Protein AF-A0A415LEK4-F1 (afdb_monomer)

InterPro domains:
  IPR003343 Bacterial Ig-like domain, group 2 [PF02368] (472-515)
  IPR003343 Bacterial Ig-like domain, group 2 [PF02368] (528-603)
  IPR003343 Bacterial Ig-like domain, group 2 [SM00635] (446-518)
  IPR003343 Bacterial Ig-like domain, group 2 [SM00635] (526-603)
  IPR003646 SH3-like domain, bacterial-type [PF08239] (383-450)
  IPR003646 SH3-like domain, bacterial-type [PS51781] (375-454)
  IPR003961 Fibronectin type III [PS50853] (606-700)
  IPR003961 Fibronectin type III [SM00060] (607-683)
  IPR003961 Fibronectin type III [SM00060] (696-778)
  IPR003961 Fibronectin type III [cd00063] (612-668)
  IPR003961 Fibronectin type III [cd00063] (697-790)
  IPR008964 Invasin/intimin cell-adhesion fragments [SSF49373] (457-520)
  IPR008964 Invasin/intimin cell-adhesion fragments [SSF49373] (525-605)
  IPR013783 Immunoglobulin-like fold [G3DSA:2.60.40.10] (607-695)
  IPR013783 Immunoglobulin-like fold [G3DSA:2.60.40.10] (696-786)
  IPR036116 Fibronectin type III superfamily [SSF49265] (612-774)

Organism: NCBI:txid39496

pLDDT: mean 91.14, std 13.24, range [27.58, 98.56]

Radius of gyration: 43.66 Å; Cα contacts (8 Å, |Δi|>4): 1856; chains: 1; bounding box: 95×94×117 Å

Sequence (791 aa):
MKKGLIRKILAVILIIALVTGLENYAGIVDTTVKAADAFETSINGFPASYKTYLRKLHNKYPNWKFVPDNTGVDFFTAVENEASQNRSLIENAYSKYLKSNLAGDYNASTGKYIAKDGASWVSASKNCVAYFMDPRNFLDENHIYMFEQLAYDSSSQTQAGVEAILQGSFMYKNNIGYIDTAGKYQTTNTLYSAQIMTAAKTAKVSAYHIASKILQEIGSKANSKYAGMGASGSITGTYSKPYTGIYNFYNIGATSSANPIANGLKWAKSGSTYQRPWNTPQKSILGGAQYLGEKYINAGQNTMYLQRFNVKSNGTYSIYTHQYMTNISGAASEAASMADAYQSLGIAAHAKTFVIPVFNNMPNESNTITLGIRGNKKGVANSDVNVRKGPATSYDAVGVLPKNQAVTVTEVSNTDIEYGVRWLSNPYWYKVSFVKDGKKYTGYVSAAYVNLKSEYTIAKTGRLKLPTTLKTSEEVYYLSDNPAIATVDDAGNVKGIGAGTVTIHGFTAAGKSSVSTINVLAKSIHATGIKLNKTTLNLKNGTKEKLKATVTPNNTTDGNVTWKSSNKKIAKVTSRGNVYAKSVGECTVTATTANGKKVTCKVKVVPGTATIKATNNGYNSIKLTWNKLGDVTGYWIYRKTSGSKYKTIAKVSGTTVSYKDKNLVTGKKYYYKIKGYKKVGKTTYKGSKSKASKAYPKPAKVKITSIKSTAKGAKLYWKKVAGASGYVIHRSESKTGKYTKIKEIKKQTKISYNNTGLLKGKTYYYKVMAYRNMSGIYVYGKYSTVKQIRK

Structure (mmCIF, N/CA/C/O backbone):
data_AF-A0A415LEK4-F1
#
_entry.id   AF-A0A415LEK4-F1
#
loop_
_atom_site.group_PDB
_atom_site.id
_atom_site.type_symbol
_atom_site.label_atom_id
_atom_site.label_alt_id
_atom_site.label_comp_id
_atom_site.label_asym_id
_atom_site.label_entity_id
_atom_site.label_seq_id
_atom_site.pdbx_PDB_ins_code
_atom_site.Cartn_x
_atom_site.Cartn_y
_atom_site.Cartn_z
_atom_site.occupancy
_atom_site.B_iso_or_equiv
_atom_site.auth_seq_id
_atom_site.auth_comp_id
_atom_site.auth_asym_id
_atom_site.auth_atom_id
_atom_site.pdbx_PDB_model_num
ATOM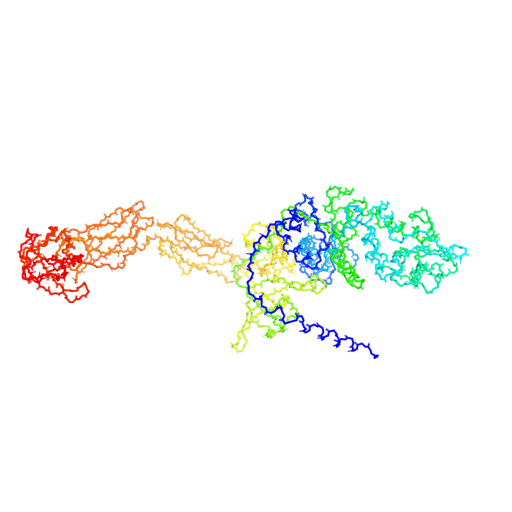 1 N N . MET A 1 1 ? -9.810 2.596 -50.261 1.00 39.44 1 MET A N 1
ATOM 2 C CA . MET A 1 1 ? -10.953 1.696 -49.975 1.00 39.44 1 MET A CA 1
ATOM 3 C C . MET A 1 1 ? -10.470 0.250 -50.029 1.00 39.44 1 MET A C 1
ATOM 5 O O . MET A 1 1 ? -9.885 -0.096 -51.038 1.00 39.44 1 MET A O 1
ATOM 9 N N . LYS A 1 2 ? -10.656 -0.523 -48.939 1.00 32.62 2 LYS A N 1
ATOM 10 C CA . LYS A 1 2 ? -10.295 -1.955 -48.678 1.00 32.62 2 LYS A CA 1
ATOM 11 C C . LYS A 1 2 ? -9.578 -2.195 -47.321 1.00 32.62 2 LYS A C 1
ATOM 13 O O . LYS A 1 2 ? -8.765 -3.095 -47.188 1.00 32.62 2 LYS A O 1
ATOM 18 N N . LYS A 1 3 ? -9.917 -1.428 -46.270 1.00 31.86 3 LYS A N 1
ATOM 19 C CA . LYS A 1 3 ? -9.595 -1.756 -44.853 1.00 31.86 3 LYS A CA 1
ATOM 20 C C . LYS A 1 3 ? -10.823 -2.175 -44.018 1.00 31.86 3 LYS A C 1
ATOM 22 O O . LYS A 1 3 ? -10.679 -2.546 -42.860 1.00 31.86 3 LYS A O 1
ATOM 27 N N . GLY A 1 4 ? -12.027 -2.145 -44.602 1.00 32.47 4 GLY A N 1
ATOM 28 C CA . GLY A 1 4 ? -13.292 -2.415 -43.898 1.00 32.47 4 GLY A CA 1
ATOM 29 C C . GLY A 1 4 ? -13.816 -3.856 -43.971 1.00 32.47 4 GLY A C 1
ATOM 30 O O . GLY A 1 4 ? -14.650 -4.224 -43.151 1.00 32.47 4 GLY A O 1
ATOM 31 N N . LEU A 1 5 ? -13.336 -4.685 -44.908 1.00 33.28 5 LEU A N 1
ATOM 32 C CA . LEU A 1 5 ? -13.923 -6.011 -45.170 1.00 33.28 5 LEU A CA 1
ATOM 33 C C . LEU A 1 5 ? -13.260 -7.153 -44.370 1.00 33.28 5 LEU A C 1
ATOM 35 O O . LEU A 1 5 ? -13.919 -8.130 -44.036 1.00 33.28 5 LEU A O 1
ATOM 39 N N . ILE A 1 6 ? -11.997 -6.991 -43.954 1.00 35.22 6 ILE A N 1
ATOM 40 C CA . ILE A 1 6 ? -11.256 -7.997 -43.163 1.00 35.22 6 ILE A CA 1
ATOM 41 C C . ILE A 1 6 ? -11.704 -8.016 -41.685 1.00 35.22 6 ILE A C 1
ATOM 43 O O . ILE A 1 6 ? -11.639 -9.051 -41.028 1.00 35.22 6 ILE A O 1
ATOM 47 N N . ARG A 1 7 ? -12.273 -6.914 -41.168 1.00 32.88 7 ARG A N 1
ATOM 48 C CA . ARG A 1 7 ? -12.842 -6.862 -39.805 1.00 32.88 7 ARG A CA 1
ATOM 49 C C . ARG A 1 7 ? -14.158 -7.633 -39.644 1.00 32.88 7 ARG A C 1
ATOM 51 O O . ARG A 1 7 ? -14.516 -7.948 -38.516 1.00 32.88 7 ARG A O 1
ATOM 58 N N . LYS A 1 8 ? -14.869 -7.953 -40.732 1.00 33.41 8 LYS A N 1
ATOM 59 C CA . LYS A 1 8 ? -16.149 -8.684 -40.662 1.00 33.41 8 LYS A CA 1
ATOM 60 C C . LYS A 1 8 ? -15.996 -10.208 -40.747 1.00 33.41 8 LYS A C 1
ATOM 62 O O . LYS A 1 8 ? -16.867 -10.910 -40.255 1.00 33.41 8 LYS A O 1
ATOM 67 N N . ILE A 1 9 ? -14.880 -10.720 -41.272 1.00 34.53 9 ILE A N 1
ATOM 68 C CA . ILE A 1 9 ? -14.636 -12.172 -41.381 1.00 34.53 9 ILE A CA 1
ATOM 69 C C . ILE A 1 9 ? -14.021 -12.748 -40.086 1.00 34.53 9 ILE A C 1
ATOM 71 O O . ILE A 1 9 ? -14.312 -13.880 -39.717 1.00 34.53 9 ILE A O 1
ATOM 75 N N . LEU A 1 10 ? -13.294 -11.940 -39.303 1.00 32.75 10 LEU A N 1
ATOM 76 C CA . LEU A 1 10 ? -12.821 -12.324 -37.959 1.00 32.75 10 LEU A CA 1
ATOM 77 C C . LEU A 1 10 ? -13.920 -12.299 -36.877 1.00 32.75 10 LEU A C 1
ATOM 79 O O . LEU A 1 10 ? -13.763 -12.927 -35.834 1.00 32.75 10 LEU A O 1
ATOM 83 N N . ALA A 1 11 ? -15.047 -11.623 -37.122 1.00 31.38 11 ALA A N 1
ATOM 84 C CA . ALA A 1 11 ? -16.157 -11.545 -36.168 1.00 31.38 11 ALA A CA 1
ATOM 85 C C . ALA A 1 11 ? -17.033 -12.813 -36.138 1.00 31.38 11 ALA A C 1
ATOM 87 O O . ALA A 1 11 ? -17.718 -13.046 -35.150 1.00 31.38 11 ALA A O 1
ATOM 88 N N . VAL A 1 12 ? -16.993 -13.653 -37.180 1.00 32.44 12 VAL A N 1
ATOM 89 C CA . VAL A 1 12 ? -17.842 -14.859 -37.277 1.00 32.44 12 VAL A CA 1
ATOM 90 C C . VAL A 1 12 ? -17.140 -16.107 -36.721 1.00 32.44 12 VAL A C 1
ATOM 92 O O . VAL A 1 12 ? -17.801 -16.986 -36.179 1.00 32.44 12 VAL A O 1
ATOM 95 N N . ILE A 1 13 ? -15.802 -16.150 -36.720 1.00 32.34 13 ILE A N 1
ATOM 96 C CA . ILE A 1 13 ? -15.031 -17.249 -36.100 1.00 32.34 13 ILE A CA 1
ATOM 97 C C . ILE A 1 13 ? -14.890 -17.060 -34.573 1.00 32.34 13 ILE A C 1
ATOM 99 O O . ILE A 1 13 ? -14.712 -18.029 -33.840 1.00 32.34 13 ILE A O 1
ATOM 103 N N . LEU A 1 14 ? -15.077 -15.839 -34.052 1.00 32.03 14 LEU A N 1
ATOM 104 C CA . LEU A 1 14 ? -15.034 -15.564 -32.608 1.00 32.03 14 LEU A CA 1
ATOM 105 C C . LEU A 1 14 ? -16.343 -15.908 -31.864 1.00 32.03 14 LEU A C 1
ATOM 107 O O . LEU A 1 14 ? -16.333 -16.038 -30.644 1.00 32.03 14 LEU A O 1
ATOM 111 N N . ILE A 1 15 ? -17.467 -16.077 -32.573 1.00 32.28 15 ILE A N 1
ATOM 112 C CA . ILE A 1 15 ? -18.786 -16.319 -31.954 1.00 32.28 15 ILE A CA 1
ATOM 113 C C . ILE A 1 15 ? -19.001 -17.802 -31.595 1.00 32.28 15 ILE A C 1
ATOM 115 O O . ILE A 1 15 ? -19.754 -18.098 -30.672 1.00 32.28 15 ILE A O 1
ATOM 119 N N . ILE A 1 16 ? -18.268 -18.738 -32.209 1.00 31.17 16 ILE A N 1
ATOM 120 C CA . ILE A 1 16 ? -18.350 -20.174 -31.867 1.00 31.17 16 ILE A CA 1
ATOM 121 C C . ILE A 1 16 ? -17.455 -20.534 -30.659 1.00 31.17 16 ILE A C 1
ATOM 123 O O . ILE A 1 16 ? -17.741 -21.490 -29.946 1.00 31.17 16 ILE A O 1
ATOM 127 N N . ALA A 1 17 ? -16.448 -19.715 -30.329 1.00 32.38 17 ALA A N 1
ATOM 128 C CA . ALA A 1 17 ? -15.627 -19.888 -29.121 1.00 32.38 17 ALA A CA 1
ATOM 129 C C . ALA A 1 17 ? -16.247 -19.272 -27.843 1.00 32.38 17 ALA A C 1
ATOM 131 O O . ALA A 1 17 ? -15.758 -19.506 -26.740 1.00 32.38 17 ALA A O 1
ATOM 132 N N . LEU A 1 18 ? -17.331 -18.497 -27.970 1.00 31.11 18 LEU A N 1
ATOM 133 C CA . LEU A 1 18 ? -17.994 -17.801 -26.856 1.00 31.11 18 LEU A CA 1
ATOM 134 C C . LEU A 1 18 ? -19.138 -18.598 -26.200 1.00 31.11 18 LEU A C 1
ATOM 136 O O . LEU A 1 18 ? -19.711 -18.125 -25.222 1.00 31.11 18 LEU A O 1
ATOM 140 N N . VAL A 1 19 ? -19.440 -19.814 -26.672 1.00 31.03 19 VAL A N 1
ATOM 141 C CA . VAL A 1 19 ? -20.540 -20.650 -26.139 1.00 31.03 19 VAL A CA 1
ATOM 142 C C . VAL A 1 19 ? -20.057 -21.766 -25.191 1.00 31.03 19 VAL A C 1
ATOM 144 O O . VAL A 1 19 ? -20.869 -22.381 -24.513 1.00 31.03 19 VAL A O 1
ATOM 147 N N . THR A 1 20 ? -18.745 -21.973 -25.017 1.00 34.03 20 THR A N 1
ATOM 148 C CA . THR A 1 20 ? -18.202 -22.936 -24.024 1.00 34.03 20 THR A CA 1
ATOM 149 C C . THR A 1 20 ? -17.365 -22.295 -22.909 1.00 34.03 20 THR A C 1
ATOM 151 O O . THR A 1 20 ? -16.777 -23.005 -22.099 1.00 34.03 20 THR A O 1
ATOM 154 N N . GLY A 1 21 ? -17.301 -20.960 -22.838 1.00 34.53 21 GLY A N 1
ATOM 155 C CA . GLY A 1 21 ? -16.491 -20.219 -21.854 1.00 34.53 21 GLY A CA 1
ATOM 156 C C . GLY A 1 21 ? -17.279 -19.486 -20.761 1.00 34.53 21 GLY A C 1
ATOM 157 O O . GLY A 1 21 ? -16.692 -18.729 -19.990 1.00 34.53 21 GLY A O 1
ATOM 158 N N . LEU A 1 22 ? -18.598 -19.666 -20.696 1.00 33.12 22 LEU A N 1
ATOM 159 C CA . LEU A 1 22 ? -19.490 -18.941 -19.789 1.00 33.12 22 LEU A CA 1
ATOM 160 C C . LEU A 1 22 ? -20.038 -19.866 -18.705 1.00 33.12 22 LEU A C 1
ATOM 162 O O . LEU A 1 22 ? -21.223 -20.138 -18.670 1.00 33.12 22 LEU A O 1
ATOM 166 N N . GLU A 1 23 ? -19.163 -20.331 -17.818 1.00 30.75 23 GLU A N 1
ATOM 167 C CA . GLU A 1 23 ? -19.516 -20.786 -16.467 1.00 30.75 23 GLU A CA 1
ATOM 168 C C . GLU A 1 23 ? -18.217 -20.988 -15.680 1.00 30.75 23 GLU A C 1
ATOM 170 O O . GLU A 1 23 ? -17.626 -22.060 -15.697 1.00 30.75 23 GLU A O 1
ATOM 175 N N . ASN A 1 24 ? -17.697 -19.899 -15.097 1.00 29.72 24 ASN A N 1
ATOM 176 C CA . ASN A 1 24 ? -16.921 -19.859 -13.843 1.00 29.72 24 ASN A CA 1
ATOM 177 C C . ASN A 1 24 ? -16.337 -18.452 -13.639 1.00 29.72 24 ASN A C 1
ATOM 179 O O . ASN A 1 24 ? -15.129 -18.228 -13.654 1.00 29.72 24 ASN A O 1
ATOM 183 N N . TYR A 1 25 ? -17.222 -17.475 -13.427 1.00 35.84 25 TYR A N 1
ATOM 184 C CA . TYR A 1 25 ? -16.857 -16.162 -12.893 1.00 35.84 25 TYR A CA 1
ATOM 185 C C . TYR A 1 25 ? -17.473 -15.996 -11.501 1.00 35.84 25 TYR A C 1
ATOM 187 O O . TYR A 1 25 ? -18.357 -15.175 -11.277 1.00 35.84 25 TYR A O 1
ATOM 195 N N . ALA A 1 26 ? -17.035 -16.832 -10.561 1.00 28.33 26 ALA A N 1
ATOM 196 C CA . ALA A 1 26 ? -17.261 -16.641 -9.133 1.00 28.33 26 ALA A CA 1
ATOM 197 C C . ALA A 1 26 ? -16.265 -17.496 -8.337 1.00 28.33 26 ALA A C 1
ATOM 199 O O . ALA A 1 26 ? -16.354 -18.717 -8.331 1.00 28.33 26 ALA A O 1
ATOM 200 N N . GLY A 1 27 ? -15.343 -16.841 -7.629 1.00 27.58 27 GLY A N 1
ATOM 201 C CA . GLY A 1 27 ? -14.498 -17.481 -6.619 1.00 27.58 27 GLY A CA 1
ATOM 202 C C . GLY A 1 27 ? -13.036 -17.616 -7.027 1.00 27.58 27 GLY A C 1
ATOM 203 O O . GLY A 1 27 ? -12.646 -18.544 -7.724 1.00 27.58 27 GLY A O 1
ATOM 204 N N . ILE A 1 28 ? -12.199 -16.723 -6.498 1.00 41.78 28 ILE A N 1
ATOM 205 C CA . ILE A 1 28 ? -10.785 -17.026 -6.271 1.00 41.78 28 ILE A CA 1
ATOM 206 C C . ILE A 1 28 ? -10.775 -18.138 -5.221 1.00 41.78 28 ILE A C 1
ATOM 208 O O . ILE A 1 28 ? -10.907 -17.870 -4.026 1.00 41.78 28 ILE A O 1
ATOM 212 N N . VAL A 1 29 ? -10.699 -19.384 -5.679 1.00 33.03 29 VAL A N 1
ATOM 213 C CA . VAL A 1 29 ? -10.418 -20.535 -4.830 1.00 33.03 29 VAL A CA 1
ATOM 214 C C . VAL A 1 29 ? -9.045 -21.042 -5.226 1.00 33.03 29 VAL A C 1
ATOM 216 O O . VAL A 1 29 ? -8.845 -21.602 -6.302 1.00 33.03 29 VAL A O 1
ATOM 219 N N . ASP A 1 30 ? -8.105 -20.787 -4.323 1.00 48.84 30 ASP A N 1
ATOM 220 C CA . ASP A 1 30 ? -6.898 -21.574 -4.119 1.00 48.84 30 ASP A CA 1
ATOM 221 C C . ASP A 1 30 ? -7.253 -23.066 -4.229 1.00 48.84 30 ASP A C 1
ATOM 223 O O . ASP A 1 30 ? -7.850 -23.646 -3.323 1.00 48.84 30 ASP A O 1
ATOM 227 N N . THR A 1 31 ? -7.005 -23.661 -5.394 1.00 33.34 31 THR A N 1
ATOM 228 C CA . THR A 1 31 ? -7.312 -25.067 -5.664 1.00 33.34 31 THR A CA 1
ATOM 229 C C . THR A 1 31 ? -6.046 -25.770 -6.112 1.00 33.34 31 THR A C 1
ATOM 231 O O . THR A 1 31 ? -5.743 -25.913 -7.289 1.00 33.34 31 THR A O 1
ATOM 234 N N . THR A 1 32 ? -5.330 -26.236 -5.089 1.00 33.66 32 THR A N 1
ATOM 235 C CA . THR A 1 32 ? -4.684 -27.552 -5.039 1.00 33.66 32 THR A CA 1
ATOM 236 C C . THR A 1 32 ? -3.706 -27.880 -6.165 1.00 33.66 32 THR A C 1
ATOM 238 O O . THR A 1 32 ? -4.076 -28.338 -7.243 1.00 33.66 32 THR A O 1
ATOM 241 N N . VAL A 1 33 ? -2.428 -27.747 -5.804 1.00 40.69 33 VAL A N 1
ATOM 242 C CA . VAL A 1 33 ? -1.258 -28.441 -6.355 1.00 40.69 33 VAL A CA 1
ATOM 243 C C . VAL A 1 33 ? -1.638 -29.839 -6.860 1.00 40.69 33 VAL A C 1
ATOM 245 O O . VAL A 1 33 ? -1.821 -30.767 -6.071 1.00 40.69 33 VAL A O 1
ATOM 248 N N . LYS A 1 34 ? -1.734 -30.003 -8.184 1.00 37.97 34 LYS A N 1
ATOM 249 C CA . LYS A 1 34 ? -1.460 -31.304 -8.802 1.00 37.97 34 LYS A CA 1
ATOM 250 C C . LYS A 1 34 ? 0.024 -31.600 -8.574 1.00 37.97 34 LYS A C 1
ATOM 252 O O . LYS A 1 34 ? 0.833 -30.673 -8.566 1.00 37.97 34 LYS A O 1
ATOM 257 N N . ALA A 1 35 ? 0.365 -32.867 -8.347 1.00 39.16 35 ALA A N 1
ATOM 258 C CA . ALA A 1 35 ? 1.749 -33.334 -8.278 1.00 39.16 35 ALA A CA 1
ATOM 259 C C . ALA A 1 35 ? 2.615 -32.644 -9.354 1.00 39.16 35 ALA A C 1
ATOM 261 O O . ALA A 1 35 ? 2.159 -32.481 -10.483 1.00 39.16 35 ALA A O 1
ATOM 262 N N . ALA A 1 36 ? 3.798 -32.182 -8.937 1.00 50.81 36 ALA A N 1
ATOM 263 C CA . ALA A 1 36 ? 4.606 -31.129 -9.555 1.00 50.81 36 ALA A CA 1
ATOM 264 C C . ALA A 1 36 ? 4.542 -31.062 -11.094 1.00 50.81 36 ALA A C 1
ATOM 266 O O . ALA A 1 36 ? 5.239 -31.795 -11.792 1.00 50.81 36 ALA A O 1
ATOM 267 N N . ASP A 1 37 ? 3.739 -30.124 -11.602 1.00 77.25 37 ASP A N 1
ATOM 268 C CA . ASP A 1 37 ? 3.842 -29.633 -12.974 1.00 77.25 37 ASP A CA 1
ATOM 269 C C . ASP A 1 37 ? 5.299 -29.201 -13.238 1.00 77.25 37 ASP A C 1
ATOM 271 O O . ASP A 1 37 ? 5.921 -28.537 -12.398 1.00 77.25 37 ASP A O 1
ATOM 275 N N . ALA A 1 38 ? 5.863 -29.595 -14.383 1.00 86.81 38 ALA A N 1
ATOM 276 C CA . ALA A 1 38 ? 7.230 -29.257 -14.779 1.00 86.81 38 ALA A CA 1
ATOM 277 C C . ALA A 1 38 ? 7.477 -27.741 -14.709 1.00 86.81 38 ALA A C 1
ATOM 279 O O . ALA A 1 38 ? 8.569 -27.302 -14.332 1.00 86.81 38 ALA A O 1
ATOM 280 N N . PHE A 1 39 ? 6.439 -26.942 -14.978 1.00 93.56 39 PHE A N 1
ATOM 281 C CA . PHE A 1 39 ? 6.495 -25.498 -14.819 1.00 93.56 39 PHE A CA 1
ATOM 282 C C . PHE A 1 39 ? 6.701 -25.058 -13.363 1.00 93.56 39 PHE A C 1
ATOM 284 O O . PHE A 1 39 ? 7.600 -24.262 -13.090 1.00 93.56 39 PHE A O 1
ATOM 291 N N . GLU A 1 40 ? 5.934 -25.591 -12.408 1.00 93.88 40 GLU A N 1
ATOM 292 C CA . GLU A 1 40 ? 6.070 -25.225 -10.989 1.00 93.88 40 GLU A CA 1
ATOM 293 C C . GLU A 1 40 ? 7.458 -25.580 -10.448 1.00 93.88 40 GLU A C 1
ATOM 295 O O . GLU A 1 40 ? 8.062 -24.781 -9.728 1.00 93.88 40 GLU A O 1
ATOM 300 N N . THR A 1 41 ? 8.008 -26.727 -10.862 1.00 93.44 41 THR A N 1
ATOM 301 C CA . THR A 1 41 ? 9.393 -27.104 -10.544 1.00 93.44 41 THR A CA 1
ATOM 302 C C . THR A 1 41 ? 10.392 -26.090 -11.097 1.00 93.44 41 THR A C 1
ATOM 304 O O . THR A 1 41 ? 11.327 -25.703 -10.392 1.00 93.44 41 THR A O 1
ATOM 307 N N . SER A 1 42 ? 10.177 -25.606 -12.325 1.00 93.50 42 SER A N 1
ATOM 308 C CA . SER A 1 42 ? 11.076 -24.647 -12.978 1.00 93.50 42 SER A CA 1
ATOM 309 C C . SER A 1 42 ? 11.148 -23.287 -12.274 1.00 93.50 42 SER A C 1
ATOM 311 O O . SER A 1 42 ? 12.192 -22.638 -12.306 1.00 93.50 42 SER A O 1
ATOM 313 N N . ILE A 1 43 ? 10.083 -22.874 -11.575 1.00 96.56 43 ILE A N 1
ATOM 314 C CA . ILE A 1 43 ? 10.023 -21.589 -10.861 1.00 96.56 43 ILE A CA 1
ATOM 315 C C . ILE A 1 43 ? 10.241 -21.719 -9.344 1.00 96.56 43 ILE A C 1
ATOM 317 O O . ILE A 1 43 ? 9.971 -20.777 -8.594 1.00 96.56 43 ILE A O 1
ATOM 321 N N . ASN A 1 44 ? 10.734 -22.863 -8.853 1.00 94.75 44 ASN A N 1
ATOM 322 C CA . ASN A 1 44 ? 10.960 -23.076 -7.418 1.00 94.75 44 ASN A CA 1
ATOM 323 C C . ASN A 1 44 ? 11.963 -22.098 -6.797 1.00 94.75 44 ASN A C 1
ATOM 325 O O . ASN A 1 44 ? 11.833 -21.778 -5.617 1.00 94.75 44 ASN A O 1
ATOM 329 N N . GLY A 1 45 ? 12.909 -21.582 -7.586 1.00 95.31 45 GLY A N 1
ATOM 330 C CA . GLY A 1 45 ? 13.868 -20.575 -7.132 1.00 95.31 45 GLY A CA 1
ATOM 331 C C . GLY A 1 45 ? 13.285 -19.166 -6.948 1.00 95.31 45 GLY A C 1
ATOM 332 O O . GLY A 1 45 ? 13.988 -18.294 -6.448 1.00 95.31 45 GLY A O 1
ATOM 333 N N . PHE A 1 46 ? 12.024 -18.919 -7.324 1.00 97.94 46 PHE A N 1
ATOM 334 C CA . PHE A 1 46 ? 11.379 -17.618 -7.139 1.00 97.94 46 PHE A CA 1
ATOM 335 C C . PHE A 1 46 ? 10.626 -17.507 -5.803 1.00 97.94 46 PHE A C 1
ATOM 337 O O . PHE A 1 46 ? 9.904 -18.437 -5.415 1.00 97.94 46 PHE A O 1
ATOM 344 N N . PRO A 1 47 ? 10.666 -16.334 -5.140 1.00 96.81 47 PRO A N 1
ATOM 345 C CA . PRO A 1 47 ? 9.787 -16.040 -4.015 1.00 96.81 47 PRO A CA 1
ATOM 346 C C . PRO A 1 47 ? 8.303 -16.113 -4.399 1.00 96.81 47 PRO A C 1
ATOM 348 O O . PRO A 1 47 ? 7.915 -15.836 -5.536 1.00 96.81 47 PRO A O 1
ATOM 351 N N . ALA A 1 48 ? 7.440 -16.408 -3.422 1.00 95.50 48 ALA A N 1
ATOM 352 C CA . ALA A 1 48 ? 5.996 -16.540 -3.641 1.00 95.50 48 ALA A CA 1
ATOM 353 C C . ALA A 1 48 ? 5.345 -15.294 -4.276 1.00 95.50 48 ALA A C 1
ATOM 355 O O . ALA A 1 48 ? 4.390 -15.433 -5.038 1.00 95.50 48 ALA A O 1
ATOM 356 N N . SER A 1 49 ? 5.878 -14.095 -4.013 1.00 95.50 49 SER A N 1
ATOM 357 C CA . SER A 1 49 ? 5.391 -12.832 -4.587 1.00 95.50 49 SER A CA 1
ATOM 358 C C . SER A 1 49 ? 5.544 -12.734 -6.110 1.00 95.50 49 SER A C 1
ATOM 360 O O . SER A 1 49 ? 4.819 -11.974 -6.736 1.00 95.50 49 SER A O 1
ATOM 362 N N . TYR A 1 50 ? 6.431 -13.519 -6.726 1.00 97.94 50 TYR A N 1
ATOM 363 C CA . TYR A 1 50 ? 6.632 -13.526 -8.180 1.00 97.94 50 TYR A CA 1
ATOM 364 C C . TYR A 1 50 ? 5.711 -14.531 -8.883 1.00 97.94 50 TYR A C 1
ATOM 366 O O . TYR A 1 50 ? 5.244 -14.288 -9.997 1.00 97.94 50 TYR A O 1
ATOM 374 N N . LYS A 1 51 ? 5.421 -15.665 -8.230 1.00 96.19 51 LYS A N 1
ATOM 375 C CA . LYS A 1 51 ? 4.832 -16.854 -8.873 1.00 96.19 51 LYS A CA 1
ATOM 376 C C . LYS A 1 51 ? 3.484 -16.590 -9.548 1.00 96.19 51 LYS A C 1
ATOM 378 O O . LYS A 1 51 ? 3.217 -17.151 -10.606 1.00 96.19 51 LYS A O 1
ATOM 383 N N . THR A 1 52 ? 2.645 -15.716 -8.988 1.00 96.00 52 THR A N 1
ATOM 384 C CA . THR A 1 52 ? 1.346 -15.363 -9.590 1.00 96.00 52 THR A CA 1
ATOM 385 C C . THR A 1 52 ? 1.498 -14.728 -10.972 1.00 96.00 52 THR A C 1
ATOM 387 O O . THR A 1 52 ? 0.720 -15.043 -11.871 1.00 96.00 52 THR A O 1
ATOM 390 N N . TYR A 1 53 ? 2.492 -13.858 -11.159 1.00 96.75 53 TYR A N 1
ATOM 391 C CA . TYR A 1 53 ? 2.753 -13.211 -12.443 1.00 96.75 53 TYR A CA 1
ATOM 392 C C . TYR A 1 53 ? 3.324 -14.211 -13.455 1.00 96.75 53 TYR A C 1
ATOM 394 O O . TYR A 1 53 ? 2.823 -14.323 -14.572 1.00 96.75 53 TYR A O 1
ATOM 402 N N . LEU A 1 54 ? 4.293 -15.026 -13.024 1.00 98.25 54 LEU A N 1
ATOM 403 C CA . LEU A 1 54 ? 4.929 -16.036 -13.875 1.00 98.25 54 LEU A CA 1
ATOM 404 C C . LEU A 1 54 ? 3.930 -17.080 -14.392 1.00 98.25 54 LEU A C 1
ATOM 406 O O . LEU A 1 54 ? 3.958 -17.417 -15.570 1.00 98.25 54 LEU A O 1
ATOM 410 N N . ARG A 1 55 ? 2.996 -17.540 -13.549 1.00 97.19 55 ARG A N 1
ATOM 411 C CA . ARG A 1 55 ? 1.917 -18.457 -13.964 1.00 97.19 55 ARG A CA 1
ATOM 412 C C . ARG A 1 55 ? 1.035 -17.866 -15.058 1.00 97.19 55 ARG A C 1
ATOM 414 O O . ARG A 1 55 ? 0.703 -18.565 -16.010 1.00 97.19 55 ARG A O 1
ATOM 421 N N . LYS A 1 56 ? 0.663 -16.584 -14.941 1.00 96.81 56 LYS A N 1
ATOM 422 C CA . LYS A 1 56 ? -0.150 -15.901 -15.963 1.00 96.81 56 LYS A CA 1
ATOM 423 C C . LYS A 1 56 ? 0.577 -15.854 -17.304 1.00 96.81 56 LYS A C 1
ATOM 425 O O . LYS A 1 56 ? -0.032 -16.144 -18.330 1.00 96.81 56 LYS A O 1
ATOM 430 N N . LEU A 1 57 ? 1.867 -15.527 -17.280 1.00 97.44 57 LEU A N 1
ATOM 431 C CA . LEU A 1 57 ? 2.691 -15.468 -18.483 1.00 97.44 57 LEU A CA 1
ATOM 432 C C . LEU A 1 57 ? 2.909 -16.848 -19.096 1.00 97.44 57 LEU A C 1
ATOM 434 O O . LEU A 1 57 ? 2.720 -16.995 -20.296 1.00 97.44 57 LEU A O 1
ATOM 438 N N . HIS A 1 58 ? 3.216 -17.865 -18.290 1.00 96.00 58 HIS A N 1
ATOM 439 C CA . HIS A 1 58 ? 3.392 -19.233 -18.776 1.00 96.00 58 HIS A CA 1
ATOM 440 C C . HIS A 1 58 ? 2.118 -19.804 -19.404 1.00 96.00 58 HIS A C 1
ATOM 442 O O . HIS A 1 58 ? 2.175 -20.406 -20.469 1.00 96.00 58 HIS A O 1
ATOM 448 N N . ASN A 1 59 ? 0.954 -19.554 -18.797 1.00 95.06 59 ASN A N 1
ATOM 449 C CA . ASN A 1 59 ? -0.323 -19.990 -19.360 1.00 95.06 59 ASN A CA 1
ATOM 450 C C . ASN A 1 59 ? -0.586 -19.382 -20.752 1.00 95.06 59 ASN A C 1
ATOM 452 O O . ASN A 1 59 ? -1.206 -20.025 -21.594 1.00 95.06 59 ASN A O 1
ATOM 456 N N . LYS A 1 60 ? -0.119 -18.151 -21.003 1.00 95.19 60 LYS A N 1
ATOM 457 C CA . LYS A 1 60 ? -0.216 -17.503 -22.321 1.00 95.19 60 LYS A CA 1
ATOM 458 C C . LYS A 1 60 ? 0.902 -17.944 -23.274 1.00 95.19 60 LYS A C 1
ATOM 460 O O . LYS A 1 60 ? 0.660 -18.083 -24.470 1.00 95.19 60 LYS A O 1
ATOM 465 N N . TYR A 1 61 ? 2.102 -18.178 -22.750 1.00 93.88 61 TYR A N 1
ATOM 466 C CA . TYR A 1 61 ? 3.307 -18.507 -23.507 1.00 93.88 61 TYR A CA 1
ATOM 467 C C . TYR A 1 61 ? 4.029 -19.726 -22.897 1.00 93.88 61 TYR A C 1
ATOM 469 O O . TYR A 1 61 ? 5.021 -19.574 -22.179 1.00 93.88 61 TYR A O 1
ATOM 477 N N . PRO A 1 62 ? 3.571 -20.958 -23.196 1.00 91.75 62 PRO A N 1
ATOM 478 C CA . PRO A 1 62 ? 4.081 -22.172 -22.547 1.00 91.75 62 PRO A CA 1
ATOM 479 C C . PRO A 1 62 ? 5.562 -22.466 -22.819 1.00 91.75 62 PRO A C 1
ATOM 481 O O . PRO A 1 62 ? 6.221 -23.133 -22.028 1.00 91.75 62 PRO A O 1
ATOM 484 N N . ASN A 1 63 ? 6.105 -21.942 -23.922 1.00 87.00 63 ASN A N 1
ATOM 485 C CA . ASN A 1 63 ? 7.503 -22.138 -24.317 1.00 87.00 63 ASN A CA 1
ATOM 486 C C . ASN A 1 63 ? 8.472 -21.148 -23.649 1.00 87.00 63 ASN A C 1
ATOM 488 O O . ASN A 1 63 ? 9.674 -21.180 -23.922 1.00 87.00 63 ASN A O 1
ATOM 492 N N . TRP A 1 64 ? 7.971 -20.228 -22.822 1.00 92.31 64 TRP A N 1
ATOM 493 C CA . TRP A 1 64 ? 8.808 -19.277 -22.102 1.00 92.31 64 TRP A CA 1
ATOM 494 C C . TRP A 1 64 ? 9.397 -19.903 -20.837 1.00 92.31 64 TRP A C 1
ATOM 496 O O . TRP A 1 64 ? 8.704 -20.557 -20.057 1.00 92.31 64 TRP A O 1
ATOM 506 N N . LYS A 1 65 ? 10.688 -19.652 -20.620 1.00 93.19 65 LYS A N 1
ATOM 507 C CA . LYS A 1 65 ? 11.462 -20.086 -19.457 1.00 93.19 65 LYS A CA 1
ATOM 508 C C . LYS A 1 65 ? 11.768 -18.883 -18.571 1.00 93.19 65 LYS A C 1
ATOM 510 O O . LYS A 1 65 ? 12.247 -17.863 -19.059 1.00 93.19 65 LYS A O 1
ATOM 515 N N . PHE A 1 66 ? 11.563 -19.021 -17.265 1.00 97.56 66 PHE A N 1
ATOM 516 C CA . PHE A 1 66 ? 11.859 -17.975 -16.282 1.00 97.56 66 PHE A CA 1
ATOM 517 C C . PHE A 1 66 ? 12.968 -18.453 -15.351 1.00 97.56 66 PHE A C 1
ATOM 519 O O . PHE A 1 66 ? 12.898 -19.558 -14.818 1.00 97.56 66 PHE A O 1
ATOM 526 N N . VAL A 1 67 ? 13.992 -17.628 -15.156 1.00 96.06 67 VAL A N 1
ATOM 527 C CA . VAL A 1 67 ? 15.175 -17.957 -14.358 1.00 96.06 67 VAL A CA 1
ATOM 528 C C . VAL A 1 67 ? 15.393 -16.852 -13.323 1.00 96.06 67 VAL A C 1
ATOM 530 O O . VAL A 1 67 ? 15.494 -15.687 -13.712 1.00 96.06 67 VAL A O 1
ATOM 533 N N . PRO A 1 68 ? 15.448 -17.171 -12.019 1.00 96.88 68 PRO A N 1
ATOM 534 C CA . PRO A 1 68 ? 15.724 -16.169 -10.999 1.00 96.88 68 PRO A CA 1
ATOM 535 C C . PRO A 1 68 ? 17.209 -15.787 -11.017 1.00 96.88 68 PRO A C 1
ATOM 537 O O . PRO A 1 68 ? 18.077 -16.660 -11.004 1.00 96.88 68 PRO A O 1
ATOM 540 N N . ASP A 1 69 ? 17.500 -14.487 -10.996 1.00 95.06 69 ASP A N 1
ATOM 541 C CA . ASP A 1 69 ? 18.841 -13.944 -10.765 1.00 95.06 69 ASP A CA 1
ATOM 542 C C . ASP A 1 69 ? 18.916 -13.355 -9.356 1.00 95.06 69 ASP A C 1
ATOM 544 O O . ASP A 1 69 ? 18.528 -12.211 -9.116 1.00 95.06 69 ASP A O 1
ATOM 548 N N . ASN A 1 70 ? 19.364 -14.166 -8.398 1.00 95.12 70 ASN A N 1
ATOM 549 C CA . ASN A 1 70 ? 19.493 -13.744 -7.006 1.00 95.12 70 ASN A CA 1
ATOM 550 C C . ASN A 1 70 ? 20.618 -12.711 -6.886 1.00 95.12 70 ASN A C 1
ATOM 552 O O . ASN A 1 70 ? 21.797 -13.063 -6.902 1.00 95.12 70 ASN A O 1
ATOM 556 N N . THR A 1 71 ? 20.257 -11.435 -6.748 1.00 94.88 71 THR A N 1
ATOM 557 C CA . THR A 1 71 ? 21.222 -10.326 -6.827 1.00 94.88 71 THR A CA 1
ATOM 558 C C . THR A 1 71 ? 22.163 -10.288 -5.621 1.00 94.88 71 THR A C 1
ATOM 560 O O . THR A 1 71 ? 23.284 -9.789 -5.715 1.00 94.88 71 THR A O 1
ATOM 563 N N . GLY A 1 72 ? 21.705 -10.803 -4.473 1.00 94.81 72 GLY A N 1
ATOM 564 C CA . GLY A 1 72 ? 22.374 -10.654 -3.178 1.00 94.81 72 GLY A CA 1
ATOM 565 C C . GLY A 1 72 ? 22.239 -9.248 -2.580 1.00 94.81 72 GLY A C 1
ATOM 566 O O . GLY A 1 72 ? 22.754 -8.988 -1.495 1.00 94.81 72 GLY A O 1
ATOM 567 N N . VAL A 1 73 ? 21.525 -8.348 -3.258 1.00 96.19 73 VAL A N 1
ATOM 568 C CA . VAL A 1 73 ? 21.373 -6.941 -2.885 1.00 96.19 73 VAL A CA 1
ATOM 569 C C . VAL A 1 73 ? 20.059 -6.744 -2.132 1.00 96.19 73 VAL A C 1
ATOM 571 O O . VAL A 1 73 ? 19.017 -7.260 -2.536 1.00 96.19 73 VAL A O 1
ATOM 574 N N . ASP A 1 74 ? 20.099 -5.987 -1.037 1.00 97.12 74 ASP A N 1
ATOM 575 C CA . ASP A 1 74 ? 18.903 -5.520 -0.333 1.00 97.12 74 ASP A CA 1
ATOM 576 C C . ASP A 1 74 ? 18.135 -4.491 -1.178 1.00 97.12 74 ASP A C 1
ATOM 578 O O . ASP A 1 74 ? 18.717 -3.516 -1.654 1.00 97.12 74 ASP A O 1
ATOM 582 N N . PHE A 1 75 ? 16.831 -4.706 -1.365 1.00 97.88 75 PHE A N 1
ATOM 583 C CA . PHE A 1 75 ? 16.005 -3.885 -2.253 1.00 97.88 75 PHE A CA 1
ATOM 584 C C . PHE A 1 75 ? 16.026 -2.397 -1.876 1.00 97.88 75 PHE A C 1
ATOM 586 O O . PHE A 1 75 ? 16.202 -1.538 -2.736 1.00 97.88 75 PHE A O 1
ATOM 593 N N . PHE A 1 76 ? 15.877 -2.086 -0.589 1.00 96.69 76 PHE A N 1
ATOM 594 C CA . PHE A 1 76 ? 15.813 -0.709 -0.099 1.00 96.69 76 PHE A CA 1
ATOM 595 C C . PHE A 1 76 ? 17.158 0.003 -0.268 1.00 96.69 76 PHE A C 1
ATOM 597 O O . PHE A 1 76 ? 17.221 1.123 -0.772 1.00 96.69 76 PHE A O 1
ATOM 604 N N . THR A 1 77 ? 18.248 -0.704 0.024 1.00 96.50 77 THR A N 1
ATOM 605 C CA . THR A 1 77 ? 19.613 -0.233 -0.242 1.00 96.50 77 THR A CA 1
ATOM 606 C C . THR A 1 77 ? 19.841 0.041 -1.731 1.00 96.50 77 THR A C 1
ATOM 608 O O . THR A 1 77 ? 20.491 1.026 -2.085 1.00 96.50 77 THR A O 1
ATOM 611 N N . ALA A 1 78 ? 19.303 -0.802 -2.616 1.00 97.25 78 ALA A N 1
ATOM 612 C CA . ALA A 1 78 ? 19.407 -0.608 -4.059 1.00 97.25 78 ALA A CA 1
ATOM 613 C C . ALA A 1 78 ? 18.691 0.673 -4.515 1.00 97.25 78 ALA A C 1
ATOM 615 O O . ALA A 1 78 ? 19.266 1.455 -5.270 1.00 97.25 78 ALA A O 1
ATOM 616 N N . VAL A 1 79 ? 17.489 0.931 -3.987 1.00 97.75 79 VAL A N 1
ATOM 617 C CA . VAL A 1 79 ? 16.731 2.163 -4.260 1.00 97.75 79 VAL A CA 1
ATOM 618 C C . VAL A 1 79 ? 17.500 3.406 -3.817 1.00 97.75 79 VAL A C 1
ATOM 620 O O . VAL A 1 79 ? 17.569 4.373 -4.572 1.00 97.75 79 VAL A O 1
ATOM 623 N N . GLU A 1 80 ? 18.109 3.391 -2.629 1.00 95.69 80 GLU A N 1
ATOM 624 C CA . GLU A 1 80 ? 18.910 4.521 -2.136 1.00 95.69 80 GLU A CA 1
ATOM 625 C C . GLU A 1 80 ? 20.116 4.816 -3.037 1.00 95.69 80 GLU A C 1
ATOM 627 O O . GLU A 1 80 ? 20.381 5.974 -3.368 1.00 95.69 80 GLU A O 1
ATOM 632 N N . ASN A 1 81 ? 20.821 3.775 -3.489 1.00 96.38 81 ASN A N 1
ATOM 633 C CA . ASN A 1 81 ? 21.958 3.941 -4.394 1.00 96.38 81 ASN A CA 1
ATOM 634 C C . ASN A 1 81 ? 21.517 4.474 -5.766 1.00 96.38 81 ASN A C 1
ATOM 636 O O . ASN A 1 81 ? 22.117 5.431 -6.261 1.00 96.38 81 ASN A O 1
ATOM 640 N N . GLU A 1 82 ? 20.445 3.927 -6.346 1.00 97.19 82 GLU A N 1
ATOM 641 C CA . GLU A 1 82 ? 19.915 4.363 -7.646 1.00 97.19 82 GLU A CA 1
ATOM 642 C C . GLU A 1 82 ? 19.292 5.763 -7.626 1.00 97.19 82 GLU A C 1
ATOM 644 O O . GLU A 1 82 ? 19.310 6.462 -8.641 1.00 97.19 82 GLU A O 1
ATOM 649 N N . ALA A 1 83 ? 18.753 6.198 -6.485 1.00 95.31 83 ALA A N 1
ATOM 650 C CA . ALA A 1 83 ? 18.233 7.551 -6.306 1.00 95.31 83 ALA A CA 1
ATOM 651 C C . ALA A 1 83 ? 19.342 8.602 -6.104 1.00 95.31 83 ALA A C 1
ATOM 653 O O . ALA A 1 83 ? 19.060 9.800 -6.079 1.00 95.31 83 ALA A O 1
ATOM 654 N N . SER A 1 84 ? 20.599 8.176 -5.958 1.00 91.88 84 SER A N 1
ATOM 655 C CA . SER A 1 84 ? 21.743 9.053 -5.714 1.00 91.88 84 SER A CA 1
ATOM 656 C C . SER A 1 84 ? 22.545 9.346 -6.988 1.00 91.88 84 SER A C 1
ATOM 658 O O . SER A 1 84 ? 22.400 8.685 -8.016 1.00 91.88 84 SER A O 1
ATOM 660 N N . GLN A 1 85 ? 23.426 10.351 -6.918 1.00 88.25 85 GLN A N 1
ATOM 661 C CA . GLN A 1 85 ? 24.444 10.629 -7.945 1.00 88.25 85 GLN A CA 1
ATOM 662 C C . GLN A 1 85 ? 23.885 10.812 -9.371 1.00 88.25 85 GLN A C 1
ATOM 664 O O . GLN A 1 85 ? 24.575 10.533 -10.346 1.00 88.25 85 GLN A O 1
ATOM 669 N N . ASN A 1 86 ? 22.639 11.284 -9.500 1.00 92.06 86 ASN A N 1
ATOM 670 C CA . ASN A 1 86 ? 21.942 11.470 -10.778 1.00 92.06 86 ASN A CA 1
ATOM 671 C C . ASN A 1 86 ? 21.862 10.195 -11.654 1.00 92.06 86 ASN A C 1
ATOM 673 O O . ASN A 1 86 ? 21.688 10.308 -12.866 1.00 92.06 86 ASN A O 1
ATOM 677 N N . ARG A 1 87 ? 21.958 8.989 -11.068 1.00 94.88 87 ARG A N 1
ATOM 678 C CA . ARG A 1 87 ? 21.856 7.712 -11.810 1.00 94.88 87 ARG A CA 1
ATOM 679 C C . ARG A 1 87 ? 20.473 7.512 -12.426 1.00 94.88 87 ARG A C 1
ATOM 681 O O . ARG A 1 87 ? 20.341 6.959 -13.513 1.00 94.88 87 ARG A O 1
ATOM 688 N N . SER A 1 88 ? 19.442 8.009 -11.744 1.00 97.75 88 SER A N 1
ATOM 689 C CA . SER A 1 88 ? 18.048 7.864 -12.155 1.00 97.75 88 SER A CA 1
ATOM 690 C C . SER A 1 88 ? 17.379 9.200 -12.441 1.00 97.75 88 SER A C 1
ATOM 692 O O . SER A 1 88 ? 17.053 9.966 -11.531 1.00 97.75 88 SER A O 1
ATOM 694 N N . LEU A 1 89 ? 17.139 9.452 -13.727 1.00 97.81 89 LEU A N 1
ATOM 695 C CA . LEU A 1 89 ? 16.511 10.666 -14.235 1.00 97.81 89 LEU A CA 1
ATOM 696 C C . LEU A 1 89 ? 15.139 10.378 -14.847 1.00 97.81 89 LEU A C 1
ATOM 698 O O . LEU A 1 89 ? 14.869 9.293 -15.363 1.00 97.81 89 LEU A O 1
ATOM 702 N N . ILE A 1 90 ? 14.279 11.388 -14.811 1.00 97.19 90 ILE A N 1
ATOM 703 C CA . ILE A 1 90 ? 12.942 11.393 -15.399 1.00 97.19 90 ILE A CA 1
ATOM 704 C C . ILE A 1 90 ? 12.704 12.730 -16.110 1.00 97.19 90 ILE A C 1
ATOM 706 O O . ILE A 1 90 ? 13.236 13.764 -15.697 1.00 97.19 90 ILE A O 1
ATOM 710 N N . GLU A 1 91 ? 11.902 12.740 -17.176 1.00 96.06 91 GLU A N 1
ATOM 711 C CA . GLU A 1 91 ? 11.568 13.995 -17.851 1.00 96.06 91 GLU A CA 1
ATOM 712 C C . GLU A 1 91 ? 10.737 14.916 -16.951 1.00 96.06 91 GLU A C 1
ATOM 714 O O . GLU A 1 91 ? 9.777 14.513 -16.286 1.00 96.06 91 GLU A O 1
ATOM 719 N N . ASN A 1 92 ? 11.058 16.206 -16.991 1.00 94.69 92 ASN A N 1
ATOM 720 C CA . ASN A 1 92 ? 10.408 17.227 -16.184 1.00 94.69 92 ASN A CA 1
ATOM 721 C C . ASN A 1 92 ? 8.930 17.437 -16.565 1.00 94.69 92 ASN A C 1
ATOM 723 O O . ASN A 1 92 ? 8.157 17.935 -15.745 1.00 94.69 92 ASN A O 1
ATOM 727 N N . ALA A 1 93 ? 8.518 17.024 -17.768 1.00 93.88 93 ALA A N 1
ATOM 728 C CA . ALA A 1 93 ? 7.126 17.063 -18.215 1.00 93.88 93 ALA A CA 1
ATOM 729 C C . ALA A 1 93 ? 6.216 16.071 -17.463 1.00 93.88 93 ALA A C 1
ATOM 731 O O . ALA A 1 93 ? 5.002 16.274 -17.404 1.00 93.88 93 ALA A O 1
ATOM 732 N N . TYR A 1 94 ? 6.780 15.017 -16.864 1.00 93.75 94 TYR A N 1
ATOM 733 C CA . TYR A 1 94 ? 6.008 14.024 -16.123 1.00 93.75 94 TYR A CA 1
ATOM 734 C C . TYR A 1 94 ? 5.613 14.501 -14.721 1.00 93.75 94 TYR A C 1
ATOM 736 O O . TYR A 1 94 ? 6.025 15.558 -14.223 1.00 93.75 94 TYR A O 1
ATOM 744 N N . SER A 1 95 ? 4.755 13.701 -14.084 1.00 91.69 95 SER A N 1
ATOM 745 C CA . SER A 1 95 ? 4.147 13.994 -12.792 1.00 91.69 95 SER A CA 1
ATOM 746 C C . SER A 1 95 ? 5.169 14.440 -11.743 1.00 91.69 95 SER A C 1
ATOM 748 O O . SER A 1 95 ? 6.177 13.779 -11.494 1.00 91.69 95 SER A O 1
ATOM 750 N N . LYS A 1 96 ? 4.857 15.533 -11.036 1.00 90.75 96 LYS A N 1
ATOM 751 C CA . LYS A 1 96 ? 5.657 16.027 -9.900 1.00 90.75 96 LYS A CA 1
ATOM 752 C C . LYS A 1 96 ? 5.854 14.998 -8.784 1.00 90.75 96 LYS A C 1
ATOM 754 O O . LYS A 1 96 ? 6.818 15.092 -8.035 1.00 90.75 96 LYS A O 1
ATOM 759 N N . TYR A 1 97 ? 4.968 14.008 -8.696 1.00 89.94 97 TYR A N 1
ATOM 760 C CA . TYR A 1 97 ? 5.018 12.952 -7.687 1.00 89.94 97 TYR A CA 1
ATOM 761 C C . TYR A 1 97 ? 6.075 11.868 -7.967 1.00 89.94 97 TYR A C 1
ATOM 763 O O . TYR A 1 97 ? 6.293 10.993 -7.130 1.00 89.94 97 TYR A O 1
ATOM 771 N N . LEU A 1 98 ? 6.707 11.916 -9.142 1.00 93.88 98 LEU A N 1
ATOM 772 C CA . LEU A 1 98 ? 7.774 11.006 -9.566 1.00 93.88 98 LEU A CA 1
ATOM 773 C C . LEU A 1 98 ? 9.159 11.677 -9.563 1.00 93.88 98 LEU A C 1
ATOM 775 O O . LEU A 1 98 ? 10.144 11.062 -9.969 1.00 93.88 98 LEU A O 1
ATOM 779 N N . LYS A 1 99 ? 9.235 12.943 -9.135 1.00 94.88 99 LYS A N 1
ATOM 780 C CA . LYS A 1 99 ? 10.437 13.783 -9.190 1.00 94.88 99 LYS A CA 1
ATOM 781 C C . LYS A 1 99 ? 10.956 14.073 -7.788 1.00 94.88 99 LYS A C 1
ATOM 783 O O . LYS A 1 99 ? 10.171 14.379 -6.888 1.00 94.88 99 LYS A O 1
ATOM 788 N N . SER A 1 100 ? 12.271 13.985 -7.607 1.00 94.38 100 SER A N 1
ATOM 789 C CA . SER A 1 100 ? 12.923 14.268 -6.328 1.00 94.38 100 SER A CA 1
ATOM 790 C C . SER A 1 100 ? 12.740 15.731 -5.943 1.00 94.38 100 SER A C 1
ATOM 792 O O . SER A 1 100 ? 12.840 16.636 -6.770 1.00 94.38 100 SER A O 1
ATOM 794 N N . ASN A 1 101 ? 12.478 15.958 -4.662 1.00 90.06 101 ASN A N 1
ATOM 795 C CA . ASN A 1 101 ? 12.349 17.283 -4.076 1.00 90.06 101 ASN A CA 1
ATOM 796 C C . ASN A 1 101 ? 13.436 17.556 -3.016 1.00 90.06 101 ASN A C 1
ATOM 798 O O . ASN A 1 101 ? 13.285 18.468 -2.197 1.00 90.06 101 ASN A O 1
ATOM 802 N N . LEU A 1 102 ? 14.507 16.752 -3.025 1.00 88.62 102 LEU A N 1
ATOM 803 C CA . LEU A 1 102 ? 15.664 16.910 -2.152 1.00 88.62 102 LEU A CA 1
ATOM 804 C C . LEU A 1 102 ? 16.439 18.193 -2.480 1.00 88.62 102 LEU A C 1
ATOM 806 O O . LEU A 1 102 ? 16.351 18.762 -3.575 1.00 88.62 102 LEU A O 1
ATOM 810 N N . ALA A 1 103 ? 17.226 18.652 -1.506 1.00 85.25 103 ALA A N 1
ATOM 811 C CA . ALA A 1 103 ? 18.154 19.754 -1.719 1.00 85.25 103 ALA A CA 1
ATOM 812 C C . ALA A 1 103 ? 19.138 19.393 -2.847 1.00 85.25 103 ALA A C 1
ATOM 814 O O . ALA A 1 103 ? 19.743 18.327 -2.822 1.00 85.25 103 ALA A O 1
ATOM 815 N N . GLY A 1 104 ? 19.271 20.278 -3.837 1.00 89.50 104 GLY A N 1
ATOM 816 C CA . GLY A 1 104 ? 20.071 20.041 -5.045 1.00 89.50 104 GLY A CA 1
ATOM 817 C C . GLY A 1 104 ? 19.280 19.504 -6.244 1.00 89.50 104 GLY A C 1
ATOM 818 O O . GLY A 1 104 ? 19.765 19.622 -7.368 1.00 89.50 104 GLY A O 1
ATOM 819 N N . ASP A 1 105 ? 18.052 19.012 -6.045 1.00 93.25 105 ASP A N 1
ATOM 820 C CA . ASP A 1 105 ? 17.150 18.562 -7.123 1.00 93.25 105 ASP A CA 1
ATOM 821 C C . ASP A 1 105 ? 15.973 19.516 -7.362 1.00 93.25 105 ASP A C 1
ATOM 823 O O . ASP A 1 105 ? 15.385 19.538 -8.444 1.00 93.25 105 ASP A O 1
ATOM 827 N N . TYR A 1 106 ? 15.635 20.336 -6.366 1.00 92.38 106 TYR A N 1
ATOM 828 C CA . TYR A 1 106 ? 14.534 21.291 -6.431 1.00 92.38 106 TYR A CA 1
ATOM 829 C C . TYR A 1 106 ? 14.923 22.642 -5.832 1.00 92.38 106 TYR A C 1
ATOM 831 O O . TYR A 1 106 ? 15.448 22.725 -4.719 1.00 92.38 106 TYR A O 1
ATOM 839 N N . ASN A 1 107 ? 14.619 23.719 -6.553 1.00 90.00 107 ASN A N 1
ATOM 840 C CA . ASN A 1 107 ? 14.801 25.080 -6.082 1.00 90.00 107 ASN A CA 1
ATOM 841 C C . ASN A 1 107 ? 13.497 25.606 -5.464 1.00 90.00 107 ASN A C 1
ATOM 843 O O . ASN A 1 107 ? 12.531 25.934 -6.156 1.00 90.00 107 ASN A O 1
ATOM 847 N N . ALA A 1 108 ? 13.492 25.726 -4.137 1.00 84.44 108 ALA A N 1
ATOM 848 C CA . ALA A 1 108 ? 12.336 26.187 -3.382 1.00 84.44 108 ALA A CA 1
ATOM 849 C C . ALA A 1 108 ? 11.979 27.667 -3.610 1.00 84.44 108 ALA A C 1
ATOM 851 O O . ALA A 1 108 ? 10.810 28.013 -3.476 1.00 84.44 108 ALA A O 1
ATOM 852 N N . SER A 1 109 ? 12.929 28.543 -3.956 1.00 83.50 109 SER A N 1
ATOM 853 C CA . SER A 1 109 ? 12.614 29.962 -4.177 1.00 83.50 109 SER A CA 1
ATOM 854 C C . SER A 1 109 ? 11.925 30.200 -5.519 1.00 83.50 109 SER A C 1
ATOM 856 O O . SER A 1 109 ? 11.069 31.074 -5.616 1.00 83.50 109 SER A O 1
ATOM 858 N N . THR A 1 110 ? 12.253 29.402 -6.538 1.00 87.56 110 THR A N 1
ATOM 859 C CA . THR A 1 110 ? 11.674 29.528 -7.887 1.00 87.56 110 THR A CA 1
ATOM 860 C C . THR A 1 110 ? 10.550 28.533 -8.166 1.00 87.56 110 THR A C 1
ATOM 862 O O . THR A 1 110 ? 9.819 28.699 -9.140 1.00 87.56 110 THR A O 1
ATOM 865 N N . GLY A 1 111 ? 10.408 27.493 -7.340 1.00 85.50 111 GLY A N 1
ATOM 866 C CA . GLY A 1 111 ? 9.433 26.422 -7.537 1.00 85.50 111 GLY A CA 1
ATOM 867 C C . GLY A 1 111 ? 9.768 25.480 -8.700 1.00 85.50 111 GLY A C 1
ATOM 868 O O . GLY A 1 111 ? 8.873 24.830 -9.238 1.00 85.50 111 GLY A O 1
ATOM 869 N N . LYS A 1 112 ? 11.037 25.436 -9.129 1.00 90.31 112 LYS A N 1
ATOM 870 C CA . LYS A 1 112 ? 11.490 24.683 -10.309 1.00 90.31 112 LYS A CA 1
ATOM 871 C C . LYS A 1 112 ? 12.409 23.524 -9.923 1.00 90.31 112 LYS A C 1
ATOM 873 O O . LYS A 1 112 ? 13.246 23.655 -9.032 1.00 90.31 112 LYS A O 1
ATOM 878 N N . TYR A 1 113 ? 12.278 22.408 -10.637 1.00 93.69 113 TYR A N 1
ATOM 879 C CA . TYR A 1 113 ? 13.235 21.301 -10.575 1.00 93.69 113 TYR A CA 1
ATOM 880 C C . TYR A 1 113 ? 14.549 21.684 -11.263 1.00 93.69 113 TYR A C 1
ATOM 882 O O . TYR A 1 113 ? 14.551 22.454 -12.224 1.00 93.69 113 TYR A O 1
ATOM 890 N N . ILE A 1 114 ? 15.655 21.151 -10.754 1.00 94.44 114 ILE A N 1
ATOM 891 C CA . ILE A 1 114 ? 17.007 21.408 -11.248 1.00 94.44 114 ILE A CA 1
ATOM 892 C C . ILE A 1 114 ? 17.335 20.357 -12.309 1.00 94.44 114 ILE A C 1
ATOM 894 O O . ILE A 1 114 ? 17.321 19.159 -12.021 1.00 94.44 114 ILE A O 1
ATOM 898 N N . ALA A 1 115 ? 17.610 20.815 -13.531 1.00 95.69 115 ALA A N 1
ATOM 899 C CA . ALA A 1 115 ? 17.999 19.947 -14.636 1.00 95.69 115 ALA A CA 1
ATOM 900 C C . ALA A 1 115 ? 19.366 19.292 -14.368 1.00 95.69 115 ALA A C 1
ATOM 902 O O . ALA A 1 115 ? 20.262 19.924 -13.805 1.00 95.69 115 ALA A O 1
ATOM 903 N N . LYS A 1 116 ? 19.500 18.018 -14.746 1.00 94.88 116 LYS A N 1
ATOM 904 C CA . LYS A 1 116 ? 20.700 17.189 -14.538 1.00 94.88 116 LYS A CA 1
ATOM 905 C C . LYS A 1 116 ? 21.340 16.730 -15.841 1.00 94.88 116 LYS A C 1
ATOM 907 O O . LYS A 1 116 ? 22.547 16.529 -15.875 1.00 94.88 116 LYS A O 1
ATOM 912 N N . ASP A 1 117 ? 20.530 16.579 -16.883 1.00 89.56 117 ASP A N 1
ATOM 913 C CA . ASP A 1 117 ? 20.965 16.225 -18.229 1.00 89.56 117 ASP A CA 1
ATOM 914 C C . ASP A 1 117 ? 20.102 16.987 -19.248 1.00 89.56 117 ASP A C 1
ATOM 916 O O . ASP A 1 117 ? 18.865 16.956 -19.209 1.00 89.56 117 ASP A O 1
ATOM 920 N N . GLY A 1 118 ? 20.753 17.771 -20.106 1.00 89.00 118 GLY A N 1
ATOM 921 C CA . GLY A 1 118 ? 20.087 18.762 -20.947 1.00 89.00 118 GLY A CA 1
ATOM 922 C C . GLY A 1 118 ? 19.184 19.723 -20.155 1.00 89.00 118 GLY A C 1
ATOM 923 O O . GLY A 1 118 ? 19.415 20.017 -18.983 1.00 89.00 118 GLY A O 1
ATOM 924 N N . ALA A 1 119 ? 18.135 20.234 -20.806 1.00 88.19 119 ALA A N 1
ATOM 925 C CA . ALA A 1 119 ? 17.195 21.183 -20.198 1.00 88.19 119 ALA A CA 1
ATOM 926 C C . ALA A 1 119 ? 15.968 20.519 -19.539 1.00 88.19 119 ALA A C 1
ATOM 928 O O . ALA A 1 119 ? 15.237 21.176 -18.794 1.00 88.19 119 ALA A O 1
ATOM 929 N N . SER A 1 120 ? 15.703 19.241 -19.832 1.00 93.50 120 SER A N 1
ATOM 930 C CA . SER A 1 120 ? 14.429 18.581 -19.518 1.00 93.50 120 SER A CA 1
ATOM 931 C C . SER A 1 120 ? 14.530 17.409 -18.543 1.00 93.50 120 SER A C 1
ATOM 933 O O . SER A 1 120 ? 13.491 17.028 -18.009 1.00 93.50 120 SER A O 1
ATOM 935 N N . TRP A 1 121 ? 15.711 16.850 -18.262 1.00 96.50 121 TRP A N 1
ATOM 936 C CA . TRP A 1 121 ? 15.837 15.701 -17.359 1.00 96.50 121 TRP A CA 1
ATOM 937 C C . TRP A 1 121 ? 16.183 16.127 -15.940 1.00 96.50 121 TRP A C 1
ATOM 939 O O . TRP A 1 121 ? 17.097 16.918 -15.715 1.00 96.50 121 TRP A O 1
ATOM 949 N N . VAL A 1 122 ? 15.445 15.589 -14.973 1.00 97.38 122 VAL A N 1
ATOM 950 C CA . VAL A 1 1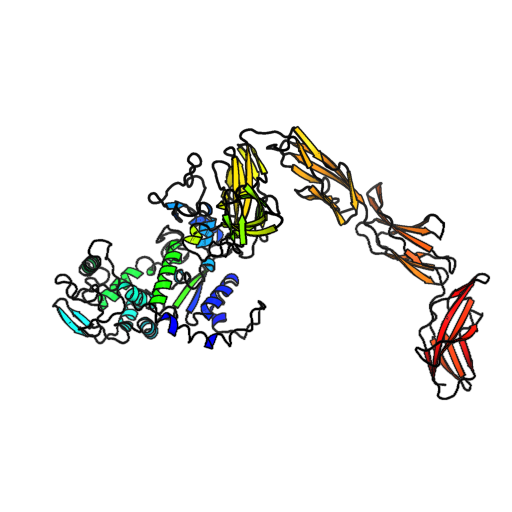22 ? 15.561 15.913 -13.545 1.00 97.38 122 VAL A CA 1
ATOM 951 C C . VAL A 1 122 ? 15.618 14.630 -12.719 1.00 97.38 122 VAL A C 1
ATOM 953 O O . VAL A 1 122 ? 15.219 13.567 -13.194 1.00 97.38 122 VAL A O 1
ATOM 956 N N . SER A 1 123 ? 16.105 14.709 -11.481 1.00 97.38 123 SER A N 1
ATOM 957 C CA . SER A 1 123 ? 16.222 13.539 -10.600 1.00 97.38 123 SER A CA 1
ATOM 958 C C . SER A 1 123 ? 14.862 12.890 -10.322 1.00 97.38 123 SER A C 1
ATOM 960 O O . SER A 1 123 ? 13.901 13.566 -9.934 1.00 97.38 123 SER A O 1
ATOM 962 N N . ALA A 1 124 ? 14.781 11.568 -10.476 1.00 97.38 124 ALA A N 1
ATOM 963 C CA . ALA A 1 124 ? 13.612 10.788 -10.081 1.00 97.38 124 ALA A CA 1
ATOM 964 C C . ALA A 1 124 ? 13.498 10.714 -8.548 1.00 97.38 124 ALA A C 1
ATOM 966 O O . ALA A 1 124 ? 14.497 10.707 -7.833 1.00 97.38 124 ALA A O 1
ATOM 967 N N . SER A 1 125 ? 12.277 10.664 -8.014 1.00 95.62 125 SER A N 1
ATOM 968 C CA . SER A 1 125 ? 12.069 10.453 -6.576 1.00 95.62 125 SER A CA 1
ATOM 969 C C . SER A 1 125 ? 12.321 8.994 -6.177 1.00 95.62 125 SER A C 1
ATOM 971 O O . SER A 1 125 ? 12.137 8.084 -6.984 1.00 95.62 125 SER A O 1
ATOM 973 N N . LYS A 1 126 ? 12.646 8.737 -4.902 1.00 96.00 126 LYS A N 1
ATOM 974 C CA . LYS A 1 126 ? 12.861 7.371 -4.381 1.00 96.00 126 LYS A CA 1
ATOM 975 C C . LYS A 1 126 ? 11.673 6.430 -4.628 1.00 96.00 126 LYS A C 1
ATOM 977 O O . LYS A 1 126 ? 11.872 5.278 -4.986 1.00 96.00 126 LYS A O 1
ATOM 982 N N . ASN A 1 127 ? 10.431 6.916 -4.524 1.00 94.56 127 ASN A N 1
ATOM 983 C CA . ASN A 1 127 ? 9.243 6.115 -4.859 1.00 94.56 127 ASN A CA 1
ATOM 984 C C . ASN A 1 127 ? 9.139 5.785 -6.358 1.00 94.56 127 ASN A C 1
ATOM 986 O O . ASN A 1 127 ? 8.596 4.740 -6.704 1.00 94.56 127 ASN A O 1
ATOM 990 N N . CYS A 1 128 ? 9.636 6.659 -7.239 1.00 95.62 128 CYS A N 1
ATOM 991 C CA . CYS A 1 128 ? 9.724 6.387 -8.671 1.00 95.62 128 CYS A CA 1
ATOM 992 C C . CYS A 1 128 ? 10.790 5.316 -8.936 1.00 95.62 128 CYS A C 1
ATOM 994 O O . CYS A 1 128 ? 10.502 4.312 -9.578 1.00 95.62 128 CYS A O 1
ATOM 996 N N . VAL A 1 129 ? 11.981 5.478 -8.353 1.00 97.75 129 VAL A N 1
ATOM 997 C CA . VAL A 1 129 ? 13.070 4.494 -8.443 1.00 97.75 129 VAL A CA 1
ATOM 998 C C . VAL A 1 129 ? 12.616 3.122 -7.935 1.00 97.75 129 VAL A C 1
ATOM 1000 O O . VAL A 1 129 ? 12.739 2.139 -8.657 1.00 97.75 129 VAL A O 1
ATOM 1003 N N . ALA A 1 130 ? 11.988 3.055 -6.757 1.00 97.12 130 ALA A N 1
ATOM 1004 C CA . ALA A 1 130 ? 11.445 1.813 -6.206 1.00 97.12 130 ALA A CA 1
ATOM 1005 C C . ALA A 1 130 ? 10.434 1.130 -7.140 1.00 97.12 130 ALA A C 1
ATOM 1007 O O . ALA A 1 130 ? 10.449 -0.090 -7.266 1.00 97.12 130 ALA A O 1
ATOM 1008 N N . TYR A 1 131 ? 9.583 1.897 -7.830 1.00 95.56 131 TYR A N 1
ATOM 1009 C CA . TYR A 1 131 ? 8.640 1.329 -8.791 1.00 95.56 131 TYR A CA 1
ATOM 1010 C C . TYR A 1 131 ? 9.357 0.657 -9.970 1.00 95.56 131 TYR A C 1
ATOM 1012 O O . TYR A 1 131 ? 9.025 -0.476 -10.312 1.00 95.56 131 TYR A O 1
ATOM 1020 N N . PHE A 1 132 ? 10.354 1.319 -10.566 1.00 96.56 132 PHE A N 1
ATOM 1021 C CA . PHE A 1 132 ? 11.072 0.790 -11.733 1.00 96.56 132 PHE A CA 1
ATOM 1022 C C . PHE A 1 132 ? 12.097 -0.301 -11.403 1.00 96.56 132 PHE A C 1
ATOM 1024 O O . PHE A 1 132 ? 12.420 -1.114 -12.266 1.00 96.56 132 PHE A O 1
ATOM 1031 N N . MET A 1 133 ? 12.577 -0.353 -10.160 1.00 97.12 133 MET A N 1
ATOM 1032 C CA . MET A 1 133 ? 13.467 -1.416 -9.693 1.00 97.12 133 MET A CA 1
ATOM 1033 C C . MET A 1 133 ? 12.733 -2.676 -9.231 1.00 97.12 133 MET A C 1
ATOM 1035 O O . MET A 1 133 ? 13.363 -3.717 -9.093 1.00 97.12 133 MET A O 1
ATOM 1039 N N . ASP A 1 134 ? 11.433 -2.622 -8.936 1.00 97.50 134 ASP A N 1
ATOM 1040 C CA . ASP A 1 134 ? 10.681 -3.818 -8.545 1.00 97.50 134 ASP A CA 1
ATOM 1041 C C . ASP A 1 134 ? 10.304 -4.630 -9.794 1.00 97.50 134 ASP A C 1
ATOM 1043 O O . ASP A 1 134 ? 9.398 -4.224 -10.531 1.00 97.50 134 ASP A O 1
ATOM 1047 N N . PRO A 1 135 ? 10.931 -5.798 -10.046 1.00 97.50 135 PRO A N 1
ATOM 1048 C CA . PRO A 1 135 ? 10.714 -6.530 -11.290 1.00 97.50 135 PRO A CA 1
ATOM 1049 C C . PRO A 1 135 ? 9.265 -6.995 -11.447 1.00 97.50 135 PRO A C 1
ATOM 1051 O O . PRO A 1 135 ? 8.787 -7.145 -12.567 1.00 97.50 135 PRO A O 1
ATOM 1054 N N . ARG A 1 136 ? 8.539 -7.174 -10.333 1.00 97.00 136 ARG A N 1
ATOM 1055 C CA . ARG A 1 136 ? 7.142 -7.632 -10.319 1.00 97.00 136 ARG A CA 1
ATOM 1056 C C . ARG A 1 136 ? 6.188 -6.650 -10.994 1.00 97.00 136 ARG A C 1
ATOM 1058 O O . ARG A 1 136 ? 5.154 -7.087 -11.490 1.00 97.00 136 ARG A O 1
ATOM 1065 N N . ASN A 1 137 ? 6.540 -5.363 -11.058 1.00 94.94 137 ASN A N 1
ATOM 1066 C CA . ASN A 1 137 ? 5.746 -4.353 -11.761 1.00 94.94 137 ASN A CA 1
ATOM 1067 C C . ASN A 1 137 ? 5.768 -4.524 -13.289 1.00 94.94 137 ASN A C 1
ATOM 1069 O O . ASN A 1 137 ? 4.944 -3.910 -13.958 1.00 94.94 137 ASN A O 1
ATOM 1073 N N . PHE A 1 138 ? 6.678 -5.348 -13.821 1.00 96.81 138 PHE A N 1
ATOM 1074 C CA . PHE A 1 138 ? 6.921 -5.525 -15.257 1.00 96.81 138 PHE A CA 1
ATOM 1075 C C . PHE A 1 138 ? 6.805 -6.990 -15.702 1.00 96.81 138 PHE A C 1
ATOM 1077 O O . PHE A 1 138 ? 7.238 -7.356 -16.794 1.00 96.81 138 PHE A O 1
ATOM 1084 N N . LEU A 1 139 ? 6.234 -7.860 -14.859 1.00 96.94 139 LEU A N 1
ATOM 1085 C CA . LEU A 1 139 ? 5.930 -9.253 -15.208 1.00 96.94 139 LEU A CA 1
ATOM 1086 C C . LEU A 1 139 ? 4.566 -9.351 -15.904 1.00 96.94 139 LEU A C 1
ATOM 1088 O O . LEU A 1 139 ? 3.650 -10.043 -15.451 1.00 96.94 139 LEU A O 1
ATOM 1092 N N . ASP A 1 140 ? 4.463 -8.644 -17.023 1.00 94.81 140 ASP A N 1
ATOM 1093 C CA . ASP A 1 140 ? 3.344 -8.645 -17.960 1.00 94.81 140 ASP A CA 1
ATOM 1094 C C . ASP A 1 140 ? 3.842 -8.916 -19.394 1.00 94.81 140 ASP A C 1
ATOM 1096 O O . ASP A 1 140 ? 5.036 -9.089 -19.637 1.00 94.81 140 ASP A O 1
ATOM 1100 N N . GLU A 1 141 ? 2.920 -9.034 -20.348 1.00 93.88 141 GLU A N 1
ATOM 1101 C CA . GLU A 1 141 ? 3.235 -9.432 -21.725 1.00 93.88 141 GLU A CA 1
ATOM 1102 C C . GLU A 1 141 ? 3.986 -8.381 -22.546 1.00 93.88 141 GLU A C 1
ATOM 1104 O O . GLU A 1 141 ? 4.526 -8.731 -23.595 1.00 93.88 141 GLU A O 1
ATOM 1109 N N . ASN A 1 142 ? 4.023 -7.134 -22.077 1.00 93.25 142 ASN A N 1
ATOM 1110 C CA . ASN A 1 142 ? 4.622 -6.010 -22.784 1.00 93.25 142 ASN A CA 1
ATOM 1111 C C . ASN A 1 142 ? 6.005 -5.675 -22.218 1.00 93.25 142 ASN A C 1
ATOM 1113 O O . ASN A 1 142 ? 6.927 -5.374 -22.970 1.00 93.25 142 ASN A O 1
ATOM 1117 N N . HIS A 1 143 ? 6.188 -5.773 -20.903 1.00 96.06 143 HIS A N 1
ATOM 1118 C CA . HIS A 1 143 ? 7.396 -5.286 -20.239 1.00 96.06 143 HIS A CA 1
ATOM 1119 C C . HIS A 1 143 ? 8.381 -6.388 -19.847 1.00 96.06 143 HIS A C 1
ATOM 1121 O O . HIS A 1 143 ? 9.556 -6.088 -19.626 1.00 96.06 143 HIS A O 1
ATOM 1127 N N . ILE A 1 144 ? 7.971 -7.664 -19.838 1.00 97.50 144 ILE A N 1
ATOM 1128 C CA . ILE A 1 144 ? 8.862 -8.764 -19.435 1.00 97.50 144 ILE A CA 1
ATOM 1129 C C . ILE A 1 144 ? 10.135 -8.864 -20.292 1.00 97.50 144 ILE A C 1
ATOM 1131 O O . ILE A 1 144 ? 11.166 -9.343 -19.819 1.00 97.50 144 ILE A O 1
ATOM 1135 N N . TYR A 1 145 ? 10.115 -8.370 -21.531 1.00 96.06 145 TYR A N 1
ATOM 1136 C CA . TYR A 1 145 ? 11.280 -8.374 -22.420 1.00 96.06 145 TYR A CA 1
ATOM 1137 C C . TYR A 1 145 ? 12.474 -7.586 -21.881 1.00 96.06 145 TYR A C 1
ATOM 1139 O O . TYR A 1 145 ? 13.602 -7.862 -22.283 1.00 96.06 145 TYR A O 1
ATOM 1147 N N . MET A 1 146 ? 12.283 -6.710 -20.886 1.00 97.25 146 MET A N 1
ATOM 1148 C CA . MET A 1 146 ? 13.412 -6.089 -20.188 1.00 97.25 146 MET A CA 1
ATOM 1149 C C . MET A 1 146 ? 14.301 -7.119 -19.463 1.00 97.25 146 MET A C 1
ATOM 1151 O O . MET A 1 146 ? 15.456 -6.831 -19.146 1.00 97.25 146 MET A O 1
ATOM 1155 N N . PHE A 1 147 ? 13.768 -8.319 -19.218 1.00 98.19 147 PHE A N 1
ATOM 1156 C CA . PHE A 1 147 ? 14.439 -9.463 -18.608 1.00 98.19 147 PHE A CA 1
ATOM 1157 C C . PHE A 1 147 ? 14.866 -10.529 -19.631 1.00 98.19 147 PHE A C 1
ATOM 1159 O O . PHE A 1 147 ? 15.376 -11.567 -19.220 1.00 98.19 147 PHE A O 1
ATOM 1166 N N . GLU A 1 148 ? 14.652 -10.336 -20.940 1.00 95.75 148 GLU A N 1
ATOM 1167 C CA . GLU A 1 148 ? 15.038 -11.328 -21.959 1.00 95.75 148 GLU A CA 1
ATOM 1168 C C . GLU A 1 148 ? 16.555 -11.578 -21.920 1.00 95.75 148 GLU A C 1
ATOM 1170 O O . GLU A 1 148 ? 17.355 -10.643 -21.885 1.00 95.75 148 GLU A O 1
ATOM 1175 N N . GLN A 1 149 ? 16.951 -12.852 -21.911 1.00 94.50 149 GLN A N 1
ATOM 1176 C CA . GLN A 1 149 ? 18.344 -13.287 -21.886 1.00 94.50 149 GLN A CA 1
ATOM 1177 C C . GLN A 1 149 ? 19.030 -12.942 -23.212 1.00 94.50 149 GLN A C 1
ATOM 1179 O O . GLN A 1 149 ? 18.784 -13.567 -24.249 1.00 94.50 149 GLN A O 1
ATOM 1184 N N . LEU A 1 150 ? 19.952 -11.985 -23.155 1.00 94.94 150 LEU A N 1
ATOM 1185 C CA . LEU A 1 150 ? 20.711 -11.506 -24.309 1.00 94.94 150 LEU A CA 1
ATOM 1186 C C . LEU A 1 150 ? 22.027 -12.261 -24.519 1.00 94.94 150 LEU A C 1
ATOM 1188 O O . LEU A 1 150 ? 22.607 -12.160 -25.595 1.00 94.94 150 LEU A O 1
ATOM 1192 N N . ALA A 1 151 ? 22.498 -13.034 -23.537 1.00 94.88 151 ALA A N 1
ATOM 1193 C CA . ALA A 1 151 ? 23.695 -13.865 -23.684 1.00 94.88 151 ALA A CA 1
ATOM 1194 C C . ALA A 1 151 ? 23.391 -15.230 -24.322 1.00 94.88 151 ALA A C 1
ATOM 1196 O O . ALA A 1 151 ? 22.286 -15.770 -24.205 1.00 94.88 151 ALA A O 1
ATOM 1197 N N . TYR A 1 152 ? 24.393 -15.796 -24.995 1.00 94.94 152 TYR A N 1
ATOM 1198 C CA . TYR A 1 152 ? 24.297 -17.136 -25.572 1.00 94.94 152 TYR A CA 1
ATOM 1199 C C . TYR A 1 152 ? 24.148 -18.202 -24.478 1.00 94.94 152 TYR A C 1
ATOM 1201 O O . TYR A 1 152 ? 24.902 -18.214 -23.507 1.00 94.94 152 TYR A O 1
ATOM 1209 N N . ASP A 1 153 ? 23.195 -19.115 -24.658 1.00 90.50 153 ASP A N 1
ATOM 1210 C CA . ASP A 1 153 ? 22.967 -20.264 -23.781 1.00 90.50 153 ASP A CA 1
ATOM 1211 C C . ASP A 1 153 ? 22.735 -21.516 -24.631 1.00 90.50 153 ASP A C 1
ATOM 1213 O O . ASP A 1 153 ? 21.647 -21.727 -25.168 1.00 90.50 153 ASP A O 1
ATOM 1217 N N . SER A 1 154 ? 23.754 -22.373 -24.727 1.00 89.44 154 SER A N 1
ATOM 1218 C CA . SER A 1 154 ? 23.684 -23.615 -25.505 1.00 89.44 154 SER A CA 1
ATOM 1219 C C . SER A 1 154 ? 22.654 -24.617 -24.983 1.00 89.44 154 SER A C 1
ATOM 1221 O O . SER A 1 154 ? 22.296 -25.533 -25.715 1.00 89.44 154 SER A O 1
ATOM 1223 N N . SER A 1 155 ? 22.189 -24.484 -23.735 1.00 84.88 155 SER A N 1
ATOM 1224 C CA . SER A 1 155 ? 21.199 -25.401 -23.157 1.00 84.88 155 SER A CA 1
ATOM 1225 C C . SER A 1 155 ? 19.768 -25.105 -23.613 1.00 84.88 155 SER A C 1
ATOM 1227 O O . SER A 1 155 ? 18.922 -25.996 -23.589 1.00 84.88 155 SER A O 1
ATOM 1229 N N . SER A 1 156 ? 19.484 -23.865 -24.025 1.00 81.44 156 SER A N 1
ATOM 1230 C CA . SER A 1 156 ? 18.139 -23.424 -24.419 1.00 81.44 156 SER A CA 1
ATOM 1231 C C . SER A 1 156 ? 18.051 -22.916 -25.859 1.00 81.44 156 SER A C 1
ATOM 1233 O O . SER A 1 156 ? 16.950 -22.836 -26.413 1.00 81.44 156 SER A O 1
ATOM 1235 N N . GLN A 1 157 ? 19.188 -22.602 -26.488 1.00 90.25 157 GLN A N 1
ATOM 1236 C CA . GLN A 1 157 ? 19.252 -22.037 -27.834 1.00 90.25 157 GLN A CA 1
ATOM 1237 C C . GLN A 1 157 ? 19.716 -23.083 -28.848 1.00 90.25 157 GLN A C 1
ATOM 1239 O O . GLN A 1 157 ? 20.838 -23.578 -28.782 1.00 90.25 157 GLN A O 1
ATOM 1244 N N . THR A 1 158 ? 18.846 -23.413 -29.805 1.00 92.31 158 THR A N 1
ATOM 1245 C CA . THR A 1 158 ? 19.102 -24.427 -30.841 1.00 92.31 158 THR A CA 1
ATOM 1246 C C . THR A 1 158 ? 18.925 -23.846 -32.239 1.00 92.31 158 THR A C 1
ATOM 1248 O O . THR A 1 158 ? 18.191 -22.874 -32.429 1.00 92.31 158 THR A O 1
ATOM 1251 N N . GLN A 1 159 ? 19.536 -24.477 -33.247 1.00 95.00 159 GLN A N 1
ATOM 1252 C CA . GLN A 1 159 ? 19.330 -24.081 -34.643 1.00 95.00 159 GLN A CA 1
ATOM 1253 C C . GLN A 1 159 ? 17.854 -24.198 -35.057 1.00 95.00 159 GLN A C 1
ATOM 1255 O O . GLN A 1 159 ? 17.350 -23.325 -35.755 1.00 95.00 159 GLN A O 1
ATOM 1260 N N . ALA A 1 160 ? 17.139 -25.224 -34.582 1.00 91.50 160 ALA A N 1
ATOM 1261 C CA . ALA A 1 160 ? 15.703 -25.373 -34.825 1.00 91.50 160 ALA A CA 1
ATOM 1262 C C . ALA A 1 160 ? 14.887 -24.217 -34.218 1.00 91.50 160 ALA A C 1
ATOM 1264 O O . ALA A 1 160 ? 13.949 -23.731 -34.844 1.00 91.50 160 ALA A O 1
ATOM 1265 N N . GLY A 1 161 ? 15.271 -23.731 -33.032 1.00 88.75 161 GLY A N 1
ATOM 1266 C CA . GLY A 1 161 ? 14.669 -22.540 -32.430 1.00 88.75 161 GLY A CA 1
ATOM 1267 C C . GLY A 1 161 ? 14.947 -21.264 -33.228 1.00 88.75 161 GLY A C 1
ATOM 1268 O O . GLY A 1 161 ? 14.053 -20.437 -33.389 1.00 88.75 161 GLY A O 1
ATOM 1269 N N . VAL A 1 162 ? 16.152 -21.126 -33.798 1.00 93.12 162 VAL A N 1
ATOM 1270 C CA . VAL A 1 162 ? 16.456 -20.033 -34.735 1.00 93.12 162 VAL A CA 1
ATOM 1271 C C . VAL A 1 162 ? 15.593 -20.145 -35.994 1.00 93.12 162 VAL A C 1
ATOM 1273 O O . VAL A 1 162 ? 14.998 -19.154 -36.397 1.00 93.12 162 VAL A O 1
ATOM 1276 N N . GLU A 1 163 ? 15.455 -21.333 -36.585 1.00 94.19 163 GLU A N 1
ATOM 1277 C CA . GLU A 1 163 ? 14.574 -21.546 -37.746 1.00 94.19 163 GLU A CA 1
ATOM 1278 C C . GLU A 1 163 ? 13.112 -21.203 -37.450 1.00 94.19 163 GLU A C 1
ATOM 1280 O O . GLU A 1 163 ? 12.446 -20.621 -38.301 1.00 94.19 163 GLU A O 1
ATOM 1285 N N . ALA A 1 164 ? 12.616 -21.506 -36.248 1.00 88.81 164 ALA A N 1
ATOM 1286 C CA . ALA A 1 164 ? 11.271 -21.105 -35.843 1.00 88.81 164 ALA A CA 1
ATOM 1287 C C . ALA A 1 164 ? 11.106 -19.577 -35.892 1.00 88.81 164 ALA A C 1
ATOM 1289 O O . ALA A 1 164 ? 10.158 -19.091 -36.494 1.00 88.81 164 ALA A O 1
ATOM 1290 N N . ILE A 1 165 ? 12.076 -18.819 -35.363 1.00 88.06 165 ILE A N 1
ATOM 1291 C CA . ILE A 1 165 ? 12.073 -17.345 -35.418 1.00 88.06 165 ILE A CA 1
ATOM 1292 C C . ILE A 1 165 ? 12.155 -16.825 -36.854 1.00 88.06 165 ILE A C 1
ATOM 1294 O O . ILE A 1 165 ? 11.523 -15.827 -37.189 1.00 88.06 165 ILE A O 1
ATOM 1298 N N . LEU A 1 166 ? 12.942 -17.481 -37.706 1.00 91.88 166 LEU A N 1
ATOM 1299 C CA . LEU A 1 166 ? 13.112 -17.067 -39.096 1.00 91.88 166 LEU A CA 1
ATOM 1300 C C . LEU A 1 166 ? 11.905 -17.410 -39.977 1.00 91.88 166 LEU A C 1
ATOM 1302 O O . LEU A 1 166 ? 11.853 -16.914 -41.106 1.00 91.88 166 LEU A O 1
ATOM 1306 N N . GLN A 1 167 ? 10.956 -18.225 -39.505 1.00 89.75 167 GLN A N 1
ATOM 1307 C CA . GLN A 1 167 ? 9.809 -18.692 -40.279 1.00 89.75 167 GLN A CA 1
ATOM 1308 C C . GLN A 1 167 ? 9.053 -17.532 -40.945 1.00 89.75 167 GLN A C 1
ATOM 1310 O O . GLN A 1 167 ? 8.710 -16.532 -40.323 1.00 89.75 167 GLN A O 1
ATOM 1315 N N . GLY A 1 168 ? 8.795 -17.665 -42.249 1.00 87.81 168 GLY A N 1
ATOM 1316 C CA . GLY A 1 168 ? 8.130 -16.624 -43.042 1.00 87.81 168 GLY A CA 1
ATOM 1317 C C . GLY A 1 168 ? 9.050 -15.495 -43.527 1.00 87.81 168 GLY A C 1
ATOM 1318 O O . GLY A 1 168 ? 8.576 -14.575 -44.193 1.00 87.81 168 GLY A O 1
ATOM 1319 N N . SER A 1 169 ? 10.355 -15.560 -43.246 1.00 92.19 169 SER A N 1
ATOM 1320 C CA . SER A 1 169 ? 11.364 -14.665 -43.824 1.00 92.19 169 SER A CA 1
ATOM 1321 C C . SER A 1 169 ? 12.169 -15.320 -44.945 1.00 92.19 169 SER A C 1
ATOM 1323 O O . SER A 1 169 ? 12.216 -16.543 -45.068 1.00 92.19 169 SER A O 1
ATOM 1325 N N . PHE A 1 170 ? 12.883 -14.501 -45.723 1.00 95.38 170 PHE A N 1
ATOM 1326 C CA . PHE A 1 170 ? 13.824 -14.968 -46.747 1.00 95.38 170 PHE A CA 1
ATOM 1327 C C . PHE A 1 170 ? 14.960 -15.848 -46.200 1.00 95.38 170 PHE A C 1
ATOM 1329 O O . PHE A 1 170 ? 15.615 -16.537 -46.976 1.00 95.38 170 PHE A O 1
ATOM 1336 N N . MET A 1 171 ? 15.198 -15.835 -44.886 1.00 96.81 171 MET A N 1
ATOM 1337 C CA . MET A 1 171 ? 16.251 -16.616 -44.238 1.00 96.81 171 MET A CA 1
ATOM 1338 C C . MET A 1 171 ? 15.796 -18.031 -43.843 1.00 96.81 171 MET A C 1
ATOM 1340 O O . MET A 1 171 ? 16.646 -18.887 -43.608 1.00 96.81 171 MET A O 1
ATOM 1344 N N . TYR A 1 172 ? 14.484 -18.291 -43.770 1.00 95.94 172 TYR A N 1
ATOM 1345 C CA . TYR A 1 172 ? 13.933 -19.573 -43.314 1.00 95.94 172 TYR A CA 1
ATOM 1346 C C . TYR A 1 172 ? 14.339 -20.724 -44.232 1.00 95.94 172 TYR A C 1
ATOM 1348 O O . TYR A 1 172 ? 14.015 -20.696 -45.420 1.00 95.94 172 TYR A O 1
ATOM 1356 N N . LYS A 1 173 ? 15.019 -21.739 -43.680 1.00 96.12 173 LYS A N 1
ATOM 1357 C CA . LYS A 1 173 ? 15.505 -22.925 -44.412 1.00 96.12 173 LYS A CA 1
ATOM 1358 C C . LYS A 1 173 ? 16.275 -22.606 -45.703 1.00 96.12 173 LYS A C 1
ATOM 1360 O O . LYS A 1 173 ? 16.335 -23.439 -46.604 1.00 96.12 173 LYS A O 1
ATOM 1365 N N . ASN A 1 174 ? 16.875 -21.420 -45.790 1.00 96.94 174 ASN A N 1
ATOM 1366 C CA . ASN A 1 174 ? 17.595 -20.973 -46.975 1.00 96.94 174 ASN A CA 1
ATOM 1367 C C . ASN A 1 174 ? 19.093 -20.886 -46.715 1.00 96.94 174 ASN A C 1
ATOM 1369 O O . ASN A 1 174 ? 19.549 -20.373 -45.686 1.00 96.94 174 ASN A O 1
ATOM 1373 N N . ASN A 1 175 ? 19.854 -21.353 -47.701 1.00 98.12 175 ASN A N 1
ATOM 1374 C CA . ASN A 1 175 ? 21.279 -21.098 -47.772 1.00 98.12 175 ASN A CA 1
ATOM 1375 C C . ASN A 1 175 ? 21.543 -19.622 -48.080 1.00 98.12 175 ASN A C 1
ATOM 1377 O O . ASN A 1 175 ? 20.766 -18.968 -48.779 1.00 98.12 175 ASN A O 1
ATOM 1381 N N . ILE A 1 176 ? 22.660 -19.103 -47.577 1.00 98.31 176 ILE A N 1
ATOM 1382 C CA . ILE A 1 176 ? 23.064 -17.719 -47.816 1.00 98.31 176 ILE A CA 1
ATOM 1383 C C . ILE A 1 176 ? 23.449 -17.562 -49.290 1.00 98.31 176 ILE A C 1
ATOM 1385 O O . ILE A 1 176 ? 24.406 -18.190 -49.755 1.00 98.31 176 ILE A O 1
ATOM 1389 N N . GLY A 1 177 ? 22.713 -16.702 -49.994 1.00 97.19 177 GLY A N 1
ATOM 1390 C CA . GLY A 1 177 ? 23.084 -16.154 -51.296 1.00 97.19 177 GLY A CA 1
ATOM 1391 C C . GLY A 1 177 ? 23.553 -14.710 -51.139 1.00 97.19 177 GLY A C 1
ATOM 1392 O O . GLY A 1 177 ? 23.107 -14.011 -50.228 1.00 97.19 177 GLY A O 1
ATOM 1393 N N . TYR A 1 178 ? 24.474 -14.252 -51.985 1.00 97.94 178 TYR A N 1
ATOM 1394 C CA . TYR A 1 178 ? 24.976 -12.878 -51.920 1.00 97.94 178 TYR A CA 1
ATOM 1395 C C . TYR A 1 178 ? 25.624 -12.421 -53.228 1.00 97.94 178 TYR A C 1
ATOM 1397 O O . TYR A 1 178 ? 26.048 -13.221 -54.047 1.00 97.94 178 TYR A O 1
ATOM 1405 N N . ILE A 1 179 ? 25.711 -11.110 -53.416 1.00 98.19 179 ILE A N 1
ATOM 1406 C CA . ILE A 1 179 ? 26.525 -10.452 -54.440 1.00 98.19 179 ILE A CA 1
ATOM 1407 C C . ILE A 1 179 ? 27.908 -10.140 -53.856 1.00 98.19 179 ILE A C 1
ATOM 1409 O O . ILE A 1 179 ? 27.998 -9.549 -52.778 1.00 98.19 179 ILE A O 1
ATOM 1413 N N . ASP A 1 180 ? 28.983 -10.538 -54.529 1.00 97.25 180 ASP A N 1
ATOM 1414 C CA . ASP A 1 180 ? 30.352 -10.211 -54.123 1.00 97.25 180 ASP A CA 1
ATOM 1415 C C . ASP A 1 180 ? 30.757 -8.775 -54.517 1.00 97.25 180 ASP A C 1
ATOM 1417 O O . ASP A 1 180 ? 30.006 -8.029 -55.150 1.00 97.25 180 ASP A O 1
ATOM 1421 N N . THR A 1 181 ? 31.964 -8.350 -54.137 1.00 95.94 181 THR A N 1
ATOM 1422 C CA . THR A 1 181 ? 32.466 -6.998 -54.444 1.00 95.94 181 THR A CA 1
ATOM 1423 C C . THR A 1 181 ? 32.735 -6.767 -55.934 1.00 95.94 181 THR A C 1
ATOM 1425 O O . THR A 1 181 ? 32.901 -5.619 -56.339 1.00 95.94 181 THR A O 1
ATOM 1428 N N . ALA A 1 182 ? 32.767 -7.827 -56.752 1.00 96.06 182 ALA A N 1
ATOM 1429 C CA . ALA A 1 182 ? 32.834 -7.747 -58.210 1.00 96.06 182 ALA A CA 1
ATOM 1430 C C . ALA A 1 182 ? 31.436 -7.691 -58.860 1.00 96.06 182 ALA A C 1
ATOM 1432 O O . ALA A 1 182 ? 31.330 -7.629 -60.084 1.00 96.06 182 ALA A O 1
ATOM 1433 N N . GLY A 1 183 ? 30.361 -7.697 -58.063 1.00 95.38 183 GLY A N 1
ATOM 1434 C CA . GLY A 1 183 ? 28.984 -7.641 -58.546 1.00 95.38 183 GLY A CA 1
ATOM 1435 C C . GLY A 1 183 ? 28.425 -8.987 -59.013 1.00 95.38 183 GLY A C 1
ATOM 1436 O O . GLY A 1 183 ? 27.368 -9.005 -59.646 1.00 95.38 183 GLY A O 1
ATOM 1437 N N . LYS A 1 184 ? 29.095 -10.110 -58.718 1.00 97.00 184 LYS A N 1
ATOM 1438 C CA . LYS A 1 184 ? 28.654 -11.453 -59.128 1.00 97.00 184 LYS A CA 1
ATOM 1439 C C . LYS A 1 184 ? 27.858 -12.140 -58.024 1.00 97.00 184 LYS A C 1
ATOM 1441 O O . LYS A 1 184 ? 28.181 -12.013 -56.846 1.00 97.00 184 LYS A O 1
ATOM 1446 N N . TYR A 1 185 ? 26.819 -12.877 -58.416 1.00 97.56 185 TYR A N 1
ATOM 1447 C CA . TYR A 1 185 ? 26.015 -13.681 -57.496 1.00 97.56 185 TYR A CA 1
ATOM 1448 C C . TYR A 1 185 ? 26.759 -14.951 -57.085 1.00 97.56 185 TYR A C 1
ATOM 1450 O O . TYR A 1 185 ? 27.322 -15.648 -57.925 1.00 97.56 185 TYR A O 1
ATOM 1458 N N . GLN A 1 186 ? 26.730 -15.230 -55.789 1.00 97.56 186 GLN A N 1
ATOM 1459 C CA . GLN A 1 186 ? 27.373 -16.345 -55.116 1.00 97.56 186 GLN A CA 1
ATOM 1460 C C . GLN A 1 186 ? 26.348 -17.052 -54.226 1.00 97.56 186 GLN A C 1
ATOM 1462 O O . GLN A 1 186 ? 25.484 -16.416 -53.614 1.00 97.56 186 GLN A O 1
ATOM 1467 N N . THR A 1 187 ? 26.478 -18.369 -54.107 1.00 95.00 187 THR A N 1
ATOM 1468 C CA . THR A 1 187 ? 25.680 -19.211 -53.205 1.00 95.00 187 THR A CA 1
ATOM 1469 C C . THR A 1 187 ? 26.593 -19.975 -52.266 1.00 95.00 187 THR A C 1
ATOM 1471 O O . THR A 1 187 ? 27.705 -20.350 -52.630 1.00 95.00 187 THR A O 1
ATOM 1474 N N . THR A 1 188 ? 26.107 -20.253 -51.064 1.00 96.44 188 THR A N 1
ATOM 1475 C 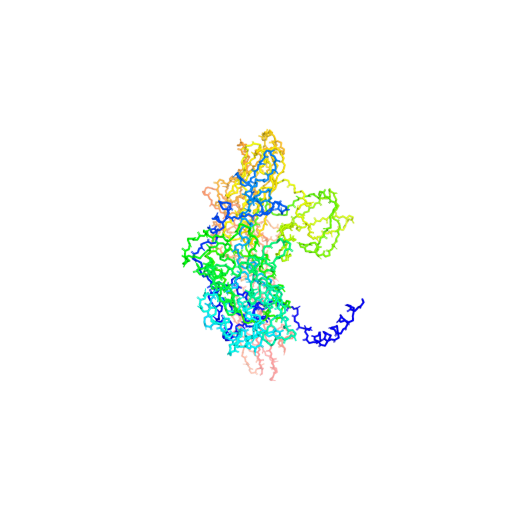CA . THR A 1 188 ? 26.825 -21.054 -50.066 1.00 96.44 188 THR A CA 1
ATOM 1476 C C . THR A 1 188 ? 26.035 -22.318 -49.730 1.00 96.44 188 THR A C 1
ATOM 1478 O O . THR A 1 188 ? 24.853 -22.410 -50.045 1.00 96.44 188 THR A O 1
ATOM 1481 N N . ASN A 1 189 ? 26.661 -23.271 -49.035 1.00 95.81 189 ASN A N 1
ATOM 1482 C CA . ASN A 1 189 ? 25.970 -24.418 -48.426 1.00 95.81 189 ASN A CA 1
ATOM 1483 C C . ASN A 1 189 ? 25.638 -24.162 -46.942 1.00 95.81 189 ASN A C 1
ATOM 1485 O O . ASN A 1 189 ? 25.487 -25.096 -46.158 1.00 95.81 189 ASN A O 1
ATOM 1489 N N . THR A 1 190 ? 25.602 -22.893 -46.523 1.00 97.69 190 THR A N 1
ATOM 1490 C CA . THR A 1 190 ? 25.391 -22.502 -45.128 1.00 97.69 190 THR A CA 1
ATOM 1491 C C . THR A 1 190 ? 24.011 -21.891 -44.965 1.00 97.69 190 THR A C 1
ATOM 1493 O O . THR A 1 190 ? 23.732 -20.833 -45.528 1.00 97.69 190 THR A O 1
ATOM 1496 N N . LEU A 1 191 ? 23.172 -22.518 -44.140 1.00 98.38 191 LEU A N 1
ATOM 1497 C CA . LEU A 1 191 ? 21.891 -21.946 -43.730 1.00 98.38 191 LEU A CA 1
ATOM 1498 C C . LEU A 1 191 ? 22.095 -20.668 -42.909 1.00 98.38 191 LEU A C 1
ATOM 1500 O O . LEU A 1 191 ? 23.006 -20.592 -42.078 1.00 98.38 191 LEU A O 1
ATOM 1504 N N . TYR A 1 192 ? 21.191 -19.697 -43.055 1.00 98.44 192 TYR A N 1
ATOM 1505 C CA . TYR A 1 192 ? 21.174 -18.514 -42.184 1.00 98.44 192 TYR A CA 1
ATOM 1506 C C . TYR A 1 192 ? 21.094 -18.886 -40.701 1.00 98.44 192 TYR A C 1
ATOM 1508 O O . TYR A 1 192 ? 21.820 -18.315 -39.888 1.00 98.44 192 TYR A O 1
ATOM 1516 N N . SER A 1 193 ? 20.271 -19.876 -40.347 1.00 98.06 193 SER A N 1
ATOM 1517 C CA . SER A 1 193 ? 20.156 -20.365 -38.971 1.00 98.06 193 SER A CA 1
ATOM 1518 C C . SER A 1 193 ? 21.477 -20.912 -38.433 1.00 98.06 193 SER A C 1
ATOM 1520 O O . SER A 1 193 ? 21.859 -20.591 -37.309 1.00 98.06 193 SER A O 1
ATOM 1522 N N . ALA A 1 194 ? 22.218 -21.672 -39.243 1.00 98.31 194 ALA A N 1
ATOM 1523 C CA . ALA A 1 194 ? 23.532 -22.191 -38.875 1.00 98.31 194 ALA A CA 1
ATOM 1524 C C . ALA A 1 194 ? 24.549 -21.057 -38.676 1.00 98.31 194 ALA A C 1
ATOM 1526 O O . ALA A 1 194 ? 25.275 -21.042 -37.682 1.00 98.31 194 ALA A O 1
ATOM 1527 N N . GLN A 1 195 ? 24.565 -20.061 -39.569 1.00 98.44 195 GLN A N 1
ATOM 1528 C CA . GLN A 1 195 ? 25.450 -18.904 -39.424 1.00 98.44 195 GLN A CA 1
ATOM 1529 C C . GLN A 1 195 ? 25.116 -18.068 -38.183 1.00 98.44 195 GLN A C 1
ATOM 1531 O O . GLN A 1 195 ? 26.028 -17.600 -37.500 1.00 98.44 195 GLN A O 1
ATOM 1536 N N . ILE A 1 196 ? 23.832 -17.894 -37.863 1.00 98.50 196 ILE A N 1
ATOM 1537 C CA . ILE A 1 196 ? 23.395 -17.200 -36.647 1.00 98.50 196 ILE A CA 1
ATOM 1538 C C . ILE A 1 196 ? 23.845 -17.964 -35.399 1.00 98.50 196 ILE A C 1
ATOM 1540 O O . ILE A 1 196 ? 24.342 -17.337 -34.469 1.00 98.50 196 ILE A O 1
ATOM 1544 N N . MET A 1 197 ? 23.753 -19.297 -35.383 1.00 98.06 197 MET A N 1
ATOM 1545 C CA . MET A 1 197 ? 24.269 -20.105 -34.270 1.00 98.06 197 MET A CA 1
ATOM 1546 C C . MET A 1 197 ? 25.786 -19.948 -34.100 1.00 98.06 197 MET A C 1
ATOM 1548 O O . MET A 1 197 ? 26.271 -19.779 -32.979 1.00 98.06 197 MET A O 1
ATOM 1552 N N . THR A 1 198 ? 26.542 -19.937 -35.202 1.00 98.06 198 THR A N 1
ATOM 1553 C CA . THR A 1 198 ? 27.990 -19.675 -35.183 1.00 98.06 198 THR A CA 1
ATOM 1554 C C . THR A 1 198 ? 28.299 -18.283 -34.636 1.00 98.06 198 THR A C 1
ATOM 1556 O O . THR A 1 198 ? 29.151 -18.132 -33.756 1.00 98.06 198 THR A O 1
ATOM 1559 N N . ALA A 1 199 ? 27.587 -17.262 -35.121 1.00 98.25 199 ALA A N 1
ATOM 1560 C CA . ALA A 1 199 ? 27.719 -15.890 -34.648 1.00 98.25 199 ALA A CA 1
ATOM 1561 C C . ALA A 1 199 ? 27.403 -15.763 -33.154 1.00 98.25 199 ALA A C 1
ATOM 1563 O O . ALA A 1 199 ? 28.190 -15.179 -32.415 1.00 98.25 199 ALA A O 1
ATOM 1564 N N . ALA A 1 200 ? 26.311 -16.378 -32.704 1.00 97.62 200 ALA A N 1
ATOM 1565 C CA . ALA A 1 200 ? 25.875 -16.403 -31.316 1.00 97.62 200 ALA A CA 1
ATOM 1566 C C . ALA A 1 200 ? 26.940 -16.997 -30.387 1.00 97.62 200 ALA A C 1
ATOM 1568 O O . ALA A 1 200 ? 27.376 -16.346 -29.437 1.00 97.62 200 ALA A O 1
ATOM 1569 N N . LYS A 1 201 ? 27.437 -18.197 -30.717 1.00 97.19 201 LYS A N 1
ATOM 1570 C CA . LYS A 1 201 ? 28.478 -18.880 -29.938 1.00 97.19 201 LYS A CA 1
ATOM 1571 C C . LYS A 1 201 ? 29.776 -18.072 -29.877 1.00 97.19 201 LYS A C 1
ATOM 1573 O O . LYS A 1 201 ? 30.402 -17.998 -28.824 1.00 97.19 201 LYS A O 1
ATOM 1578 N N . THR A 1 202 ? 30.170 -17.460 -30.992 1.00 96.75 202 THR A N 1
ATOM 1579 C CA . THR A 1 202 ? 31.440 -16.725 -31.108 1.00 96.75 202 THR A CA 1
ATOM 1580 C C . THR A 1 202 ? 31.377 -15.375 -30.395 1.00 96.75 202 THR A C 1
ATOM 1582 O O . THR A 1 202 ? 32.296 -15.010 -29.668 1.00 96.75 202 THR A O 1
ATOM 1585 N N . ALA A 1 203 ? 30.283 -14.635 -30.580 1.00 96.81 203 ALA A N 1
ATOM 1586 C CA . ALA A 1 203 ? 30.072 -13.326 -29.971 1.00 96.81 203 ALA A CA 1
ATOM 1587 C C . ALA A 1 203 ? 29.583 -13.401 -28.516 1.00 96.81 203 ALA A C 1
ATOM 1589 O O . ALA A 1 203 ? 29.579 -12.376 -27.836 1.00 96.81 203 ALA A O 1
ATOM 1590 N N . LYS A 1 204 ? 29.185 -14.598 -28.056 1.00 96.69 204 LYS A N 1
ATOM 1591 C CA . LYS A 1 204 ? 28.534 -14.877 -26.763 1.00 96.69 204 LYS A CA 1
ATOM 1592 C C . LYS A 1 204 ? 27.179 -14.169 -26.592 1.00 96.69 204 LYS A C 1
ATOM 1594 O O . LYS A 1 204 ? 26.719 -13.941 -25.475 1.00 96.69 204 LYS A O 1
ATOM 1599 N N . VAL A 1 205 ? 26.495 -13.898 -27.702 1.00 96.62 205 VAL A N 1
ATOM 1600 C CA . VAL A 1 205 ? 25.176 -13.244 -27.753 1.00 96.62 205 VAL A CA 1
ATOM 1601 C C . VAL A 1 205 ? 24.096 -14.265 -28.095 1.00 96.62 205 VAL A C 1
ATOM 1603 O O . VAL A 1 205 ? 24.336 -15.200 -28.851 1.00 96.62 205 VAL A O 1
ATOM 1606 N N . SER A 1 206 ? 22.898 -14.094 -27.546 1.00 95.50 206 SER A N 1
ATOM 1607 C CA . SER A 1 206 ? 21.752 -14.972 -27.765 1.00 95.50 206 SER A CA 1
ATOM 1608 C C . SER A 1 206 ? 21.442 -15.130 -29.256 1.00 95.50 206 SER A C 1
ATOM 1610 O O . SER A 1 206 ? 21.224 -14.147 -29.966 1.00 95.50 206 SER A O 1
ATOM 1612 N N . ALA A 1 207 ? 21.383 -16.376 -29.729 1.00 95.25 207 ALA A N 1
ATOM 1613 C CA . ALA A 1 207 ? 21.033 -16.706 -31.108 1.00 95.25 207 ALA A CA 1
ATOM 1614 C C . ALA A 1 207 ? 19.613 -16.239 -31.451 1.00 95.25 207 ALA A C 1
ATOM 1616 O O . ALA A 1 207 ? 19.355 -15.763 -32.556 1.00 95.25 207 ALA A O 1
ATOM 1617 N N . TYR A 1 208 ? 18.700 -16.321 -30.479 1.00 92.00 208 TYR A N 1
ATOM 1618 C CA . TYR A 1 208 ? 17.317 -15.878 -30.635 1.00 92.00 208 TYR A CA 1
ATOM 1619 C C . TYR A 1 208 ? 17.221 -14.350 -30.674 1.00 92.00 208 TYR A C 1
ATOM 1621 O O . TYR A 1 208 ? 16.476 -13.808 -31.493 1.00 92.00 208 TYR A O 1
ATOM 1629 N N . HIS A 1 209 ? 18.023 -13.655 -29.857 1.00 91.12 209 HIS A N 1
ATOM 1630 C CA . HIS A 1 209 ? 18.130 -12.198 -29.914 1.00 91.12 209 HIS A CA 1
ATOM 1631 C C . HIS A 1 209 ? 18.714 -11.739 -31.256 1.00 91.12 209 HIS A C 1
ATOM 1633 O O . HIS A 1 209 ? 18.137 -10.864 -31.892 1.00 91.12 209 HIS A O 1
ATOM 1639 N N . ILE A 1 210 ? 19.793 -12.371 -31.736 1.00 94.88 210 ILE A N 1
ATOM 1640 C CA . ILE A 1 210 ? 20.388 -12.071 -33.047 1.00 94.88 210 ILE A CA 1
ATOM 1641 C C . ILE A 1 210 ? 19.357 -12.239 -34.167 1.00 94.88 210 ILE A C 1
ATOM 1643 O O . ILE A 1 210 ? 19.160 -11.308 -34.944 1.00 94.88 210 ILE A O 1
ATOM 1647 N N . ALA A 1 211 ? 18.689 -13.393 -34.246 1.00 93.75 211 ALA A N 1
ATOM 1648 C CA . ALA A 1 211 ? 17.713 -13.666 -35.299 1.00 93.75 211 ALA A CA 1
ATOM 1649 C C . ALA A 1 211 ? 16.567 -12.641 -35.295 1.00 93.75 211 ALA A C 1
ATOM 1651 O O . ALA A 1 211 ? 16.236 -12.067 -36.333 1.00 93.75 211 ALA A O 1
ATOM 1652 N N . SER A 1 212 ? 16.011 -12.362 -34.113 1.00 89.44 212 SER A N 1
ATOM 1653 C CA . SER A 1 212 ? 14.905 -11.414 -33.965 1.00 89.44 212 SER A CA 1
ATOM 1654 C C . SER A 1 212 ? 15.341 -9.979 -34.276 1.00 89.44 212 SER A C 1
ATOM 1656 O O . SER A 1 212 ? 14.622 -9.256 -34.963 1.00 89.44 212 SER A O 1
ATOM 1658 N N . LYS A 1 213 ? 16.540 -9.574 -33.832 1.00 89.50 213 LYS A N 1
ATOM 1659 C CA . LYS A 1 213 ? 17.099 -8.241 -34.087 1.00 89.50 213 LYS A CA 1
ATOM 1660 C C . LYS A 1 213 ? 17.361 -8.020 -35.571 1.00 89.50 213 LYS A C 1
ATOM 1662 O O . LYS A 1 213 ? 17.002 -6.973 -36.090 1.00 89.50 213 LYS A O 1
ATOM 1667 N N . ILE A 1 214 ? 17.904 -9.012 -36.273 1.00 93.75 214 ILE A N 1
ATOM 1668 C CA . ILE A 1 214 ? 18.063 -8.945 -37.728 1.00 93.75 214 ILE A CA 1
ATOM 1669 C C . ILE A 1 214 ? 16.702 -8.708 -38.397 1.00 93.75 214 ILE A C 1
ATOM 1671 O O . ILE A 1 214 ? 16.550 -7.756 -39.157 1.00 93.75 214 ILE A O 1
ATOM 1675 N N . LEU A 1 215 ? 15.685 -9.520 -38.088 1.00 91.06 215 LEU A N 1
ATOM 1676 C CA . LEU A 1 215 ? 14.352 -9.356 -38.681 1.00 91.06 215 LEU A CA 1
ATOM 1677 C C . LEU A 1 215 ? 13.729 -7.987 -38.377 1.00 91.06 215 LEU A C 1
ATOM 1679 O O . LEU A 1 215 ? 13.094 -7.408 -39.258 1.00 91.06 215 LEU A O 1
ATOM 1683 N N . GLN A 1 216 ? 13.938 -7.462 -37.167 1.00 87.06 216 GLN A N 1
ATOM 1684 C CA . GLN A 1 216 ? 13.506 -6.119 -36.782 1.00 87.06 216 GLN A CA 1
ATOM 1685 C C . GLN A 1 216 ? 14.177 -5.034 -37.641 1.00 87.06 216 GLN A C 1
ATOM 1687 O O . GLN A 1 216 ? 13.504 -4.100 -38.071 1.00 87.06 216 GLN A O 1
ATOM 1692 N N . GLU A 1 217 ? 15.483 -5.149 -37.896 1.00 89.25 217 GLU A N 1
ATOM 1693 C CA . GLU A 1 217 ? 16.282 -4.112 -38.565 1.00 89.25 217 GLU A CA 1
ATOM 1694 C C . GLU A 1 217 ? 16.130 -4.101 -40.091 1.00 89.25 217 GLU A C 1
ATOM 1696 O O . GLU A 1 217 ? 16.143 -3.037 -40.714 1.00 89.25 217 GLU A O 1
ATOM 1701 N N . ILE A 1 218 ? 16.004 -5.272 -40.718 1.00 90.25 218 ILE A N 1
ATOM 1702 C CA . ILE A 1 218 ? 16.025 -5.394 -42.186 1.00 90.25 218 ILE A CA 1
ATOM 1703 C C . ILE A 1 218 ? 14.731 -5.956 -42.788 1.00 90.25 218 ILE A C 1
ATOM 1705 O O . ILE A 1 218 ? 14.566 -5.935 -44.009 1.00 90.25 218 ILE A O 1
ATOM 1709 N N . GLY A 1 219 ? 13.796 -6.429 -41.965 1.00 88.88 219 GLY A N 1
ATOM 1710 C CA . GLY A 1 219 ? 12.552 -7.046 -42.416 1.00 88.88 219 GLY A CA 1
ATOM 1711 C C . GLY A 1 219 ? 12.727 -8.454 -42.998 1.00 88.88 219 GLY A C 1
ATOM 1712 O O . GLY A 1 219 ? 13.811 -9.034 -43.018 1.00 88.88 219 GLY A O 1
ATOM 1713 N N . SER A 1 220 ? 11.620 -9.026 -43.481 1.00 91.25 220 SER A N 1
ATOM 1714 C CA . SER A 1 220 ? 11.523 -10.445 -43.860 1.00 91.25 220 SER A CA 1
ATOM 1715 C C . SER A 1 220 ? 11.495 -10.717 -45.371 1.00 91.25 220 SER A C 1
ATOM 1717 O O . SER A 1 220 ? 11.567 -11.874 -45.785 1.00 91.25 220 SER A O 1
ATOM 1719 N N . LYS A 1 221 ? 11.388 -9.677 -46.210 1.00 94.25 221 LYS A N 1
ATOM 1720 C CA . LYS A 1 221 ? 11.135 -9.811 -47.656 1.00 94.25 221 LYS A CA 1
ATOM 1721 C C . LYS A 1 221 ? 12.333 -10.390 -48.411 1.00 94.25 221 LYS A C 1
ATOM 1723 O O . LYS A 1 221 ? 13.452 -9.899 -48.268 1.00 94.25 221 LYS A O 1
ATOM 1728 N N . ALA A 1 222 ? 12.064 -11.365 -49.277 1.00 95.19 222 ALA A N 1
ATOM 1729 C CA . ALA A 1 222 ? 13.047 -11.946 -50.187 1.00 95.19 222 ALA A CA 1
ATOM 1730 C C . ALA A 1 222 ? 13.338 -11.033 -51.384 1.00 95.19 222 ALA A C 1
ATOM 1732 O O . ALA A 1 222 ? 12.459 -10.315 -51.866 1.00 95.19 222 ALA A O 1
ATOM 1733 N N . ASN A 1 223 ? 14.577 -11.080 -51.864 1.00 95.38 223 ASN A N 1
ATOM 1734 C CA . ASN A 1 223 ? 14.982 -10.486 -53.128 1.00 95.38 223 ASN A CA 1
ATOM 1735 C C . ASN A 1 223 ? 14.257 -11.196 -54.283 1.00 95.38 223 ASN A C 1
ATOM 1737 O O . ASN A 1 223 ? 14.166 -12.420 -54.301 1.00 95.38 223 ASN A O 1
ATOM 1741 N N . SER A 1 224 ? 13.745 -10.438 -55.251 1.00 93.69 224 SER A N 1
ATOM 1742 C CA . SER A 1 224 ? 12.982 -11.001 -56.371 1.00 93.69 224 SER A CA 1
ATOM 1743 C C . SER A 1 224 ? 13.843 -11.701 -57.425 1.00 93.69 224 SER A C 1
ATOM 1745 O O . SER A 1 224 ? 13.305 -12.462 -58.223 1.00 93.69 224 SER A O 1
ATOM 1747 N N . LYS A 1 225 ? 15.155 -11.434 -57.460 1.00 94.56 225 LYS A N 1
ATOM 1748 C CA . LYS A 1 225 ? 16.077 -11.926 -58.493 1.00 94.56 225 LYS A CA 1
ATOM 1749 C C . LYS A 1 225 ? 17.008 -13.029 -57.996 1.00 94.56 225 LYS A C 1
ATOM 1751 O O . LYS A 1 225 ? 17.324 -13.940 -58.754 1.00 94.56 225 LYS A O 1
ATOM 1756 N N . TYR A 1 226 ? 17.473 -12.934 -56.755 1.00 95.25 226 TYR A N 1
ATOM 1757 C CA . TYR A 1 226 ? 18.524 -13.804 -56.233 1.00 95.25 226 TYR A CA 1
ATOM 1758 C C . TYR A 1 226 ? 18.024 -14.632 -55.050 1.00 95.25 226 TYR A C 1
ATOM 1760 O O . TYR A 1 226 ? 17.547 -14.086 -54.053 1.00 95.25 226 TYR A O 1
ATOM 1768 N N . ALA A 1 227 ? 18.160 -15.956 -55.150 1.00 93.50 227 ALA A N 1
ATOM 1769 C CA . ALA A 1 227 ? 17.774 -16.872 -54.083 1.00 93.50 227 ALA A CA 1
ATOM 1770 C C . ALA A 1 227 ? 18.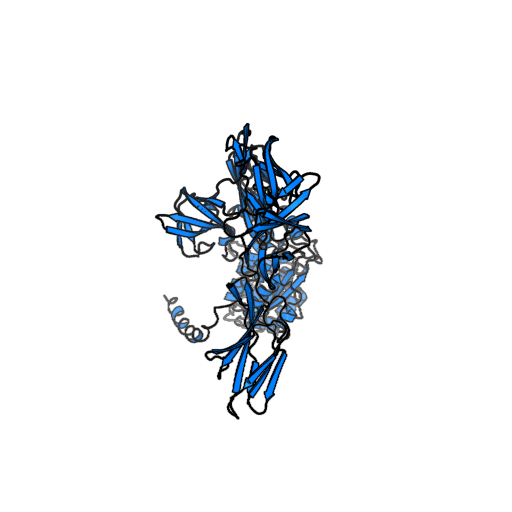640 -16.659 -52.829 1.00 93.50 227 ALA A C 1
ATOM 1772 O O . ALA A 1 227 ? 19.824 -16.321 -52.922 1.00 93.50 227 ALA A O 1
ATOM 1773 N N . GLY A 1 228 ? 18.046 -16.847 -51.648 1.00 93.94 228 GLY A N 1
ATOM 1774 C CA . GLY A 1 228 ? 18.756 -16.709 -50.373 1.00 93.94 228 GLY A CA 1
ATOM 1775 C C . GLY A 1 228 ? 19.198 -15.281 -50.037 1.00 93.94 228 GLY A C 1
ATOM 1776 O O . GLY A 1 228 ? 20.052 -15.115 -49.176 1.00 93.94 228 GLY A O 1
ATOM 1777 N N . MET A 1 229 ? 18.649 -14.256 -50.699 1.00 96.62 229 MET A N 1
ATOM 1778 C CA . MET A 1 229 ? 18.933 -12.842 -50.429 1.00 96.62 229 MET A CA 1
ATOM 1779 C C . MET A 1 229 ? 17.680 -12.099 -49.968 1.00 96.62 229 MET A C 1
ATOM 1781 O O . MET A 1 229 ? 16.566 -12.407 -50.395 1.00 96.62 229 MET A O 1
ATOM 1785 N N . GLY A 1 230 ? 17.858 -11.080 -49.127 1.00 95.56 230 GLY A N 1
ATOM 1786 C CA . GLY A 1 230 ? 16.774 -10.193 -48.707 1.00 95.56 230 GLY A CA 1
ATOM 1787 C C . GLY A 1 230 ? 16.650 -8.950 -49.591 1.00 95.56 230 GLY A C 1
ATOM 1788 O O . GLY A 1 230 ? 17.579 -8.562 -50.303 1.00 95.56 230 GLY A O 1
ATOM 1789 N N . ALA A 1 231 ? 15.480 -8.315 -49.553 1.00 94.81 231 ALA A N 1
ATOM 1790 C CA . ALA A 1 231 ? 15.151 -7.161 -50.394 1.00 94.81 231 ALA A CA 1
ATOM 1791 C C . ALA A 1 231 ? 15.536 -5.797 -49.791 1.00 94.81 231 ALA A C 1
ATOM 1793 O O . ALA A 1 231 ? 15.423 -4.781 -50.474 1.00 94.81 231 ALA A O 1
ATOM 1794 N N . SER A 1 232 ? 15.949 -5.739 -48.520 1.00 93.44 232 SER A N 1
ATOM 1795 C CA . SER A 1 232 ? 16.290 -4.467 -47.869 1.00 93.44 232 SER A CA 1
ATOM 1796 C C . SER A 1 232 ? 17.570 -3.860 -48.439 1.00 93.44 232 SER A C 1
ATOM 1798 O O . SER A 1 232 ? 18.559 -4.560 -48.656 1.00 93.44 232 SER A O 1
ATOM 1800 N N . GLY A 1 233 ? 17.578 -2.536 -48.628 1.00 92.44 233 GLY A N 1
ATOM 1801 C CA . GLY A 1 233 ? 18.709 -1.793 -49.188 1.00 92.44 233 GLY A CA 1
ATOM 1802 C C . GLY A 1 233 ? 20.037 -2.076 -48.482 1.00 92.44 233 GLY A C 1
ATOM 1803 O O . GLY A 1 233 ? 21.052 -2.223 -49.154 1.00 92.44 233 GLY A O 1
ATOM 1804 N N . SER A 1 234 ? 20.029 -2.259 -47.158 1.00 94.50 234 SER A N 1
ATOM 1805 C CA . SER A 1 234 ? 21.230 -2.541 -46.358 1.00 94.50 234 SER A CA 1
ATOM 1806 C C . SER A 1 234 ? 21.804 -3.951 -46.541 1.00 94.50 234 SER A C 1
ATOM 1808 O O . SER A 1 234 ? 22.925 -4.209 -46.109 1.00 94.50 234 SER A O 1
ATOM 1810 N N . ILE A 1 235 ? 21.077 -4.863 -47.193 1.00 96.38 235 ILE A N 1
ATOM 1811 C CA . ILE A 1 235 ? 21.502 -6.257 -47.394 1.00 96.38 235 ILE A CA 1
ATOM 1812 C C . ILE A 1 235 ? 21.290 -6.782 -48.822 1.00 96.38 235 ILE A C 1
ATOM 1814 O O . ILE A 1 235 ? 21.498 -7.964 -49.077 1.00 96.38 235 ILE A O 1
ATOM 1818 N N . THR A 1 236 ? 20.906 -5.923 -49.770 1.00 94.75 236 THR A N 1
ATOM 1819 C CA . THR A 1 236 ? 20.756 -6.321 -51.184 1.00 94.75 236 THR A CA 1
ATOM 1820 C C . THR A 1 236 ? 22.083 -6.619 -51.876 1.00 94.75 236 THR A C 1
ATOM 1822 O O . THR A 1 236 ? 22.083 -7.231 -52.937 1.00 94.75 236 THR A O 1
ATOM 1825 N N . GLY A 1 237 ? 23.208 -6.123 -51.350 1.00 93.75 237 GLY A N 1
ATOM 1826 C CA . GLY A 1 237 ? 24.507 -6.170 -52.028 1.00 93.75 237 GLY A CA 1
ATOM 1827 C C . GLY A 1 237 ? 24.591 -5.313 -53.302 1.00 93.75 237 GLY A C 1
ATOM 1828 O O . GLY A 1 237 ? 25.658 -5.229 -53.901 1.00 93.75 237 GLY A O 1
ATOM 1829 N N . THR A 1 238 ? 23.504 -4.650 -53.713 1.00 95.00 238 THR A N 1
ATOM 1830 C CA . THR A 1 238 ? 23.409 -3.857 -54.953 1.00 95.00 238 THR A CA 1
ATOM 1831 C C . THR A 1 238 ? 22.872 -2.446 -54.710 1.00 95.00 238 THR A C 1
ATOM 1833 O O . THR A 1 238 ? 22.387 -1.808 -55.639 1.00 95.00 238 THR A O 1
ATOM 1836 N N . TYR A 1 239 ? 22.930 -1.952 -53.468 1.00 94.00 239 TYR A N 1
ATOM 1837 C CA . TYR A 1 239 ? 22.336 -0.669 -53.073 1.00 94.00 239 TYR A CA 1
ATOM 1838 C C . TYR A 1 239 ? 22.802 0.513 -53.939 1.00 94.00 239 TYR A C 1
ATOM 1840 O O . TYR A 1 239 ? 21.998 1.334 -54.367 1.00 94.00 239 TYR A O 1
ATOM 1848 N N . SER A 1 240 ? 24.109 0.607 -54.198 1.00 94.19 240 SER A N 1
ATOM 1849 C CA . SER A 1 240 ? 24.708 1.540 -55.160 1.00 94.19 240 SER A CA 1
ATOM 1850 C C . SER A 1 240 ? 26.136 1.105 -55.496 1.00 94.19 240 SER A C 1
ATOM 1852 O O . SER A 1 240 ? 26.743 0.337 -54.747 1.00 94.19 240 SER A O 1
ATOM 1854 N N . LYS A 1 241 ? 26.699 1.633 -56.594 1.00 93.50 241 LYS A N 1
ATOM 1855 C CA . LYS A 1 241 ? 28.038 1.265 -57.092 1.00 93.50 241 LYS A CA 1
ATOM 1856 C C . LYS A 1 241 ? 29.133 1.272 -56.001 1.00 93.50 241 LYS A C 1
ATOM 1858 O O . LYS A 1 241 ? 29.864 0.284 -55.930 1.00 93.50 241 LYS A O 1
ATOM 1863 N N . PRO A 1 242 ? 29.235 2.277 -55.099 1.00 94.31 242 PRO A N 1
ATOM 1864 C CA . PRO A 1 242 ? 30.252 2.290 -54.040 1.00 94.31 242 PRO A CA 1
ATOM 1865 C C . PRO A 1 242 ? 30.103 1.206 -52.963 1.00 94.31 242 PRO A C 1
ATOM 1867 O O . PRO A 1 242 ? 31.083 0.933 -52.267 1.00 94.31 242 PRO A O 1
ATOM 1870 N N . TYR A 1 243 ? 28.914 0.623 -52.800 1.00 96.38 243 TYR A N 1
ATOM 1871 C CA . TYR A 1 243 ? 28.592 -0.362 -51.758 1.00 96.38 243 TYR A CA 1
ATOM 1872 C C . TYR A 1 243 ? 28.223 -1.735 -52.336 1.00 96.38 243 TYR A C 1
ATOM 1874 O O . TYR A 1 243 ? 27.607 -2.549 -51.650 1.00 96.38 243 TYR A O 1
ATOM 1882 N N . THR A 1 244 ? 28.599 -1.993 -53.592 1.00 97.19 244 THR A N 1
ATOM 1883 C CA . THR A 1 244 ? 28.433 -3.306 -54.223 1.00 97.19 244 THR A CA 1
ATOM 1884 C C . THR A 1 244 ? 29.110 -4.381 -53.371 1.00 97.19 244 THR A C 1
ATOM 1886 O O . THR A 1 244 ? 30.278 -4.248 -53.004 1.00 97.19 244 THR A O 1
ATOM 1889 N N . GLY A 1 245 ? 28.355 -5.421 -53.024 1.00 97.31 245 GLY A N 1
ATOM 1890 C CA . GLY A 1 245 ? 28.802 -6.536 -52.196 1.00 97.31 245 GLY A CA 1
ATOM 1891 C C . GLY A 1 245 ? 29.044 -6.220 -50.720 1.00 97.31 245 GLY A C 1
ATOM 1892 O O . GLY A 1 245 ? 29.733 -6.985 -50.053 1.00 97.31 245 GLY A O 1
ATOM 1893 N N . ILE A 1 246 ? 28.500 -5.118 -50.191 1.00 98.19 246 ILE A N 1
ATOM 1894 C CA . ILE A 1 246 ? 28.573 -4.774 -48.763 1.00 98.19 246 ILE A CA 1
ATOM 1895 C C . ILE A 1 246 ? 27.217 -5.005 -48.089 1.00 98.19 246 ILE A C 1
ATOM 1897 O O . ILE A 1 246 ? 26.173 -4.654 -48.638 1.00 98.19 246 ILE A O 1
ATOM 1901 N N . TYR A 1 247 ? 27.246 -5.571 -46.880 1.00 98.19 247 TYR A N 1
ATOM 1902 C CA . TYR A 1 247 ? 26.061 -5.984 -46.126 1.00 98.19 247 TYR A CA 1
ATOM 1903 C C . TYR A 1 247 ? 26.042 -5.374 -44.732 1.00 98.19 247 TYR A C 1
ATOM 1905 O O . TYR A 1 247 ? 27.083 -5.278 -44.088 1.00 98.19 247 TYR A O 1
ATOM 1913 N N . ASN A 1 248 ? 24.858 -5.020 -44.238 1.00 97.12 248 ASN A N 1
ATOM 1914 C CA . ASN A 1 248 ? 24.637 -4.561 -42.872 1.00 97.12 248 ASN A CA 1
ATOM 1915 C C . ASN A 1 248 ? 23.295 -5.088 -42.335 1.00 97.12 248 ASN A C 1
ATOM 1917 O O . ASN A 1 248 ? 22.244 -4.497 -42.566 1.00 97.12 248 ASN A O 1
ATOM 1921 N N . PHE A 1 249 ? 23.345 -6.204 -41.604 1.00 97.12 249 PHE A N 1
ATOM 1922 C CA . PHE A 1 249 ? 22.162 -6.895 -41.068 1.00 97.12 249 PHE A CA 1
ATOM 1923 C C . PHE A 1 249 ? 21.565 -6.257 -39.799 1.00 97.12 249 PHE A C 1
ATOM 1925 O O . PHE A 1 249 ? 20.507 -6.684 -39.349 1.00 97.12 249 PHE A O 1
ATOM 1932 N N . TYR A 1 250 ? 22.227 -5.247 -39.226 1.00 94.69 250 TYR A N 1
ATOM 1933 C CA . TYR A 1 250 ? 21.855 -4.638 -37.940 1.00 94.69 250 TYR A CA 1
ATOM 1934 C C . TYR A 1 250 ? 21.678 -3.117 -38.019 1.00 94.69 250 TYR A C 1
ATOM 1936 O O . TYR A 1 250 ? 21.555 -2.464 -36.987 1.00 94.69 250 TYR A O 1
ATOM 1944 N N . ASN A 1 251 ? 21.773 -2.540 -39.222 1.00 92.88 251 ASN A N 1
ATOM 1945 C CA . ASN A 1 251 ? 21.841 -1.096 -39.462 1.00 92.88 251 ASN A CA 1
ATOM 1946 C C . ASN A 1 251 ? 22.883 -0.358 -38.589 1.00 92.88 251 ASN A C 1
ATOM 1948 O O . ASN A 1 251 ? 22.735 0.824 -38.279 1.00 92.88 251 ASN A O 1
ATOM 1952 N N . ILE A 1 252 ? 23.981 -1.020 -38.205 1.00 92.50 252 ILE A N 1
ATOM 1953 C CA . ILE A 1 252 ? 25.021 -0.393 -37.374 1.00 92.50 252 ILE A CA 1
ATOM 1954 C C . ILE A 1 252 ? 25.678 0.748 -38.158 1.00 92.50 252 ILE A C 1
ATOM 1956 O O . ILE A 1 252 ? 26.088 0.571 -39.304 1.00 92.50 252 ILE A O 1
ATOM 1960 N N . GLY A 1 253 ? 25.766 1.928 -37.539 1.00 87.88 253 GLY A N 1
ATOM 1961 C CA . GLY A 1 253 ? 26.279 3.143 -38.180 1.00 87.88 253 GLY A CA 1
ATOM 1962 C C . GLY A 1 253 ? 25.264 3.880 -39.065 1.00 87.88 253 GLY A C 1
ATOM 1963 O O . GLY A 1 253 ? 25.620 4.895 -39.663 1.00 87.88 253 GLY A O 1
ATOM 1964 N N . ALA A 1 254 ? 24.009 3.421 -39.141 1.00 83.81 254 ALA A N 1
ATOM 1965 C CA . ALA A 1 254 ? 22.926 4.128 -39.821 1.00 83.81 254 ALA A CA 1
ATOM 1966 C C . ALA A 1 254 ? 22.419 5.302 -38.960 1.00 83.81 254 ALA A C 1
ATOM 1968 O O . ALA A 1 254 ? 21.444 5.189 -38.223 1.00 83.81 254 ALA A O 1
ATOM 1969 N N . THR A 1 255 ? 23.121 6.435 -39.004 1.00 77.31 255 THR A N 1
ATOM 1970 C CA . THR A 1 255 ? 22.719 7.661 -38.294 1.00 77.31 255 THR A CA 1
ATOM 1971 C C . THR A 1 255 ? 21.560 8.375 -39.003 1.00 77.31 255 THR A C 1
ATOM 1973 O O . THR A 1 255 ? 21.365 8.211 -40.209 1.00 77.31 255 THR A O 1
ATOM 1976 N N . SER A 1 256 ? 20.805 9.198 -38.266 1.00 60.31 256 SER A N 1
ATOM 1977 C CA . SER A 1 256 ? 19.570 9.891 -38.683 1.00 60.31 256 SER A CA 1
ATOM 1978 C C . SER A 1 256 ? 19.742 11.029 -39.716 1.00 60.31 256 SER A C 1
ATOM 1980 O O . SER A 1 256 ? 18.917 11.937 -39.773 1.00 60.31 256 SER A O 1
ATOM 1982 N N . SER A 1 257 ? 20.791 11.006 -40.548 1.00 60.81 257 SER A N 1
ATOM 1983 C CA . SER A 1 257 ? 20.959 11.962 -41.657 1.00 60.81 257 SER A CA 1
ATOM 1984 C C . SER A 1 257 ? 20.236 11.501 -42.935 1.00 60.81 257 SER A C 1
ATOM 1986 O O . SER A 1 257 ? 19.646 10.424 -42.966 1.00 60.81 257 SER A O 1
ATOM 1988 N N . ALA A 1 258 ? 20.268 12.312 -44.003 1.00 73.94 258 ALA A N 1
ATOM 1989 C CA . ALA A 1 258 ? 19.478 12.154 -45.236 1.00 73.94 258 ALA A CA 1
ATOM 1990 C C . ALA A 1 258 ? 19.596 10.792 -45.971 1.00 73.94 258 ALA A C 1
ATOM 1992 O O . ALA A 1 258 ? 18.847 10.552 -46.916 1.00 73.94 258 ALA A O 1
ATOM 1993 N N . ASN A 1 259 ? 20.506 9.892 -45.568 1.00 86.19 259 ASN A N 1
ATOM 1994 C CA . ASN A 1 259 ? 20.619 8.546 -46.136 1.00 86.19 259 ASN A CA 1
ATOM 1995 C C . ASN A 1 259 ? 21.146 7.504 -45.111 1.00 86.19 259 ASN A C 1
ATOM 1997 O O . ASN A 1 259 ? 22.329 7.146 -45.142 1.00 86.19 259 ASN A O 1
ATOM 2001 N N . PRO A 1 260 ? 20.290 6.987 -44.206 1.00 88.56 260 PRO A N 1
ATOM 2002 C CA . PRO A 1 260 ? 20.710 6.082 -43.129 1.00 88.56 260 PRO A CA 1
ATOM 2003 C C . PRO A 1 260 ? 21.323 4.772 -43.652 1.00 88.56 260 PRO A C 1
ATOM 2005 O O . PRO A 1 260 ? 22.314 4.291 -43.103 1.00 88.56 260 PRO A O 1
ATOM 2008 N N . ILE A 1 261 ? 20.805 4.230 -44.762 1.00 91.88 261 ILE A N 1
ATOM 2009 C CA . ILE A 1 261 ? 21.322 2.996 -45.375 1.00 91.88 261 ILE A CA 1
ATOM 2010 C C . ILE A 1 261 ? 22.744 3.208 -45.913 1.00 91.88 261 ILE A C 1
ATOM 2012 O O . ILE A 1 261 ? 23.627 2.394 -45.644 1.00 91.88 261 ILE A O 1
ATOM 2016 N N . ALA A 1 262 ? 23.002 4.313 -46.624 1.00 92.62 262 ALA A N 1
ATOM 2017 C CA . ALA A 1 262 ? 24.343 4.618 -47.127 1.00 92.62 262 ALA A CA 1
ATOM 2018 C C . ALA A 1 262 ? 25.358 4.793 -45.987 1.00 92.62 262 ALA A C 1
ATOM 2020 O O . ALA A 1 262 ? 26.481 4.305 -46.093 1.00 92.62 262 ALA A O 1
ATOM 2021 N N . ASN A 1 263 ? 24.969 5.437 -44.882 1.00 92.38 263 ASN A N 1
ATOM 2022 C CA . ASN A 1 263 ? 25.843 5.603 -43.716 1.00 92.38 263 ASN A CA 1
ATOM 2023 C C . ASN A 1 263 ? 26.183 4.263 -43.061 1.00 92.38 263 ASN A C 1
ATOM 2025 O O . ASN A 1 263 ? 27.355 3.988 -42.793 1.00 92.38 263 ASN A O 1
ATOM 2029 N N . GLY A 1 264 ? 25.179 3.401 -42.875 1.00 94.31 264 GLY A N 1
ATOM 2030 C CA . GLY A 1 264 ? 25.391 2.055 -42.350 1.00 94.31 264 GLY A CA 1
ATOM 2031 C C . GLY A 1 264 ? 26.305 1.223 -43.251 1.00 94.31 264 GLY A C 1
ATOM 2032 O O . GLY A 1 264 ? 27.205 0.540 -42.763 1.00 94.31 264 GLY A O 1
ATOM 2033 N N . LEU A 1 265 ? 26.136 1.304 -44.574 1.00 95.81 265 LEU A N 1
ATOM 2034 C CA . LEU A 1 265 ? 26.994 0.598 -45.532 1.00 95.81 265 LEU A CA 1
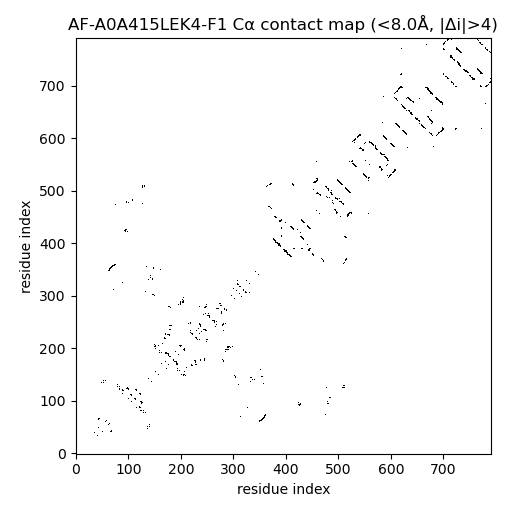ATOM 2035 C C . LEU A 1 265 ? 28.406 1.197 -45.616 1.00 95.81 265 LEU A C 1
ATOM 2037 O O . LEU A 1 265 ? 29.377 0.457 -45.758 1.00 95.81 265 LEU A O 1
ATOM 2041 N N . LYS A 1 266 ? 28.557 2.517 -45.459 1.00 94.94 266 LYS A N 1
ATOM 2042 C CA . LYS A 1 266 ? 29.864 3.183 -45.336 1.00 94.94 266 LYS A CA 1
ATOM 2043 C C . LYS A 1 266 ? 30.623 2.679 -44.117 1.00 94.94 266 LYS A C 1
ATOM 2045 O O . LYS A 1 266 ? 31.800 2.349 -44.232 1.00 94.94 266 LYS A O 1
ATOM 2050 N N . TRP A 1 267 ? 29.947 2.587 -42.974 1.00 94.69 267 TRP A N 1
ATOM 2051 C CA . TRP A 1 267 ? 30.534 2.037 -41.759 1.00 94.69 267 TRP A CA 1
ATOM 2052 C C . TRP A 1 267 ? 30.905 0.560 -41.937 1.00 94.69 267 TRP A C 1
ATOM 2054 O O . TRP A 1 267 ? 31.988 0.151 -41.531 1.00 94.69 267 TRP A O 1
ATOM 2064 N N . ALA A 1 268 ? 30.053 -0.227 -42.597 1.00 96.81 268 ALA A N 1
ATOM 2065 C CA . ALA A 1 268 ? 30.286 -1.644 -42.873 1.00 96.81 268 ALA A CA 1
ATOM 2066 C C . ALA A 1 268 ? 31.454 -1.905 -43.849 1.00 96.81 268 ALA A C 1
ATOM 2068 O O . ALA A 1 268 ? 32.139 -2.923 -43.734 1.00 96.81 268 ALA A O 1
ATOM 2069 N N . LYS A 1 269 ? 31.698 -0.991 -44.797 1.00 96.38 269 LYS A N 1
ATOM 2070 C CA . LYS A 1 269 ? 32.733 -1.100 -45.839 1.00 96.38 269 LYS A CA 1
ATOM 2071 C C . LYS A 1 269 ? 34.162 -0.865 -45.330 1.00 96.38 269 LYS A C 1
ATOM 2073 O O . LYS A 1 269 ? 35.098 -1.310 -45.986 1.00 96.38 269 LYS A O 1
ATOM 2078 N N . SER A 1 270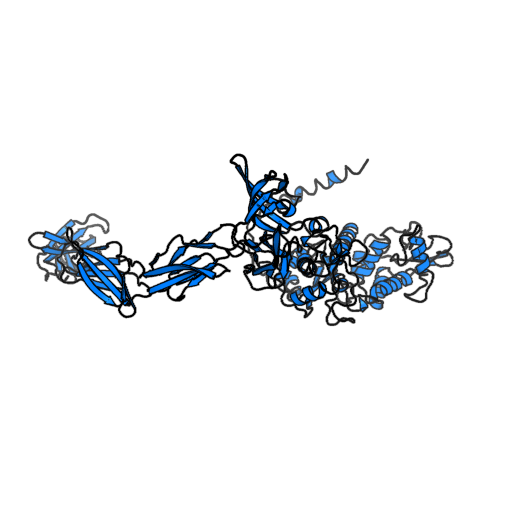 ? 34.351 -0.187 -44.197 1.00 90.81 270 SER A N 1
ATOM 2079 C CA . SER A 1 270 ? 35.679 0.256 -43.748 1.00 90.81 270 SER A CA 1
ATOM 2080 C C . SER A 1 270 ? 35.906 -0.001 -42.255 1.00 90.81 270 SER A C 1
ATOM 2082 O O . SER A 1 270 ? 35.068 0.352 -41.429 1.00 90.81 270 SER A O 1
ATOM 2084 N N . GLY A 1 271 ? 37.059 -0.574 -41.900 1.00 92.31 271 GLY A N 1
ATOM 2085 C CA . GLY A 1 271 ? 37.483 -0.837 -40.517 1.00 92.31 271 GLY A CA 1
ATOM 2086 C C . GLY A 1 271 ? 38.084 -2.234 -40.340 1.00 92.31 271 GLY A C 1
ATOM 2087 O O . GLY A 1 271 ? 37.890 -3.089 -41.196 1.00 92.31 271 GLY A O 1
ATOM 2088 N N . SER A 1 272 ? 38.798 -2.454 -39.232 1.00 92.94 272 SER A N 1
ATOM 2089 C CA . SER A 1 272 ? 39.442 -3.736 -38.880 1.00 92.94 272 SER A CA 1
ATOM 2090 C C . SER A 1 272 ? 38.753 -4.487 -37.733 1.00 92.94 272 SER A C 1
ATOM 2092 O O . SER A 1 272 ? 39.078 -5.638 -37.455 1.00 92.94 272 SER A O 1
ATOM 2094 N N . THR A 1 273 ? 37.790 -3.856 -37.056 1.00 94.06 273 THR A N 1
ATOM 2095 C CA . THR A 1 273 ? 37.025 -4.455 -35.955 1.00 94.06 273 THR A CA 1
ATOM 2096 C C . THR A 1 273 ? 35.713 -5.063 -36.441 1.00 94.06 273 THR A C 1
ATOM 2098 O O . THR A 1 273 ? 35.162 -4.647 -37.466 1.00 94.06 273 THR A O 1
ATOM 2101 N N . TYR A 1 274 ? 35.183 -6.025 -35.680 1.00 95.44 274 TYR A N 1
ATOM 2102 C CA . TYR A 1 274 ? 33.879 -6.653 -35.926 1.00 95.44 274 TYR A CA 1
ATOM 2103 C C . TYR A 1 274 ? 33.761 -7.314 -37.302 1.00 95.44 274 TYR A C 1
ATOM 2105 O O . TYR A 1 274 ? 32.754 -7.142 -37.975 1.00 95.44 274 TYR A O 1
ATOM 2113 N N . GLN A 1 275 ? 34.782 -8.033 -37.771 1.00 96.69 275 GLN A N 1
ATOM 2114 C CA . GLN A 1 275 ? 34.773 -8.685 -39.095 1.00 96.69 275 GLN A CA 1
ATOM 2115 C C . GLN A 1 275 ? 34.638 -7.730 -40.295 1.00 96.69 275 GLN A C 1
ATOM 2117 O O . GLN A 1 275 ? 34.318 -8.182 -41.398 1.00 96.69 275 GLN A O 1
ATOM 2122 N N . ARG A 1 276 ? 34.843 -6.417 -40.119 1.00 96.62 276 ARG A N 1
ATOM 2123 C CA . ARG A 1 276 ? 34.818 -5.474 -41.243 1.00 96.62 276 ARG A CA 1
ATOM 2124 C C . ARG A 1 276 ? 36.069 -5.630 -42.125 1.00 96.62 276 ARG A C 1
ATOM 2126 O O . ARG A 1 276 ? 37.124 -5.987 -41.604 1.00 96.62 276 ARG A O 1
ATOM 2133 N N . PRO A 1 277 ? 35.962 -5.395 -43.448 1.00 97.38 277 PRO A N 1
ATOM 2134 C CA . PRO A 1 277 ? 34.753 -5.012 -44.183 1.00 97.38 277 PRO A CA 1
ATOM 2135 C C . PRO A 1 277 ? 33.715 -6.141 -44.271 1.00 97.38 277 PRO A C 1
ATOM 2137 O O . PRO A 1 277 ? 34.056 -7.304 -44.489 1.00 97.38 277 PRO A O 1
ATOM 2140 N N . TRP A 1 278 ? 32.432 -5.795 -44.143 1.00 98.06 278 TRP A N 1
ATOM 2141 C CA . TRP A 1 278 ? 31.306 -6.735 -44.240 1.00 98.06 278 TRP A CA 1
ATOM 2142 C C . TRP A 1 278 ? 30.969 -7.072 -45.693 1.00 98.06 278 TRP A C 1
ATOM 2144 O O . TRP A 1 278 ? 29.884 -6.777 -46.191 1.00 98.06 278 TRP A O 1
ATOM 2154 N N . ASN A 1 279 ? 31.930 -7.692 -46.377 1.00 96.88 279 ASN A N 1
ATOM 2155 C CA . ASN A 1 279 ? 31.834 -8.068 -47.785 1.00 96.88 279 ASN A CA 1
ATOM 2156 C C . ASN A 1 279 ? 31.158 -9.430 -48.039 1.00 96.88 279 ASN A C 1
ATOM 2158 O O . ASN A 1 279 ? 31.152 -9.922 -49.163 1.00 96.88 279 ASN A O 1
ATOM 2162 N N . THR A 1 280 ? 30.590 -10.039 -46.996 1.00 97.56 280 THR A N 1
ATOM 2163 C CA . THR A 1 280 ? 29.687 -11.194 -47.077 1.00 97.56 280 THR A CA 1
ATOM 2164 C C . THR A 1 280 ? 28.611 -11.082 -45.990 1.00 97.56 280 THR A C 1
ATOM 2166 O O . THR A 1 280 ? 28.869 -10.482 -44.934 1.00 97.56 280 THR A O 1
ATOM 2169 N N . PRO A 1 281 ? 27.425 -11.692 -46.174 1.00 97.81 281 PRO A N 1
ATOM 2170 C CA . PRO A 1 281 ? 26.426 -11.777 -45.114 1.00 97.81 281 PRO A CA 1
ATOM 2171 C C . PRO A 1 281 ? 26.955 -12.446 -43.843 1.00 97.81 281 PRO A C 1
ATOM 2173 O O . PRO A 1 281 ? 26.684 -11.957 -42.751 1.00 97.81 281 PRO A O 1
ATOM 2176 N N . GLN A 1 282 ? 27.769 -13.506 -43.956 1.00 97.94 282 GLN A N 1
ATOM 2177 C CA . GLN A 1 282 ? 28.332 -14.197 -42.790 1.00 97.94 282 GLN A CA 1
ATOM 2178 C C . GLN A 1 282 ? 29.161 -13.264 -41.904 1.00 97.94 282 GLN A C 1
ATOM 2180 O O . GLN A 1 282 ? 28.987 -13.268 -40.682 1.00 97.94 282 GLN A O 1
ATOM 2185 N N . LYS A 1 283 ? 30.027 -12.439 -42.513 1.00 98.06 283 LYS A N 1
ATOM 2186 C CA . LYS A 1 283 ? 30.826 -11.443 -41.789 1.00 98.06 283 LYS A CA 1
ATOM 2187 C C . LYS A 1 283 ? 29.954 -10.377 -41.146 1.00 98.06 283 LYS A C 1
ATOM 2189 O O . LYS A 1 283 ? 30.207 -10.023 -40.002 1.00 98.06 283 LYS A O 1
ATOM 2194 N N . SER A 1 284 ? 28.925 -9.899 -41.846 1.00 98.12 284 SER A N 1
ATOM 2195 C CA . SER A 1 284 ? 27.994 -8.912 -41.290 1.00 98.12 284 SER A CA 1
ATOM 2196 C C . SER A 1 284 ? 27.226 -9.461 -40.084 1.00 98.12 284 SER A C 1
ATOM 2198 O O . SER A 1 284 ? 27.155 -8.794 -39.055 1.00 98.12 284 SER A O 1
ATOM 2200 N N . ILE A 1 285 ? 26.724 -10.699 -40.175 1.00 98.38 285 ILE A N 1
ATOM 2201 C CA . ILE A 1 285 ? 26.007 -11.382 -39.089 1.00 98.38 285 ILE A CA 1
ATOM 2202 C C . ILE A 1 285 ? 26.928 -11.579 -37.873 1.00 98.38 285 ILE A C 1
ATOM 2204 O O . ILE A 1 285 ? 26.588 -11.175 -36.765 1.00 98.38 285 ILE A O 1
ATOM 2208 N N . LEU A 1 286 ? 28.127 -12.144 -38.062 1.00 98.19 286 LEU A N 1
ATOM 2209 C CA . LEU A 1 286 ? 29.074 -12.350 -36.958 1.00 98.19 286 LEU A CA 1
ATOM 2210 C C . LEU A 1 286 ? 29.577 -11.023 -36.372 1.00 98.19 286 LEU A C 1
ATOM 2212 O O . LEU A 1 286 ? 29.615 -10.855 -35.156 1.00 98.19 286 LEU A O 1
ATOM 2216 N N . GLY A 1 287 ? 29.950 -10.078 -37.228 1.00 97.38 287 GLY A N 1
ATOM 2217 C CA . GLY A 1 287 ? 30.467 -8.777 -36.831 1.00 97.38 287 GLY A CA 1
ATOM 2218 C C . GLY A 1 287 ? 29.462 -7.956 -36.036 1.00 97.38 287 GLY A C 1
ATOM 2219 O O . GLY A 1 287 ? 29.791 -7.420 -34.980 1.00 97.38 287 GLY A O 1
ATOM 2220 N N . GLY A 1 288 ? 28.214 -7.892 -36.499 1.00 96.44 288 GLY A N 1
ATOM 2221 C CA . GLY A 1 288 ? 27.166 -7.200 -35.762 1.00 96.44 288 GLY A CA 1
ATOM 2222 C C . GLY A 1 288 ? 26.831 -7.886 -34.438 1.00 96.44 288 GLY A C 1
ATOM 2223 O O . GLY A 1 288 ? 26.674 -7.200 -33.434 1.00 96.44 288 GLY A O 1
ATOM 2224 N N . ALA A 1 289 ? 26.843 -9.223 -34.378 1.00 97.38 289 ALA A N 1
ATOM 2225 C CA . ALA A 1 289 ? 26.723 -9.940 -33.108 1.00 97.38 289 ALA A CA 1
ATOM 2226 C C . ALA A 1 289 ? 27.865 -9.591 -32.131 1.00 97.38 289 ALA A C 1
ATOM 2228 O O . ALA A 1 289 ? 27.605 -9.348 -30.955 1.00 97.38 289 ALA A O 1
ATOM 2229 N N . GLN A 1 290 ? 29.115 -9.504 -32.607 1.00 96.94 290 GLN A N 1
ATOM 2230 C CA . GLN A 1 290 ? 30.254 -9.064 -31.788 1.00 96.94 290 GLN A CA 1
ATOM 2231 C C . GLN A 1 290 ? 30.054 -7.635 -31.262 1.00 96.94 290 GLN A C 1
ATOM 2233 O O . GLN A 1 290 ? 30.292 -7.384 -30.082 1.00 96.94 290 GLN A O 1
ATOM 2238 N N . TYR A 1 291 ? 29.555 -6.729 -32.109 1.00 94.50 291 TYR A N 1
ATOM 2239 C CA . TYR A 1 291 ? 29.245 -5.348 -31.730 1.00 94.50 291 TYR A CA 1
ATOM 2240 C C . TYR A 1 291 ? 28.164 -5.264 -30.640 1.00 94.50 291 TYR A C 1
ATOM 2242 O O . TYR A 1 291 ? 28.304 -4.494 -29.692 1.00 94.50 291 TYR A O 1
ATOM 2250 N N . LEU A 1 292 ? 27.102 -6.072 -30.745 1.00 90.94 292 LEU A N 1
ATOM 2251 C CA . LEU A 1 292 ? 26.045 -6.144 -29.728 1.00 90.94 292 LEU A CA 1
ATOM 2252 C C . LEU A 1 292 ? 26.566 -6.694 -28.391 1.00 90.94 292 LEU A C 1
ATOM 2254 O O . LEU A 1 292 ? 26.154 -6.235 -27.326 1.00 90.94 292 LEU A O 1
ATOM 2258 N N . GLY A 1 293 ? 27.460 -7.684 -28.445 1.00 92.44 293 GLY A N 1
ATOM 2259 C CA . GLY A 1 293 ? 27.939 -8.395 -27.265 1.00 92.44 293 GLY A CA 1
ATOM 2260 C C . GLY A 1 293 ? 28.928 -7.608 -26.413 1.00 92.44 293 GLY A C 1
ATOM 2261 O O . GLY A 1 293 ? 28.821 -7.602 -25.187 1.00 92.44 293 GLY A O 1
ATOM 2262 N N . GLU A 1 294 ? 29.891 -6.949 -27.057 1.00 90.69 294 GLU A N 1
ATOM 2263 C CA . GLU A 1 294 ? 31.126 -6.470 -26.425 1.00 90.69 294 GLU A CA 1
ATOM 2264 C C . GLU A 1 294 ? 30.908 -5.581 -25.197 1.00 90.69 294 GLU A C 1
ATOM 2266 O O . GLU A 1 294 ? 31.543 -5.808 -24.171 1.00 90.69 294 GLU A O 1
ATOM 2271 N N . LYS A 1 295 ? 30.017 -4.585 -25.280 1.00 86.62 295 LYS A N 1
ATOM 2272 C CA . LYS A 1 295 ? 29.927 -3.545 -24.244 1.00 86.62 295 LYS A CA 1
ATOM 2273 C C . LYS A 1 295 ? 29.215 -3.996 -22.971 1.00 86.62 295 LYS A C 1
ATOM 2275 O O . LYS A 1 295 ? 29.650 -3.637 -21.887 1.00 86.62 295 LYS A O 1
ATOM 2280 N N . TYR A 1 296 ? 28.121 -4.750 -23.086 1.00 92.25 296 TYR A N 1
ATOM 2281 C CA . TYR A 1 296 ? 27.230 -5.020 -21.947 1.00 92.25 296 TYR A CA 1
ATOM 2282 C C . TYR A 1 296 ? 26.981 -6.510 -21.712 1.00 92.25 296 TYR A C 1
ATOM 2284 O O . TYR A 1 296 ? 27.184 -7.002 -20.603 1.00 92.25 296 TYR A O 1
ATOM 2292 N N . ILE A 1 297 ? 26.581 -7.249 -22.750 1.00 94.50 297 ILE A N 1
ATOM 2293 C CA . ILE A 1 297 ? 26.237 -8.676 -22.641 1.00 94.50 297 ILE A CA 1
ATOM 2294 C C . ILE A 1 297 ? 27.469 -9.493 -22.227 1.00 94.50 297 ILE A C 1
ATOM 2296 O O . ILE A 1 297 ? 27.405 -10.378 -21.384 1.00 94.50 297 ILE A O 1
ATOM 2300 N N . ASN A 1 298 ? 28.638 -9.173 -22.767 1.00 93.38 298 ASN A N 1
ATOM 2301 C CA . ASN A 1 298 ? 29.857 -9.893 -22.406 1.00 93.38 298 ASN A CA 1
ATOM 2302 C C . ASN A 1 298 ? 30.423 -9.453 -21.045 1.00 93.38 298 ASN A C 1
ATOM 2304 O O . ASN A 1 298 ? 31.266 -10.156 -20.493 1.00 93.38 298 ASN A O 1
ATOM 2308 N N . ALA A 1 299 ? 29.915 -8.348 -20.485 1.00 92.56 299 ALA A N 1
ATOM 2309 C CA . ALA A 1 299 ? 30.261 -7.828 -19.162 1.00 92.56 299 ALA A CA 1
ATOM 2310 C C . ALA A 1 299 ? 29.343 -8.343 -18.029 1.00 92.56 299 ALA A C 1
ATOM 2312 O O . ALA A 1 299 ? 29.509 -7.961 -16.868 1.00 92.56 299 ALA A O 1
ATOM 2313 N N . GLY A 1 300 ? 28.361 -9.199 -18.344 1.00 91.31 300 GLY A N 1
ATOM 2314 C CA . GLY A 1 300 ? 27.402 -9.751 -17.379 1.00 91.31 300 GLY A CA 1
ATOM 2315 C C . GLY A 1 300 ? 26.078 -8.980 -17.274 1.00 91.31 300 GLY A C 1
ATOM 2316 O O . GLY A 1 300 ? 25.168 -9.426 -16.571 1.00 91.31 300 GLY A O 1
ATOM 2317 N N . GLN A 1 301 ? 25.919 -7.867 -17.999 1.00 95.12 301 GLN A N 1
ATOM 2318 C CA . GLN A 1 301 ? 24.674 -7.095 -18.078 1.00 95.12 301 GLN A CA 1
ATOM 2319 C C . GLN A 1 301 ? 23.766 -7.646 -19.190 1.00 95.12 301 GLN A C 1
ATOM 2321 O O . GLN A 1 301 ? 23.514 -7.017 -20.221 1.00 95.12 301 GLN A O 1
ATOM 2326 N N . ASN A 1 302 ? 23.292 -8.873 -18.974 1.00 93.25 302 ASN A N 1
ATOM 2327 C CA . ASN A 1 302 ? 22.762 -9.742 -20.035 1.00 93.25 302 ASN A CA 1
ATOM 2328 C C . ASN A 1 302 ? 21.253 -9.597 -20.250 1.00 93.25 302 ASN A C 1
ATOM 2330 O O . ASN A 1 302 ? 20.653 -10.419 -20.933 1.00 93.25 302 ASN A O 1
ATOM 2334 N N . THR A 1 303 ? 20.648 -8.572 -19.662 1.00 96.56 303 THR A N 1
ATOM 2335 C CA . THR A 1 303 ? 19.252 -8.173 -19.851 1.00 96.56 303 THR A CA 1
ATOM 2336 C C . THR A 1 303 ? 19.195 -6.650 -19.867 1.00 96.56 303 THR A C 1
ATOM 2338 O O . THR A 1 303 ? 20.075 -5.988 -19.308 1.00 96.56 303 THR A O 1
ATOM 2341 N N . MET A 1 304 ? 18.159 -6.067 -20.463 1.00 96.12 304 MET A N 1
ATOM 2342 C CA . MET A 1 304 ? 18.001 -4.606 -20.492 1.00 96.12 304 MET A CA 1
ATOM 2343 C C . MET A 1 304 ? 17.855 -4.029 -19.079 1.00 96.12 304 MET A C 1
ATOM 2345 O O . MET A 1 304 ? 18.367 -2.950 -18.786 1.00 96.12 304 MET A O 1
ATOM 2349 N N . TYR A 1 305 ? 17.237 -4.785 -18.166 1.00 98.12 305 TYR A N 1
ATOM 2350 C CA . TYR A 1 305 ? 17.191 -4.444 -16.748 1.00 98.12 305 TYR A CA 1
ATOM 2351 C C . TYR A 1 305 ? 18.602 -4.315 -16.153 1.00 98.12 305 TYR A C 1
ATOM 2353 O O . TYR A 1 305 ? 18.912 -3.322 -15.495 1.00 98.12 305 TYR A O 1
ATOM 2361 N N . LEU A 1 306 ? 19.486 -5.293 -16.388 1.00 97.00 306 LEU A N 1
ATOM 2362 C CA . LEU A 1 306 ? 20.859 -5.249 -15.873 1.00 97.00 306 LEU A CA 1
ATOM 2363 C C . LEU A 1 306 ? 21.712 -4.182 -16.571 1.00 97.00 306 LEU A C 1
ATOM 2365 O O . LEU A 1 306 ? 22.601 -3.608 -15.945 1.00 97.00 306 LEU A O 1
ATOM 2369 N N . GLN A 1 307 ? 21.429 -3.864 -17.832 1.00 96.62 307 GLN A N 1
ATOM 2370 C CA . GLN A 1 307 ? 22.050 -2.731 -18.523 1.00 96.62 307 GLN A CA 1
ATOM 2371 C C . GLN A 1 307 ? 21.634 -1.397 -17.906 1.00 96.62 307 GLN A C 1
ATOM 2373 O O . GLN A 1 307 ? 22.462 -0.496 -17.787 1.00 96.62 307 GLN A O 1
ATOM 2378 N N . ARG A 1 308 ? 20.377 -1.275 -17.464 1.00 96.69 308 ARG A N 1
ATOM 2379 C CA . ARG A 1 308 ? 19.875 -0.062 -16.816 1.00 96.69 308 ARG A CA 1
ATOM 2380 C C . ARG A 1 308 ? 20.354 0.092 -15.379 1.00 96.69 308 ARG A C 1
ATOM 2382 O O . ARG A 1 308 ? 20.794 1.177 -15.026 1.00 96.69 308 ARG A O 1
ATOM 2389 N N . PHE A 1 309 ? 20.220 -0.936 -14.547 1.00 97.12 309 PHE A N 1
ATOM 2390 C CA . PHE A 1 309 ? 20.426 -0.813 -13.097 1.00 97.12 309 PHE A CA 1
ATOM 2391 C C . PHE A 1 309 ? 21.759 -1.386 -12.613 1.00 97.12 309 PHE A C 1
ATOM 2393 O O . PHE A 1 309 ? 22.231 -1.020 -11.543 1.00 97.12 309 PHE A O 1
ATOM 2400 N N . ASN A 1 310 ? 22.375 -2.279 -13.386 1.00 96.50 310 ASN A N 1
ATOM 2401 C CA . ASN A 1 310 ? 23.556 -3.054 -13.007 1.00 96.50 310 ASN A CA 1
ATOM 2402 C C . ASN A 1 310 ? 23.553 -3.532 -11.542 1.00 96.50 310 ASN A C 1
ATOM 2404 O O . ASN A 1 310 ? 24.356 -3.104 -10.719 1.00 96.50 310 ASN A O 1
ATOM 2408 N N . VAL A 1 311 ? 22.662 -4.460 -11.208 1.00 95.62 311 VAL A N 1
ATOM 2409 C CA . VAL A 1 311 ? 22.618 -5.095 -9.876 1.00 95.62 311 VAL A CA 1
ATOM 2410 C C . VAL A 1 311 ? 23.326 -6.454 -9.862 1.00 95.62 311 VAL A C 1
ATOM 2412 O O . VAL A 1 311 ? 23.053 -7.299 -9.010 1.00 95.62 311 VAL A O 1
ATOM 2415 N N . LYS A 1 312 ? 24.218 -6.687 -10.836 1.00 91.38 312 LYS A N 1
ATOM 2416 C CA . LYS A 1 312 ? 24.913 -7.959 -11.031 1.00 91.38 312 LYS A CA 1
ATOM 2417 C C . LYS A 1 312 ? 26.192 -8.000 -10.200 1.00 91.38 312 LYS A C 1
ATOM 2419 O O . LYS A 1 312 ? 27.203 -7.417 -10.572 1.00 91.38 312 LYS A O 1
ATOM 2424 N N . SER A 1 313 ? 26.160 -8.714 -9.079 1.00 84.75 313 SER A N 1
ATOM 2425 C CA . SER A 1 313 ? 27.283 -8.781 -8.130 1.00 84.75 313 SER A CA 1
ATOM 2426 C C . SER A 1 313 ? 28.519 -9.525 -8.653 1.00 84.75 313 SER A C 1
ATOM 2428 O O . SER A 1 313 ? 29.615 -9.292 -8.157 1.00 84.75 313 SER A O 1
ATOM 2430 N N . ASN A 1 314 ? 28.365 -10.381 -9.665 1.00 85.50 314 ASN A N 1
ATOM 2431 C CA . ASN A 1 314 ? 29.446 -11.138 -10.305 1.00 85.50 314 ASN A CA 1
ATOM 2432 C C . ASN A 1 314 ? 29.712 -10.711 -11.764 1.00 85.50 314 ASN A C 1
ATOM 2434 O O . ASN A 1 314 ? 30.199 -11.514 -12.560 1.00 85.50 314 ASN A O 1
ATOM 2438 N N . GLY A 1 315 ? 29.342 -9.479 -12.129 1.00 87.69 315 GLY A N 1
ATOM 2439 C CA . GLY A 1 315 ? 29.659 -8.894 -13.433 1.00 87.69 315 GLY A CA 1
ATOM 2440 C C . GLY A 1 315 ? 31.098 -8.377 -13.515 1.00 87.69 315 GLY A C 1
ATOM 2441 O O . GLY A 1 315 ? 31.822 -8.339 -12.523 1.00 87.69 315 GLY A O 1
ATOM 2442 N N . THR A 1 316 ? 31.511 -7.942 -14.707 1.00 92.69 316 THR A N 1
ATOM 2443 C CA . THR A 1 316 ? 32.827 -7.310 -14.926 1.00 92.69 316 THR A CA 1
ATOM 2444 C C . THR A 1 316 ? 32.949 -5.973 -14.197 1.00 92.69 316 THR A C 1
ATOM 2446 O O . THR A 1 316 ? 34.034 -5.601 -13.755 1.00 92.69 316 THR A O 1
ATOM 2449 N N . TYR A 1 317 ? 31.836 -5.251 -14.075 1.00 93.44 317 TYR A N 1
ATOM 2450 C CA . TYR A 1 317 ? 31.774 -3.942 -13.438 1.00 93.44 317 TYR A CA 1
ATOM 2451 C C . TYR A 1 317 ? 31.084 -4.029 -12.080 1.00 93.44 317 TYR A C 1
ATOM 2453 O O . TYR A 1 317 ? 30.096 -4.747 -11.922 1.00 93.44 317 TYR A O 1
ATOM 2461 N N . SER A 1 318 ? 31.563 -3.233 -11.122 1.00 93.69 318 SER A N 1
ATOM 2462 C CA . SER A 1 318 ? 30.923 -3.073 -9.816 1.00 93.69 318 SER A CA 1
ATOM 2463 C C . SER A 1 318 ? 29.459 -2.658 -9.964 1.00 93.69 318 SER A C 1
ATOM 2465 O O . SER A 1 318 ? 29.124 -1.853 -10.840 1.00 93.69 318 SER A O 1
ATOM 2467 N N . ILE A 1 319 ? 28.599 -3.151 -9.072 1.00 94.75 319 ILE A N 1
ATOM 2468 C CA . ILE A 1 319 ? 27.166 -2.835 -9.088 1.00 94.75 319 ILE A CA 1
ATOM 2469 C C . ILE A 1 319 ? 26.905 -1.321 -9.110 1.00 94.75 319 ILE A C 1
ATOM 2471 O O . ILE A 1 319 ? 27.697 -0.517 -8.612 1.00 94.75 319 ILE A O 1
ATOM 2475 N N . TYR A 1 320 ? 25.793 -0.945 -9.731 1.00 94.56 320 TYR A N 1
ATOM 2476 C CA . TYR A 1 320 ? 25.350 0.414 -10.042 1.00 94.56 320 TYR A CA 1
ATOM 2477 C C . TYR A 1 320 ? 26.215 1.158 -11.071 1.00 94.56 320 TYR A C 1
ATOM 2479 O O . TYR A 1 320 ? 25.763 2.151 -11.630 1.00 94.56 320 TYR A O 1
ATOM 2487 N N . THR A 1 321 ? 27.446 0.736 -11.367 1.00 93.50 321 THR A N 1
ATOM 2488 C CA . THR A 1 321 ? 28.290 1.395 -12.387 1.00 93.50 321 THR A CA 1
ATOM 2489 C C . THR A 1 321 ? 27.990 0.881 -13.799 1.00 93.50 321 THR A C 1
ATOM 2491 O O . THR A 1 321 ? 27.250 -0.085 -13.958 1.00 93.50 321 THR A O 1
ATOM 2494 N N . HIS A 1 322 ? 28.549 1.524 -14.830 1.00 94.56 322 HIS A N 1
ATOM 2495 C CA . HIS A 1 322 ? 28.430 1.077 -16.225 1.00 94.56 322 HIS A CA 1
ATOM 2496 C C . HIS A 1 322 ? 26.967 0.868 -16.683 1.00 94.56 322 HIS A C 1
ATOM 2498 O O . HIS A 1 322 ? 26.594 -0.147 -17.270 1.00 94.56 322 HIS A O 1
ATOM 2504 N N . GLN A 1 323 ? 26.104 1.835 -16.374 1.00 94.25 323 GLN A N 1
ATOM 2505 C CA . GLN A 1 323 ? 24.700 1.812 -16.777 1.00 94.25 323 GLN A CA 1
ATOM 2506 C C . GLN A 1 323 ? 24.542 2.400 -18.179 1.00 94.25 323 GLN A C 1
ATOM 2508 O O . GLN A 1 323 ? 25.138 3.426 -18.502 1.00 94.25 323 GLN A O 1
ATOM 2513 N N . TYR A 1 324 ? 23.748 1.741 -19.018 1.00 92.31 324 TYR A N 1
ATOM 2514 C CA . TYR A 1 324 ? 23.550 2.129 -20.417 1.00 92.31 324 TYR A CA 1
ATOM 2515 C C . TYR A 1 324 ? 22.798 3.457 -20.574 1.00 92.31 324 TYR A C 1
ATOM 2517 O O . TYR A 1 324 ? 23.004 4.179 -21.545 1.00 92.31 324 TYR A O 1
ATOM 2525 N N . MET A 1 325 ? 21.935 3.797 -19.614 1.00 93.56 325 MET A N 1
ATOM 2526 C CA . MET A 1 325 ? 21.099 4.993 -19.666 1.00 93.56 325 MET A CA 1
ATOM 2527 C C . MET A 1 325 ? 20.742 5.481 -18.257 1.00 93.56 325 MET A C 1
ATOM 2529 O O . MET A 1 325 ? 20.658 4.683 -17.324 1.00 93.56 325 MET A O 1
ATOM 2533 N N . THR A 1 326 ? 20.452 6.776 -18.123 1.00 95.62 326 THR A N 1
ATOM 2534 C CA . THR A 1 326 ? 19.962 7.390 -16.874 1.00 95.62 326 THR A CA 1
ATOM 2535 C C . THR A 1 326 ? 18.433 7.446 -16.795 1.00 95.62 326 THR A C 1
ATOM 2537 O O . THR A 1 326 ? 17.874 7.472 -15.695 1.00 95.62 326 THR A O 1
ATOM 2540 N N . ASN A 1 327 ? 17.730 7.408 -17.938 1.00 95.75 327 ASN A N 1
ATOM 2541 C CA . ASN A 1 327 ? 16.265 7.373 -17.999 1.00 95.75 327 ASN A CA 1
ATOM 2542 C C . ASN A 1 327 ? 15.730 6.193 -17.175 1.00 95.75 327 ASN A C 1
ATOM 2544 O O . ASN A 1 327 ? 15.919 5.031 -17.536 1.00 95.75 327 ASN A O 1
ATOM 2548 N N . ILE A 1 328 ? 15.050 6.488 -16.065 1.00 96.50 328 ILE A N 1
ATOM 2549 C CA . ILE A 1 328 ? 14.551 5.481 -15.116 1.00 96.50 328 ILE A CA 1
ATOM 2550 C C . ILE A 1 328 ? 13.582 4.484 -15.761 1.00 96.50 328 ILE A C 1
ATOM 2552 O O . ILE A 1 328 ? 13.493 3.331 -15.354 1.00 96.50 328 ILE A O 1
ATOM 2556 N N . SER A 1 329 ? 12.888 4.928 -16.803 1.00 95.19 329 SER A N 1
ATOM 2557 C CA . SER A 1 329 ? 11.822 4.188 -17.464 1.00 95.19 329 SER A CA 1
ATOM 2558 C C . SER A 1 329 ? 12.260 3.517 -18.772 1.00 95.19 329 SER A C 1
ATOM 2560 O O . SER A 1 329 ? 11.486 2.788 -19.390 1.00 95.19 329 SER A O 1
ATOM 2562 N N . GLY A 1 330 ? 13.502 3.756 -19.212 1.00 93.94 330 GLY A N 1
ATOM 2563 C CA . GLY A 1 330 ? 13.930 3.421 -20.569 1.00 93.94 330 GLY A CA 1
ATOM 2564 C C . GLY A 1 330 ? 13.950 1.920 -20.857 1.00 93.94 330 GLY A C 1
ATOM 2565 O O . GLY A 1 330 ? 13.404 1.510 -21.874 1.00 93.94 330 GLY A O 1
ATOM 2566 N N . ALA A 1 331 ? 14.430 1.086 -19.926 1.00 95.19 331 ALA A N 1
ATOM 2567 C CA . ALA A 1 331 ? 14.394 -0.371 -20.100 1.00 95.19 331 ALA A CA 1
ATOM 2568 C C . ALA A 1 331 ? 12.963 -0.912 -20.281 1.00 95.19 331 ALA A C 1
ATOM 2570 O O . ALA A 1 331 ? 12.744 -1.800 -21.100 1.00 95.19 331 ALA A O 1
ATOM 2571 N N . ALA A 1 332 ? 11.982 -0.360 -19.558 1.00 95.31 332 ALA A N 1
ATOM 2572 C CA . ALA A 1 332 ? 10.583 -0.760 -19.691 1.00 95.31 332 ALA A CA 1
ATOM 2573 C C . ALA A 1 332 ? 9.971 -0.257 -21.014 1.00 95.31 332 ALA A C 1
ATOM 2575 O O . ALA A 1 332 ? 9.293 -1.010 -21.707 1.00 95.31 332 ALA A O 1
ATOM 2576 N N . SER A 1 333 ? 10.242 0.991 -21.408 1.00 93.50 333 SER A N 1
ATOM 2577 C CA . SER A 1 333 ? 9.750 1.560 -22.675 1.00 93.50 333 SER A CA 1
ATOM 2578 C C . SER A 1 333 ? 10.313 0.848 -23.909 1.00 93.50 333 SER A C 1
ATOM 2580 O O . SER A 1 333 ? 9.591 0.591 -24.876 1.00 93.50 333 SER A O 1
ATOM 2582 N N . GLU A 1 334 ? 11.599 0.503 -23.886 1.00 91.56 334 GLU A N 1
ATOM 2583 C CA . GLU A 1 334 ? 12.220 -0.268 -24.961 1.00 91.56 334 GLU A CA 1
ATOM 2584 C C . GLU A 1 334 ? 11.709 -1.719 -24.976 1.00 91.56 334 GLU A C 1
ATOM 2586 O O . GLU A 1 334 ? 11.477 -2.264 -26.054 1.00 91.56 334 GLU A O 1
ATOM 2591 N N . ALA A 1 335 ? 11.445 -2.326 -23.811 1.00 94.06 335 ALA A N 1
ATOM 2592 C CA . ALA A 1 335 ? 10.823 -3.649 -23.727 1.00 94.06 335 ALA A CA 1
ATOM 2593 C C . ALA A 1 335 ? 9.414 -3.679 -24.336 1.00 94.06 335 ALA A C 1
ATOM 2595 O O . ALA A 1 335 ? 9.114 -4.594 -25.099 1.00 94.06 335 ALA A O 1
ATOM 2596 N N . ALA A 1 336 ? 8.590 -2.655 -24.089 1.00 93.06 336 ALA A N 1
ATOM 2597 C CA . ALA A 1 336 ? 7.278 -2.527 -24.727 1.00 93.06 336 ALA A CA 1
ATOM 2598 C C . ALA A 1 336 ? 7.397 -2.420 -26.258 1.00 93.06 336 ALA A C 1
ATOM 2600 O O . ALA A 1 336 ? 6.683 -3.096 -26.997 1.00 93.06 336 ALA A O 1
ATOM 2601 N N . SER A 1 337 ? 8.371 -1.645 -26.745 1.00 89.88 337 SER A N 1
ATOM 2602 C CA . SER A 1 337 ? 8.658 -1.551 -28.185 1.00 89.88 337 SER A CA 1
ATOM 2603 C C . SER A 1 337 ? 9.114 -2.897 -28.769 1.00 89.88 337 SER A C 1
ATOM 2605 O O . SER A 1 337 ? 8.766 -3.244 -29.899 1.00 89.88 337 SER A O 1
ATOM 2607 N N . MET A 1 338 ? 9.878 -3.679 -27.996 1.00 89.06 338 MET A N 1
ATOM 2608 C CA . MET A 1 338 ? 10.290 -5.034 -28.366 1.00 89.06 338 MET A CA 1
ATOM 2609 C C . MET A 1 338 ? 9.096 -5.995 -28.419 1.00 89.06 338 MET A C 1
ATOM 2611 O O . MET A 1 338 ? 8.989 -6.781 -29.362 1.00 89.06 338 MET A O 1
ATOM 2615 N N . ALA A 1 339 ? 8.176 -5.910 -27.456 1.00 92.06 339 ALA A N 1
ATOM 2616 C CA . ALA A 1 339 ? 6.949 -6.698 -27.444 1.00 92.06 339 ALA A CA 1
ATOM 2617 C C . ALA A 1 339 ? 6.122 -6.463 -28.714 1.00 92.06 339 ALA A C 1
ATOM 2619 O O . ALA A 1 339 ? 5.773 -7.424 -29.402 1.00 92.06 339 ALA A O 1
ATOM 2620 N N . ASP A 1 340 ? 5.884 -5.198 -29.070 1.00 90.19 340 ASP A N 1
ATOM 2621 C CA . ASP A 1 340 ? 5.150 -4.815 -30.281 1.00 90.19 340 ASP A CA 1
ATOM 2622 C C . ASP A 1 340 ? 5.818 -5.357 -31.552 1.00 90.19 340 ASP A C 1
ATOM 2624 O O . ASP A 1 340 ? 5.143 -5.868 -32.455 1.00 90.19 340 ASP A O 1
ATOM 2628 N N . ALA A 1 341 ? 7.152 -5.293 -31.619 1.00 83.06 341 ALA A N 1
ATOM 2629 C CA . ALA A 1 341 ? 7.918 -5.841 -32.732 1.00 83.06 341 ALA A CA 1
ATOM 2630 C C . ALA A 1 341 ? 7.761 -7.367 -32.829 1.00 83.06 341 ALA A C 1
ATOM 2632 O O . ALA A 1 341 ? 7.455 -7.888 -33.903 1.00 83.06 341 ALA A O 1
ATOM 2633 N N . TYR A 1 342 ? 7.905 -8.094 -31.719 1.00 87.12 342 TYR A N 1
ATOM 2634 C CA . TYR A 1 342 ? 7.752 -9.551 -31.702 1.00 87.12 342 TYR A CA 1
ATOM 2635 C C . TYR A 1 342 ? 6.330 -10.004 -32.026 1.00 87.12 342 TYR A C 1
ATOM 2637 O O . TYR A 1 342 ? 6.158 -11.006 -32.722 1.00 87.12 342 TYR A O 1
ATOM 2645 N N . GLN A 1 343 ? 5.313 -9.268 -31.574 1.00 89.38 343 GLN A N 1
ATOM 2646 C CA . GLN A 1 343 ? 3.927 -9.539 -31.950 1.00 89.38 343 GLN A CA 1
ATOM 2647 C C . GLN A 1 343 ? 3.696 -9.295 -33.443 1.00 89.38 343 GLN A C 1
ATOM 2649 O O . GLN A 1 343 ? 3.109 -10.138 -34.119 1.00 89.38 343 GLN A O 1
ATOM 2654 N N . SER A 1 344 ? 4.210 -8.187 -33.984 1.00 84.75 344 SER A N 1
ATOM 2655 C CA . SER A 1 344 ? 4.076 -7.843 -35.408 1.00 84.75 344 SER A CA 1
ATOM 2656 C C . SER A 1 344 ? 4.775 -8.845 -36.330 1.00 84.75 344 SER A C 1
ATOM 2658 O O . SER A 1 344 ? 4.315 -9.087 -37.445 1.00 84.75 344 SER A O 1
ATOM 2660 N N . LEU A 1 345 ? 5.874 -9.439 -35.861 1.00 78.50 345 LEU A N 1
ATOM 2661 C CA . LEU A 1 345 ? 6.605 -10.499 -36.555 1.00 78.50 345 LEU A CA 1
ATOM 2662 C C . LEU A 1 345 ? 5.986 -11.895 -36.351 1.00 78.50 345 LEU A C 1
ATOM 2664 O O . LEU A 1 345 ? 6.400 -12.833 -37.023 1.00 78.50 345 LEU A O 1
ATOM 2668 N N . GLY A 1 346 ? 5.009 -12.056 -35.449 1.00 82.62 346 GLY A N 1
ATOM 2669 C CA . GLY A 1 346 ? 4.387 -13.350 -35.142 1.00 82.62 346 GLY A CA 1
ATOM 2670 C C . GLY A 1 346 ? 5.262 -14.299 -34.312 1.00 82.62 346 GLY A C 1
ATOM 2671 O O . GLY A 1 346 ? 4.966 -15.488 -34.234 1.00 82.62 346 GLY A O 1
ATOM 2672 N N . ILE A 1 347 ? 6.319 -13.785 -33.674 1.00 80.06 347 ILE A N 1
ATOM 2673 C CA . ILE A 1 347 ? 7.338 -14.581 -32.963 1.00 80.06 347 ILE A CA 1
ATOM 2674 C C . ILE A 1 347 ? 7.228 -14.500 -31.433 1.00 80.06 347 ILE A C 1
ATOM 2676 O O . ILE A 1 347 ? 8.067 -15.051 -30.719 1.00 80.06 347 ILE A O 1
ATOM 2680 N N . ALA A 1 348 ? 6.204 -13.829 -30.894 1.00 86.69 348 ALA A N 1
ATOM 2681 C CA . ALA A 1 348 ? 6.039 -13.647 -29.448 1.00 86.69 348 ALA A CA 1
ATOM 2682 C C . ALA A 1 348 ? 5.931 -14.980 -28.676 1.00 86.69 348 ALA A C 1
ATOM 2684 O O . ALA A 1 348 ? 6.506 -15.122 -27.600 1.00 86.69 348 ALA A O 1
ATOM 2685 N N . ALA A 1 349 ? 5.256 -15.987 -29.243 1.00 85.50 349 ALA A N 1
ATOM 2686 C CA . ALA A 1 349 ? 5.050 -17.295 -28.606 1.00 85.50 349 ALA A CA 1
ATOM 2687 C C . ALA A 1 349 ? 6.246 -18.263 -28.717 1.00 85.50 349 ALA A C 1
ATOM 2689 O O . ALA A 1 349 ? 6.181 -19.393 -28.220 1.00 85.50 349 ALA A O 1
ATOM 2690 N N . HIS A 1 350 ? 7.324 -17.860 -29.393 1.00 83.94 350 HIS A N 1
ATOM 2691 C CA . HIS A 1 350 ? 8.523 -18.684 -29.515 1.00 83.94 350 HIS A CA 1
ATOM 2692 C C . HIS A 1 350 ? 9.276 -18.800 -28.190 1.00 83.94 350 HIS A C 1
ATOM 2694 O O . HIS A 1 350 ? 9.071 -18.019 -27.259 1.00 83.94 350 HIS A O 1
ATOM 2700 N N . ALA A 1 351 ? 10.149 -19.805 -28.110 1.00 83.50 351 ALA A N 1
ATOM 2701 C CA . ALA A 1 351 ? 10.940 -20.066 -26.919 1.00 83.50 351 ALA A CA 1
ATOM 2702 C C . ALA A 1 351 ? 11.829 -18.863 -26.571 1.00 83.50 351 ALA A C 1
ATOM 2704 O O . ALA A 1 351 ? 12.585 -18.364 -27.407 1.00 83.50 351 ALA A O 1
ATOM 2705 N N . LYS A 1 352 ? 11.734 -18.411 -25.320 1.00 88.06 352 LYS A N 1
ATOM 2706 C CA . LYS A 1 352 ? 12.496 -17.289 -24.764 1.00 88.06 352 LYS A CA 1
ATOM 2707 C C . LYS A 1 352 ? 12.871 -17.598 -23.327 1.00 88.06 352 LYS A C 1
ATOM 2709 O O . LYS A 1 352 ? 12.109 -18.249 -22.615 1.00 88.06 352 LYS A O 1
ATOM 2714 N N . THR A 1 353 ? 14.030 -17.110 -22.907 1.00 92.75 353 THR A N 1
ATOM 2715 C CA . THR A 1 353 ? 14.482 -17.208 -21.519 1.00 92.75 353 THR A CA 1
ATOM 2716 C C . THR A 1 353 ? 14.480 -15.813 -20.918 1.00 92.75 353 THR A C 1
ATOM 2718 O O . THR A 1 353 ? 15.087 -14.909 -21.486 1.00 92.75 353 THR A O 1
ATOM 2721 N N . PHE A 1 354 ? 13.829 -15.647 -19.771 1.00 96.75 354 PHE A N 1
ATOM 2722 C CA . PHE A 1 354 ? 13.797 -14.400 -19.015 1.00 96.75 354 PHE A CA 1
ATOM 2723 C C . PHE A 1 354 ? 14.572 -14.569 -17.712 1.00 96.75 354 PHE A C 1
ATOM 2725 O O . PHE A 1 354 ? 14.220 -15.411 -16.884 1.00 96.75 354 PHE A O 1
ATOM 2732 N N . VAL A 1 355 ? 15.625 -13.775 -17.538 1.00 96.56 355 VAL A N 1
ATOM 2733 C CA . VAL A 1 355 ? 16.457 -13.736 -16.335 1.00 96.56 355 VAL A CA 1
ATOM 2734 C C . VAL A 1 355 ? 16.001 -12.566 -15.473 1.00 96.56 355 VAL A C 1
ATOM 2736 O O . VAL A 1 355 ? 16.256 -11.401 -15.777 1.00 96.56 355 VAL A O 1
ATOM 2739 N N . ILE A 1 356 ? 15.265 -12.893 -14.414 1.00 98.31 356 ILE A N 1
ATOM 2740 C CA . ILE A 1 356 ? 14.511 -11.930 -13.612 1.00 98.31 356 ILE A CA 1
ATOM 2741 C C . ILE A 1 356 ? 15.251 -11.709 -12.287 1.00 98.31 356 ILE A C 1
ATOM 2743 O O . ILE A 1 356 ? 15.389 -12.662 -11.514 1.00 98.31 356 ILE A O 1
ATOM 2747 N N . PRO A 1 357 ? 15.702 -10.478 -11.991 1.00 97.44 357 PRO A N 1
ATOM 2748 C CA . PRO A 1 357 ? 16.343 -10.149 -10.725 1.00 97.44 357 PRO A CA 1
ATOM 2749 C C . PRO A 1 357 ? 15.458 -10.482 -9.523 1.00 97.44 357 PRO A C 1
ATOM 2751 O O . PRO A 1 357 ? 14.256 -10.225 -9.525 1.00 97.44 357 PRO A O 1
ATOM 2754 N N . VAL A 1 358 ? 16.067 -11.012 -8.467 1.00 97.62 358 VAL A N 1
ATOM 2755 C CA . VAL A 1 358 ? 15.428 -11.249 -7.172 1.00 97.62 358 VAL A CA 1
ATOM 2756 C C . VAL A 1 358 ? 16.289 -10.597 -6.096 1.00 97.62 358 VAL A C 1
ATOM 2758 O O . VAL A 1 358 ? 17.411 -11.032 -5.836 1.00 97.62 358 VAL A O 1
ATOM 2761 N N . PHE A 1 359 ? 15.763 -9.537 -5.480 1.00 97.62 359 PHE A N 1
ATOM 2762 C CA . PHE A 1 359 ? 16.424 -8.836 -4.380 1.00 97.62 359 PHE A CA 1
ATOM 2763 C C . PHE A 1 359 ? 16.128 -9.485 -3.029 1.00 97.62 359 PHE A C 1
ATOM 2765 O O . PHE A 1 359 ? 15.074 -10.091 -2.812 1.00 97.62 359 PHE A O 1
ATOM 2772 N N . ASN A 1 360 ? 17.034 -9.266 -2.083 1.00 96.56 360 ASN A N 1
ATOM 2773 C CA . ASN A 1 360 ? 16.759 -9.498 -0.674 1.00 96.56 360 ASN A CA 1
ATOM 2774 C C . ASN A 1 360 ? 15.748 -8.453 -0.172 1.00 96.56 360 ASN A C 1
ATOM 2776 O O . ASN A 1 360 ? 15.757 -7.304 -0.612 1.00 96.56 360 ASN A O 1
ATOM 2780 N N . ASN A 1 361 ? 14.881 -8.848 0.764 1.00 95.00 361 ASN A N 1
ATOM 2781 C CA . ASN A 1 361 ? 13.901 -7.961 1.409 1.00 95.00 361 ASN A CA 1
ATOM 2782 C C . ASN A 1 361 ? 12.961 -7.214 0.435 1.00 95.00 361 ASN A C 1
ATOM 2784 O O . ASN A 1 361 ? 12.639 -6.049 0.655 1.00 95.00 361 ASN A O 1
ATOM 2788 N N . MET A 1 362 ? 12.483 -7.890 -0.620 1.00 95.25 362 MET A N 1
ATOM 2789 C CA . MET A 1 362 ? 11.476 -7.336 -1.543 1.00 95.25 362 MET A CA 1
ATOM 2790 C C . MET A 1 362 ? 10.265 -6.734 -0.799 1.00 95.25 362 MET A C 1
ATOM 2792 O O . MET A 1 362 ? 9.777 -7.331 0.170 1.00 95.25 362 MET A O 1
ATOM 2796 N N . PRO A 1 363 ? 9.705 -5.606 -1.276 1.00 94.81 363 PRO A N 1
ATOM 2797 C CA . PRO A 1 363 ? 8.645 -4.908 -0.567 1.00 94.81 363 PRO A CA 1
ATOM 2798 C C . PRO A 1 363 ? 7.322 -5.678 -0.564 1.00 94.81 363 PRO A C 1
ATOM 2800 O O . PRO A 1 363 ? 7.003 -6.455 -1.474 1.00 94.81 363 PRO A O 1
ATOM 2803 N N . ASN A 1 364 ? 6.520 -5.451 0.476 1.00 92.94 364 ASN A N 1
ATOM 2804 C CA . ASN A 1 364 ? 5.274 -6.180 0.690 1.00 92.94 364 ASN A CA 1
ATOM 2805 C C . ASN A 1 364 ? 4.101 -5.511 -0.049 1.00 92.94 364 ASN A C 1
ATOM 2807 O O . ASN A 1 364 ? 3.561 -4.501 0.401 1.00 92.94 364 ASN A O 1
ATOM 2811 N N . GLU A 1 365 ? 3.638 -6.127 -1.141 1.00 91.56 365 GLU A N 1
ATOM 2812 C CA . GLU A 1 365 ? 2.541 -5.631 -1.998 1.00 91.56 365 GLU A CA 1
ATOM 2813 C C . GLU A 1 365 ? 1.195 -5.463 -1.265 1.00 91.56 365 GLU A C 1
ATOM 2815 O O . GLU A 1 365 ? 0.326 -4.696 -1.691 1.00 91.56 365 GLU A O 1
ATOM 2820 N N . SER A 1 366 ? 1.018 -6.158 -0.136 1.00 91.38 366 SER A N 1
ATOM 2821 C CA . SER A 1 366 ? -0.178 -6.096 0.713 1.00 91.38 366 SER A CA 1
ATOM 2822 C C . SER A 1 366 ? -0.038 -5.157 1.914 1.00 91.38 366 SER A C 1
ATOM 2824 O O . SER A 1 366 ? -0.950 -5.100 2.752 1.00 91.38 366 SER A O 1
ATOM 2826 N N . ASN A 1 367 ? 1.093 -4.460 2.063 1.00 93.44 367 ASN A N 1
ATOM 2827 C CA . ASN A 1 367 ? 1.229 -3.475 3.126 1.00 93.44 367 ASN A CA 1
ATOM 2828 C C . ASN A 1 367 ? 0.292 -2.290 2.876 1.00 93.44 367 ASN A C 1
ATOM 2830 O O . ASN A 1 367 ? -0.163 -2.033 1.767 1.00 93.44 367 ASN A O 1
ATOM 2834 N N . THR A 1 368 ? -0.038 -1.562 3.930 1.00 92.56 368 THR A N 1
ATOM 2835 C CA . THR A 1 368 ? -0.867 -0.361 3.835 1.00 92.56 368 THR A CA 1
ATOM 2836 C C . THR A 1 368 ? -0.249 0.702 4.705 1.00 92.56 368 THR A C 1
ATOM 2838 O O . THR A 1 368 ? 0.100 0.414 5.851 1.00 92.56 368 THR A O 1
ATOM 2841 N N . ILE A 1 369 ? -0.192 1.926 4.201 1.00 94.06 369 ILE A N 1
ATOM 2842 C CA . ILE A 1 369 ? 0.310 3.074 4.939 1.00 94.06 369 ILE A CA 1
ATOM 2843 C C . ILE A 1 369 ? -0.848 3.983 5.357 1.00 94.06 369 ILE A C 1
ATOM 2845 O O . ILE A 1 369 ? -1.837 4.159 4.651 1.00 94.06 369 ILE A O 1
ATOM 2849 N N . THR A 1 370 ? -0.745 4.568 6.545 1.00 94.31 370 THR A N 1
ATOM 2850 C CA . THR A 1 370 ? -1.566 5.708 6.947 1.00 94.31 370 THR A CA 1
ATOM 2851 C C . THR A 1 370 ? -0.669 6.804 7.485 1.00 94.31 370 THR A C 1
ATOM 2853 O O . THR A 1 370 ? 0.073 6.582 8.443 1.00 94.31 370 THR A O 1
ATOM 2856 N N . LEU A 1 371 ? -0.803 7.987 6.898 1.00 94.62 371 LEU A N 1
ATOM 2857 C CA . LEU A 1 371 ? -0.082 9.195 7.265 1.00 94.62 371 LEU A CA 1
ATOM 2858 C C . LEU A 1 371 ? -1.022 10.191 7.963 1.00 94.62 371 LEU A C 1
ATOM 2860 O O . LEU A 1 371 ? -2.165 10.398 7.539 1.00 94.62 371 LEU A O 1
ATOM 2864 N N . GLY A 1 372 ? -0.557 10.802 9.052 1.00 91.31 372 GLY A N 1
ATOM 2865 C CA . GLY A 1 372 ? -1.297 11.834 9.780 1.00 91.31 372 GLY A CA 1
ATOM 2866 C C . GLY A 1 372 ? -2.470 11.303 10.617 1.00 91.31 372 GLY A C 1
ATOM 2867 O O . GLY A 1 372 ? -2.403 10.264 11.290 1.00 91.31 372 GLY A O 1
ATOM 2868 N N . ILE A 1 373 ? -3.586 12.035 10.626 1.00 87.00 373 ILE A N 1
ATOM 2869 C CA . ILE A 1 373 ? -4.794 11.650 11.356 1.00 87.00 373 ILE A CA 1
ATOM 2870 C C . ILE A 1 373 ? -5.479 10.503 10.600 1.00 87.00 373 ILE A C 1
ATOM 2872 O O . ILE A 1 373 ? -5.960 10.662 9.482 1.00 87.00 373 ILE A O 1
ATOM 2876 N N . ARG A 1 374 ? -5.548 9.322 11.234 1.00 84.94 374 ARG A N 1
ATOM 2877 C CA . ARG A 1 374 ? -6.284 8.153 10.715 1.00 84.94 374 ARG A CA 1
ATOM 2878 C C . ARG A 1 374 ? -7.755 8.482 10.446 1.00 84.94 374 ARG A C 1
ATOM 2880 O O . ARG A 1 374 ? -8.420 9.063 11.306 1.00 84.94 374 ARG A O 1
ATOM 2887 N N . GLY A 1 375 ? -8.261 7.951 9.339 1.00 86.81 375 GLY A N 1
ATOM 2888 C CA . GLY A 1 375 ? -9.639 8.101 8.883 1.00 86.81 375 GLY A CA 1
ATOM 2889 C C . GLY A 1 375 ? -9.702 8.827 7.545 1.00 86.81 375 GLY A C 1
ATOM 2890 O O . GLY A 1 375 ? -8.674 9.154 6.956 1.00 86.81 375 GLY A O 1
ATOM 2891 N N . ASN A 1 376 ? -10.923 9.076 7.082 1.00 92.25 376 ASN A N 1
ATOM 2892 C CA . ASN A 1 376 ? -11.144 9.758 5.815 1.00 92.25 376 ASN A CA 1
ATOM 2893 C C . ASN A 1 376 ? -10.646 11.203 5.888 1.00 92.25 376 ASN A C 1
ATOM 2895 O O . ASN A 1 376 ? -10.920 11.914 6.862 1.00 92.25 376 ASN A O 1
ATOM 2899 N N . LYS A 1 377 ? -9.981 11.650 4.827 1.00 94.06 377 LYS A N 1
ATOM 2900 C CA . LYS A 1 377 ? -9.561 13.039 4.675 1.00 94.06 377 LYS A CA 1
ATOM 2901 C C . LYS A 1 377 ? -10.718 13.869 4.125 1.00 94.06 377 LYS A C 1
ATOM 2903 O O . LYS A 1 377 ? -11.688 13.347 3.568 1.00 94.06 377 LYS A O 1
ATOM 2908 N N . LYS A 1 378 ? -10.645 15.180 4.314 1.00 95.12 378 LYS A N 1
ATOM 2909 C CA . LYS A 1 378 ? -11.608 16.137 3.759 1.00 95.12 378 LYS A CA 1
ATOM 2910 C C . LYS A 1 378 ? -10.890 17.002 2.744 1.00 95.12 378 LYS A C 1
ATOM 2912 O O . LYS A 1 378 ? -9.722 17.308 2.937 1.00 95.12 378 LYS A O 1
ATOM 2917 N N . GLY A 1 379 ? -11.591 17.405 1.699 1.00 96.06 379 GLY A N 1
ATOM 2918 C CA . GLY A 1 379 ? -11.043 18.271 0.668 1.00 96.06 379 GLY A CA 1
ATOM 2919 C C . GLY A 1 379 ? -12.131 19.057 -0.035 1.00 96.06 379 GLY A C 1
ATOM 2920 O O . GLY A 1 379 ? -13.309 18.974 0.327 1.00 96.06 379 GLY A O 1
ATOM 2921 N N . VAL A 1 380 ? -11.709 19.823 -1.025 1.00 96.69 380 VAL A N 1
ATOM 2922 C CA . VAL A 1 380 ? -12.559 20.616 -1.903 1.00 96.69 380 VAL A CA 1
ATOM 2923 C C . VAL A 1 380 ? -12.031 20.471 -3.327 1.00 96.69 380 VAL A C 1
ATOM 2925 O O . VAL A 1 380 ? -10.817 20.480 -3.534 1.00 96.69 380 VAL A O 1
ATOM 2928 N N . ALA A 1 381 ? -12.926 20.308 -4.296 1.00 96.94 381 ALA A N 1
ATOM 2929 C CA . ALA A 1 381 ? -12.546 20.268 -5.703 1.00 96.94 381 ALA A CA 1
ATOM 2930 C C . ALA A 1 381 ? -12.038 21.637 -6.175 1.00 96.94 381 ALA A C 1
ATOM 2932 O O . ALA A 1 381 ? -12.653 22.660 -5.868 1.00 96.94 381 ALA A O 1
ATOM 2933 N N . ASN A 1 382 ? -10.940 21.670 -6.927 1.00 95.94 382 ASN A N 1
ATOM 2934 C CA . ASN A 1 382 ? -10.374 22.921 -7.449 1.00 95.94 382 ASN A CA 1
ATOM 2935 C C . ASN A 1 382 ? -10.851 23.269 -8.875 1.00 95.94 382 ASN A C 1
ATOM 2937 O O . ASN A 1 382 ? -10.731 24.423 -9.293 1.00 95.94 382 ASN A O 1
ATOM 2941 N N . SER A 1 383 ? -11.478 22.321 -9.572 1.00 96.75 383 SER A N 1
ATOM 2942 C CA . SER A 1 383 ? -12.179 22.510 -10.843 1.00 96.75 383 SER A CA 1
ATOM 2943 C C . SER A 1 383 ? -13.388 21.581 -10.930 1.00 96.75 383 SER A C 1
ATOM 2945 O O . SER A 1 383 ? -13.545 20.676 -10.106 1.00 96.75 383 SER A O 1
ATOM 2947 N N . ASP A 1 384 ? -14.208 21.777 -11.961 1.00 96.81 384 ASP A N 1
ATOM 2948 C CA . ASP A 1 384 ? -15.150 20.750 -12.388 1.00 96.81 384 ASP A CA 1
ATOM 2949 C C . ASP A 1 384 ? -14.365 19.559 -12.939 1.00 96.81 384 ASP A C 1
ATOM 2951 O O . ASP A 1 384 ? -13.412 19.730 -13.706 1.00 96.81 384 ASP A O 1
ATOM 2955 N N . VAL A 1 385 ? -14.718 18.349 -12.509 1.00 96.81 385 VAL A N 1
ATOM 2956 C CA . VAL A 1 385 ? -13.984 17.141 -12.898 1.00 96.81 385 VAL A CA 1
ATOM 2957 C C . VAL A 1 385 ? -14.875 15.903 -12.899 1.00 96.81 385 VAL A C 1
ATOM 2959 O O . VAL A 1 385 ? -15.726 15.711 -12.028 1.00 96.81 385 VAL A O 1
ATOM 2962 N N . ASN A 1 386 ? -14.654 15.024 -13.877 1.00 96.75 386 ASN A N 1
ATOM 2963 C CA . ASN A 1 386 ? -15.340 13.739 -13.949 1.00 96.75 386 ASN A CA 1
ATOM 2964 C C . ASN A 1 386 ? -14.874 12.809 -12.829 1.00 96.75 386 ASN A C 1
ATOM 2966 O O . ASN A 1 386 ? -13.684 12.539 -12.666 1.00 96.75 386 ASN A O 1
ATOM 2970 N N . VAL A 1 387 ? -15.844 12.260 -12.109 1.00 97.19 387 VAL A N 1
ATOM 2971 C CA . VAL A 1 387 ? -15.642 11.212 -11.113 1.00 97.19 387 VAL A CA 1
ATOM 2972 C C . VAL A 1 387 ? -15.771 9.883 -11.839 1.00 97.19 387 VAL A C 1
ATOM 2974 O O . VAL A 1 387 ? -16.781 9.636 -12.488 1.00 97.19 387 VAL A O 1
ATOM 2977 N N . ARG A 1 388 ? -14.750 9.036 -11.759 1.00 97.25 388 ARG A N 1
ATOM 2978 C CA . ARG A 1 388 ? -14.592 7.807 -12.549 1.00 97.25 388 ARG A CA 1
ATOM 2979 C C . ARG A 1 388 ? -14.920 6.558 -11.723 1.00 97.25 388 ARG A C 1
ATOM 2981 O O . ARG A 1 388 ? -14.788 6.581 -10.498 1.00 97.25 388 ARG A O 1
ATOM 2988 N N . LYS A 1 389 ? -15.306 5.451 -12.370 1.00 96.75 389 LYS A N 1
ATOM 2989 C CA . LYS A 1 389 ? -15.499 4.146 -11.693 1.00 96.75 389 LYS A CA 1
ATOM 2990 C C . LYS A 1 389 ? -14.199 3.567 -11.109 1.00 96.75 389 LYS A C 1
ATOM 2992 O O . LYS A 1 389 ? -14.255 2.929 -10.061 1.00 96.75 389 LYS A O 1
ATOM 2997 N N . GLY A 1 390 ? -13.057 3.834 -11.743 1.00 95.88 390 GLY A N 1
ATOM 2998 C CA . GLY A 1 390 ? -11.722 3.400 -11.315 1.00 95.88 390 GLY A CA 1
ATOM 2999 C C . GLY A 1 390 ? -10.669 4.508 -11.465 1.00 95.88 390 GLY A C 1
ATOM 3000 O O . GLY A 1 390 ? -10.987 5.577 -11.999 1.00 95.88 390 GLY A O 1
ATOM 3001 N N . PRO A 1 391 ? -9.434 4.295 -10.979 1.00 94.62 391 PRO A N 1
ATOM 3002 C CA . PRO A 1 391 ? -8.373 5.303 -10.902 1.00 94.62 391 PRO A CA 1
ATOM 3003 C C . PRO A 1 391 ? -7.678 5.551 -12.256 1.00 94.62 391 PRO A C 1
ATOM 3005 O O . PRO A 1 391 ? -6.454 5.569 -12.357 1.00 94.62 391 PRO A O 1
ATOM 3008 N N . ALA A 1 392 ? -8.461 5.763 -13.313 1.00 92.50 392 ALA A N 1
ATOM 3009 C CA . ALA A 1 392 ? -7.966 6.042 -14.654 1.00 92.50 392 ALA A CA 1
ATOM 3010 C C . ALA A 1 392 ? -8.988 6.830 -15.481 1.00 92.50 392 ALA A C 1
ATOM 3012 O O . ALA A 1 392 ? -10.201 6.743 -15.275 1.00 92.50 392 ALA A O 1
ATOM 3013 N N . THR A 1 393 ? -8.507 7.576 -16.479 1.00 90.50 393 THR A N 1
ATOM 3014 C CA . THR A 1 393 ? -9.384 8.315 -17.403 1.00 90.50 393 THR A CA 1
ATOM 3015 C C . THR A 1 393 ? -10.105 7.422 -18.415 1.00 90.50 393 THR A C 1
ATOM 3017 O O . THR A 1 393 ? -11.038 7.896 -19.055 1.00 90.50 393 THR A O 1
ATOM 3020 N N . SER A 1 394 ? -9.708 6.152 -18.549 1.00 90.69 394 SER A N 1
ATOM 3021 C CA . SER A 1 394 ? -10.377 5.140 -19.380 1.00 90.69 394 SER A CA 1
ATOM 3022 C C . SER A 1 394 ? -11.702 4.642 -18.796 1.00 90.69 394 SER A C 1
ATOM 3024 O O . SER A 1 394 ? -12.532 4.149 -19.547 1.00 90.69 394 SER A O 1
ATOM 3026 N N . TYR A 1 395 ? -11.927 4.778 -17.485 1.00 94.38 395 TYR A N 1
ATOM 3027 C CA . TYR A 1 395 ? -13.183 4.357 -16.862 1.00 94.38 395 TYR A CA 1
ATOM 3028 C C . TYR A 1 395 ? -14.335 5.313 -17.156 1.00 94.38 395 TYR A C 1
ATOM 3030 O O . TYR A 1 395 ? -14.151 6.533 -17.228 1.00 94.38 395 TYR A O 1
ATOM 3038 N N . ASP A 1 396 ? -15.551 4.770 -17.195 1.00 96.88 396 ASP A N 1
ATOM 3039 C CA . ASP A 1 396 ? -16.771 5.570 -17.279 1.00 96.88 396 ASP A CA 1
ATOM 3040 C C . ASP A 1 396 ? -16.860 6.586 -16.138 1.00 96.88 396 ASP A C 1
ATOM 3042 O O . ASP A 1 396 ? -16.489 6.312 -14.985 1.00 96.88 396 ASP A O 1
ATOM 3046 N N . ALA A 1 397 ? -17.417 7.753 -16.454 1.00 96.94 397 ALA A N 1
ATOM 3047 C CA . ALA A 1 397 ? -17.804 8.721 -15.445 1.00 96.94 397 ALA A CA 1
ATOM 3048 C C . ALA A 1 397 ? -19.060 8.236 -14.696 1.00 96.94 397 ALA A C 1
ATOM 3050 O O . ALA A 1 397 ? -20.028 7.784 -15.301 1.00 96.94 397 ALA A O 1
ATOM 3051 N N . VAL A 1 398 ? -19.057 8.358 -13.369 1.00 96.44 398 VAL A N 1
ATOM 3052 C CA . VAL A 1 398 ? -20.222 8.127 -12.494 1.00 96.44 398 VAL A CA 1
ATOM 3053 C C . VAL A 1 398 ? -20.923 9.429 -12.097 1.00 96.44 398 VAL A C 1
ATOM 3055 O O . VAL A 1 398 ? -21.978 9.403 -11.466 1.00 96.44 398 VAL A O 1
ATOM 3058 N N . GLY A 1 399 ? -20.320 10.571 -12.429 1.00 95.06 399 GLY A N 1
ATOM 3059 C CA . GLY A 1 399 ? -20.843 11.907 -12.173 1.00 95.06 399 GLY A CA 1
ATOM 3060 C C . GLY A 1 399 ? -19.770 12.978 -12.349 1.00 95.06 399 GLY A C 1
ATOM 3061 O O . GLY A 1 399 ? -18.606 12.673 -12.613 1.00 95.06 399 GLY A O 1
ATOM 3062 N N . VAL A 1 400 ? -20.165 14.233 -12.157 1.00 96.25 400 VAL A N 1
ATOM 3063 C CA . VAL A 1 400 ? -19.262 15.391 -12.156 1.00 96.25 400 VAL A CA 1
ATOM 3064 C C . VAL A 1 400 ? -19.153 15.913 -10.732 1.00 96.25 400 VAL A C 1
ATOM 3066 O O . VAL A 1 400 ? -20.170 16.146 -10.074 1.00 96.25 400 VAL A O 1
ATOM 3069 N N . LEU A 1 401 ? -17.922 16.076 -10.258 1.00 97.19 401 LEU A N 1
ATOM 3070 C CA . LEU A 1 401 ? -17.598 16.773 -9.024 1.00 97.19 401 LEU A CA 1
ATOM 3071 C C . LEU A 1 401 ? -17.415 18.262 -9.360 1.00 97.19 401 LEU A C 1
ATOM 3073 O O . LEU A 1 401 ? -16.446 18.584 -10.047 1.00 97.19 401 LEU A O 1
ATOM 3077 N N . PRO A 1 402 ? -18.323 19.153 -8.920 1.00 96.69 402 PRO A N 1
ATOM 3078 C CA . PRO A 1 402 ? -18.223 20.570 -9.245 1.00 96.69 402 PRO A CA 1
ATOM 3079 C C . PRO A 1 402 ? -17.063 21.247 -8.518 1.00 96.69 402 PRO A C 1
ATOM 3081 O O . PRO A 1 402 ? -16.737 20.877 -7.385 1.00 96.69 402 PRO A O 1
ATOM 3084 N N . LYS A 1 403 ? -16.507 22.302 -9.111 1.00 97.31 403 LYS A N 1
ATOM 3085 C CA . LYS A 1 403 ? -15.556 23.199 -8.454 1.00 97.31 403 LYS A CA 1
ATOM 3086 C C . LYS A 1 403 ? -16.121 23.683 -7.117 1.00 97.31 403 LYS A C 1
ATOM 3088 O O . LYS A 1 403 ? -17.309 23.961 -6.986 1.00 97.31 403 LYS A O 1
ATOM 3093 N N . ASN A 1 404 ? -15.259 23.794 -6.110 1.00 95.56 404 ASN A N 1
ATOM 3094 C CA . ASN A 1 404 ? -15.593 24.194 -4.740 1.00 95.56 404 ASN A CA 1
ATOM 3095 C C . ASN A 1 404 ? -16.498 23.216 -3.961 1.00 95.56 404 ASN A C 1
ATOM 3097 O O . ASN A 1 404 ? -16.762 23.443 -2.777 1.00 95.56 404 ASN A O 1
ATOM 3101 N N . GLN A 1 405 ? -16.914 22.089 -4.550 1.00 96.81 405 GLN A N 1
ATOM 3102 C CA . GLN A 1 405 ? -17.676 21.067 -3.837 1.00 96.81 405 GLN A CA 1
ATOM 3103 C C . GLN A 1 405 ? -16.812 20.393 -2.764 1.00 96.81 405 GLN A C 1
ATOM 3105 O O . GLN A 1 405 ? -15.705 19.910 -3.024 1.00 96.81 405 GLN A O 1
ATOM 3110 N N . ALA A 1 406 ? -17.345 20.308 -1.544 1.00 96.50 406 ALA A N 1
ATOM 3111 C CA . ALA A 1 406 ? -16.700 19.587 -0.456 1.00 96.50 406 ALA A CA 1
ATOM 3112 C C . ALA A 1 406 ? -16.743 18.070 -0.695 1.00 96.50 406 ALA A C 1
ATOM 3114 O O . ALA A 1 406 ? -17.796 17.498 -0.994 1.00 96.50 406 ALA A O 1
ATOM 3115 N N . VAL A 1 407 ? -15.605 17.408 -0.477 1.00 97.25 407 VAL A N 1
ATOM 3116 C CA . VAL A 1 407 ? -15.443 15.963 -0.669 1.00 97.25 407 VAL A CA 1
ATOM 3117 C C . VAL A 1 407 ? -14.845 15.277 0.550 1.00 97.25 407 VAL A C 1
ATOM 3119 O O . VAL A 1 407 ? -14.114 15.860 1.356 1.00 97.25 407 VAL A O 1
ATOM 3122 N N . THR A 1 408 ? -15.151 13.991 0.677 1.00 97.56 408 THR A N 1
ATOM 3123 C CA . THR A 1 408 ? -14.479 13.075 1.597 1.00 97.56 408 THR A CA 1
ATOM 3124 C C . THR A 1 408 ? -13.568 12.160 0.794 1.00 97.56 408 THR A C 1
ATOM 3126 O O . THR A 1 408 ? -14.066 11.398 -0.026 1.00 97.56 408 THR A O 1
ATOM 3129 N N . VAL A 1 409 ? -12.263 12.210 1.043 1.00 96.88 409 VAL A N 1
ATOM 3130 C CA . VAL A 1 409 ? -11.285 11.290 0.451 1.00 96.88 409 VAL A CA 1
ATOM 3131 C C . VAL A 1 409 ? -11.145 10.085 1.370 1.00 96.88 409 VAL A C 1
ATOM 3133 O O . VAL A 1 409 ? -10.850 10.215 2.558 1.00 96.88 409 VAL A O 1
ATOM 3136 N N . THR A 1 410 ? -11.420 8.911 0.823 1.00 94.62 410 THR A N 1
ATOM 3137 C CA . THR A 1 410 ? -11.468 7.639 1.558 1.00 94.62 410 THR A CA 1
ATOM 3138 C C . THR A 1 410 ? -10.236 6.775 1.319 1.00 94.62 410 THR A C 1
ATOM 3140 O O . THR A 1 410 ? -9.914 5.942 2.159 1.00 94.62 410 THR A O 1
ATOM 3143 N N . GLU A 1 411 ? -9.535 7.007 0.211 1.00 93.31 411 GLU A N 1
ATOM 3144 C CA . GLU A 1 411 ? -8.386 6.223 -0.229 1.00 93.31 411 GLU A CA 1
ATOM 3145 C C . GLU A 1 411 ? -7.501 7.086 -1.134 1.00 93.31 411 GLU A C 1
ATOM 3147 O O . GLU A 1 411 ? -8.017 7.930 -1.878 1.00 93.31 411 GLU A O 1
ATOM 3152 N N . VAL A 1 412 ? -6.189 6.864 -1.061 1.00 93.25 412 VAL A N 1
ATOM 3153 C CA . VAL A 1 412 ? -5.232 7.290 -2.085 1.00 93.25 412 VAL A CA 1
ATOM 3154 C C . VAL A 1 412 ? -4.833 6.034 -2.842 1.00 93.25 412 VAL A C 1
ATOM 3156 O O . VAL A 1 412 ? -4.464 5.035 -2.224 1.00 93.25 412 VAL A O 1
ATOM 3159 N N . SER A 1 413 ? -4.961 6.073 -4.158 1.00 90.19 413 SER A N 1
ATOM 3160 C CA . SER A 1 413 ? -4.739 4.921 -5.023 1.00 90.19 413 SER A CA 1
ATOM 3161 C C . SER A 1 413 ? -3.794 5.325 -6.141 1.00 90.19 413 SER A C 1
ATOM 3163 O O . SER A 1 413 ? -3.845 6.458 -6.629 1.00 90.19 413 SER A O 1
ATOM 3165 N N . ASN A 1 414 ? -2.956 4.390 -6.568 1.00 88.19 414 ASN A N 1
ATOM 3166 C CA . ASN A 1 414 ? -2.255 4.558 -7.830 1.00 88.19 414 ASN A CA 1
ATOM 3167 C C . ASN A 1 414 ? -3.220 4.257 -8.973 1.00 88.19 414 ASN A C 1
ATOM 3169 O O . ASN A 1 414 ? -4.232 3.574 -8.781 1.00 88.19 414 ASN A O 1
ATOM 3173 N N . THR A 1 415 ? -2.905 4.776 -10.151 1.00 89.00 415 THR A N 1
ATOM 3174 C CA . THR A 1 415 ? -3.588 4.361 -11.365 1.00 89.00 415 THR A CA 1
ATOM 3175 C C . THR A 1 415 ? -3.374 2.868 -11.601 1.00 89.00 415 THR A C 1
ATOM 3177 O O . THR A 1 415 ? -2.319 2.321 -11.285 1.00 89.00 415 THR A O 1
ATOM 3180 N N . ASP A 1 416 ? -4.405 2.215 -12.115 1.00 87.31 416 ASP A N 1
ATOM 3181 C CA . ASP A 1 416 ? -4.400 0.818 -12.542 1.00 87.31 416 ASP A CA 1
ATOM 3182 C C . ASP A 1 416 ? -4.195 0.684 -14.059 1.00 87.31 416 ASP A C 1
ATOM 3184 O O . ASP A 1 416 ? -4.287 -0.417 -14.596 1.00 87.31 416 ASP A O 1
ATOM 3188 N N . ILE A 1 417 ? -3.916 1.799 -14.749 1.00 85.25 417 ILE A N 1
ATOM 3189 C CA . ILE A 1 417 ? -3.388 1.764 -16.112 1.00 85.25 417 ILE A CA 1
ATOM 3190 C C . ILE A 1 417 ? -2.028 1.073 -16.050 1.00 85.25 417 ILE A C 1
ATOM 3192 O O . ILE A 1 417 ? -1.216 1.361 -15.169 1.00 85.25 417 ILE A O 1
ATOM 3196 N N . GLU A 1 418 ? -1.793 0.191 -17.011 1.00 82.00 418 GLU A N 1
ATOM 3197 C CA . GLU A 1 418 ? -0.482 -0.386 -17.272 1.00 82.00 418 GLU A CA 1
ATOM 3198 C C . GLU A 1 418 ? 0.594 0.706 -17.427 1.00 82.00 418 GLU A C 1
ATOM 3200 O O . GLU A 1 418 ? 0.298 1.853 -17.788 1.00 82.00 418 GLU A O 1
ATOM 3205 N N . TYR A 1 419 ? 1.847 0.370 -17.120 1.00 85.56 419 TYR A N 1
ATOM 3206 C CA . TYR A 1 419 ? 2.948 1.315 -17.266 1.00 85.56 419 TYR A CA 1
ATOM 3207 C C . TYR A 1 419 ? 3.015 1.879 -18.705 1.00 85.56 419 TYR A C 1
ATOM 3209 O O . TYR A 1 419 ? 2.766 1.193 -19.691 1.00 85.56 419 TYR A O 1
ATOM 3217 N N . GLY A 1 420 ? 3.308 3.179 -18.807 1.00 85.94 420 GLY A N 1
ATOM 3218 C CA . GLY A 1 420 ? 3.425 3.923 -20.059 1.00 85.94 420 GLY A CA 1
ATOM 3219 C C . GLY A 1 420 ? 3.314 5.434 -19.835 1.00 85.94 420 GLY A C 1
ATOM 3220 O O . GLY A 1 420 ? 3.216 5.911 -18.702 1.00 85.94 420 GLY A O 1
ATOM 3221 N N . VAL A 1 421 ? 3.263 6.219 -20.916 1.00 86.25 421 VAL A N 1
ATOM 3222 C CA . VAL A 1 421 ? 3.212 7.698 -20.842 1.00 86.25 421 VAL A CA 1
ATOM 3223 C C . VAL A 1 421 ? 2.038 8.197 -19.990 1.00 86.25 421 VAL A C 1
ATOM 3225 O O . VAL A 1 421 ? 2.197 9.086 -19.157 1.00 86.25 421 VAL A O 1
ATOM 3228 N N . ARG A 1 422 ? 0.853 7.583 -20.127 1.00 86.69 422 ARG A N 1
ATOM 3229 C CA . ARG A 1 422 ? -0.337 7.958 -19.336 1.00 86.69 422 ARG A CA 1
ATOM 3230 C C . ARG A 1 422 ? -0.137 7.734 -17.837 1.00 86.69 422 ARG A C 1
ATOM 3232 O O . ARG A 1 422 ? -0.633 8.532 -17.040 1.00 86.69 422 ARG A O 1
ATOM 3239 N N . TRP A 1 423 ? 0.584 6.675 -17.470 1.00 90.31 423 TRP A N 1
ATOM 3240 C CA . TRP A 1 423 ? 0.947 6.385 -16.087 1.00 90.31 423 TRP A CA 1
ATOM 3241 C C . TRP A 1 423 ? 1.919 7.443 -15.551 1.00 90.31 423 TRP A C 1
ATOM 3243 O O . TRP A 1 423 ? 1.664 8.027 -14.498 1.00 90.31 423 TRP A O 1
ATOM 3253 N N . LEU A 1 424 ? 2.961 7.783 -16.320 1.00 90.19 424 LEU A N 1
ATOM 3254 C CA . LEU A 1 424 ? 3.966 8.792 -15.953 1.00 90.19 424 LEU A CA 1
ATOM 3255 C C . LEU A 1 424 ? 3.359 10.193 -15.757 1.00 90.19 424 LEU A C 1
ATOM 3257 O O . LEU A 1 424 ? 3.790 10.954 -14.886 1.00 90.19 424 LEU A O 1
ATOM 3261 N N . SER A 1 425 ? 2.330 10.544 -16.531 1.00 88.06 425 SER A N 1
ATOM 3262 C CA . SER A 1 425 ? 1.667 11.848 -16.430 1.00 88.06 425 SER A CA 1
ATOM 3263 C C . SER A 1 425 ? 0.714 11.972 -15.237 1.00 88.06 425 SER A C 1
ATOM 3265 O O . SER A 1 425 ? 0.601 13.057 -14.669 1.00 88.06 425 SER A O 1
ATOM 3267 N N . ASN A 1 426 ? 0.001 10.907 -14.850 1.00 85.94 426 ASN A N 1
ATOM 3268 C CA . ASN A 1 426 ? -1.036 10.993 -13.811 1.00 85.94 426 ASN A CA 1
ATOM 3269 C C . ASN A 1 426 ? -1.174 9.709 -12.959 1.00 85.94 426 ASN A C 1
ATOM 3271 O O . ASN A 1 426 ? -2.213 9.037 -13.002 1.00 85.94 426 ASN A O 1
ATOM 3275 N N . PRO A 1 427 ? -0.155 9.384 -12.143 1.00 87.06 427 PRO A N 1
ATOM 3276 C CA . PRO A 1 427 ? -0.106 8.116 -11.422 1.00 87.06 427 PRO A CA 1
ATOM 3277 C C . PRO A 1 427 ? -0.977 8.064 -10.159 1.00 87.06 427 PRO A C 1
ATOM 3279 O O . PRO A 1 427 ? -1.231 6.968 -9.674 1.00 87.06 427 PRO A O 1
ATOM 3282 N N . TYR A 1 428 ? -1.462 9.191 -9.616 1.00 88.56 428 TYR A N 1
ATOM 3283 C CA . TYR A 1 428 ? -2.126 9.229 -8.300 1.00 88.56 428 TYR A CA 1
ATOM 3284 C C . TYR A 1 428 ? -3.563 9.750 -8.342 1.00 88.56 428 TYR A C 1
ATOM 3286 O O . TYR A 1 428 ? -3.873 10.792 -8.922 1.00 88.56 428 TYR A O 1
ATOM 3294 N N . TRP A 1 429 ? -4.438 9.029 -7.647 1.00 94.75 429 TRP A N 1
ATOM 3295 C CA . TRP A 1 429 ? -5.879 9.235 -7.628 1.00 94.75 429 TRP A CA 1
ATOM 3296 C C . TRP A 1 429 ? -6.420 9.208 -6.199 1.00 94.75 429 TRP A C 1
ATOM 3298 O O . TRP A 1 429 ? -5.901 8.527 -5.315 1.00 94.75 429 TRP A O 1
ATOM 3308 N N . TYR A 1 430 ? -7.510 9.934 -5.974 1.00 96.31 430 TYR A N 1
ATOM 3309 C CA . TYR A 1 430 ? -8.282 9.877 -4.743 1.00 96.31 430 TYR A CA 1
ATOM 3310 C C . TYR A 1 430 ? -9.618 9.201 -4.982 1.00 96.31 430 TYR A C 1
ATOM 3312 O O . TYR A 1 430 ? -10.375 9.592 -5.872 1.00 96.31 430 TYR A O 1
ATOM 3320 N N . LYS A 1 431 ? -9.962 8.253 -4.109 1.00 97.25 431 LYS A N 1
ATOM 3321 C CA . LYS A 1 431 ? -11.335 7.766 -4.007 1.00 97.25 431 LYS A CA 1
ATOM 3322 C C . LYS A 1 431 ? -12.153 8.734 -3.165 1.00 97.25 431 LYS A C 1
ATOM 3324 O O . LYS A 1 431 ? -11.955 8.840 -1.948 1.00 97.25 431 LYS A O 1
ATOM 3329 N N . VAL A 1 432 ? -13.077 9.438 -3.802 1.00 97.81 432 VAL A N 1
ATOM 3330 C CA . VAL A 1 432 ? -13.891 10.500 -3.209 1.00 97.81 432 VAL A CA 1
ATOM 3331 C C . VAL A 1 432 ? -15.333 10.068 -2.981 1.00 97.81 432 VAL A C 1
ATOM 3333 O O . VAL A 1 432 ? -15.882 9.238 -3.703 1.00 97.81 432 VAL A O 1
ATOM 3336 N N . SER A 1 433 ? -15.975 10.683 -1.990 1.00 97.38 433 SER A N 1
ATOM 3337 C CA . SER A 1 433 ? -17.422 10.653 -1.798 1.00 97.38 433 SER A CA 1
ATOM 3338 C C . SER A 1 433 ? -17.958 12.044 -1.459 1.00 97.38 433 SER A C 1
ATOM 3340 O O . SER A 1 433 ? -17.386 12.750 -0.620 1.00 97.38 433 SER A O 1
ATOM 3342 N N . PHE A 1 434 ? -19.059 12.428 -2.104 1.00 96.62 434 PHE A N 1
ATOM 3343 C CA . PHE A 1 434 ? -19.742 13.710 -1.919 1.00 96.62 434 PHE A CA 1
ATOM 3344 C C . PHE A 1 434 ? -21.244 13.570 -2.182 1.00 96.62 434 PHE A C 1
ATOM 3346 O O . PHE A 1 434 ? -21.701 12.550 -2.702 1.00 96.62 434 PHE A O 1
ATOM 3353 N N . VAL A 1 435 ? -22.005 14.586 -1.782 1.00 94.62 435 VAL A N 1
ATOM 3354 C CA . VAL A 1 435 ? -23.444 14.689 -2.038 1.00 94.62 435 VAL A CA 1
ATOM 3355 C C . VAL A 1 435 ? -23.674 15.911 -2.913 1.00 94.62 435 VAL A C 1
ATOM 3357 O O . VAL A 1 435 ? -23.166 16.985 -2.595 1.00 94.62 435 VAL A O 1
ATOM 3360 N N . LYS A 1 436 ? -24.422 15.725 -3.998 1.00 90.38 436 LYS A N 1
ATOM 3361 C CA . LYS A 1 436 ? -24.882 16.777 -4.904 1.00 90.38 436 LYS A CA 1
ATOM 3362 C C . LYS A 1 436 ? -26.368 16.530 -5.162 1.00 90.38 436 LYS A C 1
ATOM 3364 O O . LYS A 1 436 ? -26.736 15.398 -5.469 1.00 90.38 436 LYS A O 1
ATOM 3369 N N . ASP A 1 437 ? -27.197 17.553 -4.966 1.00 91.00 437 ASP A N 1
ATOM 3370 C CA . ASP A 1 437 ? -28.654 17.504 -5.175 1.00 91.00 437 ASP A CA 1
ATOM 3371 C C . ASP A 1 437 ? -29.332 16.335 -4.432 1.00 91.00 437 ASP A C 1
ATOM 3373 O O . ASP A 1 437 ? -30.120 15.574 -4.983 1.00 91.00 437 ASP A O 1
ATOM 3377 N N . GLY A 1 438 ? -28.932 16.104 -3.175 1.00 91.62 438 GLY A N 1
ATOM 3378 C CA . GLY A 1 438 ? -29.436 14.997 -2.348 1.00 91.62 438 GLY A CA 1
ATOM 3379 C C . GLY A 1 438 ? -28.919 13.602 -2.734 1.00 91.62 438 GLY A C 1
ATOM 3380 O O . GLY A 1 438 ? -29.076 12.657 -1.960 1.00 91.62 438 GLY A O 1
ATOM 3381 N N . LYS A 1 439 ? -28.229 13.455 -3.872 1.00 94.50 439 LYS A N 1
ATOM 3382 C CA . LYS A 1 439 ? -27.659 12.188 -4.340 1.00 94.50 439 LYS A CA 1
ATOM 3383 C C . LYS A 1 439 ? -26.199 12.042 -3.924 1.00 94.50 439 LYS A C 1
ATOM 3385 O O . LYS A 1 439 ? -25.377 12.943 -4.092 1.00 94.50 439 LYS A O 1
ATOM 3390 N N . LYS A 1 440 ? -25.855 10.869 -3.389 1.00 95.88 440 LYS A N 1
ATOM 3391 C CA . LYS A 1 440 ? -24.479 10.520 -3.023 1.00 95.88 440 LYS A CA 1
ATOM 3392 C C . LYS A 1 440 ? -23.736 9.940 -4.223 1.00 95.88 440 LYS A C 1
ATOM 3394 O O . LYS A 1 440 ? -24.190 8.975 -4.829 1.00 95.88 440 LYS A O 1
ATOM 3399 N N . TYR A 1 441 ? -22.547 10.467 -4.481 1.00 96.88 441 TYR A N 1
ATOM 3400 C CA . TYR A 1 441 ? -21.609 9.965 -5.480 1.00 96.88 441 TYR A CA 1
ATOM 3401 C C . TYR A 1 441 ? -20.386 9.364 -4.784 1.00 96.88 441 TYR A C 1
ATOM 3403 O O . TYR A 1 441 ? -19.986 9.791 -3.693 1.00 96.88 441 TYR A O 1
ATOM 3411 N N . THR A 1 442 ? -19.810 8.319 -5.373 1.00 97.56 442 THR A N 1
ATOM 3412 C CA . THR A 1 442 ? -18.552 7.704 -4.928 1.00 97.56 442 THR A CA 1
ATOM 3413 C C . THR A 1 442 ? -17.789 7.209 -6.147 1.00 97.56 442 THR A C 1
ATOM 3415 O O . THR A 1 442 ? -18.376 6.553 -6.999 1.00 97.56 442 THR A O 1
ATOM 3418 N N . GLY A 1 443 ? -16.500 7.523 -6.227 1.00 97.75 443 GLY A N 1
ATOM 3419 C CA . GLY A 1 443 ? -15.641 7.116 -7.336 1.00 97.75 443 GLY A CA 1
ATOM 3420 C C . GLY A 1 443 ? -14.256 7.737 -7.217 1.00 97.75 443 GLY A C 1
ATOM 3421 O O . GLY A 1 443 ? -13.869 8.167 -6.132 1.00 97.75 443 GLY A O 1
ATOM 3422 N N . TYR A 1 444 ? -13.517 7.781 -8.316 1.00 97.88 444 TYR A N 1
ATOM 3423 C CA . TYR A 1 444 ? -12.120 8.197 -8.356 1.00 97.88 444 TYR A CA 1
ATOM 3424 C C . TYR A 1 444 ? -11.945 9.508 -9.118 1.00 97.88 444 TYR A C 1
ATOM 3426 O O . TYR A 1 444 ? -12.607 9.757 -10.123 1.00 97.88 444 TYR A O 1
ATOM 3434 N N . VAL A 1 445 ? -11.028 10.341 -8.648 1.00 96.81 445 VAL A N 1
ATOM 3435 C CA . VAL A 1 445 ? -10.610 11.582 -9.307 1.00 96.81 445 VAL A CA 1
ATOM 3436 C C . VAL A 1 445 ? -9.092 11.697 -9.219 1.00 96.81 445 VAL A C 1
ATOM 3438 O O . VAL A 1 445 ? -8.513 11.244 -8.231 1.00 96.81 445 VAL A O 1
ATOM 3441 N N . SER A 1 446 ? -8.429 12.266 -10.231 1.00 93.75 446 SER A N 1
ATOM 3442 C CA . SER A 1 446 ? -6.986 12.520 -10.134 1.00 93.75 446 SER A CA 1
ATOM 3443 C C . SER A 1 446 ? -6.705 13.412 -8.925 1.00 93.75 446 SER A C 1
ATOM 3445 O O . SER A 1 446 ? -7.446 14.362 -8.652 1.00 93.75 446 SER A O 1
ATOM 3447 N N . ALA A 1 447 ? -5.637 13.094 -8.190 1.00 92.31 447 ALA A N 1
ATOM 3448 C CA . ALA A 1 447 ? -5.265 13.819 -6.981 1.00 92.31 447 ALA A CA 1
ATOM 3449 C C . ALA A 1 447 ? -5.026 15.318 -7.242 1.00 92.31 447 ALA A C 1
ATOM 3451 O O . ALA A 1 447 ? -5.250 16.138 -6.353 1.00 92.31 447 ALA A O 1
ATOM 3452 N N . ALA A 1 448 ? -4.665 15.684 -8.478 1.00 90.81 448 ALA A N 1
ATOM 3453 C CA . ALA A 1 448 ? -4.463 17.065 -8.905 1.00 90.81 448 ALA A CA 1
ATOM 3454 C C . ALA A 1 448 ? -5.723 17.947 -8.791 1.00 90.81 448 ALA A C 1
ATOM 3456 O O . ALA A 1 448 ? -5.596 19.168 -8.720 1.00 90.81 448 ALA A O 1
ATOM 3457 N N . TYR A 1 449 ? -6.925 17.358 -8.739 1.00 94.50 449 TYR A N 1
ATOM 3458 C CA . TYR A 1 449 ? -8.192 18.101 -8.727 1.00 94.50 449 TYR A CA 1
ATOM 3459 C C . TYR A 1 449 ? -8.807 18.319 -7.341 1.00 94.50 449 TYR A C 1
ATOM 3461 O O . TYR A 1 449 ? -9.876 18.923 -7.221 1.00 94.50 449 TYR A O 1
ATOM 3469 N N . VAL A 1 450 ? -8.172 17.826 -6.275 1.00 95.75 450 VAL A N 1
ATOM 3470 C CA . VAL A 1 450 ? -8.704 17.941 -4.912 1.00 95.75 450 VAL A CA 1
ATOM 3471 C C . VAL A 1 450 ? -7.684 18.601 -4.001 1.00 95.75 450 VAL A C 1
ATOM 3473 O O . VAL A 1 450 ? -6.665 18.015 -3.644 1.00 95.75 450 VAL A O 1
ATOM 3476 N N . ASN A 1 451 ? -8.031 19.789 -3.517 1.00 94.75 451 ASN A N 1
ATOM 3477 C CA . ASN A 1 451 ? -7.287 20.457 -2.462 1.00 94.75 451 ASN A CA 1
ATOM 3478 C C . ASN A 1 451 ? -7.744 19.892 -1.112 1.00 94.75 451 ASN A C 1
ATOM 3480 O O . ASN A 1 451 ? -8.882 20.101 -0.677 1.00 94.75 451 ASN A O 1
ATOM 3484 N N . LEU A 1 452 ? -6.871 19.142 -0.445 1.00 95.69 452 LEU A N 1
ATOM 3485 C CA . LEU A 1 452 ? -7.148 18.591 0.879 1.00 95.69 452 LEU A CA 1
ATOM 3486 C C . LEU A 1 452 ? -7.169 19.691 1.948 1.00 95.69 452 LEU A C 1
ATOM 3488 O O . LEU A 1 452 ? -6.403 20.651 1.904 1.00 95.69 452 LEU A O 1
ATOM 3492 N N . LYS A 1 453 ? -8.048 19.537 2.940 1.00 93.62 453 LYS A N 1
ATOM 3493 C CA . LYS A 1 453 ? -8.077 20.391 4.131 1.00 93.62 453 LYS A CA 1
ATOM 3494 C C . LYS A 1 453 ? -6.929 20.008 5.060 1.00 93.62 453 LYS A C 1
ATOM 3496 O O . LYS A 1 453 ? -6.664 18.821 5.253 1.00 93.62 453 LYS A O 1
ATOM 3501 N N . SER A 1 454 ? -6.291 21.008 5.664 1.00 92.38 454 SER A N 1
ATOM 3502 C CA . SER A 1 454 ? -5.190 20.795 6.602 1.00 92.38 454 SER A CA 1
ATOM 3503 C C . SER A 1 454 ? -5.618 19.964 7.815 1.00 92.38 454 SER A C 1
ATOM 3505 O O . SER A 1 454 ? -6.682 20.157 8.404 1.00 92.38 454 SER A O 1
ATOM 3507 N N . GLU A 1 455 ? -4.764 19.014 8.185 1.00 92.31 455 GLU A N 1
ATOM 3508 C CA . GLU A 1 455 ? -4.909 18.189 9.387 1.00 92.31 455 GLU A CA 1
ATOM 3509 C C . GLU A 1 455 ? -4.122 18.759 10.564 1.00 92.31 455 GLU A C 1
ATOM 3511 O O . GLU A 1 455 ? -4.492 18.558 11.721 1.00 92.31 455 GLU A O 1
ATOM 3516 N N . TYR A 1 456 ? -3.036 19.464 10.252 1.00 90.50 456 TYR A N 1
ATOM 3517 C CA . TYR A 1 456 ? -2.123 20.053 11.214 1.00 90.50 456 TYR A CA 1
ATOM 3518 C C . TYR A 1 456 ? -1.831 21.503 10.846 1.00 90.50 456 TYR A C 1
ATOM 3520 O O . TYR A 1 456 ? -1.809 21.863 9.667 1.00 90.50 456 TYR A O 1
ATOM 3528 N N . THR A 1 457 ? -1.541 22.302 11.867 1.00 89.19 457 THR A N 1
ATOM 3529 C CA . THR A 1 457 ? -1.043 23.667 11.721 1.00 89.19 457 THR A CA 1
ATOM 3530 C C . THR A 1 457 ? 0.298 23.774 12.434 1.00 89.19 457 THR A C 1
ATOM 3532 O O . THR A 1 457 ? 0.418 23.336 13.579 1.00 89.19 457 THR A O 1
ATOM 3535 N N . ILE A 1 458 ? 1.298 24.343 11.765 1.00 87.75 458 ILE A N 1
ATOM 3536 C CA . ILE A 1 458 ? 2.610 24.668 12.340 1.00 87.75 458 ILE A CA 1
ATOM 3537 C C . ILE A 1 458 ? 2.984 26.111 11.988 1.00 87.75 458 ILE A C 1
ATOM 3539 O O . ILE A 1 458 ? 2.415 26.703 11.074 1.00 87.75 458 ILE A O 1
ATOM 3543 N N . ALA A 1 459 ? 3.934 26.695 12.710 1.00 85.94 459 ALA A N 1
ATOM 3544 C CA . ALA A 1 459 ? 4.541 27.965 12.316 1.00 85.94 459 ALA A CA 1
ATOM 3545 C C . ALA A 1 459 ? 5.671 27.736 11.300 1.00 85.94 459 ALA A C 1
ATOM 3547 O O . ALA A 1 459 ? 6.215 26.630 11.206 1.00 85.94 459 ALA A O 1
ATOM 3548 N N . LYS A 1 460 ? 6.087 28.796 10.598 1.00 87.56 460 LYS A N 1
ATOM 3549 C CA . LYS A 1 460 ? 7.405 28.847 9.948 1.00 87.56 460 LYS A CA 1
ATOM 3550 C C . LYS A 1 460 ? 8.491 28.456 10.961 1.00 87.56 460 LYS A C 1
ATOM 3552 O O . LYS A 1 460 ? 8.391 28.827 12.122 1.00 87.56 460 LYS A O 1
ATOM 3557 N N . THR A 1 461 ? 9.470 27.659 10.525 1.00 87.00 461 THR A N 1
ATOM 3558 C CA . THR A 1 461 ? 10.497 26.955 11.332 1.00 87.00 461 THR A CA 1
ATOM 3559 C C . THR A 1 461 ? 9.987 25.892 12.314 1.00 87.00 461 THR A C 1
ATOM 3561 O O . THR A 1 461 ? 10.788 25.094 12.812 1.00 87.00 461 THR A O 1
ATOM 3564 N N . GLY A 1 462 ? 8.671 25.802 12.534 1.00 87.31 462 GLY A N 1
ATOM 3565 C CA . GLY A 1 462 ? 8.038 24.771 13.348 1.00 87.31 462 GLY A CA 1
ATOM 3566 C C . GLY A 1 462 ? 8.277 23.366 12.797 1.00 87.31 462 GLY A C 1
ATOM 3567 O O . GLY A 1 462 ? 8.424 23.167 11.589 1.00 87.31 462 GLY A O 1
ATOM 3568 N N . ARG A 1 463 ? 8.315 22.378 13.696 1.00 90.94 463 ARG A N 1
ATOM 3569 C CA . ARG A 1 463 ? 8.571 20.972 13.364 1.00 90.94 463 ARG A CA 1
ATOM 3570 C C . ARG A 1 463 ? 7.415 20.076 13.794 1.00 90.94 463 ARG A C 1
ATOM 3572 O O . ARG A 1 463 ? 6.829 20.276 14.856 1.00 90.94 463 ARG A O 1
ATOM 3579 N N . LEU A 1 464 ? 7.117 19.063 12.987 1.00 90.69 464 LEU A N 1
ATOM 3580 C CA . LEU A 1 464 ? 6.083 18.064 13.254 1.00 90.69 464 LEU A CA 1
ATOM 3581 C C . LEU A 1 464 ? 6.565 16.686 12.807 1.00 90.69 464 LEU A C 1
ATOM 3583 O O . LEU A 1 464 ? 6.802 16.470 11.625 1.00 90.69 464 LEU A O 1
ATOM 3587 N N . LYS A 1 465 ? 6.627 15.719 13.726 1.00 93.94 465 LYS A N 1
ATOM 3588 C CA . LYS A 1 465 ? 6.719 14.308 13.339 1.00 93.94 465 LYS A CA 1
ATOM 3589 C C . LYS A 1 465 ? 5.352 13.840 12.862 1.00 93.94 465 LYS A C 1
ATOM 3591 O O . LYS A 1 465 ? 4.418 13.794 13.668 1.00 93.94 465 LYS A O 1
ATOM 3596 N N . LEU A 1 466 ? 5.227 13.468 11.591 1.00 92.69 466 LEU A N 1
ATOM 3597 C CA . LEU A 1 466 ? 3.978 12.899 11.100 1.00 92.69 466 LEU A CA 1
ATOM 3598 C C . LEU A 1 466 ? 3.760 11.505 11.704 1.00 92.69 466 LEU A C 1
ATOM 3600 O O . LEU A 1 466 ? 4.648 10.654 11.638 1.00 92.69 466 LEU A O 1
ATOM 3604 N N . PRO A 1 467 ? 2.587 11.234 12.309 1.00 93.31 467 PRO A N 1
ATOM 3605 C CA . PRO A 1 467 ? 2.244 9.881 12.708 1.00 93.31 467 PRO A CA 1
ATOM 3606 C C . PRO A 1 467 ? 2.104 8.992 11.470 1.00 93.31 467 PRO A C 1
ATOM 3608 O O . PRO A 1 467 ? 1.141 9.131 10.716 1.00 93.31 467 PRO A O 1
ATOM 3611 N N . THR A 1 468 ? 3.030 8.054 11.305 1.00 94.56 468 THR A N 1
ATOM 3612 C CA . THR A 1 468 ? 2.991 7.037 10.249 1.00 94.56 468 THR A CA 1
ATOM 3613 C C . THR A 1 468 ? 2.634 5.689 10.863 1.00 94.56 468 THR A C 1
ATOM 3615 O O . THR A 1 468 ? 3.112 5.318 11.935 1.00 94.56 468 THR A O 1
ATOM 3618 N N . THR A 1 469 ? 1.710 4.960 10.244 1.00 93.88 469 THR A N 1
ATOM 3619 C CA . THR A 1 469 ? 1.371 3.584 10.630 1.00 93.88 469 THR A CA 1
ATOM 3620 C C . THR A 1 469 ? 1.418 2.705 9.396 1.00 93.88 469 THR A C 1
ATOM 3622 O O . THR A 1 469 ? 0.754 3.022 8.413 1.00 93.88 469 THR A O 1
ATOM 3625 N N . LEU A 1 470 ? 2.132 1.586 9.496 1.00 93.88 470 LEU A N 1
ATOM 3626 C CA . LEU A 1 470 ? 2.133 0.517 8.504 1.00 93.88 470 LEU A CA 1
ATOM 3627 C C . LEU A 1 470 ? 1.512 -0.753 9.096 1.00 93.88 470 LEU A C 1
ATOM 3629 O O . LEU A 1 470 ? 1.456 -0.904 10.322 1.00 93.88 470 LEU A O 1
ATOM 3633 N N . LYS A 1 471 ? 1.033 -1.660 8.238 1.00 91.56 471 LYS A N 1
ATOM 3634 C CA . LYS A 1 471 ? 0.590 -3.000 8.659 1.00 91.56 471 LYS A CA 1
ATOM 3635 C C . LYS A 1 471 ? 1.796 -3.862 9.045 1.00 91.56 471 LYS A C 1
ATOM 3637 O O . LYS A 1 471 ? 1.748 -4.531 10.075 1.00 91.56 471 LYS A O 1
ATOM 3642 N N . THR A 1 472 ? 2.865 -3.773 8.260 1.00 92.00 472 THR A N 1
ATOM 3643 C CA . THR A 1 472 ? 4.171 -4.400 8.506 1.00 92.00 472 THR A CA 1
ATOM 3644 C C . THR A 1 472 ? 5.255 -3.324 8.444 1.00 92.00 472 THR A C 1
ATOM 3646 O O . THR A 1 472 ? 5.121 -2.379 7.673 1.00 92.00 472 THR A O 1
ATOM 3649 N N . SER A 1 473 ? 6.295 -3.414 9.274 1.00 91.12 473 SER A N 1
ATOM 3650 C CA . SER A 1 473 ? 7.389 -2.433 9.242 1.00 91.12 473 SER A CA 1
ATOM 3651 C C . SER A 1 473 ? 8.171 -2.547 7.933 1.00 91.12 473 SER A C 1
ATOM 3653 O O . SER A 1 473 ? 8.605 -3.642 7.593 1.00 91.12 473 SER A O 1
ATOM 3655 N N . GLU A 1 474 ? 8.349 -1.430 7.236 1.00 92.56 474 GLU A N 1
ATOM 3656 C CA . GLU A 1 474 ? 9.219 -1.261 6.064 1.00 92.56 474 GLU A CA 1
ATOM 3657 C C . GLU A 1 474 ? 9.591 0.225 5.931 1.00 92.56 474 GLU A C 1
ATOM 3659 O O . GLU A 1 474 ? 9.051 1.066 6.664 1.00 92.56 474 GLU A O 1
ATOM 3664 N N . GLU A 1 475 ? 10.503 0.544 5.016 1.00 92.94 475 GLU A N 1
ATOM 3665 C CA . GLU A 1 475 ? 10.864 1.924 4.698 1.00 92.94 475 GLU A CA 1
ATOM 3666 C C . GLU A 1 475 ? 9.710 2.677 4.014 1.00 92.94 475 GLU A C 1
ATOM 3668 O O . GLU A 1 475 ? 8.898 2.103 3.283 1.00 92.94 475 GLU A O 1
ATOM 3673 N N . VAL A 1 476 ? 9.624 3.983 4.278 1.00 95.25 476 VAL A N 1
ATOM 3674 C CA . VAL A 1 476 ? 8.609 4.870 3.703 1.00 95.25 476 VAL A CA 1
ATOM 3675 C C . VAL A 1 476 ? 9.299 6.008 2.980 1.00 95.25 476 VAL A C 1
ATOM 3677 O O . VAL A 1 476 ? 10.052 6.760 3.590 1.00 95.25 476 VAL A O 1
ATOM 3680 N N . TYR A 1 477 ? 8.954 6.198 1.712 1.00 95.44 477 TYR A N 1
ATOM 3681 C CA . TYR A 1 477 ? 9.437 7.321 0.923 1.00 95.44 477 TYR A CA 1
ATOM 3682 C C . TYR A 1 477 ? 8.491 8.505 1.094 1.00 95.44 477 TYR A C 1
ATOM 3684 O O . TYR A 1 477 ? 7.314 8.432 0.728 1.00 95.44 477 TYR A O 1
ATOM 3692 N N . TYR A 1 478 ? 8.991 9.590 1.682 1.00 95.44 478 TYR A N 1
ATOM 3693 C CA . TYR A 1 478 ? 8.215 10.806 1.895 1.00 95.44 478 TYR A CA 1
ATOM 3694 C C . TYR A 1 478 ? 8.450 11.818 0.775 1.00 95.44 478 TYR A C 1
ATOM 3696 O O . TYR A 1 478 ? 9.561 11.977 0.282 1.00 95.44 478 TYR A O 1
ATOM 3704 N N . LEU A 1 479 ? 7.396 12.543 0.405 1.00 93.75 479 LEU A N 1
ATOM 3705 C CA . LEU A 1 479 ? 7.457 13.615 -0.585 1.00 93.75 479 LEU A CA 1
ATOM 3706 C C . LEU A 1 479 ? 6.600 14.794 -0.122 1.00 93.75 479 LEU A C 1
ATOM 3708 O O . LEU A 1 479 ? 5.494 14.615 0.380 1.00 93.75 479 LEU A O 1
ATOM 3712 N N . SER A 1 480 ? 7.091 16.012 -0.319 1.00 93.75 480 SER A N 1
ATOM 3713 C CA . SER A 1 480 ? 6.338 17.250 -0.110 1.00 93.75 480 SER A CA 1
ATOM 3714 C C . SER A 1 480 ? 5.928 17.827 -1.456 1.00 93.75 480 SER A C 1
ATOM 3716 O O . SER A 1 480 ? 6.786 18.015 -2.319 1.00 93.75 480 SER A O 1
ATOM 3718 N N . ASP A 1 481 ? 4.645 18.169 -1.604 1.00 91.00 481 ASP A N 1
ATOM 3719 C CA . ASP A 1 481 ? 4.110 18.829 -2.802 1.00 91.00 481 ASP A CA 1
ATOM 3720 C C . ASP A 1 481 ? 4.768 20.174 -3.099 1.00 91.00 481 ASP A C 1
ATOM 3722 O O . ASP A 1 481 ? 4.725 20.627 -4.243 1.00 91.00 481 ASP A O 1
ATOM 3726 N N . ASN A 1 482 ? 5.294 20.834 -2.063 1.00 90.94 482 ASN A N 1
ATOM 3727 C CA . ASN A 1 482 ? 5.987 22.105 -2.180 1.00 90.94 482 ASN A CA 1
ATOM 3728 C C . ASN A 1 482 ? 6.990 22.293 -1.020 1.00 90.94 482 ASN A C 1
ATOM 3730 O O . ASN A 1 482 ? 6.618 22.805 0.046 1.00 90.94 482 ASN A O 1
ATOM 3734 N N . PRO A 1 483 ? 8.272 21.935 -1.227 1.00 92.12 483 PRO A N 1
ATOM 3735 C CA . PRO A 1 483 ? 9.352 22.161 -0.264 1.00 92.12 483 PRO A CA 1
ATOM 3736 C C . PRO A 1 483 ? 9.517 23.615 0.198 1.00 92.12 483 PRO A C 1
ATOM 3738 O O . PRO A 1 483 ? 10.018 23.846 1.296 1.00 92.12 483 PRO A O 1
ATOM 3741 N N . ALA A 1 484 ? 9.066 24.597 -0.594 1.00 90.69 484 ALA A N 1
ATOM 3742 C CA . ALA A 1 484 ? 9.098 26.011 -0.216 1.00 90.69 484 ALA A CA 1
ATOM 3743 C C . ALA A 1 484 ? 8.125 26.349 0.924 1.00 90.69 484 ALA A C 1
ATOM 3745 O O . ALA A 1 484 ? 8.335 27.319 1.649 1.00 90.69 484 ALA A O 1
ATOM 3746 N N . ILE A 1 485 ? 7.073 25.542 1.105 1.00 92.94 485 ILE A N 1
ATOM 3747 C CA . ILE A 1 485 ? 6.122 25.665 2.215 1.00 92.94 485 ILE A CA 1
ATOM 3748 C C . ILE A 1 485 ? 6.569 24.781 3.379 1.00 92.94 485 ILE A C 1
ATOM 3750 O O . ILE A 1 485 ? 6.701 25.274 4.499 1.00 92.94 485 ILE A O 1
ATOM 3754 N N . ALA A 1 486 ? 6.843 23.496 3.139 1.00 94.06 486 ALA A N 1
ATOM 3755 C CA . ALA A 1 486 ? 7.420 22.611 4.150 1.00 94.06 486 ALA A CA 1
ATOM 3756 C C . ALA A 1 486 ? 8.249 21.484 3.529 1.00 94.06 486 ALA A C 1
ATOM 3758 O O . ALA A 1 486 ? 7.852 20.903 2.519 1.00 94.06 486 ALA A O 1
ATOM 3759 N N . THR A 1 487 ? 9.356 21.122 4.174 1.00 93.69 487 THR A N 1
ATOM 3760 C CA . THR A 1 487 ? 10.162 19.942 3.824 1.00 93.69 487 THR A CA 1
ATOM 3761 C C . THR A 1 487 ? 9.805 18.759 4.715 1.00 93.69 487 THR A C 1
ATOM 3763 O O . THR A 1 487 ? 9.288 18.947 5.817 1.00 93.69 487 THR A O 1
ATOM 3766 N N . VAL A 1 488 ? 10.092 17.544 4.255 1.00 94.75 488 VAL A N 1
ATOM 3767 C CA . VAL A 1 488 ? 9.962 16.300 5.021 1.00 94.75 488 VAL A CA 1
ATOM 3768 C C . VAL A 1 488 ? 11.241 15.483 4.834 1.00 94.75 488 VAL A C 1
ATOM 3770 O O . VAL A 1 488 ? 11.746 15.428 3.718 1.00 94.75 488 VAL A O 1
ATOM 3773 N N . ASP A 1 489 ? 11.791 14.923 5.911 1.00 93.19 489 ASP A N 1
ATOM 3774 C CA . ASP A 1 489 ? 12.952 14.019 5.844 1.00 93.19 489 ASP A CA 1
ATOM 3775 C C . ASP A 1 489 ? 12.534 12.539 5.726 1.00 93.19 489 ASP A C 1
ATOM 3777 O O . ASP A 1 489 ? 11.354 12.212 5.871 1.00 93.19 489 ASP A O 1
ATOM 3781 N N . ASP A 1 490 ? 13.499 11.638 5.512 1.00 91.31 490 ASP A N 1
ATOM 3782 C CA . ASP A 1 490 ? 13.264 10.186 5.373 1.00 91.31 490 ASP A CA 1
ATOM 3783 C C . ASP A 1 490 ? 12.637 9.554 6.627 1.00 91.31 490 ASP A C 1
ATOM 3785 O O . ASP A 1 490 ? 11.965 8.525 6.571 1.00 91.31 490 ASP A O 1
ATOM 3789 N N . ALA A 1 491 ? 12.777 10.196 7.789 1.00 92.12 491 ALA A N 1
ATOM 3790 C CA . ALA A 1 491 ? 12.107 9.739 8.993 1.00 92.12 491 ALA A CA 1
ATOM 3791 C C . ALA A 1 491 ? 10.629 10.184 9.030 1.00 92.12 491 ALA A C 1
ATOM 3793 O O . ALA A 1 491 ? 9.858 9.649 9.830 1.00 92.12 491 ALA A O 1
ATOM 3794 N N . GLY A 1 492 ? 10.199 11.158 8.229 1.00 93.94 492 GLY A N 1
ATOM 3795 C CA . GLY A 1 492 ? 8.862 11.756 8.274 1.00 93.94 492 GLY A CA 1
ATOM 3796 C C . GLY A 1 492 ? 8.749 12.937 9.247 1.00 93.94 492 GLY A C 1
ATOM 3797 O O . GLY A 1 492 ? 7.661 13.227 9.762 1.00 93.94 492 GLY A O 1
ATOM 3798 N N . ASN A 1 493 ? 9.865 13.598 9.574 1.00 94.88 493 ASN A N 1
ATOM 3799 C CA . ASN A 1 493 ? 9.849 14.878 10.276 1.00 94.88 493 ASN A CA 1
ATOM 3800 C C . ASN A 1 493 ? 9.615 16.006 9.272 1.00 94.88 493 ASN A C 1
ATOM 3802 O O . ASN A 1 493 ? 10.403 16.211 8.353 1.00 94.88 493 ASN A O 1
ATOM 3806 N N . VAL A 1 494 ? 8.555 16.775 9.489 1.00 96.00 494 VAL A N 1
ATOM 3807 C CA . VAL A 1 494 ? 8.217 17.942 8.679 1.00 96.00 494 VAL A CA 1
ATOM 3808 C C . VAL A 1 494 ? 8.759 19.211 9.320 1.00 96.00 494 VAL A C 1
ATOM 3810 O O . VAL A 1 494 ? 8.616 19.395 10.532 1.00 96.00 494 VAL A O 1
ATOM 3813 N N . LYS A 1 495 ? 9.326 20.110 8.511 1.00 93.94 495 LYS A N 1
ATOM 3814 C CA . LYS A 1 495 ? 9.762 21.456 8.913 1.00 93.94 495 LYS A CA 1
ATOM 3815 C C . LYS A 1 495 ? 9.050 22.515 8.070 1.00 93.94 495 LYS A C 1
ATOM 3817 O O . LYS A 1 495 ? 9.128 22.476 6.847 1.00 93.94 495 LYS A O 1
ATOM 3822 N N . GLY A 1 496 ? 8.395 23.478 8.717 1.00 92.75 496 GLY A N 1
ATOM 3823 C CA . GLY A 1 496 ? 7.783 24.628 8.043 1.00 92.75 496 GLY A CA 1
ATOM 3824 C C . GLY A 1 496 ? 8.840 25.603 7.515 1.00 92.75 496 GLY A C 1
ATOM 3825 O O . GLY A 1 496 ? 9.740 26.001 8.257 1.00 92.75 496 GLY A O 1
ATOM 3826 N N . ILE A 1 497 ? 8.721 26.007 6.252 1.00 91.00 497 ILE A N 1
ATOM 3827 C CA . ILE A 1 497 ? 9.656 26.893 5.539 1.00 91.00 497 ILE A CA 1
ATOM 3828 C C . ILE A 1 497 ? 8.979 28.214 5.160 1.00 91.00 497 ILE A C 1
ATOM 3830 O O . ILE A 1 497 ? 9.486 29.286 5.492 1.00 91.00 497 ILE A O 1
ATOM 3834 N N . GLY A 1 498 ? 7.813 28.143 4.524 1.00 89.81 498 GLY A N 1
ATOM 3835 C CA . GLY A 1 498 ? 7.053 29.287 4.022 1.00 89.81 498 GLY A CA 1
ATOM 3836 C C . GLY A 1 498 ? 5.585 29.178 4.407 1.00 89.81 498 GLY A C 1
ATOM 3837 O O . GLY A 1 498 ? 5.096 28.087 4.684 1.00 89.81 498 GLY A O 1
ATOM 3838 N N . ALA A 1 499 ? 4.883 30.309 4.463 1.00 91.38 499 ALA A N 1
ATOM 3839 C CA . ALA A 1 499 ? 3.459 30.302 4.774 1.00 91.38 499 ALA A CA 1
ATOM 3840 C C . ALA A 1 499 ? 2.656 29.672 3.627 1.00 91.38 499 ALA A C 1
ATOM 3842 O O . ALA A 1 499 ? 2.952 29.905 2.458 1.00 91.38 499 ALA A O 1
ATOM 3843 N N . GLY A 1 500 ? 1.631 28.894 3.962 1.00 92.88 500 GLY A N 1
ATOM 3844 C CA . GLY A 1 500 ? 0.776 28.233 2.982 1.00 92.88 500 GLY A CA 1
ATOM 3845 C C . GLY A 1 500 ? 0.364 26.834 3.411 1.00 92.88 500 GLY A C 1
ATOM 3846 O O . GLY A 1 500 ? 0.730 26.349 4.477 1.00 92.88 500 GLY A O 1
ATOM 3847 N N . THR A 1 501 ? -0.417 26.168 2.568 1.00 93.94 501 THR A N 1
ATOM 3848 C CA . THR A 1 501 ? -0.838 24.783 2.796 1.00 93.94 501 THR A CA 1
ATOM 3849 C C . THR A 1 501 ? -0.086 23.848 1.860 1.00 93.94 501 THR A C 1
ATOM 3851 O O . THR A 1 501 ? 0.024 24.122 0.668 1.00 93.94 501 THR A O 1
ATOM 3854 N N . VAL A 1 502 ? 0.418 22.736 2.393 1.00 94.69 502 VAL A N 1
ATOM 3855 C CA . VAL A 1 502 ? 1.157 21.724 1.631 1.00 94.69 502 VAL A CA 1
ATOM 3856 C C . VAL A 1 502 ? 0.704 20.319 2.000 1.00 94.69 502 VAL A C 1
ATOM 3858 O O . VAL A 1 502 ? 0.400 20.026 3.159 1.00 94.69 502 VAL A O 1
ATOM 3861 N N . THR A 1 503 ? 0.655 19.442 1.002 1.00 94.94 503 THR A N 1
ATOM 3862 C CA . THR A 1 503 ? 0.385 18.016 1.188 1.00 94.94 503 THR A CA 1
ATOM 3863 C C . THR A 1 503 ? 1.701 17.253 1.229 1.00 94.94 503 THR A C 1
ATOM 3865 O O . THR A 1 503 ? 2.543 17.402 0.346 1.00 94.94 503 THR A O 1
ATOM 3868 N N . ILE A 1 504 ? 1.865 16.438 2.266 1.00 96.06 504 ILE A N 1
ATOM 3869 C CA . ILE A 1 504 ? 2.946 15.466 2.382 1.00 96.06 504 ILE A CA 1
ATOM 3870 C C . ILE A 1 504 ? 2.394 14.101 1.988 1.00 96.06 504 ILE A C 1
ATOM 3872 O O . ILE A 1 504 ? 1.335 13.696 2.477 1.00 96.06 504 ILE A O 1
ATOM 3876 N N . HIS A 1 505 ? 3.116 13.395 1.130 1.00 94.44 505 HIS A N 1
ATOM 3877 C CA . HIS A 1 505 ? 2.848 12.021 0.730 1.00 94.44 505 HIS A CA 1
ATOM 3878 C C . HIS A 1 505 ? 3.825 11.088 1.430 1.00 94.44 505 HIS A C 1
ATOM 3880 O O . HIS A 1 505 ? 4.974 11.448 1.677 1.00 94.44 505 HIS A O 1
ATOM 3886 N N . GLY A 1 506 ? 3.353 9.891 1.747 1.00 95.44 506 GLY A N 1
ATOM 3887 C CA . GLY A 1 506 ? 4.181 8.760 2.134 1.00 95.44 506 GLY A CA 1
ATOM 3888 C C . GLY A 1 506 ? 3.850 7.582 1.231 1.00 95.44 506 GLY A C 1
ATOM 3889 O O . GLY A 1 506 ? 2.669 7.263 1.055 1.00 95.44 506 GLY A O 1
ATOM 3890 N N . PHE A 1 507 ? 4.884 6.949 0.690 1.00 94.31 507 PHE A N 1
ATOM 3891 C CA . PHE A 1 507 ? 4.794 5.802 -0.204 1.00 94.31 507 PHE A CA 1
ATOM 3892 C C . PHE A 1 507 ? 5.491 4.597 0.418 1.00 94.31 507 PHE A C 1
ATOM 3894 O O . PHE A 1 507 ? 6.586 4.726 0.961 1.00 94.31 507 PHE A O 1
ATOM 3901 N N . THR A 1 508 ? 4.875 3.424 0.320 1.00 95.38 508 THR A N 1
ATOM 3902 C CA . THR A 1 508 ? 5.614 2.167 0.437 1.00 95.38 508 THR A CA 1
ATOM 3903 C C . THR A 1 508 ? 6.355 1.900 -0.868 1.00 95.38 508 THR A C 1
ATOM 3905 O O . THR A 1 508 ? 5.952 2.387 -1.927 1.00 95.38 508 THR A O 1
ATOM 3908 N N . ALA A 1 509 ? 7.407 1.087 -0.814 1.00 94.12 509 ALA A N 1
ATOM 3909 C CA . ALA A 1 509 ? 8.154 0.687 -2.004 1.00 94.12 509 ALA A CA 1
ATOM 3910 C C . ALA A 1 509 ? 7.292 -0.057 -3.043 1.00 94.12 509 ALA A C 1
ATOM 3912 O O . ALA A 1 509 ? 7.437 0.179 -4.236 1.00 94.12 509 ALA A O 1
ATOM 3913 N N . ALA A 1 510 ? 6.302 -0.844 -2.605 1.00 92.31 510 ALA A N 1
ATOM 3914 C CA . ALA A 1 510 ? 5.307 -1.467 -3.490 1.00 92.31 510 ALA A CA 1
ATOM 3915 C C . ALA A 1 510 ? 4.207 -0.491 -3.985 1.00 92.31 510 ALA A C 1
ATOM 3917 O O . ALA A 1 510 ? 3.140 -0.906 -4.439 1.00 92.31 510 ALA A O 1
ATOM 3918 N N . GLY A 1 511 ? 4.411 0.820 -3.830 1.00 89.38 511 GLY A N 1
ATOM 3919 C CA . GLY A 1 511 ? 3.566 1.866 -4.402 1.00 89.38 511 GLY A CA 1
ATOM 3920 C C . GLY A 1 511 ? 2.307 2.226 -3.610 1.00 89.38 511 GLY A C 1
ATOM 3921 O O . GLY A 1 511 ? 1.537 3.066 -4.069 1.00 89.38 511 GLY A O 1
ATOM 3922 N N . LYS A 1 512 ? 2.056 1.662 -2.422 1.00 92.19 512 LYS A N 1
ATOM 3923 C CA . LYS A 1 512 ? 0.888 2.054 -1.609 1.00 92.19 512 LYS A CA 1
ATOM 3924 C C . LYS A 1 512 ? 1.124 3.430 -1.005 1.00 92.19 512 LYS A C 1
ATOM 3926 O O . LYS A 1 512 ? 2.212 3.711 -0.516 1.00 92.19 512 LYS A O 1
ATOM 3931 N N . SER A 1 513 ? 0.106 4.285 -1.008 1.00 93.00 513 SER A N 1
ATOM 3932 C CA . SER A 1 513 ? 0.275 5.704 -0.694 1.00 93.00 513 SER A CA 1
ATOM 3933 C C . SER A 1 513 ? -0.720 6.214 0.345 1.00 93.00 513 SER A C 1
ATOM 3935 O O . SER A 1 513 ? -1.827 5.702 0.513 1.00 93.00 513 SER A O 1
ATOM 3937 N N . SER A 1 514 ? -0.307 7.235 1.094 1.00 95.12 514 SER A N 1
ATOM 3938 C CA . SER A 1 514 ? -1.170 8.003 1.989 1.00 95.12 514 SER A CA 1
ATOM 3939 C C . SER A 1 514 ? -0.673 9.436 2.071 1.00 95.12 514 SER A C 1
ATOM 3941 O O . SER A 1 514 ? 0.513 9.712 1.928 1.00 95.12 514 SER A O 1
ATOM 3943 N N . VAL A 1 515 ? -1.588 10.348 2.382 1.00 95.50 515 VAL A N 1
ATOM 3944 C CA . VAL A 1 515 ? -1.311 11.785 2.444 1.00 95.50 515 VAL A CA 1
ATOM 3945 C C . VAL A 1 515 ? -1.663 12.387 3.798 1.00 95.50 515 VAL A C 1
ATOM 3947 O O . VAL A 1 515 ? -2.515 11.860 4.519 1.00 95.50 515 VAL A O 1
ATOM 3950 N N . SER A 1 516 ? -1.009 13.498 4.128 1.00 95.88 516 SER A N 1
ATOM 3951 C CA . SER A 1 516 ? -1.350 14.373 5.248 1.00 95.88 516 SER A CA 1
ATOM 3952 C C . SER A 1 516 ? -1.094 15.826 4.868 1.00 95.88 516 SER A C 1
ATOM 3954 O O . SER A 1 516 ? -0.022 16.158 4.370 1.00 95.88 516 SER A O 1
ATOM 3956 N N . THR A 1 517 ? -2.050 16.708 5.147 1.00 96.31 517 THR A N 1
ATOM 3957 C CA . THR A 1 517 ? -1.954 18.126 4.768 1.00 96.31 517 THR A CA 1
ATOM 3958 C C . THR A 1 517 ? -1.619 19.006 5.967 1.00 96.31 517 THR A C 1
ATOM 3960 O O . THR A 1 517 ? -2.155 18.823 7.063 1.00 96.31 517 THR A O 1
ATOM 3963 N N . ILE A 1 518 ? -0.730 19.974 5.759 1.00 95.00 518 ILE A N 1
ATOM 3964 C CA . ILE A 1 518 ? -0.179 20.850 6.792 1.00 95.00 518 ILE A CA 1
ATOM 3965 C C . ILE A 1 518 ? -0.376 22.299 6.362 1.00 95.00 518 ILE A C 1
ATOM 3967 O O . ILE A 1 518 ? -0.021 22.668 5.247 1.00 95.00 518 ILE A O 1
ATOM 3971 N N . ASN A 1 519 ? -0.930 23.113 7.255 1.00 94.12 519 ASN A N 1
ATOM 3972 C CA . ASN A 1 519 ? -0.974 24.561 7.106 1.00 94.12 519 ASN A CA 1
ATOM 3973 C C . ASN A 1 519 ? 0.191 25.192 7.879 1.00 94.12 519 ASN A C 1
ATOM 3975 O O . ASN A 1 519 ? 0.320 24.996 9.087 1.00 94.12 519 ASN A O 1
ATOM 3979 N N . VAL A 1 520 ? 1.036 25.946 7.190 1.00 92.69 520 VAL A N 1
ATOM 3980 C CA . VAL A 1 520 ? 2.168 26.671 7.762 1.00 92.69 520 VAL A CA 1
ATOM 3981 C C . VAL A 1 520 ? 1.790 28.145 7.869 1.00 92.69 520 VAL A C 1
ATOM 3983 O O . VAL A 1 520 ? 1.472 28.789 6.872 1.00 92.69 520 VAL A O 1
ATOM 3986 N N . LEU A 1 521 ? 1.811 28.692 9.083 1.00 88.44 521 LEU A N 1
ATOM 3987 C CA . LEU A 1 521 ? 1.514 30.104 9.331 1.00 88.44 521 LEU A CA 1
ATOM 3988 C C . LEU A 1 521 ? 2.780 30.967 9.261 1.00 88.44 521 LEU A C 1
ATOM 3990 O O . LEU A 1 521 ? 3.857 30.544 9.686 1.00 88.44 521 LEU A O 1
ATOM 3994 N N . ALA A 1 522 ? 2.631 32.204 8.774 1.00 83.25 522 ALA A N 1
ATOM 3995 C CA . ALA A 1 522 ? 3.721 33.180 8.677 1.00 83.25 522 ALA A CA 1
ATOM 3996 C C . ALA A 1 522 ? 4.260 33.617 10.051 1.00 83.25 522 ALA A C 1
ATOM 3998 O O . ALA A 1 522 ? 5.461 33.826 10.203 1.00 83.25 522 ALA A O 1
ATOM 3999 N N . LYS A 1 523 ? 3.375 33.731 11.048 1.00 76.62 523 LYS A N 1
ATOM 4000 C CA . LYS A 1 523 ? 3.707 34.037 12.444 1.00 76.62 523 LYS A CA 1
ATOM 4001 C C . LYS A 1 523 ? 3.125 32.965 13.360 1.00 76.62 523 LYS A C 1
ATOM 4003 O O . LYS A 1 523 ? 2.061 32.411 13.080 1.00 76.62 523 LYS A O 1
ATOM 4008 N N . SER A 1 524 ? 3.824 32.690 14.455 1.00 71.12 524 SER A N 1
ATOM 4009 C CA . SER A 1 524 ? 3.335 31.796 15.502 1.00 71.12 524 SER A CA 1
ATOM 4010 C C . SER A 1 524 ? 2.085 32.376 16.163 1.00 71.12 524 SER A C 1
ATOM 4012 O O . SER A 1 524 ? 2.067 33.542 16.549 1.00 71.12 524 SER A O 1
ATOM 4014 N N . ILE A 1 525 ? 1.050 31.552 16.314 1.00 77.75 525 ILE A N 1
ATOM 4015 C CA . ILE A 1 525 ? -0.145 31.868 17.103 1.00 77.75 525 ILE A CA 1
ATOM 4016 C C . ILE A 1 525 ? -0.108 30.958 18.322 1.00 77.75 525 ILE A C 1
ATOM 4018 O O . ILE A 1 525 ? -0.302 29.748 18.201 1.00 77.75 525 ILE A O 1
ATOM 4022 N N . HIS A 1 526 ? 0.174 31.530 19.487 1.00 81.56 526 HIS A N 1
ATOM 4023 C CA . HIS A 1 526 ? 0.393 30.753 20.701 1.00 81.56 526 HIS A CA 1
ATOM 4024 C C . HIS A 1 526 ? -0.905 30.406 21.421 1.00 81.56 526 HIS A C 1
ATOM 4026 O O . HIS A 1 526 ? -1.801 31.237 21.576 1.00 81.56 526 HIS A O 1
ATOM 4032 N N . ALA A 1 527 ? -0.987 29.172 21.910 1.00 86.50 527 ALA A N 1
ATOM 4033 C CA . ALA A 1 527 ? -2.082 28.704 22.736 1.00 86.50 527 ALA A CA 1
ATOM 4034 C C . ALA A 1 527 ? -2.096 29.462 24.062 1.00 86.50 527 ALA A C 1
ATOM 4036 O O . ALA A 1 527 ? -1.186 29.336 24.888 1.00 86.50 527 ALA A O 1
ATOM 4037 N N . THR A 1 528 ? -3.167 30.215 24.288 1.00 90.88 528 THR A N 1
ATOM 4038 C CA . THR A 1 528 ? -3.407 30.935 25.539 1.00 90.88 528 THR A CA 1
ATOM 4039 C C . THR A 1 528 ? -4.101 30.040 26.565 1.00 90.88 528 THR A C 1
ATOM 4041 O O . THR A 1 528 ? -3.858 30.192 27.763 1.00 90.88 528 THR A O 1
ATOM 4044 N N . GLY A 1 529 ? -4.868 29.034 26.119 1.00 91.88 529 GLY A N 1
ATOM 4045 C CA . GLY A 1 529 ? -5.561 28.095 27.005 1.00 91.88 529 GLY A CA 1
ATOM 4046 C C . GLY A 1 529 ? -5.890 26.730 26.390 1.00 91.88 529 GLY A C 1
ATOM 4047 O O . GLY A 1 529 ? -5.870 26.538 25.177 1.00 91.88 529 GLY A O 1
ATOM 4048 N N . ILE A 1 530 ? -6.218 25.767 27.257 1.00 96.50 530 ILE A N 1
ATOM 4049 C CA . ILE A 1 530 ? -6.700 24.425 26.898 1.00 96.50 530 ILE A CA 1
ATOM 4050 C C . ILE A 1 530 ? -7.792 23.982 27.885 1.00 96.50 530 ILE A C 1
ATOM 4052 O O . ILE A 1 530 ? -7.644 24.138 29.096 1.00 96.50 530 ILE A O 1
ATOM 4056 N N . LYS A 1 531 ? -8.888 23.400 27.383 1.00 96.31 531 LYS A N 1
ATOM 4057 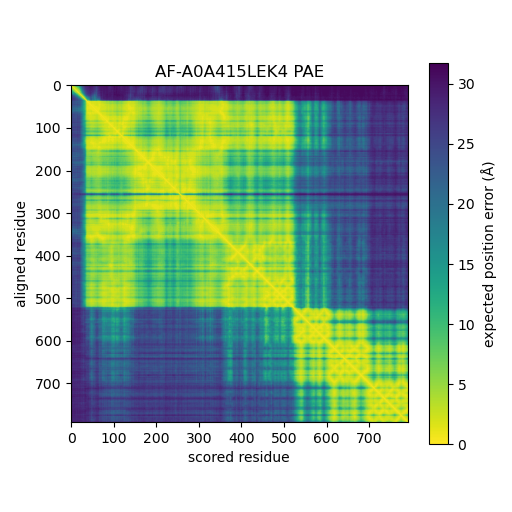C CA . LYS A 1 531 ? -10.016 22.896 28.189 1.00 96.31 531 LYS A CA 1
ATOM 4058 C C . LYS A 1 531 ? -10.371 21.459 27.813 1.00 96.31 531 LYS A C 1
ATOM 4060 O O . LYS A 1 531 ? -10.327 21.094 26.641 1.00 96.31 531 LYS A O 1
ATOM 4065 N N . LEU A 1 532 ? -10.775 20.652 28.798 1.00 97.00 532 LEU A N 1
ATOM 4066 C CA . LEU A 1 532 ? -11.374 19.333 28.567 1.00 97.00 532 LEU A CA 1
ATOM 4067 C C . LEU A 1 532 ? -12.897 19.390 28.613 1.00 97.00 532 LEU A C 1
ATOM 4069 O O . LEU A 1 532 ? -13.485 20.137 29.391 1.00 97.00 532 LEU A O 1
ATOM 4073 N N . ASN A 1 533 ? -13.538 18.507 27.850 1.00 96.81 533 ASN A N 1
ATOM 4074 C CA . ASN A 1 533 ? -14.973 18.251 27.974 1.00 96.81 533 ASN A CA 1
ATOM 4075 C C . ASN A 1 533 ? -15.371 17.651 29.338 1.00 96.81 533 ASN A C 1
ATOM 4077 O O . ASN A 1 533 ? -16.537 17.743 29.709 1.00 96.81 533 ASN A O 1
ATOM 4081 N N . LYS A 1 534 ? -14.437 17.006 30.057 1.00 96.31 534 LYS A N 1
ATOM 4082 C CA . LYS A 1 534 ? -14.660 16.384 31.373 1.00 96.31 534 LYS A CA 1
ATOM 4083 C C . LYS A 1 534 ? -13.423 16.501 32.262 1.00 96.31 534 LYS A C 1
ATOM 4085 O O . LYS A 1 534 ? -12.322 16.156 31.840 1.00 96.31 534 LYS A O 1
ATOM 4090 N N . THR A 1 535 ? -13.618 16.898 33.516 1.00 96.12 535 THR A N 1
ATOM 4091 C CA . THR A 1 535 ? -12.571 16.948 34.557 1.00 96.12 535 THR A CA 1
ATOM 4092 C C . THR A 1 535 ? -12.543 15.692 35.432 1.00 96.12 535 THR A C 1
ATOM 4094 O O . THR A 1 535 ? -11.556 15.429 36.119 1.00 96.12 535 THR A O 1
ATOM 4097 N N . THR A 1 536 ? -13.595 14.870 35.374 1.00 96.75 536 THR A N 1
ATOM 4098 C CA . THR A 1 536 ? -13.668 13.561 36.032 1.00 96.75 536 THR A CA 1
ATOM 4099 C C . THR A 1 536 ? -14.238 12.504 35.088 1.00 96.75 536 THR A C 1
ATOM 4101 O O . THR A 1 536 ? -15.087 12.795 34.243 1.00 96.75 536 THR A O 1
ATOM 4104 N N . LEU A 1 537 ? -13.761 11.266 35.218 1.00 96.31 537 LEU A N 1
ATOM 4105 C CA . LEU A 1 537 ? -14.191 10.134 34.404 1.00 96.31 537 LEU A CA 1
ATOM 4106 C C . LEU A 1 537 ? -14.345 8.881 35.270 1.00 96.31 537 LEU A C 1
ATOM 4108 O O . LEU A 1 537 ? -13.376 8.411 35.862 1.00 96.31 537 LEU A O 1
ATOM 4112 N N . ASN A 1 538 ? -15.553 8.317 35.319 1.00 96.00 538 ASN A N 1
ATOM 4113 C CA . ASN A 1 538 ? -15.849 7.097 36.069 1.00 96.00 538 ASN A CA 1
ATOM 4114 C C . ASN A 1 538 ? -16.049 5.926 35.101 1.00 96.00 538 ASN A C 1
ATOM 4116 O O . ASN A 1 538 ? -17.099 5.808 34.473 1.00 96.00 538 ASN A O 1
ATOM 4120 N N . LEU A 1 539 ? -15.053 5.046 34.992 1.00 95.88 539 LEU A N 1
ATOM 4121 C CA . LEU A 1 539 ? -15.078 3.898 34.084 1.00 95.88 539 LEU A CA 1
ATOM 4122 C C . LEU A 1 539 ? -15.291 2.587 34.838 1.00 95.88 539 LEU A C 1
ATOM 4124 O O . LEU A 1 539 ? -14.852 2.415 35.975 1.00 95.88 539 LEU A O 1
ATOM 4128 N N . LYS A 1 540 ? -15.919 1.616 34.176 1.00 94.50 540 LYS A N 1
ATOM 4129 C CA . LYS A 1 540 ? -15.930 0.224 34.639 1.00 94.50 540 LYS A CA 1
ATOM 4130 C C . LYS A 1 540 ? -14.728 -0.494 34.033 1.00 94.50 540 LYS A C 1
ATOM 4132 O O . LYS A 1 540 ? -14.348 -0.216 32.899 1.00 94.50 540 LYS A O 1
ATOM 4137 N N . ASN A 1 541 ? -14.126 -1.425 34.765 1.00 93.62 541 ASN A N 1
ATOM 4138 C CA . ASN A 1 541 ? -12.994 -2.172 34.227 1.00 93.62 541 ASN A CA 1
ATOM 4139 C C . ASN A 1 541 ? -13.380 -2.873 32.906 1.00 93.62 541 ASN A C 1
ATOM 4141 O O . ASN A 1 541 ? -14.447 -3.485 32.823 1.00 93.62 541 ASN A O 1
ATOM 4145 N N . GLY A 1 542 ? -12.533 -2.739 31.882 1.00 89.00 542 GLY A N 1
ATOM 4146 C CA . GLY A 1 542 ? -12.777 -3.218 30.519 1.00 89.00 542 GLY A CA 1
ATOM 4147 C C . GLY A 1 542 ? -13.513 -2.242 29.588 1.00 89.00 542 GLY A C 1
ATOM 4148 O O . GLY A 1 542 ? -13.593 -2.515 28.393 1.00 89.00 542 GLY A O 1
ATOM 4149 N N . THR A 1 543 ? -14.025 -1.104 30.075 1.00 94.38 543 THR A N 1
ATOM 4150 C CA . THR A 1 543 ? -14.675 -0.086 29.224 1.00 94.38 543 THR A CA 1
ATOM 4151 C C . THR A 1 543 ? -13.706 1.019 28.788 1.00 94.38 543 THR A C 1
ATOM 4153 O O . THR A 1 543 ? -12.589 1.137 29.298 1.00 94.38 543 THR A O 1
ATOM 4156 N N . LYS A 1 544 ? -14.131 1.864 27.842 1.00 95.94 544 LYS A N 1
ATOM 4157 C CA . LYS A 1 544 ? -13.365 3.024 27.365 1.00 95.94 544 LYS A CA 1
ATOM 4158 C C . LYS A 1 544 ? -14.264 4.233 27.147 1.00 95.94 544 LYS A C 1
ATOM 4160 O O . LYS A 1 544 ? -15.451 4.063 26.887 1.00 95.94 544 LYS A O 1
ATOM 4165 N N . GLU A 1 545 ? -13.678 5.422 27.177 1.00 97.31 545 GLU A N 1
ATOM 4166 C CA . GLU A 1 545 ? -14.371 6.672 26.858 1.00 97.31 545 GLU A CA 1
ATOM 4167 C C . GLU A 1 545 ? -13.397 7.721 26.295 1.00 97.31 545 GLU A C 1
ATOM 4169 O O . GLU A 1 545 ? -12.190 7.632 26.522 1.00 97.31 545 GLU A O 1
ATOM 4174 N N . LYS A 1 546 ? -13.896 8.697 25.525 1.00 96.75 546 LYS A N 1
ATOM 4175 C CA . LYS A 1 546 ? -13.076 9.723 24.866 1.00 96.75 546 LYS A CA 1
ATOM 4176 C C . LYS A 1 546 ? -13.105 11.051 25.626 1.00 96.75 546 LYS A C 1
ATOM 4178 O O . LYS A 1 546 ? -14.171 11.632 25.827 1.00 96.75 546 LYS A O 1
ATOM 4183 N N . LEU A 1 547 ? -11.923 11.565 25.960 1.00 96.88 547 LEU A N 1
ATOM 4184 C CA . LEU A 1 547 ? -11.722 12.957 26.354 1.00 96.88 547 LEU A CA 1
ATOM 4185 C C . LEU A 1 547 ? -11.464 13.810 25.107 1.00 96.88 547 LEU A C 1
ATOM 4187 O O . LEU A 1 547 ? -10.729 13.407 24.203 1.00 96.88 547 LEU A O 1
ATOM 4191 N N . LYS A 1 548 ? -12.079 14.991 25.057 1.00 94.56 548 LYS A N 1
ATOM 4192 C CA . LYS A 1 548 ? -11.882 15.996 24.007 1.00 94.56 548 LYS A CA 1
ATOM 4193 C C . LYS A 1 548 ? -11.202 17.209 24.630 1.00 94.56 548 LYS A C 1
ATOM 4195 O O . LYS A 1 548 ? -11.743 17.777 25.576 1.00 94.56 548 LYS A O 1
ATOM 4200 N N . ALA A 1 549 ? -10.040 17.570 24.093 1.00 94.31 549 ALA A N 1
ATOM 4201 C CA . ALA A 1 549 ? -9.350 18.814 24.403 1.00 94.31 549 ALA A CA 1
ATOM 4202 C C . ALA A 1 549 ? -9.697 19.875 23.351 1.00 94.31 549 ALA A C 1
ATOM 4204 O O . ALA A 1 549 ? -9.725 19.566 22.159 1.00 94.31 549 ALA A O 1
ATOM 4205 N N . THR A 1 550 ? -9.953 21.098 23.802 1.00 93.25 550 THR A N 1
ATOM 4206 C CA . THR A 1 550 ? -10.153 22.283 22.962 1.00 93.25 550 THR A CA 1
ATOM 4207 C C . THR A 1 550 ? -9.081 23.302 23.334 1.00 93.25 550 THR A C 1
ATOM 4209 O O . THR A 1 550 ? -8.962 23.635 24.514 1.00 93.25 550 THR A O 1
ATOM 4212 N N . VAL A 1 551 ? -8.297 23.753 22.355 1.00 91.88 551 VAL A N 1
ATOM 4213 C CA . VAL A 1 551 ? -7.241 24.763 22.522 1.00 91.88 551 VAL A CA 1
ATOM 4214 C C . VAL A 1 551 ? -7.769 26.124 22.070 1.00 91.88 551 VAL A C 1
ATOM 4216 O O . VAL A 1 551 ? -8.542 26.187 21.112 1.00 91.88 551 VAL A O 1
ATOM 4219 N N . THR A 1 552 ? -7.375 27.179 22.783 1.00 88.88 552 THR A N 1
ATOM 4220 C CA . THR A 1 552 ? -7.749 28.566 22.493 1.00 88.88 552 THR A CA 1
ATOM 4221 C C . THR A 1 552 ? -6.494 29.399 22.195 1.00 88.88 552 THR A C 1
ATOM 4223 O O . THR A 1 552 ? -5.553 29.339 22.992 1.00 88.88 552 THR A O 1
ATOM 4226 N N . PRO A 1 553 ? -6.489 30.197 21.108 1.00 86.69 553 PRO A N 1
ATOM 4227 C CA . PRO A 1 553 ? -7.474 30.179 20.016 1.00 86.69 553 PRO A CA 1
ATOM 4228 C C . PRO A 1 553 ? -7.443 28.851 19.226 1.00 86.69 553 PRO A C 1
ATOM 4230 O O . PRO A 1 553 ? -6.571 28.011 19.423 1.00 86.69 553 PRO A O 1
ATOM 4233 N N . ASN A 1 554 ? -8.429 28.600 18.361 1.00 77.06 554 ASN A N 1
ATOM 4234 C CA . ASN A 1 554 ? -8.546 27.310 17.657 1.00 77.06 554 ASN A CA 1
ATOM 4235 C C . ASN A 1 554 ? -7.532 27.129 16.503 1.00 77.06 554 ASN A C 1
ATOM 4237 O O . ASN A 1 554 ? -7.411 26.028 15.967 1.00 77.06 554 ASN A O 1
ATOM 4241 N N . ASN A 1 555 ? -6.812 28.190 16.133 1.00 73.62 555 ASN A N 1
ATOM 4242 C CA . ASN A 1 555 ? -5.862 28.266 15.020 1.00 73.62 555 ASN A CA 1
ATOM 4243 C C . ASN A 1 555 ? -4.392 28.348 15.480 1.00 73.62 555 ASN A C 1
ATOM 4245 O O . ASN A 1 555 ? -3.527 28.792 14.728 1.00 73.62 555 ASN A O 1
ATOM 4249 N N . THR A 1 556 ? -4.100 27.932 16.711 1.00 77.38 556 THR A N 1
ATOM 4250 C CA . THR A 1 556 ? -2.753 27.994 17.298 1.00 77.38 556 THR A CA 1
ATOM 4251 C C . THR A 1 556 ? -1.742 27.116 16.563 1.00 77.38 556 THR A C 1
ATOM 4253 O O . THR A 1 556 ? -2.047 25.970 16.228 1.00 77.38 556 THR A O 1
ATOM 4256 N N . THR A 1 557 ? -0.512 27.603 16.410 1.00 75.25 557 THR A N 1
ATOM 4257 C CA . THR A 1 557 ? 0.625 26.875 15.818 1.00 75.25 557 THR A CA 1
ATOM 4258 C C . THR A 1 557 ? 1.288 25.886 16.780 1.00 75.25 557 THR A C 1
ATOM 4260 O O . THR A 1 557 ? 2.057 25.031 16.355 1.00 75.25 557 THR A O 1
ATOM 4263 N N . ASP A 1 558 ? 0.998 25.991 18.076 1.00 73.88 558 ASP A N 1
ATOM 4264 C CA . ASP A 1 558 ? 1.500 25.141 19.164 1.00 73.88 558 ASP A CA 1
ATOM 4265 C C . ASP A 1 558 ? 0.368 24.365 19.881 1.00 73.88 558 ASP A C 1
ATOM 4267 O O . ASP A 1 558 ? 0.574 23.759 20.937 1.00 73.88 558 ASP A O 1
ATOM 4271 N N . GLY A 1 559 ? -0.829 24.322 19.282 1.00 79.62 559 GLY A N 1
ATOM 4272 C CA . GLY A 1 559 ? -2.021 23.674 19.843 1.00 79.62 559 GLY A CA 1
ATOM 4273 C C . GLY A 1 559 ? -2.046 22.149 19.768 1.00 79.62 559 GLY A C 1
ATOM 4274 O O . GLY A 1 559 ? -3.024 21.532 20.192 1.00 79.62 559 GLY A O 1
ATOM 4275 N N . ASN A 1 560 ? -0.998 21.512 19.242 1.00 82.75 560 ASN A N 1
ATOM 4276 C CA . ASN A 1 560 ? -0.900 20.055 19.219 1.00 82.75 560 ASN A CA 1
ATOM 4277 C C . ASN A 1 560 ? -0.919 19.500 20.653 1.00 82.75 560 ASN A C 1
ATOM 4279 O O . ASN A 1 560 ? -0.059 19.823 21.470 1.00 82.75 560 ASN A O 1
ATOM 4283 N N . VAL A 1 561 ? -1.907 18.652 20.957 1.00 90.00 561 VAL A N 1
ATOM 4284 C CA . VAL A 1 561 ? -2.130 18.122 22.310 1.00 90.00 561 VAL A CA 1
ATOM 4285 C C . VAL A 1 561 ? -1.481 16.751 22.481 1.00 90.00 561 VAL A C 1
ATOM 4287 O O . VAL A 1 561 ? -1.860 15.773 21.833 1.00 90.00 561 VAL A O 1
ATOM 4290 N N . THR A 1 562 ? -0.560 16.650 23.434 1.00 92.00 562 THR A N 1
ATOM 4291 C CA . THR A 1 562 ? 0.013 15.388 23.912 1.00 92.00 562 THR A CA 1
ATOM 4292 C C . THR A 1 562 ? -0.751 14.878 25.133 1.00 92.00 562 THR A C 1
ATOM 4294 O O . THR A 1 562 ? -1.190 15.655 25.979 1.00 92.00 562 THR A O 1
ATOM 4297 N N . TRP A 1 563 ? -0.930 13.558 25.234 1.00 96.31 563 TRP A N 1
ATOM 4298 C CA . TRP A 1 563 ? -1.694 12.923 26.312 1.00 96.31 563 TRP A CA 1
ATOM 4299 C C . TRP A 1 563 ? -0.809 12.002 27.150 1.00 96.31 563 TRP A C 1
ATOM 4301 O O . TRP A 1 563 ? -0.105 11.147 26.611 1.00 96.31 563 TRP A O 1
ATOM 4311 N N . LYS A 1 564 ? -0.901 12.111 28.477 1.00 96.81 564 LYS A N 1
ATOM 4312 C CA . LYS A 1 564 ? -0.180 11.255 29.431 1.00 96.81 564 LYS A CA 1
ATOM 4313 C C . LYS A 1 564 ? -1.135 10.728 30.495 1.00 96.81 564 LYS A C 1
ATOM 4315 O O . LYS A 1 564 ? -1.986 11.458 30.982 1.00 96.81 564 LYS A O 1
ATOM 4320 N N . SER A 1 565 ? -0.984 9.459 30.867 1.00 98.06 565 SER A N 1
ATOM 4321 C CA . SER A 1 565 ? -1.617 8.895 32.066 1.00 98.06 565 SER A CA 1
ATOM 4322 C C . SER A 1 565 ? -0.571 8.793 33.168 1.00 98.06 565 SER A C 1
ATOM 4324 O O . SER A 1 565 ? 0.539 8.324 32.898 1.00 98.06 565 SER A O 1
ATOM 4326 N N . SER A 1 566 ? -0.921 9.195 34.390 1.00 98.19 566 SER A N 1
ATOM 4327 C CA . SER A 1 566 ? -0.056 9.031 35.562 1.00 98.19 566 SER A CA 1
ATOM 4328 C C . SER A 1 566 ? 0.155 7.559 35.929 1.00 98.19 566 SER A C 1
ATOM 4330 O O . SER A 1 566 ? 1.179 7.222 36.512 1.00 98.19 566 SER A O 1
ATOM 4332 N N . ASN A 1 567 ? -0.768 6.662 35.551 1.00 97.25 567 ASN A N 1
ATOM 4333 C CA . ASN A 1 567 ? -0.617 5.223 35.748 1.00 97.25 567 ASN A CA 1
ATOM 4334 C C . ASN A 1 567 ? -1.290 4.420 34.620 1.00 97.25 567 ASN A C 1
ATOM 4336 O O . ASN A 1 567 ? -2.494 4.151 34.636 1.00 97.25 567 ASN A O 1
ATOM 4340 N N . LYS A 1 568 ? -0.476 3.973 33.654 1.00 97.00 568 LYS A N 1
ATOM 4341 C CA . LYS A 1 568 ? -0.925 3.194 32.485 1.00 97.00 568 LYS A CA 1
ATOM 4342 C C . LYS A 1 568 ? -1.502 1.813 32.847 1.00 97.00 568 LYS A C 1
ATOM 4344 O O . LYS A 1 568 ? -2.234 1.257 32.028 1.00 97.00 568 LYS A O 1
ATOM 4349 N N . LYS A 1 569 ? -1.204 1.269 34.041 1.00 95.56 569 LYS A N 1
ATOM 4350 C CA . LYS A 1 569 ? -1.775 -0.002 34.535 1.00 95.56 569 LYS A CA 1
ATOM 4351 C C . LYS A 1 569 ? -3.235 0.164 34.977 1.00 95.56 569 LYS A C 1
ATOM 4353 O O . LYS A 1 569 ? -4.008 -0.779 34.856 1.00 95.56 569 LYS A O 1
ATOM 4358 N N . ILE A 1 570 ? -3.623 1.360 35.432 1.00 96.19 570 ILE A N 1
ATOM 4359 C CA . ILE A 1 570 ? -5.005 1.694 35.817 1.00 96.19 570 ILE A CA 1
ATOM 4360 C C . ILE A 1 570 ? -5.806 2.122 34.586 1.00 96.19 570 ILE A C 1
ATOM 4362 O O . ILE A 1 570 ? -6.825 1.503 34.267 1.00 96.19 570 ILE A O 1
ATOM 4366 N N . ALA A 1 571 ? -5.320 3.126 33.848 1.00 97.44 571 ALA A N 1
ATOM 4367 C CA . ALA A 1 571 ? -5.922 3.544 32.586 1.00 97.44 571 ALA A CA 1
ATOM 4368 C C . ALA A 1 571 ? -4.879 4.007 31.561 1.00 97.44 571 ALA A C 1
ATOM 4370 O O . ALA A 1 571 ? -3.953 4.759 31.874 1.00 97.44 571 ALA A O 1
ATOM 4371 N N . LYS A 1 572 ? -5.055 3.595 30.301 1.00 97.44 572 LYS A N 1
ATOM 4372 C CA . LYS A 1 572 ? -4.199 3.994 29.171 1.00 97.44 572 LYS A CA 1
ATOM 4373 C C . LYS A 1 572 ? -4.926 5.021 28.311 1.00 97.44 572 LYS A C 1
ATOM 4375 O O . LYS A 1 572 ? -6.041 4.759 27.869 1.00 97.44 572 LYS A O 1
ATOM 4380 N N . VAL A 1 573 ? -4.279 6.150 28.030 1.00 97.31 573 VAL A N 1
ATOM 4381 C CA . VAL A 1 573 ? -4.776 7.168 27.095 1.00 97.31 573 VAL A CA 1
ATOM 4382 C C . VAL A 1 573 ? -4.022 7.084 25.766 1.00 97.31 573 VAL A C 1
ATOM 4384 O O . VAL A 1 573 ? -2.812 6.864 25.744 1.00 97.31 573 VAL A O 1
ATOM 4387 N N . THR A 1 574 ? -4.739 7.195 24.650 1.00 93.25 574 THR A N 1
ATOM 4388 C CA . THR A 1 574 ? -4.148 7.285 23.297 1.00 93.25 574 THR A CA 1
ATOM 4389 C C . THR A 1 574 ? -3.823 8.734 22.930 1.00 93.25 574 THR A C 1
ATOM 4391 O O . THR A 1 574 ? -4.399 9.642 23.521 1.00 93.25 574 THR A O 1
ATOM 4394 N N . SER A 1 575 ? -3.050 8.967 21.865 1.00 86.44 575 SER A N 1
ATOM 4395 C CA . SER A 1 575 ? -2.800 10.315 21.316 1.00 86.44 575 SER A CA 1
ATOM 4396 C C . SER A 1 575 ? -4.067 11.096 20.919 1.00 86.44 575 SER A C 1
ATOM 4398 O O . SER A 1 575 ? -4.019 12.311 20.804 1.00 86.44 575 SER A O 1
ATOM 4400 N N . ARG A 1 576 ? -5.222 10.428 20.755 1.00 84.62 576 ARG A N 1
ATOM 4401 C CA . ARG A 1 576 ? -6.529 11.056 20.456 1.00 84.62 576 ARG A CA 1
ATOM 4402 C C . ARG A 1 576 ? -7.438 11.261 21.677 1.00 84.62 576 ARG A C 1
ATOM 4404 O O . ARG A 1 576 ? -8.636 11.480 21.502 1.00 84.62 576 ARG A O 1
ATOM 4411 N N . GLY A 1 577 ? -6.926 11.076 22.895 1.00 93.62 577 GLY A N 1
ATOM 4412 C CA . GLY A 1 577 ? -7.713 11.235 24.124 1.00 93.62 577 GLY A CA 1
ATOM 4413 C C . GLY A 1 577 ? -8.667 10.078 24.463 1.00 93.62 577 GLY A C 1
ATOM 4414 O O . GLY A 1 577 ? -9.456 10.200 25.395 1.00 93.62 577 GLY A O 1
ATOM 4415 N N . ASN A 1 578 ? -8.623 8.934 23.761 1.00 96.12 578 ASN A N 1
ATOM 4416 C CA . ASN A 1 578 ? -9.366 7.737 24.191 1.00 96.12 578 ASN A CA 1
ATOM 4417 C C . ASN A 1 578 ? -8.714 7.116 25.434 1.00 96.12 578 ASN A C 1
ATOM 4419 O O . ASN A 1 578 ? -7.561 6.685 25.359 1.00 96.12 578 ASN A O 1
ATOM 4423 N N . VAL A 1 579 ? -9.461 7.033 26.534 1.00 98.00 579 VAL A N 1
ATOM 4424 C CA . VAL A 1 579 ? -9.043 6.482 27.827 1.00 98.00 579 VAL A CA 1
ATOM 4425 C C . VAL A 1 579 ? -9.632 5.081 27.998 1.00 98.00 579 VAL A C 1
ATOM 4427 O O . VAL A 1 579 ? -10.848 4.904 28.021 1.00 98.00 579 VAL A O 1
ATOM 4430 N N . TYR A 1 580 ? -8.766 4.077 28.119 1.00 97.12 580 TYR A N 1
ATOM 4431 C CA . TYR A 1 580 ? -9.120 2.670 28.305 1.00 97.12 580 TYR A CA 1
ATOM 4432 C C . TYR A 1 580 ? -8.901 2.263 29.759 1.00 97.12 580 TYR A C 1
ATOM 4434 O O . TYR A 1 580 ? -7.771 2.352 30.245 1.00 97.12 580 TYR A O 1
ATOM 4442 N N . ALA A 1 581 ? -9.942 1.764 30.426 1.00 96.31 581 ALA A N 1
ATOM 4443 C CA . ALA A 1 581 ? -9.821 1.183 31.758 1.00 96.31 581 ALA A CA 1
ATOM 4444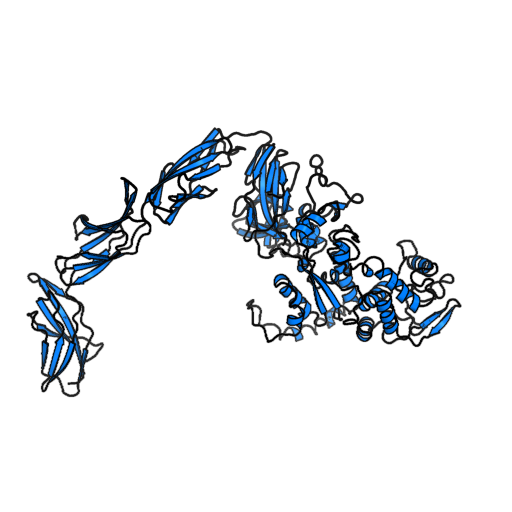 C C . ALA A 1 581 ? -9.113 -0.179 31.690 1.00 96.31 581 ALA A C 1
ATOM 4446 O O . ALA A 1 581 ? -9.479 -1.035 30.881 1.00 96.31 581 ALA A O 1
ATOM 4447 N N . LYS A 1 582 ? -8.094 -0.372 32.532 1.00 94.69 582 LYS A N 1
ATOM 4448 C CA . LYS A 1 582 ? -7.263 -1.586 32.574 1.00 94.69 582 LYS A CA 1
ATOM 4449 C C . LYS A 1 582 ? -7.296 -2.282 33.933 1.00 94.69 582 LYS A C 1
ATOM 4451 O O . LYS A 1 582 ? -7.376 -3.506 33.985 1.00 94.69 582 LYS A O 1
ATOM 4456 N N . SER A 1 583 ? -7.264 -1.512 35.017 1.00 94.81 583 SER A N 1
ATOM 4457 C CA . SER A 1 583 ? -7.321 -2.024 36.386 1.00 94.81 583 SER A CA 1
ATOM 4458 C C . SER A 1 583 ? -8.078 -1.047 37.274 1.00 94.81 583 SER A C 1
ATOM 4460 O O . SER A 1 583 ? -8.065 0.159 37.045 1.00 94.81 583 SER A O 1
ATOM 4462 N N . VAL A 1 584 ? -8.767 -1.576 38.281 1.00 96.19 584 VAL A N 1
ATOM 4463 C CA . VAL A 1 584 ? -9.503 -0.800 39.280 1.00 96.19 584 VAL A CA 1
ATOM 4464 C C . VAL A 1 584 ? -8.530 0.006 40.136 1.00 96.19 584 VAL A C 1
ATOM 4466 O O . VAL A 1 584 ? -7.587 -0.558 40.698 1.00 96.19 584 VAL A O 1
ATOM 4469 N N . GLY A 1 585 ? -8.804 1.302 40.262 1.00 95.81 585 GLY A N 1
ATOM 4470 C CA . GLY A 1 585 ? -7.965 2.287 40.934 1.00 95.81 585 GLY A CA 1
ATOM 4471 C C . GLY A 1 585 ? -8.260 3.699 40.427 1.00 95.81 585 GLY A C 1
ATOM 4472 O O . GLY A 1 585 ? -9.225 3.913 39.690 1.00 95.81 585 GLY A O 1
ATOM 4473 N N . GLU A 1 586 ? -7.416 4.654 40.803 1.00 96.94 586 GLU A N 1
ATOM 4474 C CA . GLU A 1 586 ? -7.486 6.045 40.350 1.00 96.94 586 GLU A CA 1
ATOM 4475 C C . GLU A 1 586 ? -6.175 6.464 39.680 1.00 96.94 586 GLU A C 1
ATOM 4477 O O . GLU A 1 586 ? -5.087 6.084 40.110 1.00 96.94 586 GLU A O 1
ATOM 4482 N N . CYS A 1 587 ? -6.276 7.236 38.603 1.00 97.62 587 CYS A N 1
ATOM 4483 C CA . CYS A 1 587 ? -5.138 7.871 37.951 1.00 97.62 587 CYS A CA 1
ATOM 4484 C C . CYS A 1 587 ? -5.557 9.207 37.334 1.00 97.62 587 CYS A C 1
ATOM 4486 O O . CYS A 1 587 ? -6.742 9.477 37.147 1.00 97.62 587 CYS A O 1
ATOM 4488 N N . THR A 1 588 ? -4.584 10.020 36.947 1.00 98.19 588 THR A N 1
ATOM 4489 C CA . THR A 1 588 ? -4.823 11.304 36.287 1.00 98.19 588 THR A CA 1
ATOM 4490 C C . THR A 1 588 ? -4.403 11.206 34.832 1.00 98.19 588 THR A C 1
ATOM 4492 O O . THR A 1 588 ? -3.313 10.720 34.523 1.00 98.19 588 THR A O 1
ATOM 4495 N N . VAL A 1 589 ? -5.267 11.666 33.932 1.00 98.31 589 VAL A N 1
ATOM 4496 C CA . VAL A 1 589 ? -4.938 11.855 32.518 1.00 98.31 589 VAL A CA 1
ATOM 4497 C C . VAL A 1 589 ? -4.699 13.340 32.270 1.00 98.31 589 VAL A C 1
ATOM 4499 O O . VAL A 1 589 ? -5.560 14.159 32.577 1.00 98.31 589 VAL A O 1
ATOM 4502 N N . THR A 1 590 ? -3.542 13.674 31.709 1.00 97.94 590 THR A N 1
ATOM 4503 C CA . THR A 1 590 ? -3.109 15.043 31.413 1.00 97.94 590 THR A CA 1
ATOM 4504 C C . THR A 1 590 ? -3.057 15.253 29.906 1.00 97.94 590 THR A C 1
ATOM 4506 O O . THR A 1 590 ? -2.481 14.427 29.195 1.00 97.94 590 THR A O 1
ATOM 4509 N N . ALA A 1 591 ? -3.638 16.357 29.443 1.00 96.25 591 ALA A N 1
ATOM 4510 C CA . ALA A 1 591 ? -3.484 16.889 28.094 1.00 96.25 591 ALA A CA 1
ATOM 4511 C C . ALA A 1 591 ? -2.574 18.125 28.146 1.00 96.25 591 ALA A C 1
ATOM 4513 O O . ALA A 1 591 ? -2.809 19.004 28.976 1.00 96.25 591 ALA A O 1
ATOM 4514 N N . THR A 1 592 ? -1.564 18.183 27.277 1.00 94.31 592 THR A N 1
ATOM 4515 C CA . THR A 1 592 ? -0.546 19.247 27.256 1.00 94.31 592 THR A CA 1
ATOM 4516 C C . THR A 1 592 ? -0.353 19.777 25.834 1.00 94.31 592 THR A C 1
ATOM 4518 O O . THR A 1 592 ? -0.111 18.973 24.933 1.00 94.31 592 THR A O 1
ATOM 4521 N N . THR A 1 593 ? -0.446 21.091 25.622 1.00 90.25 593 THR A N 1
ATOM 4522 C CA . THR A 1 593 ? -0.080 21.748 24.347 1.00 90.25 593 THR A CA 1
ATOM 4523 C C . THR A 1 593 ? 1.441 21.785 24.160 1.00 90.25 593 THR A C 1
ATOM 4525 O O . THR A 1 593 ? 2.188 21.569 25.116 1.00 90.25 593 THR A O 1
ATOM 4528 N N . ALA A 1 594 ? 1.933 22.081 22.952 1.00 83.50 594 ALA A N 1
ATOM 4529 C CA . ALA A 1 594 ? 3.374 22.119 22.685 1.00 83.50 594 ALA A CA 1
ATOM 4530 C C . ALA A 1 594 ? 4.099 23.226 23.477 1.00 83.50 594 ALA A C 1
ATOM 4532 O O . ALA A 1 594 ? 5.220 23.013 23.927 1.00 83.50 594 ALA A O 1
ATOM 4533 N N . ASN A 1 595 ? 3.430 24.355 23.740 1.00 83.38 595 ASN A N 1
ATOM 4534 C CA . ASN A 1 595 ? 3.934 25.428 24.609 1.00 83.38 595 ASN A CA 1
ATOM 4535 C C . ASN A 1 595 ? 3.701 25.188 26.118 1.00 83.38 595 ASN A C 1
ATOM 4537 O O . ASN A 1 595 ? 3.865 26.094 26.929 1.00 83.38 595 ASN A O 1
ATOM 4541 N N . GLY A 1 596 ? 3.291 23.979 26.514 1.00 87.00 596 GLY A N 1
ATOM 4542 C CA . GLY A 1 596 ? 3.272 23.560 27.915 1.00 87.00 596 GLY A CA 1
ATOM 4543 C C . GLY A 1 596 ? 2.002 23.874 28.713 1.00 87.00 596 GLY A C 1
ATOM 4544 O O . GLY A 1 596 ? 1.969 23.546 29.902 1.00 87.00 596 GLY A O 1
ATOM 4545 N N . LYS A 1 597 ? 0.935 24.426 28.114 1.00 93.31 597 LYS A N 1
ATOM 4546 C CA . LYS A 1 597 ? -0.367 24.581 28.797 1.00 93.31 597 LYS A CA 1
ATOM 4547 C C . LYS A 1 597 ? -0.963 23.204 29.092 1.00 93.31 597 LYS A C 1
ATOM 4549 O O . LYS A 1 597 ? -0.953 22.322 28.235 1.00 93.31 597 LYS A O 1
ATOM 4554 N N . LYS A 1 598 ? -1.492 23.005 30.304 1.00 96.00 598 LYS A N 1
ATOM 4555 C CA . LYS A 1 598 ? -1.949 21.696 30.800 1.00 96.00 598 LYS A CA 1
ATOM 4556 C C . LYS A 1 598 ? -3.374 21.748 31.327 1.00 96.00 598 LYS A C 1
ATOM 4558 O O . LYS A 1 598 ? -3.777 22.705 31.975 1.00 96.00 598 LYS A O 1
ATOM 4563 N N . VAL A 1 599 ? -4.096 20.652 31.133 1.00 97.75 599 VAL A N 1
ATOM 4564 C CA . VAL A 1 599 ? -5.379 20.374 31.787 1.00 97.75 599 VAL A CA 1
ATOM 4565 C C . VAL A 1 599 ? -5.441 18.897 32.165 1.00 97.75 599 VAL A C 1
ATOM 4567 O O . VAL A 1 599 ? -4.844 18.046 31.498 1.00 97.75 599 VAL A O 1
ATOM 4570 N N . THR A 1 600 ? -6.132 18.575 33.257 1.00 97.62 600 THR A N 1
ATOM 4571 C CA . THR A 1 600 ? -6.175 17.213 33.799 1.00 97.62 600 THR A CA 1
ATOM 4572 C C . THR A 1 600 ? -7.598 16.688 33.962 1.00 97.62 600 THR A C 1
ATOM 4574 O O . THR A 1 600 ? -8.555 17.441 34.132 1.00 97.62 600 THR A O 1
ATOM 4577 N N . CYS A 1 601 ? -7.729 15.364 33.905 1.00 98.25 601 CYS A N 1
ATOM 4578 C CA . CYS A 1 601 ? -8.948 14.628 34.201 1.00 98.25 601 CYS A CA 1
ATOM 4579 C C . CYS A 1 601 ? -8.644 13.530 35.227 1.00 98.25 601 CYS A C 1
ATOM 4581 O O . CYS A 1 601 ? -7.762 12.694 35.001 1.00 98.25 601 CYS A O 1
ATOM 4583 N N . LYS A 1 602 ? -9.379 13.511 36.344 1.00 98.19 602 LYS A N 1
ATOM 4584 C CA . LYS A 1 602 ? -9.303 12.435 37.342 1.00 98.19 602 LYS A CA 1
ATOM 4585 C C . LYS A 1 602 ? -10.092 11.229 36.840 1.00 98.19 602 LYS A C 1
ATOM 4587 O O . LYS A 1 602 ? -11.310 11.298 36.680 1.00 98.19 602 LYS A O 1
ATOM 4592 N N . VAL A 1 603 ? -9.405 10.119 36.602 1.00 98.19 603 VAL A N 1
ATOM 4593 C CA . VAL A 1 603 ? -9.998 8.869 36.123 1.00 98.19 603 VAL A CA 1
ATOM 4594 C C . VAL A 1 603 ? -10.117 7.894 37.284 1.00 98.19 603 VAL A C 1
ATOM 4596 O O . VAL A 1 603 ? -9.117 7.503 37.881 1.00 98.19 603 VAL A O 1
ATOM 4599 N N . LYS A 1 604 ? -11.343 7.459 37.565 1.00 97.00 604 LYS A N 1
ATOM 4600 C CA . LYS A 1 604 ? -11.667 6.432 38.552 1.00 97.00 604 LYS A CA 1
ATOM 4601 C C . LYS A 1 604 ? -12.187 5.196 37.840 1.00 97.00 604 LYS A C 1
ATOM 4603 O O . LYS A 1 604 ? -13.237 5.226 37.201 1.00 97.00 604 LYS A O 1
ATOM 4608 N N . VAL A 1 605 ? -11.465 4.091 37.968 1.00 97.12 605 VAL A N 1
ATOM 4609 C CA . VAL A 1 605 ? -11.879 2.791 37.442 1.00 97.12 605 VAL A CA 1
ATOM 4610 C C . VAL A 1 605 ? -12.468 1.970 38.581 1.00 97.12 605 VAL A C 1
ATOM 4612 O O . VAL A 1 605 ? -11.811 1.758 39.597 1.00 97.12 605 VAL A O 1
ATOM 4615 N N . VAL A 1 606 ? -13.696 1.481 38.416 1.00 96.19 606 VAL A N 1
ATOM 4616 C CA . VAL A 1 606 ? -14.378 0.578 39.360 1.00 96.19 606 VAL A CA 1
ATOM 4617 C C . VAL A 1 606 ? -14.536 -0.827 38.766 1.00 96.19 606 VAL A C 1
ATOM 4619 O O . VAL A 1 606 ? -14.449 -0.990 37.546 1.00 96.19 606 VAL A O 1
ATOM 4622 N N . PRO A 1 607 ? -14.791 -1.868 39.583 1.00 96.38 607 PRO A N 1
ATOM 4623 C CA . PRO A 1 607 ? -15.061 -3.205 39.066 1.00 96.38 607 PRO A CA 1
ATOM 4624 C C . PRO A 1 607 ? -16.188 -3.243 38.027 1.00 96.38 607 PRO A C 1
ATOM 4626 O O . PRO A 1 607 ? -17.148 -2.468 38.094 1.00 96.38 607 PRO A O 1
ATOM 4629 N N . GLY A 1 608 ? -16.092 -4.203 37.104 1.00 93.44 608 GLY A N 1
ATOM 4630 C CA . GLY A 1 608 ? -17.151 -4.513 36.144 1.00 93.44 608 GLY A CA 1
ATOM 4631 C C . GLY A 1 608 ? -18.467 -4.947 36.808 1.00 93.44 608 GLY A C 1
ATOM 4632 O O . GLY A 1 608 ? -18.594 -5.037 38.031 1.00 93.44 608 GLY A O 1
ATOM 4633 N N . THR A 1 609 ? -19.489 -5.215 35.993 1.00 94.31 609 THR A N 1
ATOM 4634 C CA . THR A 1 609 ? -20.795 -5.687 36.486 1.00 94.31 609 THR A CA 1
ATOM 4635 C C . THR A 1 609 ? -20.897 -7.200 36.320 1.00 94.31 609 THR A C 1
ATOM 4637 O O . THR A 1 609 ? -20.814 -7.699 35.204 1.00 94.31 609 THR A O 1
ATOM 4640 N N . ALA A 1 610 ? -21.074 -7.927 37.424 1.00 94.75 610 ALA A N 1
ATOM 4641 C CA . ALA A 1 610 ? -21.308 -9.369 37.386 1.00 94.75 610 ALA A CA 1
ATOM 4642 C C . ALA A 1 610 ? -22.770 -9.689 37.043 1.00 94.75 610 ALA A C 1
ATOM 4644 O O . ALA A 1 610 ? -23.691 -8.929 37.355 1.00 94.75 610 ALA A O 1
ATOM 4645 N N . THR A 1 611 ? -22.971 -10.868 36.476 1.00 96.81 611 THR A N 1
ATOM 4646 C CA . THR A 1 611 ? -24.253 -11.479 36.148 1.00 96.81 611 THR A CA 1
ATOM 4647 C C . THR A 1 611 ? -24.476 -12.653 37.090 1.00 96.81 611 THR A C 1
ATOM 4649 O O . THR A 1 611 ? -23.696 -13.601 37.105 1.00 96.81 611 THR A O 1
ATOM 4652 N N . ILE A 1 612 ? -25.539 -12.584 37.890 1.00 98.00 612 ILE A N 1
ATOM 4653 C CA . ILE A 1 612 ? -25.896 -13.593 38.893 1.00 98.00 612 ILE A CA 1
ATOM 4654 C C . ILE A 1 612 ? -27.075 -14.444 38.429 1.00 98.00 612 ILE A C 1
ATOM 4656 O O . ILE A 1 612 ? -28.031 -13.935 37.847 1.00 98.00 612 ILE A O 1
ATOM 4660 N N . LYS A 1 613 ? -27.034 -15.730 38.771 1.00 98.50 613 LYS A N 1
ATOM 4661 C CA . LYS A 1 613 ? -28.115 -16.699 38.610 1.00 98.50 613 LYS A CA 1
ATOM 4662 C C . LYS A 1 613 ? -28.446 -17.316 39.965 1.00 98.50 613 LYS A C 1
ATOM 4664 O O . LYS A 1 613 ? -27.560 -17.789 40.670 1.00 98.50 613 LYS A O 1
ATOM 4669 N N . ALA A 1 614 ? -29.726 -17.315 40.315 1.00 98.19 614 ALA A N 1
ATOM 4670 C CA . ALA A 1 614 ? -30.262 -17.942 41.518 1.00 98.19 614 ALA A CA 1
ATOM 4671 C C . ALA A 1 614 ? -31.063 -19.186 41.130 1.00 98.19 614 ALA A C 1
ATOM 4673 O O . ALA A 1 614 ? -31.919 -19.130 40.249 1.00 98.19 614 ALA A O 1
ATOM 4674 N N . THR A 1 615 ? -30.792 -20.311 41.786 1.00 97.56 615 THR A N 1
ATOM 4675 C CA . THR A 1 615 ? -31.437 -21.599 41.506 1.00 97.56 615 THR A CA 1
ATOM 4676 C C . THR A 1 615 ? -31.858 -22.283 42.798 1.00 97.56 615 THR A C 1
ATOM 4678 O O . THR A 1 615 ? -31.170 -22.193 43.812 1.00 97.56 615 THR A O 1
ATOM 4681 N N . ASN A 1 616 ? -33.003 -22.967 42.778 1.00 96.00 616 ASN A N 1
ATOM 4682 C CA . ASN A 1 616 ? -33.423 -23.786 43.912 1.00 96.00 616 ASN A CA 1
ATOM 4683 C C . ASN A 1 616 ? -32.363 -24.862 44.214 1.00 96.00 616 ASN A C 1
ATOM 4685 O O . ASN A 1 616 ? -31.935 -25.557 43.293 1.00 96.00 616 ASN A O 1
ATOM 4689 N N . ASN A 1 617 ? -31.996 -25.026 45.487 1.00 95.25 617 ASN A N 1
ATOM 4690 C CA . ASN A 1 617 ? -31.057 -26.047 45.950 1.00 95.25 617 ASN A CA 1
ATOM 4691 C C . ASN A 1 617 ? -31.582 -26.834 47.169 1.00 95.25 617 ASN A C 1
ATOM 4693 O O . ASN A 1 617 ? -30.816 -27.259 48.032 1.00 95.25 617 ASN A O 1
ATOM 4697 N N . GLY A 1 618 ? -32.900 -27.005 47.267 1.00 93.94 618 GLY A N 1
ATOM 4698 C CA . GLY A 1 618 ? -33.554 -27.795 48.307 1.00 93.94 618 GLY A CA 1
ATOM 4699 C C . GLY A 1 618 ? -34.709 -27.050 48.966 1.00 93.94 618 GLY A C 1
ATOM 4700 O O . GLY A 1 618 ? -35.032 -25.916 48.620 1.00 93.94 618 GLY A O 1
ATOM 4701 N N . TYR A 1 619 ? -35.339 -27.691 49.947 1.00 95.12 619 TYR A N 1
ATOM 4702 C CA . TYR A 1 619 ? -36.548 -27.158 50.577 1.00 95.12 619 TYR A CA 1
ATOM 4703 C C . TYR A 1 619 ? -36.324 -25.839 51.336 1.00 95.12 619 TYR A C 1
ATOM 4705 O O . TYR A 1 619 ? -37.272 -25.075 51.466 1.00 95.12 619 TYR A O 1
ATOM 4713 N N . ASN A 1 620 ? -35.103 -25.549 51.800 1.00 96.31 620 ASN A N 1
ATOM 4714 C CA . ASN A 1 620 ? -34.760 -24.348 52.573 1.00 96.31 620 ASN A CA 1
ATOM 4715 C C . ASN A 1 620 ? -33.479 -23.644 52.083 1.00 96.31 620 ASN A C 1
ATOM 4717 O O . ASN A 1 620 ? -32.832 -22.936 52.856 1.00 96.31 620 ASN A O 1
ATOM 4721 N N . SER A 1 621 ? -33.058 -23.856 50.828 1.00 97.38 621 SER A N 1
ATOM 4722 C CA . SER A 1 621 ? -31.838 -23.213 50.325 1.00 97.38 621 SER A CA 1
ATOM 4723 C C . SER A 1 621 ? -31.860 -22.881 48.834 1.00 97.38 621 SER A C 1
ATOM 4725 O O . SER A 1 621 ? -32.518 -23.544 48.031 1.00 97.38 621 SER A O 1
ATOM 4727 N N . ILE A 1 622 ? -31.106 -21.845 48.462 1.00 98.38 622 ILE A N 1
ATOM 4728 C CA . ILE A 1 622 ? -30.920 -21.368 47.087 1.00 98.38 622 ILE A CA 1
ATOM 4729 C C . ILE A 1 622 ? -29.418 -21.338 46.781 1.00 98.38 622 ILE A C 1
ATOM 4731 O O . ILE A 1 622 ? -28.619 -20.848 47.578 1.00 98.38 622 ILE A O 1
ATOM 4735 N N . LYS A 1 623 ? -29.020 -21.860 45.614 1.00 98.19 623 LYS A N 1
ATOM 4736 C CA . LYS A 1 623 ? -27.651 -21.755 45.091 1.00 98.19 623 LYS A CA 1
ATOM 4737 C C . LYS A 1 623 ? -27.555 -20.560 44.148 1.00 98.19 623 LYS A C 1
ATOM 4739 O O . LYS A 1 623 ? -28.318 -20.456 43.184 1.00 98.19 623 LYS A O 1
ATOM 4744 N N . LEU A 1 624 ? -26.606 -19.682 44.437 1.00 98.56 624 LEU A N 1
ATOM 4745 C CA . LEU A 1 624 ? -26.239 -18.523 43.637 1.00 98.56 624 LEU A CA 1
ATOM 4746 C C . LEU A 1 624 ? -24.945 -18.829 42.886 1.00 98.56 624 LEU A C 1
ATOM 4748 O O . LEU A 1 624 ? -24.013 -19.359 43.484 1.00 98.56 624 LEU A O 1
ATOM 4752 N N . THR A 1 625 ? -24.879 -18.472 41.609 1.00 98.44 625 THR A N 1
ATOM 4753 C CA . THR A 1 625 ? -23.665 -18.556 40.780 1.00 98.44 625 THR A CA 1
ATOM 4754 C C . THR A 1 625 ? -23.521 -17.294 39.939 1.00 98.44 625 THR A C 1
ATOM 4756 O O . THR A 1 625 ? -24.535 -16.715 39.546 1.00 98.44 625 THR A O 1
ATOM 4759 N N . TRP A 1 626 ? -22.299 -16.862 39.636 1.00 98.19 626 TRP A N 1
ATOM 4760 C CA . TRP A 1 626 ? -22.047 -15.677 38.805 1.00 98.19 626 TRP A CA 1
ATOM 4761 C C . TRP A 1 626 ? -20.765 -15.806 37.982 1.00 98.19 626 TRP A C 1
ATOM 4763 O O . TRP A 1 626 ? -19.915 -16.641 38.280 1.00 98.19 626 TRP A O 1
ATOM 4773 N N . ASN A 1 627 ? -20.615 -14.978 36.945 1.00 95.75 627 ASN A N 1
ATOM 4774 C CA . ASN A 1 627 ? -19.363 -14.914 36.191 1.00 95.75 627 ASN A CA 1
ATOM 4775 C C . ASN A 1 627 ? -18.259 -14.239 37.017 1.00 95.75 627 ASN A C 1
ATOM 4777 O O . ASN A 1 627 ? -18.498 -13.243 37.706 1.00 95.75 627 ASN A O 1
ATOM 4781 N N . LYS A 1 628 ? -17.037 -14.762 36.904 1.00 94.88 628 LYS A N 1
ATOM 4782 C CA . LYS A 1 628 ? -15.854 -14.175 37.533 1.00 94.88 628 LYS A CA 1
ATOM 4783 C C . LYS A 1 628 ? -15.586 -12.792 36.930 1.00 94.88 628 LYS A C 1
ATOM 4785 O O . LYS A 1 628 ? -15.498 -12.650 35.713 1.00 94.88 628 LYS A O 1
ATOM 4790 N N . LEU A 1 629 ? -15.461 -11.778 37.780 1.00 93.75 629 LEU A N 1
ATOM 4791 C CA . LEU A 1 629 ? -14.913 -10.479 37.405 1.00 93.75 629 LEU A CA 1
ATOM 4792 C C . LEU A 1 629 ? -13.393 -10.516 37.555 1.00 93.75 629 LEU A C 1
ATOM 4794 O O . LEU A 1 629 ? -12.879 -11.029 38.548 1.00 93.75 629 LEU A O 1
ATOM 4798 N N . GLY A 1 630 ? -12.683 -9.960 36.576 1.00 84.25 630 GLY A N 1
ATOM 4799 C CA . GLY A 1 630 ? -11.255 -9.695 36.709 1.00 84.25 630 GLY A CA 1
ATOM 4800 C C . GLY A 1 630 ? -11.002 -8.565 37.707 1.00 84.25 630 GLY A C 1
ATOM 4801 O O . GLY A 1 630 ? -11.803 -7.632 37.806 1.00 84.25 630 GLY A O 1
ATOM 4802 N N . ASP A 1 631 ? -9.873 -8.647 38.412 1.00 88.38 631 ASP A N 1
ATOM 4803 C CA . ASP A 1 631 ? -9.349 -7.566 39.250 1.00 88.38 631 ASP A CA 1
ATOM 4804 C C . ASP A 1 631 ? -10.298 -7.110 40.385 1.00 88.38 631 ASP A C 1
ATOM 4806 O O . ASP A 1 631 ? -10.595 -5.925 40.559 1.00 88.38 631 ASP A O 1
ATOM 4810 N N . VAL A 1 632 ? -10.812 -8.073 41.161 1.00 96.50 632 VAL A N 1
ATOM 4811 C CA . VAL A 1 632 ? -11.652 -7.837 42.349 1.00 96.50 632 VAL A CA 1
ATOM 4812 C C . VAL A 1 632 ? -11.095 -8.549 43.580 1.00 96.50 632 VAL A C 1
ATOM 4814 O O . VAL A 1 632 ? -10.619 -9.675 43.496 1.00 96.50 632 VAL A O 1
ATOM 4817 N N . THR A 1 633 ? -11.217 -7.914 44.746 1.00 97.12 633 THR A N 1
ATOM 4818 C CA . THR A 1 633 ? -10.902 -8.528 46.049 1.00 97.12 633 THR A CA 1
ATOM 4819 C C . THR A 1 633 ? -12.042 -9.423 46.527 1.00 97.12 633 THR A C 1
ATOM 4821 O O . THR A 1 633 ? -11.814 -10.395 47.241 1.00 97.12 633 THR A O 1
ATOM 4824 N N . GLY A 1 634 ? -13.284 -9.108 46.150 1.00 97.38 634 GLY A N 1
ATOM 4825 C CA . GLY A 1 634 ? -14.431 -9.895 46.575 1.00 97.38 634 GLY A CA 1
ATOM 4826 C C . GLY A 1 634 ? -15.765 -9.435 46.021 1.00 97.38 634 GLY A C 1
ATOM 4827 O O . GLY A 1 634 ? -15.858 -8.501 45.219 1.00 97.38 634 GLY A O 1
ATOM 4828 N N . TYR A 1 635 ? -16.816 -10.096 46.496 1.00 98.25 635 TYR A N 1
ATOM 4829 C CA . TYR A 1 635 ? -18.197 -9.814 46.129 1.00 98.25 635 TYR A CA 1
ATOM 4830 C C . TYR A 1 635 ? -19.064 -9.574 47.358 1.00 98.25 635 TYR A C 1
ATOM 4832 O O . TYR A 1 635 ? -18.931 -10.250 48.376 1.00 98.25 635 TYR A O 1
ATOM 4840 N N . TRP A 1 636 ? -19.999 -8.636 47.237 1.00 98.12 636 TRP A N 1
ATOM 4841 C CA . TRP A 1 636 ? -21.114 -8.470 48.162 1.00 98.12 636 TRP A CA 1
ATOM 4842 C C . TRP A 1 636 ? -22.366 -9.099 47.578 1.00 98.12 636 TRP A C 1
ATOM 4844 O O . TRP A 1 636 ? -22.769 -8.760 46.461 1.00 98.12 636 TRP A O 1
ATOM 4854 N N . ILE A 1 637 ? -22.976 -9.993 48.350 1.00 98.31 637 ILE A N 1
ATOM 4855 C CA . ILE A 1 637 ? -24.199 -10.696 47.982 1.00 98.31 637 ILE A CA 1
ATOM 4856 C C . ILE A 1 637 ? -25.347 -10.088 48.770 1.00 98.31 637 ILE A C 1
ATOM 4858 O O . ILE A 1 637 ? -25.302 -9.988 49.997 1.00 98.31 637 ILE A O 1
ATOM 4862 N N . TYR A 1 638 ? -26.383 -9.685 48.048 1.00 98.25 638 TYR A N 1
ATOM 4863 C CA . TYR A 1 638 ? -27.558 -9.040 48.601 1.00 98.25 638 TYR A CA 1
ATOM 4864 C C . TYR A 1 638 ? -28.779 -9.921 48.416 1.00 98.25 638 TYR A C 1
ATOM 4866 O O . TYR A 1 638 ? -28.952 -10.503 47.347 1.00 98.25 638 TYR A O 1
ATOM 4874 N N . ARG A 1 639 ? -29.665 -9.932 49.411 1.00 98.31 639 ARG A N 1
ATOM 4875 C CA . ARG A 1 639 ? -30.954 -10.625 49.378 1.00 98.31 639 ARG A CA 1
ATOM 4876 C C . ARG A 1 639 ? -32.076 -9.693 49.812 1.00 98.31 639 ARG A C 1
ATOM 4878 O O . ARG A 1 639 ? -31.892 -8.869 50.705 1.00 98.31 639 ARG A O 1
ATOM 4885 N N . LYS A 1 640 ? -33.252 -9.857 49.216 1.00 97.69 640 LYS A N 1
ATOM 4886 C CA . LYS A 1 640 ? -34.516 -9.304 49.717 1.00 97.69 640 LYS A CA 1
ATOM 4887 C C . LYS A 1 640 ? -35.679 -10.258 49.477 1.00 97.69 640 LYS A C 1
ATOM 4889 O O . LYS A 1 640 ? -35.565 -11.182 48.668 1.00 97.69 640 LYS A O 1
ATOM 4894 N N . THR A 1 641 ? -36.808 -9.977 50.111 1.00 95.62 641 THR A N 1
ATOM 4895 C CA . THR A 1 641 ? -38.113 -10.566 49.786 1.00 95.62 641 THR A CA 1
ATOM 4896 C C . THR A 1 641 ? -38.944 -9.579 48.954 1.00 95.62 641 THR A C 1
ATOM 4898 O O . THR A 1 641 ? -38.460 -8.511 48.552 1.00 95.62 641 THR A O 1
ATOM 4901 N N . SER A 1 642 ? -40.184 -9.941 48.616 1.00 89.31 642 SER A N 1
ATOM 4902 C CA . SER A 1 642 ? -41.131 -8.954 48.077 1.00 89.31 642 SER A CA 1
ATOM 4903 C C . SER A 1 642 ? -41.356 -7.841 49.110 1.00 89.31 642 SER A C 1
ATOM 4905 O O . SER A 1 642 ? -41.304 -8.123 50.304 1.00 89.31 642 SER A O 1
ATOM 4907 N N . GLY A 1 643 ? -41.507 -6.592 48.664 1.00 83.62 643 GLY A N 1
ATOM 4908 C CA . GLY A 1 643 ? -41.753 -5.429 49.534 1.00 83.62 643 GLY A CA 1
ATOM 4909 C C . GLY A 1 643 ? -40.580 -4.925 50.394 1.00 83.62 643 GLY A C 1
ATOM 4910 O O . GLY A 1 643 ? -40.607 -3.784 50.829 1.00 83.62 643 GLY A O 1
ATOM 4911 N N . SER A 1 644 ? -39.512 -5.705 50.614 1.00 94.12 644 SER A N 1
ATOM 4912 C CA . SER A 1 644 ? -38.406 -5.296 51.503 1.00 94.12 644 SER A CA 1
ATOM 4913 C C . SER A 1 644 ? -37.235 -4.615 50.771 1.00 94.12 644 SER A C 1
ATOM 4915 O O . SER A 1 644 ? -37.043 -4.792 49.566 1.00 94.12 644 SER A O 1
ATOM 4917 N N . LYS A 1 645 ? -36.368 -3.903 51.508 1.00 95.06 645 LYS A N 1
ATOM 4918 C CA . LYS A 1 645 ? -35.059 -3.428 51.006 1.00 95.06 645 LYS A CA 1
ATOM 4919 C C . LYS A 1 645 ? -34.046 -4.589 50.908 1.00 95.06 645 LYS A C 1
ATOM 4921 O O . LYS A 1 645 ? -34.189 -5.613 51.580 1.00 95.06 645 LYS A O 1
ATOM 4926 N N . TYR A 1 646 ? -33.027 -4.447 50.051 1.00 97.38 646 TYR A N 1
ATOM 4927 C CA . TYR A 1 646 ? -31.910 -5.403 49.953 1.00 97.38 646 TYR A CA 1
ATOM 4928 C C . TYR A 1 646 ? -31.006 -5.320 51.185 1.00 97.38 646 TYR A C 1
ATOM 4930 O O . TYR A 1 646 ? -30.486 -4.250 51.485 1.00 97.38 646 TYR A O 1
ATOM 4938 N N . LYS A 1 647 ? -30.754 -6.464 51.829 1.00 97.25 647 LYS A N 1
ATOM 4939 C CA . LYS A 1 647 ? -29.764 -6.623 52.904 1.00 97.25 647 LYS A CA 1
ATOM 4940 C C . LYS A 1 647 ? -28.554 -7.405 52.389 1.00 97.25 647 LYS A C 1
ATOM 4942 O O . LYS A 1 647 ? -28.709 -8.297 51.553 1.00 97.25 647 LYS A O 1
ATOM 4947 N N . THR A 1 648 ? -27.354 -7.067 52.857 1.00 97.56 648 THR A N 1
ATOM 4948 C CA . THR A 1 648 ? -26.143 -7.860 52.579 1.00 97.56 648 THR A CA 1
ATOM 4949 C C . THR A 1 648 ? -26.222 -9.152 53.383 1.00 97.56 648 THR A C 1
ATOM 4951 O O . THR A 1 648 ? -26.443 -9.093 54.585 1.00 97.56 648 THR A O 1
ATOM 4954 N N . ILE A 1 649 ? -26.050 -10.298 52.730 1.00 97.69 649 ILE A N 1
ATOM 4955 C CA . ILE A 1 649 ? -26.086 -11.613 53.389 1.00 97.69 649 ILE A CA 1
ATOM 4956 C C . ILE A 1 649 ? -24.722 -12.296 53.432 1.00 97.69 649 ILE A C 1
ATOM 4958 O O . ILE A 1 649 ? -24.516 -13.190 54.241 1.00 97.69 649 ILE A O 1
ATOM 4962 N N . ALA A 1 650 ? -23.790 -11.887 52.568 1.00 97.62 650 ALA A N 1
ATOM 4963 C CA . ALA A 1 650 ? -22.438 -12.422 52.563 1.00 97.62 650 ALA A CA 1
ATOM 4964 C C . ALA A 1 650 ? -21.450 -11.479 51.873 1.00 97.62 650 ALA A C 1
ATOM 4966 O O . ALA A 1 650 ? -21.809 -10.709 50.970 1.00 97.62 650 ALA A O 1
ATOM 4967 N N . LYS A 1 651 ? -20.185 -11.608 52.277 1.00 97.50 651 LYS A N 1
ATOM 4968 C CA . LYS A 1 651 ? -19.012 -11.108 51.561 1.00 97.50 651 LYS A CA 1
ATOM 4969 C C . LYS A 1 651 ? -18.119 -12.308 51.272 1.00 97.50 651 LYS A C 1
ATOM 4971 O O . LYS A 1 651 ? -17.826 -13.064 52.189 1.00 97.50 651 LYS A O 1
ATOM 4976 N N . VAL A 1 652 ? -17.732 -12.501 50.019 1.00 97.56 652 VAL A N 1
ATOM 4977 C CA . VAL A 1 652 ? -16.913 -13.652 49.604 1.00 97.56 652 VAL A CA 1
ATOM 4978 C C . VAL A 1 652 ? -15.682 -13.190 48.836 1.00 97.56 652 VAL A C 1
ATOM 4980 O O . VAL A 1 652 ? -15.695 -12.101 48.256 1.00 97.56 652 VAL A O 1
ATOM 4983 N N . SER A 1 653 ? -14.636 -14.018 48.836 1.00 96.75 653 SER A N 1
ATOM 4984 C CA . SER A 1 653 ? -13.391 -13.791 48.092 1.00 96.75 653 SER A CA 1
ATOM 4985 C C . SER A 1 653 ? -13.641 -13.579 46.592 1.00 96.75 653 SER A C 1
ATOM 4987 O O . SER A 1 653 ? -14.605 -14.098 46.025 1.00 96.75 653 SER A O 1
ATOM 4989 N N . GLY A 1 654 ? -12.746 -12.841 45.929 1.00 95.00 654 GLY A N 1
ATOM 4990 C CA . GLY A 1 654 ? -12.781 -12.591 44.485 1.00 95.00 654 GLY A CA 1
ATOM 4991 C C . GLY A 1 654 ? -12.645 -13.855 43.628 1.00 95.00 654 GLY A C 1
ATOM 4992 O O . GLY A 1 654 ? -13.080 -13.862 42.475 1.00 95.00 654 GLY A O 1
ATOM 4993 N N . THR A 1 655 ? -12.106 -14.941 44.192 1.00 95.69 655 THR A N 1
ATOM 4994 C CA . THR A 1 655 ? -12.026 -16.256 43.534 1.00 95.69 655 THR A CA 1
ATOM 4995 C C . THR A 1 655 ? -13.322 -17.059 43.644 1.00 95.69 655 THR A C 1
ATOM 4997 O O . THR A 1 655 ? -13.531 -17.999 42.883 1.00 95.69 655 THR A O 1
ATOM 5000 N N . THR A 1 656 ? -14.227 -16.679 44.549 1.00 96.88 656 THR A N 1
ATOM 5001 C CA . THR A 1 656 ? -15.501 -17.371 44.753 1.00 96.88 656 THR A CA 1
ATOM 5002 C C . THR A 1 656 ? -16.526 -16.951 43.700 1.00 96.88 656 THR A C 1
ATOM 5004 O O . THR A 1 656 ? -16.813 -15.766 43.532 1.00 96.88 656 THR A O 1
ATOM 5007 N N . VAL A 1 657 ? -17.125 -17.935 43.024 1.00 97.62 657 VAL A N 1
ATOM 5008 C CA . VAL A 1 657 ? -18.159 -17.738 41.983 1.00 97.62 657 VAL A CA 1
ATOM 5009 C C . VAL A 1 657 ? -19.494 -18.430 42.300 1.00 97.62 657 VAL A C 1
ATOM 5011 O O . VAL A 1 657 ? -20.386 -18.513 41.454 1.00 97.62 657 VAL A O 1
ATOM 5014 N N . SER A 1 658 ? -19.643 -18.944 43.524 1.00 97.75 658 SER A N 1
ATOM 5015 C CA . SER A 1 658 ? -20.836 -19.650 43.997 1.00 97.75 658 SER A CA 1
ATOM 5016 C C . SER A 1 658 ? -21.088 -19.379 45.480 1.00 97.75 658 SER A C 1
ATOM 5018 O O . SER A 1 658 ? -20.151 -19.314 46.268 1.00 97.75 658 SER A O 1
ATOM 5020 N N . TYR A 1 659 ? -22.356 -19.278 45.881 1.00 98.31 659 TYR A N 1
ATOM 5021 C CA . TYR A 1 659 ? -22.767 -19.156 47.284 1.00 98.31 659 TYR A CA 1
ATOM 5022 C C . TYR A 1 659 ? -24.079 -19.904 47.538 1.00 98.31 659 TYR A C 1
ATOM 5024 O O . TYR A 1 659 ? -25.001 -19.846 46.723 1.00 98.31 659 TYR A O 1
ATOM 5032 N N . LYS A 1 660 ? -24.179 -20.607 48.671 1.00 98.00 660 LYS A N 1
ATOM 5033 C CA . LYS A 1 660 ? -25.395 -21.320 49.086 1.00 98.00 660 LYS A CA 1
ATOM 5034 C C . LYS A 1 660 ? -26.065 -20.566 50.232 1.00 98.00 660 LYS A C 1
ATOM 5036 O O . LYS A 1 660 ? -25.568 -20.591 51.351 1.00 98.00 660 LYS A O 1
ATOM 5041 N N . ASP A 1 661 ? -27.210 -19.957 49.948 1.00 98.19 661 ASP A N 1
ATOM 5042 C CA . ASP A 1 661 ? -28.053 -19.289 50.939 1.00 98.19 661 ASP A CA 1
ATOM 5043 C C . ASP A 1 661 ? -28.977 -20.322 51.602 1.00 98.19 661 ASP A C 1
ATOM 5045 O O . ASP A 1 661 ? -29.756 -20.978 50.906 1.00 98.19 661 ASP A O 1
ATOM 5049 N N . LYS A 1 662 ? -28.836 -20.524 52.916 1.00 96.94 662 LYS A N 1
ATOM 5050 C CA . LYS A 1 662 ? -29.517 -21.568 53.710 1.00 96.94 662 LYS A CA 1
ATOM 5051 C C . LYS A 1 662 ? -30.583 -20.953 54.631 1.00 96.94 662 LYS A C 1
ATOM 5053 O O . LYS A 1 662 ? -30.714 -19.736 54.708 1.00 96.94 662 LYS A O 1
ATOM 5058 N N . ASN A 1 663 ? -31.322 -21.804 55.348 1.00 95.62 663 ASN A N 1
ATOM 5059 C CA . ASN A 1 663 ? -32.324 -21.413 56.353 1.00 95.62 663 ASN A CA 1
ATOM 5060 C C . ASN A 1 663 ? -33.437 -20.516 55.780 1.00 95.62 663 ASN A C 1
ATOM 5062 O O . ASN A 1 663 ? -33.931 -19.597 56.428 1.00 95.62 663 ASN A O 1
ATOM 5066 N N . LEU A 1 664 ? -33.816 -20.771 54.527 1.00 96.56 664 LEU A N 1
ATOM 5067 C CA . LEU A 1 664 ? -34.866 -20.043 53.823 1.00 96.56 664 LEU A CA 1
ATOM 5068 C C . LEU A 1 664 ? -36.230 -20.703 54.028 1.00 96.56 664 LEU A C 1
ATOM 5070 O O . LEU A 1 664 ? -36.338 -21.926 54.116 1.00 96.56 664 LEU A O 1
ATOM 5074 N N . VAL A 1 665 ? -37.288 -19.896 54.016 1.00 94.62 665 VAL A N 1
ATOM 5075 C CA . VAL A 1 665 ? -38.667 -20.386 54.118 1.00 94.62 665 VAL A CA 1
ATOM 5076 C C . VAL A 1 665 ? -39.085 -21.008 52.784 1.00 94.62 665 VAL A C 1
ATOM 5078 O O . VAL A 1 665 ? -38.946 -20.386 51.726 1.00 94.62 665 VAL A O 1
ATOM 5081 N N . THR A 1 666 ? -39.598 -22.238 52.822 1.00 95.38 666 THR A N 1
ATOM 5082 C CA . THR A 1 666 ? -40.068 -22.954 51.628 1.00 95.38 666 THR A CA 1
ATOM 5083 C C . THR A 1 666 ? -41.184 -22.185 50.920 1.00 95.38 666 THR A C 1
ATOM 5085 O O . THR A 1 666 ? -42.062 -21.622 51.562 1.00 95.38 666 THR A O 1
ATOM 5088 N N . GLY A 1 667 ? -41.143 -22.126 49.586 1.00 92.56 667 GLY A N 1
ATOM 5089 C CA . GLY A 1 667 ? -42.128 -21.412 48.761 1.00 92.56 667 GLY A CA 1
ATOM 5090 C C . GLY A 1 667 ? -41.951 -19.893 48.717 1.00 92.56 667 GLY A C 1
ATOM 5091 O O . GLY A 1 667 ? -42.387 -19.255 47.758 1.00 92.56 667 GLY A O 1
ATOM 5092 N N . LYS A 1 668 ? -41.247 -19.296 49.687 1.00 94.62 668 LYS A N 1
ATOM 5093 C CA . LYS A 1 668 ? -41.023 -17.848 49.724 1.00 94.62 668 LYS A CA 1
ATOM 5094 C C . LYS A 1 668 ? -40.042 -17.419 48.629 1.00 94.62 668 LYS A C 1
ATOM 5096 O O . LYS A 1 668 ? -38.972 -18.001 48.457 1.00 94.62 668 LYS A O 1
ATOM 5101 N N . LYS A 1 669 ? -40.408 -16.380 47.872 1.00 96.31 669 LYS A N 1
ATOM 5102 C CA . LYS A 1 669 ? -39.606 -15.838 46.762 1.00 96.31 669 LYS A CA 1
ATOM 5103 C C . LYS A 1 669 ? -38.541 -14.867 47.273 1.00 96.31 669 LYS A C 1
ATOM 5105 O O . LYS A 1 669 ? -38.861 -13.865 47.913 1.00 96.31 669 LYS A O 1
ATOM 5110 N N . TYR A 1 670 ? -37.288 -15.144 46.927 1.00 98.06 670 TYR A N 1
ATOM 5111 C CA . TYR A 1 670 ? -36.125 -14.332 47.270 1.00 98.06 670 TYR A CA 1
ATOM 5112 C C . TYR A 1 670 ? -35.493 -13.743 46.012 1.00 98.06 670 TYR A C 1
ATOM 5114 O O . TYR A 1 670 ? -35.431 -14.388 44.962 1.00 98.06 670 TYR A O 1
ATOM 5122 N N . TYR A 1 671 ? -35.015 -12.507 46.131 1.00 98.19 671 TYR A N 1
ATOM 5123 C CA . TYR A 1 671 ? -34.353 -11.767 45.063 1.00 98.19 671 TYR A CA 1
ATOM 5124 C C . TYR A 1 671 ? -32.921 -11.464 45.473 1.00 98.19 671 TYR A C 1
ATOM 5126 O O . TYR A 1 671 ? -32.679 -11.019 46.595 1.00 98.19 671 TYR A O 1
ATOM 5134 N N . TYR A 1 672 ? -31.996 -11.650 44.540 1.00 98.50 672 TYR A N 1
ATOM 5135 C CA . TYR A 1 672 ? -30.567 -11.554 44.762 1.00 98.50 672 TYR A CA 1
ATOM 5136 C C . TYR A 1 672 ? -29.925 -10.569 43.802 1.00 98.50 672 TYR A C 1
ATOM 5138 O O . TYR A 1 672 ? -30.231 -10.554 42.609 1.00 98.50 672 TYR A O 1
ATOM 5146 N N . LYS A 1 673 ? -28.997 -9.776 44.328 1.00 98.38 673 LYS A N 1
ATOM 5147 C CA . LYS A 1 673 ? -28.063 -8.965 43.544 1.00 98.38 673 LYS A CA 1
ATOM 5148 C C . LYS A 1 673 ? -26.651 -9.242 44.029 1.00 98.38 673 LYS A C 1
ATOM 5150 O O . LYS A 1 673 ? -26.452 -9.569 45.197 1.00 98.38 673 LYS A O 1
ATOM 5155 N N . ILE A 1 674 ? -25.679 -9.055 43.150 1.00 97.94 674 ILE A N 1
ATOM 5156 C CA . ILE A 1 674 ? -24.262 -9.153 43.490 1.00 97.94 674 ILE A CA 1
ATOM 5157 C C . ILE A 1 674 ? -23.516 -7.900 43.049 1.00 97.94 674 ILE A C 1
ATOM 5159 O O . ILE A 1 674 ? -23.934 -7.213 42.118 1.00 97.94 674 ILE A O 1
ATOM 5163 N N . LYS A 1 675 ? -22.419 -7.582 43.731 1.00 97.12 675 LYS A N 1
ATOM 5164 C CA . LYS A 1 675 ? -21.548 -6.458 43.392 1.00 97.12 675 LYS A CA 1
ATOM 5165 C C . LYS A 1 675 ? -20.092 -6.812 43.669 1.00 97.12 675 LYS A C 1
ATOM 5167 O O . LYS A 1 675 ? -19.778 -7.176 44.798 1.00 97.12 675 LYS A O 1
ATOM 5172 N N . GLY A 1 676 ? -19.219 -6.665 42.676 1.00 97.31 676 GLY A N 1
ATOM 5173 C CA . GLY A 1 676 ? -17.772 -6.777 42.877 1.00 97.31 676 GLY A CA 1
ATOM 5174 C C . GLY A 1 676 ? -17.199 -5.560 43.609 1.00 97.31 676 GLY A C 1
ATOM 5175 O O . GLY A 1 676 ? -17.693 -4.435 43.452 1.00 97.31 676 GLY A O 1
ATOM 5176 N N . TYR A 1 677 ? -16.154 -5.772 44.402 1.00 96.81 677 TYR A N 1
ATOM 5177 C CA . TYR A 1 677 ? -15.345 -4.707 44.991 1.00 96.81 677 TYR A CA 1
ATOM 5178 C C . TYR A 1 677 ? -13.853 -5.039 44.900 1.00 96.81 677 TYR A C 1
ATOM 5180 O O . TYR A 1 677 ? -13.472 -6.209 44.914 1.00 96.81 677 TYR A O 1
ATOM 5188 N N . LYS A 1 678 ? -13.006 -4.010 44.862 1.00 96.69 678 LYS A N 1
ATOM 5189 C CA . LYS A 1 678 ? -11.555 -4.149 45.034 1.00 96.69 678 LYS A CA 1
ATOM 5190 C C . LYS A 1 678 ? -11.070 -3.202 46.121 1.00 96.69 678 LYS A C 1
ATOM 5192 O O . LYS A 1 678 ? -11.477 -2.041 46.157 1.00 96.69 678 LYS A O 1
ATOM 5197 N N . LYS A 1 679 ? -10.239 -3.717 47.018 1.00 94.75 679 LYS A N 1
ATOM 5198 C CA . LYS A 1 679 ? -9.495 -2.930 47.999 1.00 94.75 679 LYS A CA 1
ATOM 5199 C C . LYS A 1 679 ? -8.114 -2.621 47.424 1.00 94.75 679 LYS A C 1
ATOM 5201 O O . LYS A 1 679 ? -7.458 -3.522 46.912 1.00 94.75 679 LYS A O 1
ATOM 5206 N N . VAL A 1 680 ? -7.706 -1.359 47.494 1.00 92.12 680 VAL A N 1
ATOM 5207 C CA . VAL A 1 680 ? -6.353 -0.894 47.157 1.00 92.12 680 VAL A CA 1
ATOM 5208 C C . VAL A 1 680 ? -5.912 0.005 48.304 1.00 92.12 680 VAL A C 1
ATOM 5210 O O . VAL A 1 680 ? -6.515 1.059 48.516 1.00 92.12 680 VAL A O 1
ATOM 5213 N N . GLY A 1 681 ? -4.934 -0.447 49.092 1.00 90.56 681 GLY A N 1
ATOM 5214 C CA . GLY A 1 681 ? -4.617 0.177 50.379 1.00 90.56 681 GLY A CA 1
ATOM 5215 C C . GLY A 1 681 ? -5.864 0.278 51.270 1.00 90.56 681 GLY A C 1
ATOM 5216 O O . GLY A 1 681 ? -6.605 -0.696 51.429 1.00 90.56 681 GLY A O 1
ATOM 5217 N N . LYS A 1 682 ? -6.138 1.479 51.795 1.00 90.69 682 LYS A N 1
ATOM 5218 C CA . LYS A 1 682 ? -7.316 1.767 52.639 1.00 90.69 682 LYS A CA 1
ATOM 5219 C C . LYS A 1 682 ? -8.617 1.988 51.839 1.00 90.69 682 LYS A C 1
ATOM 5221 O O . LYS A 1 682 ? -9.707 1.952 52.410 1.00 90.69 682 LYS A O 1
ATOM 5226 N N . THR A 1 683 ? -8.551 2.158 50.515 1.00 93.69 683 THR A N 1
ATOM 5227 C CA . THR A 1 683 ? -9.711 2.537 49.684 1.00 93.69 683 THR A CA 1
ATOM 5228 C C . THR A 1 683 ? -10.440 1.320 49.113 1.00 93.69 683 THR A C 1
ATOM 5230 O O . THR A 1 683 ? -9.835 0.412 48.544 1.00 93.69 683 THR A O 1
ATOM 5233 N N . THR A 1 684 ? -11.777 1.308 49.208 1.00 95.50 684 THR A N 1
ATOM 5234 C CA . THR A 1 684 ? -12.630 0.261 48.613 1.00 95.50 684 THR A CA 1
ATOM 5235 C C . THR A 1 684 ? -13.394 0.779 47.393 1.00 95.50 684 THR A C 1
ATOM 5237 O O . THR A 1 684 ? -14.380 1.508 47.520 1.00 95.50 684 THR A O 1
ATOM 5240 N N . TYR A 1 685 ? -13.012 0.305 46.210 1.00 96.19 685 TYR A N 1
ATOM 5241 C CA . TYR A 1 685 ? -13.681 0.581 44.942 1.00 96.19 685 TYR A CA 1
ATOM 5242 C C . TYR A 1 685 ? -14.850 -0.373 44.729 1.00 96.19 685 TYR A C 1
ATOM 5244 O O . TYR A 1 685 ? -14.710 -1.595 44.783 1.00 96.19 685 TYR A O 1
ATOM 5252 N N . LYS A 1 686 ? -16.030 0.193 44.489 1.00 95.44 686 LYS A N 1
ATOM 5253 C CA . LYS A 1 686 ? -17.308 -0.521 44.464 1.00 95.44 686 LYS A CA 1
ATOM 5254 C C . LYS A 1 686 ? -17.880 -0.495 43.046 1.00 95.44 686 LYS A C 1
ATOM 5256 O O . LYS A 1 686 ? -18.185 0.580 42.546 1.00 95.44 686 LYS A O 1
ATOM 5261 N N . GLY A 1 687 ? -18.064 -1.666 42.432 1.00 94.75 687 GLY A N 1
ATOM 5262 C CA . GLY A 1 687 ? -18.746 -1.777 41.138 1.00 94.75 687 GLY A CA 1
ATOM 5263 C C . GLY A 1 687 ? -20.253 -1.517 41.250 1.00 94.75 687 GLY A C 1
ATOM 5264 O O . GLY A 1 687 ? -20.783 -1.269 42.338 1.00 94.75 687 GLY A O 1
ATOM 5265 N N . SER A 1 688 ? -20.973 -1.617 40.134 1.00 94.88 688 SER A N 1
ATOM 5266 C CA . SER A 1 688 ? -22.442 -1.543 40.120 1.00 94.88 688 SER A CA 1
ATOM 5267 C C . SER A 1 688 ? -23.077 -2.854 40.603 1.00 94.88 688 SER A C 1
ATOM 5269 O O . SER A 1 688 ? -22.536 -3.937 40.375 1.00 94.88 688 SER A O 1
ATOM 5271 N N . LYS A 1 689 ? -24.247 -2.775 41.255 1.00 96.31 689 LYS A N 1
ATOM 5272 C CA . LYS A 1 689 ? -25.038 -3.977 41.570 1.00 96.31 689 LYS A CA 1
ATOM 5273 C C . LYS A 1 689 ? -25.541 -4.613 40.266 1.00 96.31 689 LYS A C 1
ATOM 5275 O O . LYS A 1 689 ? -25.972 -3.895 39.367 1.00 96.31 689 LYS A O 1
ATOM 5280 N N . SER A 1 690 ? -25.542 -5.939 40.196 1.00 97.31 690 SER A N 1
ATOM 5281 C CA . SER A 1 690 ? -26.102 -6.701 39.080 1.00 97.31 690 SER A CA 1
ATOM 5282 C C . SER A 1 690 ? -27.604 -6.446 38.891 1.00 97.31 690 SER A C 1
ATOM 5284 O O . SER A 1 690 ? -28.309 -5.986 39.804 1.00 97.31 690 SER A O 1
ATOM 5286 N N . LYS A 1 691 ? -28.131 -6.862 37.732 1.00 97.12 691 LYS A N 1
ATOM 5287 C CA . LYS A 1 691 ? -29.568 -7.144 37.596 1.00 97.12 691 LYS A CA 1
ATOM 5288 C C . LYS A 1 691 ? -29.986 -8.191 38.641 1.00 97.12 691 LYS A C 1
ATOM 5290 O O . LYS A 1 691 ? -29.167 -8.999 39.091 1.00 97.12 691 LYS A O 1
ATOM 5295 N N . ALA A 1 692 ? -31.242 -8.126 39.079 1.00 96.81 692 ALA A N 1
ATOM 5296 C CA . ALA A 1 692 ? -31.749 -9.035 40.101 1.00 96.81 692 ALA A CA 1
ATOM 5297 C C . ALA A 1 692 ? -32.015 -10.428 39.513 1.00 96.81 692 ALA A C 1
ATOM 5299 O O . ALA A 1 692 ? -32.651 -10.537 38.470 1.00 96.81 692 ALA A O 1
ATOM 5300 N N . SER A 1 693 ? -31.603 -11.481 40.220 1.00 97.94 693 SER A N 1
ATOM 5301 C CA . SER A 1 693 ? -32.034 -12.859 39.960 1.00 97.94 693 SER A CA 1
ATOM 5302 C C . SER A 1 693 ? -32.943 -13.329 41.087 1.00 97.94 693 SER A C 1
ATOM 5304 O O . SER A 1 693 ? -32.732 -12.963 42.239 1.00 97.94 693 SER A O 1
ATOM 5306 N N . LYS A 1 694 ? -33.948 -14.153 40.789 1.00 97.69 694 LYS A N 1
ATOM 5307 C CA . LYS A 1 694 ? -34.930 -14.604 41.784 1.00 97.69 694 LYS A CA 1
ATOM 5308 C C . LYS A 1 694 ? -35.113 -16.113 41.764 1.00 97.69 694 LYS A C 1
ATOM 5310 O O . LYS A 1 694 ? -35.076 -16.726 40.703 1.00 97.69 694 LYS A O 1
ATOM 5315 N N . ALA A 1 695 ? -35.326 -16.692 42.936 1.00 97.44 695 ALA A N 1
ATOM 5316 C CA . ALA A 1 695 ? -35.667 -18.098 43.116 1.00 97.44 695 ALA A CA 1
ATOM 5317 C C . ALA A 1 695 ? -36.450 -18.265 44.425 1.00 97.44 695 ALA A C 1
ATOM 5319 O O . ALA A 1 695 ? -36.545 -17.338 45.229 1.00 97.44 695 ALA A O 1
ATOM 5320 N N . TYR A 1 696 ? -37.026 -19.442 44.633 1.00 95.94 696 TYR A N 1
ATOM 5321 C CA . TYR A 1 696 ? -37.654 -19.820 45.893 1.00 95.94 696 TYR A CA 1
ATOM 5322 C C . TYR A 1 696 ? -37.250 -21.258 46.246 1.00 95.94 696 TYR A C 1
ATOM 5324 O O . TYR A 1 696 ? -37.084 -22.075 45.329 1.00 95.94 696 TYR A O 1
ATOM 5332 N N . PRO A 1 697 ? -37.068 -21.581 47.537 1.00 96.75 697 PRO A N 1
ATOM 5333 C CA . PRO A 1 697 ? -36.783 -22.942 47.967 1.00 96.75 697 PRO A CA 1
ATOM 5334 C C . PRO A 1 697 ? -37.998 -23.842 47.745 1.00 96.75 697 PRO A C 1
ATOM 5336 O O . PRO A 1 697 ? -39.132 -23.457 48.039 1.00 96.75 697 PRO A O 1
ATOM 5339 N N . LYS A 1 698 ? -37.772 -25.054 47.242 1.00 95.69 698 LYS A N 1
ATOM 5340 C CA . LYS A 1 698 ? -38.810 -26.091 47.126 1.00 95.69 698 LYS A CA 1
ATOM 5341 C C . LYS A 1 698 ? -38.190 -27.485 47.190 1.00 95.69 698 LYS A C 1
ATOM 5343 O O . LYS A 1 698 ? -36.999 -27.612 46.881 1.00 95.69 698 LYS A O 1
ATOM 5348 N N . PRO A 1 699 ? -38.962 -28.527 47.556 1.00 96.50 699 PRO A N 1
ATOM 5349 C CA . PRO A 1 699 ? -38.450 -29.890 47.629 1.00 96.50 699 PRO A CA 1
ATOM 5350 C C . PRO A 1 699 ? -37.673 -30.295 46.371 1.00 96.50 699 PRO A C 1
ATOM 5352 O O . PRO A 1 699 ? -38.026 -29.922 45.245 1.00 96.50 699 PRO A O 1
ATOM 5355 N N . ALA A 1 700 ? -36.585 -31.039 46.577 1.00 94.88 700 ALA A N 1
ATOM 5356 C CA . ALA A 1 700 ? -35.765 -31.535 45.482 1.00 94.88 700 ALA A CA 1
ATOM 5357 C C . ALA A 1 700 ? -36.579 -32.466 44.567 1.00 94.88 700 ALA A C 1
ATOM 5359 O O . ALA A 1 700 ? -37.586 -33.050 44.973 1.00 94.88 700 ALA A O 1
ATOM 5360 N N . LYS A 1 701 ? -36.131 -32.605 43.314 1.00 95.31 701 LYS A N 1
ATOM 5361 C CA . LYS A 1 701 ? -36.720 -33.555 42.365 1.00 95.31 701 LYS A CA 1
ATOM 5362 C C . LYS A 1 701 ? -36.606 -34.971 42.942 1.00 95.31 701 LYS A C 1
ATOM 5364 O O . LYS A 1 701 ? -35.514 -35.395 43.314 1.00 95.31 701 LYS A O 1
ATOM 5369 N N . VAL A 1 702 ? -37.721 -35.697 42.993 1.00 96.88 702 VAL A N 1
ATOM 5370 C CA . VAL A 1 702 ? -37.736 -37.091 43.459 1.00 96.88 702 VAL A CA 1
ATOM 5371 C C . VAL A 1 702 ? -36.964 -37.970 42.473 1.00 96.88 702 VAL A C 1
ATOM 5373 O O . VAL A 1 702 ? -37.111 -37.831 41.256 1.00 96.88 702 VAL A O 1
ATOM 5376 N N . LYS A 1 703 ? -36.159 -38.903 42.992 1.00 97.06 703 LYS A N 1
ATOM 5377 C CA . LYS A 1 703 ? -35.506 -39.959 42.207 1.00 97.06 703 LYS A CA 1
ATOM 5378 C C . LYS A 1 703 ? -36.198 -41.289 42.504 1.00 97.06 703 LYS A C 1
ATOM 5380 O O . LYS A 1 703 ? -35.982 -41.849 43.576 1.00 97.06 703 LYS A O 1
ATOM 5385 N N . ILE A 1 704 ? -37.019 -41.771 41.566 1.00 97.62 704 ILE A N 1
ATOM 5386 C CA . ILE A 1 704 ? -37.552 -43.143 41.594 1.00 97.62 704 ILE A CA 1
ATOM 5387 C C . ILE A 1 704 ? -36.364 -44.094 41.429 1.00 97.62 704 ILE A C 1
ATOM 5389 O O . ILE A 1 704 ? -35.602 -43.960 40.469 1.00 97.62 704 ILE A O 1
ATOM 5393 N N . THR A 1 705 ? -36.176 -44.993 42.389 1.00 97.19 705 THR A N 1
ATOM 5394 C CA . THR A 1 705 ? -35.077 -45.963 42.411 1.00 97.19 705 THR A CA 1
ATOM 5395 C C . THR A 1 705 ? -35.453 -47.229 41.660 1.00 97.19 705 THR A C 1
ATOM 5397 O O . THR A 1 705 ? -34.649 -47.710 40.870 1.00 97.19 705 THR A O 1
ATOM 5400 N N . SER A 1 706 ? -36.679 -47.723 41.833 1.00 96.44 706 SER A N 1
ATOM 5401 C CA . SER A 1 706 ? -37.173 -48.906 41.127 1.00 96.44 706 SER A CA 1
ATOM 5402 C C . SER A 1 706 ? -38.700 -48.934 41.046 1.00 96.44 706 SER A C 1
ATOM 5404 O O . SER A 1 706 ? -39.404 -48.239 41.785 1.00 96.44 706 SER A O 1
ATOM 5406 N N . ILE A 1 707 ? -39.205 -49.742 40.117 1.00 97.25 707 ILE A N 1
ATOM 5407 C CA . ILE A 1 707 ? -40.607 -50.139 40.017 1.00 97.25 707 ILE A CA 1
ATOM 5408 C C . ILE A 1 707 ? -40.642 -51.649 39.775 1.00 97.25 707 ILE A C 1
ATOM 5410 O O . ILE A 1 707 ? -39.896 -52.144 38.935 1.00 97.25 707 ILE A O 1
ATOM 5414 N N . LYS A 1 708 ? -41.443 -52.376 40.555 1.00 95.62 708 LYS A N 1
ATOM 5415 C CA . LYS A 1 708 ? -41.551 -53.840 40.503 1.00 95.62 708 LYS A CA 1
ATOM 5416 C C . LYS A 1 708 ? -42.997 -54.240 40.218 1.00 95.62 708 LYS A C 1
ATOM 5418 O O . LYS A 1 708 ? -43.902 -53.650 40.808 1.00 95.62 708 LYS A O 1
ATOM 5423 N N . SER A 1 709 ? -43.218 -55.221 39.344 1.00 92.06 709 SER A N 1
ATOM 5424 C CA . SER A 1 709 ? -44.546 -55.833 39.174 1.00 92.06 709 SER A CA 1
ATOM 5425 C C . SER A 1 709 ? -44.923 -56.622 40.437 1.00 92.06 709 SER A C 1
ATOM 5427 O O . SER A 1 709 ? -44.048 -57.135 41.133 1.00 92.06 709 SER A O 1
ATOM 5429 N N . THR A 1 710 ? -46.210 -56.675 40.773 1.00 92.25 710 THR A N 1
ATOM 5430 C CA . THR A 1 710 ? -46.775 -57.475 41.874 1.00 92.25 710 THR A CA 1
ATOM 5431 C C . THR A 1 710 ? -47.955 -58.294 41.352 1.00 92.25 710 THR A C 1
ATOM 5433 O O . THR A 1 710 ? -48.457 -58.010 40.264 1.00 92.25 710 THR A O 1
ATOM 5436 N N . ALA A 1 711 ? -48.435 -59.291 42.107 1.00 87.12 711 ALA A N 1
ATOM 5437 C CA . ALA A 1 711 ? -49.538 -60.161 41.670 1.00 87.12 711 ALA A CA 1
ATOM 5438 C C . ALA A 1 711 ? -50.765 -59.366 41.175 1.00 87.12 711 ALA A C 1
ATOM 5440 O O . ALA A 1 711 ? -51.263 -59.609 40.079 1.00 87.12 711 ALA A O 1
ATOM 5441 N N . LYS A 1 712 ? -51.177 -58.332 41.925 1.00 86.06 712 LYS A N 1
ATOM 5442 C CA . LYS A 1 712 ? -52.353 -57.490 41.627 1.00 86.06 712 LYS A CA 1
ATOM 5443 C C . LYS A 1 712 ? -52.011 -56.067 41.141 1.00 86.06 712 LYS A C 1
ATOM 5445 O O . LYS A 1 712 ? -52.902 -55.220 41.085 1.00 86.06 712 LYS A O 1
ATOM 5450 N N . GLY A 1 713 ? -50.742 -55.739 40.853 1.00 94.44 713 GLY A N 1
ATOM 5451 C CA . GLY A 1 713 ? -50.344 -54.342 40.629 1.00 94.44 713 GLY A CA 1
ATOM 5452 C C . GLY A 1 713 ? -48.865 -54.066 40.325 1.00 94.44 713 GLY A C 1
ATOM 5453 O O . GLY A 1 713 ? -48.154 -54.894 39.766 1.00 94.44 713 GLY A O 1
ATOM 5454 N N . ALA A 1 714 ? -48.399 -52.871 40.695 1.00 95.81 714 ALA A N 1
ATOM 5455 C CA . ALA A 1 714 ? -46.994 -52.471 40.628 1.00 95.81 714 ALA A CA 1
ATOM 5456 C C . ALA A 1 714 ? -46.580 -51.664 41.867 1.00 95.81 714 ALA A C 1
ATOM 5458 O O . ALA A 1 714 ? -47.300 -50.766 42.311 1.00 95.81 714 ALA A O 1
ATOM 5459 N N . LYS A 1 715 ? -45.388 -51.938 42.403 1.00 97.25 715 LYS A N 1
ATOM 5460 C CA . LYS A 1 715 ? -44.826 -51.270 43.582 1.00 97.25 715 LYS A CA 1
ATOM 5461 C C . LYS A 1 715 ? -43.654 -50.370 43.204 1.00 97.25 715 LYS A C 1
ATOM 5463 O O . LYS A 1 715 ? -42.677 -50.813 42.605 1.00 97.25 715 LYS A O 1
ATOM 5468 N N . LEU A 1 716 ? -43.755 -49.096 43.564 1.00 97.94 716 LEU A N 1
ATOM 5469 C CA . LEU A 1 716 ? -42.764 -48.058 43.292 1.00 97.94 716 LEU A CA 1
ATOM 5470 C C . LEU A 1 716 ? -41.889 -47.805 44.516 1.00 97.94 716 LEU A C 1
ATOM 5472 O O . LEU A 1 716 ? -42.402 -47.804 45.633 1.00 97.94 716 LEU A O 1
ATOM 5476 N N . TYR A 1 717 ? -40.614 -47.488 44.288 1.00 97.94 717 TYR A N 1
ATOM 5477 C CA . TYR A 1 717 ? -39.648 -47.082 45.309 1.00 97.94 717 TYR A CA 1
ATOM 5478 C C . TYR A 1 717 ? -38.928 -45.801 44.883 1.00 97.94 717 TYR A C 1
ATOM 5480 O O . TYR A 1 717 ? -38.599 -45.618 43.708 1.00 97.94 717 TYR A O 1
ATOM 5488 N N . TRP A 1 718 ? -38.653 -44.898 45.822 1.00 98.06 718 TRP A N 1
ATOM 5489 C CA . TRP A 1 718 ? -37.895 -43.673 45.551 1.00 98.06 718 TRP A CA 1
ATOM 5490 C C . TRP A 1 718 ? -36.980 -43.280 46.710 1.00 98.06 718 TRP A C 1
ATOM 5492 O O . TRP A 1 718 ? -37.124 -43.748 47.832 1.00 98.06 718 TRP A O 1
ATOM 5502 N N . LYS A 1 719 ? -36.013 -42.390 46.452 1.00 97.12 719 LYS A N 1
ATOM 5503 C CA . LYS A 1 719 ? -35.169 -41.829 47.519 1.00 97.12 719 LYS A CA 1
ATOM 5504 C C . LYS A 1 719 ? -35.962 -40.842 48.383 1.00 97.12 719 LYS A C 1
ATOM 5506 O O . LYS A 1 719 ? -36.694 -40.006 47.846 1.00 97.12 719 LYS A O 1
ATOM 5511 N N . LYS A 1 720 ? -35.751 -40.885 49.705 1.00 97.12 720 LYS A N 1
ATOM 5512 C CA . LYS A 1 720 ? -36.280 -39.894 50.661 1.00 97.12 720 LYS A CA 1
ATOM 5513 C C . LYS A 1 720 ? -35.846 -38.483 50.243 1.00 97.12 720 LYS A C 1
ATOM 5515 O O . LYS A 1 720 ? -34.659 -38.233 50.043 1.00 97.12 720 LYS A O 1
ATOM 5520 N N . VAL A 1 721 ? -36.792 -37.551 50.130 1.00 96.56 721 VAL A N 1
ATOM 5521 C CA . VAL A 1 721 ? -36.504 -36.133 49.860 1.00 96.56 721 VAL A CA 1
ATOM 5522 C C . VAL A 1 721 ? -36.460 -35.370 51.180 1.00 96.56 721 VAL A C 1
ATOM 5524 O O . VAL A 1 721 ? -37.434 -35.355 51.933 1.00 96.56 721 VAL A O 1
ATOM 5527 N N . ALA A 1 722 ? -35.322 -34.737 51.474 1.00 94.75 722 ALA A N 1
ATOM 5528 C CA . ALA A 1 722 ? -35.149 -33.931 52.679 1.00 94.75 722 ALA A CA 1
ATOM 5529 C C . ALA A 1 722 ? -36.174 -32.785 52.730 1.00 94.75 722 ALA A C 1
ATOM 5531 O O . ALA A 1 722 ? -36.363 -32.061 51.748 1.00 94.75 722 ALA A O 1
ATOM 5532 N N . GLY A 1 723 ? -36.833 -32.642 53.881 1.00 94.00 723 GLY A N 1
ATOM 5533 C CA . GLY A 1 723 ? -37.835 -31.613 54.138 1.00 94.00 723 GLY A CA 1
ATOM 5534 C C . GLY A 1 723 ? -39.153 -31.751 53.368 1.00 94.00 723 GLY A C 1
ATOM 5535 O O . GLY A 1 723 ? -39.914 -30.787 53.337 1.00 94.00 723 GLY A O 1
ATOM 5536 N N . ALA A 1 724 ? -39.439 -32.889 52.737 1.00 96.75 724 ALA A N 1
ATOM 5537 C CA . ALA A 1 724 ? -40.776 -33.159 52.214 1.00 96.75 724 ALA A CA 1
ATOM 5538 C C . ALA A 1 724 ? -41.735 -33.512 53.364 1.00 96.75 724 ALA A C 1
ATOM 5540 O O . ALA A 1 724 ? -41.345 -34.233 54.272 1.00 96.75 724 ALA A O 1
ATOM 5541 N N . SER A 1 725 ? -42.984 -33.054 53.304 1.00 96.56 725 SER A N 1
ATOM 5542 C CA . SER A 1 725 ? -44.074 -33.560 54.155 1.00 96.56 725 SER A CA 1
ATOM 5543 C C . SER A 1 725 ? -44.639 -34.868 53.598 1.00 96.56 725 SER A C 1
ATOM 5545 O O . SER A 1 725 ? -45.158 -35.699 54.337 1.00 96.56 725 SER A O 1
ATOM 5547 N N . GLY A 1 726 ? -44.497 -35.077 52.288 1.00 97.25 726 GLY A N 1
ATOM 5548 C CA . GLY A 1 726 ? -45.047 -36.237 51.617 1.00 97.25 726 GLY A CA 1
ATOM 5549 C C . GLY A 1 726 ? -44.736 -36.295 50.125 1.00 97.25 726 GLY A C 1
ATOM 5550 O O . GLY A 1 726 ? -43.938 -35.508 49.601 1.00 97.25 726 GLY A O 1
ATOM 5551 N N . TYR A 1 727 ? -45.384 -37.235 49.438 1.00 98.38 727 TYR A N 1
ATOM 5552 C CA . TYR A 1 727 ? -45.219 -37.467 48.003 1.00 98.38 727 TYR A CA 1
ATOM 5553 C C . TYR A 1 727 ? -46.564 -37.587 47.299 1.00 98.38 727 TYR A C 1
ATOM 5555 O O . TYR A 1 727 ? -47.503 -38.170 47.834 1.00 98.38 727 TYR A O 1
ATOM 5563 N N . VAL A 1 728 ? -46.631 -37.087 46.069 1.00 98.19 728 VAL A N 1
ATOM 5564 C CA . VAL A 1 728 ? -47.769 -37.298 45.175 1.00 98.19 728 VAL A CA 1
ATOM 5565 C C . VAL A 1 728 ? -47.324 -38.186 44.024 1.00 98.19 728 VAL A C 1
ATOM 5567 O O . VAL A 1 728 ? -46.368 -37.863 43.310 1.00 98.19 728 VAL A O 1
ATOM 5570 N N . ILE A 1 729 ? -48.014 -39.309 43.854 1.00 98.31 729 ILE A N 1
ATOM 5571 C CA . ILE A 1 729 ? -47.783 -40.272 42.784 1.00 98.31 729 ILE A CA 1
ATOM 5572 C C . ILE A 1 729 ? -48.819 -40.018 41.701 1.00 98.31 729 ILE A C 1
ATOM 5574 O O . ILE A 1 729 ? -50.018 -39.939 41.981 1.00 98.31 729 ILE A O 1
ATOM 5578 N N . HIS A 1 730 ? -48.341 -39.918 40.466 1.00 98.06 730 HIS A N 1
ATOM 5579 C CA . HIS A 1 730 ? -49.191 -39.844 39.292 1.00 98.06 730 HIS A CA 1
ATOM 5580 C C . HIS A 1 730 ? -48.925 -41.011 38.345 1.00 98.06 730 HIS A C 1
ATOM 5582 O O . HIS A 1 730 ? -47.776 -41.450 38.226 1.00 98.06 730 HIS A O 1
ATOM 5588 N N . ARG A 1 731 ? -49.973 -41.451 37.643 1.00 97.50 731 ARG A N 1
ATOM 5589 C CA . ARG A 1 731 ? -49.939 -42.521 36.638 1.00 97.50 731 ARG A CA 1
ATOM 5590 C C . ARG A 1 731 ? -50.509 -42.042 35.307 1.00 97.50 731 ARG A C 1
ATOM 5592 O O . ARG A 1 731 ? -51.401 -41.203 35.299 1.00 97.50 731 ARG A O 1
ATOM 5599 N N . SER A 1 732 ? -50.034 -42.605 34.206 1.00 97.25 732 SER A N 1
ATOM 5600 C CA . SER A 1 732 ? -50.680 -42.551 32.893 1.00 97.25 732 SER A CA 1
ATOM 5601 C C . SER A 1 732 ? -50.564 -43.909 32.198 1.00 97.25 732 SER A C 1
ATOM 5603 O O . SER A 1 732 ? -49.687 -44.703 32.539 1.00 97.25 732 SER A O 1
ATOM 5605 N N . GLU A 1 733 ? -51.436 -44.169 31.230 1.00 95.94 733 GLU A N 1
ATOM 5606 C CA . GLU A 1 733 ? -51.342 -45.321 30.316 1.00 95.94 733 GLU A CA 1
ATOM 5607 C C . GLU A 1 733 ? -50.520 -44.985 29.060 1.00 95.94 733 GLU A C 1
ATOM 5609 O O . GLU A 1 733 ? -50.218 -45.854 28.254 1.00 95.94 733 GLU A O 1
ATOM 5614 N N . SER A 1 734 ? -50.081 -43.729 28.923 1.00 93.56 734 SER A N 1
ATOM 5615 C CA . SER A 1 734 ? -49.196 -43.274 27.852 1.00 93.56 734 SER A CA 1
ATOM 5616 C C . SER A 1 734 ? -48.013 -42.483 28.413 1.00 93.56 734 SER A C 1
ATOM 5618 O O . SER A 1 734 ? -48.134 -41.737 29.387 1.00 93.56 734 SER A O 1
ATOM 5620 N N . LYS A 1 735 ? -46.842 -42.612 27.776 1.00 92.06 735 LYS A N 1
ATOM 5621 C CA . LYS A 1 735 ? -45.619 -41.892 28.166 1.00 92.06 735 LYS A CA 1
ATOM 5622 C C . LYS A 1 735 ? -45.820 -40.376 28.123 1.00 92.06 735 LYS A C 1
ATOM 5624 O O . LYS A 1 735 ? -45.330 -39.673 29.012 1.00 92.06 735 LYS A O 1
ATOM 5629 N N . THR A 1 736 ? -46.537 -39.908 27.103 1.00 90.75 736 THR A N 1
ATOM 5630 C CA . THR A 1 736 ? -46.825 -38.498 26.794 1.00 90.75 736 THR A CA 1
ATOM 5631 C C . THR A 1 736 ? -48.256 -38.087 27.146 1.00 90.75 736 THR A C 1
ATOM 5633 O O . THR A 1 736 ? -48.576 -36.904 27.074 1.00 90.75 736 THR A O 1
ATOM 5636 N N . GLY A 1 737 ? -49.104 -39.036 27.553 1.00 90.94 737 GLY A N 1
ATOM 5637 C CA . GLY A 1 737 ? -50.509 -38.792 27.867 1.00 90.94 737 GLY A CA 1
ATOM 5638 C C . GLY A 1 737 ? -50.757 -38.020 29.166 1.00 90.94 737 GLY A C 1
ATOM 5639 O O . GLY A 1 737 ? -49.845 -37.637 29.908 1.00 90.94 737 GLY A O 1
ATOM 5640 N N . LYS A 1 738 ? -52.042 -37.810 29.470 1.00 93.81 738 LYS A N 1
ATOM 5641 C CA . LYS A 1 738 ? -52.490 -37.166 30.711 1.00 93.81 738 LYS A CA 1
ATOM 5642 C C . LYS A 1 738 ? -52.133 -38.050 31.907 1.00 93.81 738 LYS A C 1
ATOM 5644 O O . LYS A 1 738 ? -52.464 -39.233 31.948 1.00 93.81 738 LYS A O 1
ATOM 5649 N N . TYR A 1 739 ? -51.450 -37.467 32.889 1.00 97.38 739 TYR A N 1
ATOM 5650 C CA . TYR A 1 739 ? -51.131 -38.134 34.150 1.00 97.38 739 TYR A CA 1
ATOM 5651 C C . TYR A 1 739 ? -52.173 -37.767 35.204 1.00 97.38 739 TYR A C 1
ATOM 5653 O O . TYR A 1 739 ? -52.384 -36.582 35.459 1.00 97.38 739 TYR A O 1
ATOM 5661 N N . THR A 1 740 ? -52.758 -38.762 35.863 1.00 96.69 740 THR A N 1
ATOM 5662 C CA . THR A 1 740 ? -53.715 -38.579 36.961 1.00 96.69 740 THR A CA 1
ATOM 5663 C C . THR A 1 740 ? -53.047 -38.840 38.306 1.00 96.69 740 THR A C 1
ATOM 5665 O O . THR A 1 740 ? -52.149 -39.678 38.420 1.00 96.69 740 THR A O 1
ATOM 5668 N N . LYS A 1 741 ? -53.445 -38.091 39.339 1.00 97.69 741 LYS A N 1
ATOM 5669 C CA . LYS A 1 741 ? -53.006 -38.322 40.721 1.00 97.69 741 LYS A CA 1
ATOM 5670 C C . LYS A 1 741 ? -53.669 -39.603 41.222 1.00 97.69 741 LYS A C 1
ATOM 5672 O O . LYS A 1 741 ? -54.886 -39.648 41.328 1.00 97.69 741 LYS A O 1
ATOM 5677 N N . ILE A 1 742 ? -52.870 -40.612 41.559 1.00 97.50 742 ILE A N 1
ATOM 5678 C CA . ILE A 1 742 ? -53.377 -41.898 42.074 1.00 97.50 742 ILE A CA 1
ATOM 5679 C C . ILE A 1 742 ? -53.218 -42.016 43.590 1.00 97.50 742 ILE A C 1
ATOM 5681 O O . ILE A 1 742 ? -53.961 -42.738 44.247 1.00 97.50 742 ILE A O 1
ATOM 5685 N N . LYS A 1 743 ? -52.235 -41.315 44.170 1.00 97.75 743 LYS A N 1
ATOM 5686 C CA . LYS A 1 743 ? -52.031 -41.323 45.617 1.00 97.75 743 LYS A CA 1
ATOM 5687 C C . LYS A 1 743 ? -51.309 -40.084 46.104 1.00 97.75 743 LYS A C 1
ATOM 5689 O O . LYS A 1 743 ? -50.358 -39.606 45.488 1.00 97.75 743 LYS A O 1
ATOM 5694 N N . GLU A 1 744 ? -51.728 -39.626 47.274 1.00 97.19 744 GLU A N 1
ATOM 5695 C CA . GLU A 1 744 ? -50.959 -38.734 48.128 1.00 97.19 744 GLU A CA 1
ATOM 5696 C C . GLU A 1 744 ? -50.507 -39.489 49.376 1.00 97.19 744 GLU A C 1
ATOM 5698 O O . GLU A 1 744 ? -51.298 -40.147 50.054 1.00 97.19 744 GLU A O 1
ATOM 5703 N N . ILE A 1 745 ? -49.214 -39.417 49.663 1.00 97.12 745 ILE A N 1
ATOM 5704 C CA . ILE A 1 745 ? -48.598 -39.992 50.851 1.00 97.12 745 ILE A CA 1
ATOM 5705 C C . ILE A 1 745 ? -48.251 -38.848 51.791 1.00 97.12 745 ILE A C 1
ATOM 5707 O O . ILE A 1 745 ? -47.365 -38.067 51.468 1.00 97.12 745 ILE A O 1
ATOM 5711 N N . LYS A 1 746 ? -48.889 -38.809 52.966 1.00 95.69 746 LYS A N 1
ATOM 5712 C CA . LYS A 1 746 ? -48.727 -37.765 53.997 1.00 95.69 746 LYS A CA 1
ATOM 5713 C C . LYS A 1 746 ? -47.590 -38.023 55.007 1.00 95.69 746 LYS A C 1
ATOM 5715 O O . LYS A 1 746 ? -47.604 -37.477 56.102 1.00 95.69 746 LYS A O 1
ATOM 5720 N N . LYS A 1 747 ? -46.630 -38.901 54.679 1.00 94.69 747 LYS A N 1
ATOM 5721 C CA . LYS A 1 747 ? -45.485 -39.254 55.543 1.00 94.69 747 LYS A CA 1
ATOM 5722 C C . LYS A 1 747 ? -44.180 -39.250 54.744 1.00 94.69 747 LYS A C 1
ATOM 5724 O O . LYS A 1 747 ? -44.038 -40.014 53.792 1.00 94.69 747 LYS A O 1
ATOM 5729 N N . GLN A 1 748 ? -43.194 -38.452 55.162 1.00 94.56 748 GLN A N 1
ATOM 5730 C CA . GLN A 1 748 ? -41.893 -38.324 54.482 1.00 94.56 748 GLN A CA 1
ATOM 5731 C C . GLN A 1 748 ? -41.099 -39.641 54.402 1.00 94.56 748 GLN A C 1
ATOM 5733 O O . GLN A 1 748 ? -40.355 -39.861 53.440 1.00 94.56 748 GLN A O 1
ATOM 5738 N N . THR A 1 749 ? -41.217 -40.490 55.425 1.00 95.62 749 THR A N 1
ATOM 5739 C CA . THR A 1 749 ? -40.502 -41.771 55.548 1.00 95.62 749 THR A CA 1
ATOM 5740 C C . THR A 1 749 ? -41.104 -42.873 54.681 1.00 95.62 749 THR A C 1
ATOM 5742 O O . THR A 1 749 ? -40.414 -43.837 54.359 1.00 95.62 749 THR A O 1
ATOM 5745 N N . LYS A 1 750 ? -42.355 -42.724 54.227 1.00 97.31 750 LYS A N 1
ATOM 5746 C CA . LYS A 1 750 ? -43.004 -43.695 53.344 1.00 97.31 750 LYS A CA 1
ATOM 5747 C C . LYS A 1 750 ? -42.546 -43.475 51.900 1.00 97.31 750 LYS A C 1
ATOM 5749 O O . LYS A 1 750 ? -43.129 -42.702 51.144 1.00 97.31 750 LYS A O 1
ATOM 5754 N N . ILE A 1 751 ? -41.462 -44.165 51.551 1.00 97.62 751 ILE A N 1
ATOM 5755 C CA . ILE A 1 751 ? -40.743 -44.061 50.270 1.00 97.62 751 ILE A CA 1
ATOM 5756 C C . ILE A 1 751 ? -41.116 -45.145 49.244 1.00 97.62 751 ILE A C 1
ATOM 5758 O O . ILE A 1 751 ? -40.374 -45.398 48.293 1.00 97.62 751 ILE A O 1
ATOM 5762 N N . SER A 1 752 ? -42.258 -45.804 49.445 1.00 97.19 752 SER A N 1
ATOM 5763 C CA . SER A 1 752 ? -42.816 -46.757 48.490 1.00 97.19 752 SER A CA 1
ATOM 5764 C C . SER A 1 752 ? -44.339 -46.672 48.409 1.00 97.19 752 SER A C 1
ATOM 5766 O O . SER A 1 752 ? -45.008 -46.218 49.344 1.00 97.19 752 SER A O 1
ATOM 5768 N N . TYR A 1 753 ? -44.891 -47.115 47.279 1.00 97.69 753 TYR A N 1
ATOM 5769 C CA . TYR A 1 753 ? -46.334 -47.206 47.049 1.00 97.69 753 TYR A CA 1
ATOM 5770 C C . TYR A 1 753 ? -46.674 -48.431 46.206 1.00 97.69 753 TYR A C 1
ATOM 5772 O O . TYR A 1 753 ? -46.058 -48.632 45.164 1.00 97.69 753 TYR A O 1
ATOM 5780 N N . ASN A 1 754 ? -47.648 -49.224 46.654 1.00 96.00 754 ASN A N 1
ATOM 5781 C CA . ASN A 1 754 ? -48.198 -50.347 45.899 1.00 96.00 754 ASN A CA 1
ATOM 5782 C C . ASN A 1 754 ? -49.482 -49.890 45.193 1.00 96.00 754 ASN A C 1
ATOM 5784 O O . ASN A 1 754 ? -50.468 -49.592 45.863 1.00 96.00 754 ASN A O 1
ATOM 5788 N N . ASN A 1 755 ? -49.445 -49.800 43.865 1.00 96.44 755 ASN A N 1
ATOM 5789 C CA . ASN A 1 755 ? -50.589 -49.462 43.025 1.00 96.44 755 ASN A CA 1
ATOM 5790 C C . ASN A 1 755 ? -51.263 -50.754 42.540 1.00 96.44 755 ASN A C 1
ATOM 5792 O O . ASN A 1 755 ? -50.679 -51.465 41.725 1.00 96.44 755 ASN A O 1
ATOM 5796 N N . THR A 1 756 ? -52.454 -51.062 43.049 1.00 94.50 756 THR A N 1
ATOM 5797 C CA . THR A 1 756 ? -53.223 -52.283 42.747 1.00 94.50 756 THR A CA 1
ATOM 5798 C C . THR A 1 756 ? -54.279 -52.048 41.662 1.00 94.50 756 THR A C 1
ATOM 5800 O O . THR A 1 756 ? -54.541 -50.905 41.294 1.00 94.50 756 THR A O 1
ATOM 5803 N N . GLY A 1 757 ? -54.886 -53.122 41.145 1.00 91.44 757 GLY A N 1
ATOM 5804 C CA . GLY A 1 757 ? -55.968 -53.040 40.152 1.00 91.44 757 GLY A CA 1
ATOM 5805 C C . GLY A 1 757 ? -55.478 -52.692 38.745 1.00 91.44 757 GLY A C 1
ATOM 5806 O O . GLY A 1 757 ? -56.154 -51.987 38.004 1.00 91.44 757 GLY A O 1
ATOM 5807 N N . LEU A 1 758 ? -54.262 -53.121 38.396 1.00 93.88 758 LEU A N 1
ATOM 5808 C CA . LEU A 1 758 ? -53.697 -52.935 37.059 1.00 93.88 758 LEU A CA 1
ATOM 5809 C C . LEU A 1 758 ? -54.032 -54.135 36.168 1.00 93.88 758 LEU A C 1
ATOM 5811 O O . LEU A 1 758 ? -53.931 -55.276 36.618 1.00 93.88 758 LEU A O 1
ATOM 5815 N N . LEU A 1 759 ? -54.372 -53.877 34.905 1.00 92.69 759 LEU A N 1
ATOM 5816 C CA . LEU A 1 759 ? -54.698 -54.924 33.937 1.00 92.69 759 LEU A CA 1
ATOM 5817 C C . LEU A 1 759 ? -53.422 -55.615 33.440 1.00 92.69 759 LEU A C 1
ATOM 5819 O O . LEU A 1 759 ? -52.459 -54.943 33.060 1.00 92.69 759 LEU A O 1
ATOM 5823 N N . LYS A 1 760 ? -53.432 -56.954 33.428 1.00 91.12 760 LYS A N 1
ATOM 5824 C CA . LYS A 1 760 ? -52.339 -57.780 32.893 1.00 91.12 760 LYS A CA 1
ATOM 5825 C C . LYS A 1 760 ? -52.125 -57.455 31.410 1.00 91.12 760 LYS A C 1
ATOM 5827 O O . LYS A 1 760 ? -53.078 -57.261 30.665 1.00 91.12 760 LYS A O 1
ATOM 5832 N N . GLY A 1 761 ? -50.872 -57.358 30.990 1.00 89.75 761 GLY A N 1
ATOM 5833 C CA . GLY A 1 761 ? -50.465 -57.029 29.628 1.00 89.75 761 GLY A CA 1
ATOM 5834 C C . GLY A 1 761 ? -50.367 -55.530 29.324 1.00 89.75 761 GLY A C 1
ATOM 5835 O O . GLY A 1 761 ? -49.711 -55.190 28.336 1.00 89.75 761 GLY A O 1
ATOM 5836 N N . LYS A 1 762 ? -50.928 -54.632 30.155 1.00 93.50 762 LYS A N 1
ATOM 5837 C CA . LYS A 1 762 ? -50.893 -53.172 29.932 1.00 93.50 762 LYS A CA 1
ATOM 5838 C C . LYS A 1 762 ? -49.637 -52.505 30.514 1.00 93.50 762 LYS A C 1
ATOM 5840 O O . LYS A 1 762 ? -49.138 -52.880 31.579 1.00 93.50 762 LYS A O 1
ATOM 5845 N N . THR A 1 763 ? -49.145 -51.471 29.825 1.00 95.94 763 THR A N 1
ATOM 5846 C CA . THR A 1 763 ? -47.999 -50.649 30.254 1.00 95.94 763 THR A CA 1
ATOM 5847 C C . THR A 1 763 ? -48.468 -49.382 30.960 1.00 95.94 763 THR A C 1
ATOM 5849 O O . THR A 1 763 ? -49.323 -48.654 30.465 1.00 95.94 763 THR A O 1
ATOM 5852 N N . TYR A 1 764 ? -47.863 -49.085 32.108 1.00 96.88 764 TYR A N 1
ATOM 5853 C CA . TYR A 1 764 ? -48.185 -47.924 32.929 1.00 96.88 764 TYR A CA 1
ATOM 5854 C C . TYR A 1 764 ? -46.950 -47.065 33.184 1.00 96.88 764 TYR A C 1
ATOM 5856 O O . TYR A 1 764 ? -45.871 -47.574 33.494 1.00 96.88 764 TYR A O 1
ATOM 5864 N N . TYR A 1 765 ? -47.131 -45.748 33.125 1.00 97.94 765 TYR A N 1
ATOM 5865 C CA . TYR A 1 765 ? -46.097 -44.738 33.321 1.00 97.94 765 TYR A CA 1
ATOM 5866 C C . TYR A 1 765 ? -46.329 -43.974 34.615 1.00 97.94 765 TYR A C 1
ATOM 5868 O O . TYR A 1 765 ? -47.437 -43.524 34.892 1.00 97.94 765 TYR A O 1
ATOM 5876 N N . TYR A 1 766 ? -45.272 -43.768 35.391 1.00 98.00 766 TYR A N 1
ATOM 5877 C CA . TYR A 1 766 ? -45.333 -43.149 36.704 1.00 98.00 766 TYR A CA 1
ATOM 5878 C C . TYR A 1 766 ? -44.350 -42.001 36.843 1.00 98.00 766 TYR A C 1
ATOM 5880 O O . TYR A 1 766 ? -43.196 -42.072 36.410 1.00 98.00 766 TYR A O 1
ATOM 5888 N N . LYS A 1 767 ? -44.793 -40.964 37.547 1.00 97.62 767 LYS A N 1
ATOM 5889 C CA . LYS A 1 767 ? -43.935 -39.891 38.047 1.00 97.62 767 LYS A CA 1
ATOM 5890 C C . LYS A 1 767 ? -44.324 -39.544 39.476 1.00 97.62 767 LYS A C 1
ATOM 5892 O O . LYS A 1 767 ? -45.500 -39.534 39.834 1.00 97.62 767 LYS A O 1
ATOM 5897 N N . VAL A 1 768 ? -43.318 -39.253 40.290 1.00 98.06 768 VAL A N 1
ATOM 5898 C CA . VAL A 1 768 ? -43.479 -38.917 41.706 1.00 98.06 768 VAL A CA 1
ATOM 5899 C C . VAL A 1 768 ? -42.931 -37.519 41.935 1.00 98.06 768 VAL A C 1
ATOM 5901 O O . VAL A 1 768 ? -41.893 -37.150 41.388 1.00 98.06 768 VAL A O 1
ATOM 5904 N N . MET A 1 769 ? -43.615 -36.723 42.744 1.00 97.56 769 MET A N 1
ATOM 5905 C CA . MET A 1 769 ? -43.119 -35.427 43.198 1.00 97.56 769 MET A CA 1
ATOM 5906 C C . MET A 1 769 ? -43.231 -35.332 44.715 1.00 97.56 769 MET A C 1
ATOM 5908 O O . MET A 1 769 ? -44.171 -35.851 45.308 1.00 97.56 769 MET A O 1
ATOM 5912 N N . ALA A 1 770 ? -42.264 -34.674 45.342 1.00 97.81 770 ALA A N 1
ATOM 5913 C CA . ALA A 1 770 ? -42.315 -34.368 46.762 1.00 97.81 770 ALA A CA 1
ATOM 5914 C C . ALA A 1 770 ? -43.070 -33.053 46.971 1.00 97.81 770 ALA A C 1
ATOM 5916 O O . ALA A 1 770 ? -42.945 -32.133 46.157 1.00 97.81 770 ALA A O 1
ATOM 5917 N N . TYR A 1 771 ? -43.794 -32.945 48.078 1.00 97.19 771 TYR A N 1
ATOM 5918 C CA . TYR A 1 771 ? -44.396 -31.693 48.523 1.00 97.19 771 TYR A CA 1
ATOM 5919 C C . TYR A 1 771 ? -43.972 -31.381 49.953 1.00 97.19 771 TYR A C 1
ATOM 5921 O O . TYR A 1 771 ? -43.592 -32.276 50.711 1.00 97.19 771 TYR A O 1
ATOM 5929 N N . ARG A 1 772 ? -44.032 -30.105 50.325 1.00 96.19 772 ARG A N 1
ATOM 5930 C CA . ARG A 1 772 ? -43.928 -29.653 51.713 1.00 96.19 772 ARG A CA 1
ATOM 5931 C C . ARG A 1 772 ? -45.172 -28.842 52.045 1.00 96.19 772 ARG A C 1
ATOM 5933 O O . ARG A 1 772 ? -45.516 -27.941 51.284 1.00 96.19 772 ARG A O 1
ATOM 5940 N N . ASN A 1 773 ? -45.826 -29.194 53.141 1.00 93.19 773 ASN A N 1
ATOM 5941 C CA . ASN A 1 773 ? -46.962 -28.478 53.697 1.00 93.19 773 ASN A CA 1
ATOM 5942 C C . ASN A 1 773 ? -46.444 -27.506 54.767 1.00 93.19 773 ASN A C 1
ATOM 5944 O O . ASN A 1 773 ? -45.748 -27.919 55.694 1.00 93.19 773 ASN A O 1
ATOM 5948 N N . MET A 1 774 ? -46.740 -26.223 54.589 1.00 90.69 774 MET A N 1
ATOM 5949 C CA . MET A 1 774 ? -46.422 -25.133 55.506 1.00 90.69 774 MET A CA 1
ATOM 5950 C C . MET A 1 774 ? -47.750 -24.547 55.996 1.00 90.69 774 MET A C 1
ATOM 5952 O O . MET A 1 774 ? -48.277 -23.639 55.361 1.00 90.69 774 MET A O 1
ATOM 5956 N N . SER A 1 775 ? -48.313 -25.113 57.068 1.00 85.94 775 SER A N 1
ATOM 5957 C CA . SER A 1 775 ? -49.583 -24.666 57.670 1.00 85.94 775 SER A CA 1
ATOM 5958 C C . SER A 1 775 ? -50.733 -24.512 56.659 1.00 85.94 775 SER A C 1
ATOM 5960 O O . SER A 1 775 ? -51.358 -23.464 56.566 1.00 85.94 775 SER A O 1
ATOM 5962 N N . GLY A 1 776 ? -50.967 -25.541 55.840 1.00 85.69 776 GLY A N 1
ATOM 5963 C CA . GLY A 1 776 ? -52.015 -25.563 54.810 1.00 85.69 776 GLY A CA 1
ATOM 5964 C C . GLY A 1 776 ? -51.535 -25.158 53.412 1.00 85.69 776 GLY A C 1
ATOM 5965 O O . GLY A 1 776 ? -52.192 -25.482 52.425 1.00 85.69 776 GLY A O 1
ATOM 5966 N N . ILE A 1 777 ? -50.358 -24.533 53.285 1.00 87.25 777 ILE A N 1
ATOM 5967 C CA . ILE A 1 777 ? -49.796 -24.125 51.989 1.00 87.25 777 ILE A CA 1
ATOM 5968 C C . ILE A 1 777 ? -48.872 -25.218 51.438 1.00 87.25 777 ILE A C 1
ATOM 5970 O O . ILE A 1 777 ? -47.816 -25.516 52.005 1.00 87.25 777 ILE A O 1
ATOM 5974 N N . TYR A 1 778 ? -49.230 -25.787 50.284 1.00 94.06 778 TYR A N 1
ATOM 5975 C CA . TYR A 1 778 ? -48.478 -26.867 49.641 1.00 94.06 778 TYR A CA 1
ATOM 5976 C C . TYR A 1 778 ? -47.475 -26.333 48.613 1.00 94.06 778 TYR A C 1
ATOM 5978 O O . TYR A 1 778 ? -47.842 -25.771 47.581 1.00 94.06 778 TYR A O 1
ATOM 5986 N N . VAL A 1 779 ? -46.184 -26.575 48.853 1.00 96.06 779 VAL A N 1
ATOM 5987 C CA . VAL A 1 779 ? -45.108 -26.257 47.907 1.00 96.06 779 VAL A CA 1
ATOM 5988 C C . VAL A 1 779 ? -44.575 -27.531 47.276 1.00 96.06 779 VAL A C 1
ATOM 5990 O O . VAL A 1 779 ? -43.970 -28.386 47.927 1.00 96.06 779 VAL A O 1
ATOM 5993 N N . TYR A 1 780 ? -44.754 -27.619 45.967 1.00 96.12 780 TYR A N 1
ATOM 5994 C CA . TYR A 1 780 ? -44.447 -28.798 45.178 1.00 96.12 780 TYR A CA 1
ATOM 5995 C C . TYR A 1 780 ? -43.057 -28.734 44.528 1.00 96.12 780 TYR A C 1
ATOM 5997 O O . TYR A 1 780 ? -42.656 -27.724 43.940 1.00 96.12 780 TYR A O 1
ATOM 6005 N N . GLY A 1 781 ? -42.309 -29.836 44.618 1.00 95.44 781 GLY A N 1
ATOM 6006 C CA . GLY A 1 781 ? -41.065 -30.058 43.881 1.00 95.44 781 GLY A CA 1
ATOM 6007 C C . GLY A 1 781 ? -41.302 -30.311 42.387 1.00 95.44 781 GLY A C 1
ATOM 6008 O O . GLY A 1 781 ? -42.430 -30.326 41.901 1.00 95.44 781 GLY A O 1
ATOM 6009 N N . LYS A 1 782 ? -40.225 -30.528 41.624 1.00 95.06 782 LYS A N 1
ATOM 6010 C CA . LYS A 1 782 ? -40.356 -31.016 40.238 1.00 95.06 782 LYS A CA 1
ATOM 6011 C C . LYS A 1 782 ? -40.729 -32.504 40.240 1.00 95.06 782 LYS A C 1
ATOM 6013 O O . LYS A 1 782 ? -40.245 -33.249 41.094 1.00 95.06 782 LYS A O 1
ATOM 6018 N N . TYR A 1 783 ? -41.503 -32.931 39.243 1.00 96.06 783 TYR A N 1
ATOM 6019 C CA . TYR A 1 783 ? -41.716 -34.350 38.957 1.00 96.06 783 TYR A CA 1
ATOM 6020 C C . TYR A 1 783 ? -40.389 -35.082 38.752 1.00 96.06 783 TYR A C 1
ATOM 6022 O O . TYR A 1 783 ? -39.447 -34.534 38.167 1.00 96.06 783 TYR A O 1
ATOM 6030 N N . SER A 1 784 ? -40.331 -36.328 39.220 1.00 97.19 784 SER A N 1
ATOM 6031 C CA . SER A 1 784 ? -39.283 -37.281 38.878 1.00 97.19 784 SER A CA 1
ATOM 6032 C C . SER A 1 784 ? -39.192 -37.472 37.367 1.00 97.19 784 SER A C 1
ATOM 6034 O O . SER A 1 784 ? -40.088 -37.109 36.606 1.00 97.19 784 SER A O 1
ATOM 6036 N N . THR A 1 785 ? -38.100 -38.083 36.919 1.00 96.25 785 THR A N 1
ATOM 6037 C CA . THR A 1 785 ? -38.109 -38.691 35.586 1.00 96.25 785 THR A CA 1
ATOM 6038 C C . THR A 1 785 ? -39.185 -39.783 35.561 1.00 96.25 785 THR A C 1
ATOM 6040 O O . THR A 1 785 ? -39.398 -40.451 36.580 1.00 96.25 785 THR A O 1
ATOM 6043 N N . VAL A 1 786 ? -39.885 -39.914 34.434 1.00 96.44 786 VAL A N 1
ATOM 6044 C CA . VAL A 1 786 ? -40.930 -40.925 34.241 1.00 96.44 786 VAL A CA 1
ATOM 6045 C C . VAL A 1 786 ? -40.307 -42.324 34.279 1.00 96.44 786 VAL A C 1
ATOM 6047 O O . VAL A 1 786 ? -39.228 -42.539 33.725 1.00 96.44 786 VAL A O 1
ATOM 6050 N N . LYS A 1 787 ? -40.980 -43.270 34.936 1.00 96.38 787 LYS A N 1
ATOM 6051 C CA . LYS A 1 787 ? -40.652 -44.704 34.917 1.00 96.38 787 LYS A CA 1
ATOM 6052 C C . LYS A 1 787 ? -41.852 -45.496 34.415 1.00 96.38 787 LYS A C 1
ATOM 6054 O O . LYS A 1 787 ? -42.977 -45.121 34.718 1.00 96.38 787 LYS A O 1
ATOM 6059 N N . GLN A 1 788 ? -41.611 -46.566 33.666 1.00 96.06 788 GLN A N 1
ATOM 6060 C CA . GLN A 1 788 ? -42.661 -47.428 33.120 1.00 96.06 788 GLN A CA 1
ATOM 6061 C C . GLN A 1 788 ? -42.577 -48.842 33.695 1.00 96.06 788 GLN A C 1
ATOM 6063 O O . GLN A 1 788 ? -41.508 -49.253 34.146 1.00 96.06 788 GLN A O 1
ATOM 6068 N N . ILE A 1 789 ? -43.689 -49.570 33.657 1.00 95.94 789 ILE A N 1
ATOM 6069 C CA . ILE A 1 789 ? -43.771 -51.000 33.975 1.00 95.94 789 ILE A CA 1
ATOM 6070 C C . ILE A 1 789 ? -44.918 -51.624 33.173 1.00 95.94 789 ILE A C 1
ATOM 6072 O O . ILE A 1 789 ? -45.963 -50.990 33.015 1.00 95.94 789 ILE A O 1
ATOM 6076 N N . ARG A 1 790 ? -44.735 -52.857 32.699 1.00 93.50 790 ARG A N 1
ATOM 6077 C CA . ARG A 1 790 ? -45.815 -53.692 32.160 1.00 93.50 790 ARG A CA 1
ATOM 6078 C C . ARG A 1 790 ? -46.330 -54.593 33.285 1.00 93.50 790 ARG A C 1
ATOM 6080 O O . ARG A 1 790 ? -45.515 -55.228 33.957 1.00 93.50 790 ARG A O 1
ATOM 6087 N N . LYS A 1 791 ? -47.635 -54.555 33.560 1.00 88.00 791 LYS A N 1
ATOM 6088 C CA . LYS A 1 791 ? -48.282 -55.409 34.572 1.00 88.00 791 LYS A CA 1
ATOM 6089 C C . LYS A 1 791 ? -48.590 -56.778 33.989 1.00 88.00 791 LYS A C 1
ATOM 6091 O O . LYS A 1 791 ? -48.539 -57.756 34.777 1.00 88.00 791 LYS A O 1
#

Foldseek 3Di:
DPPPPVVVVVVVVVVVVVPPPPPDPDDPDPDDDDPDDPQNVQCVVDDPLQVVLSVVVCVVFVQEHEAEDALQAALLVLLVLCLPPLLAKAFQLFDPVQADPDVVQADQVVRDGDADPPPTITGTFSLNLLCLLQLSLQSDLQQLQLQFFFFADPVQADLVLLLLLLPQALQRVFFAWFQFLVRDIDTDPDRPSNLLNVLRVVLRTYSSCLSLQLCLQFNRACDPPHRNFHDGLQTRCPVDNVLRQAHASRLVQQDPDPGSSVRSSVVCADDDALLPVRSGPSSNSNSVSNVVRPQACVQVLRGNSCLSFVSHPPGNDHGRPNHPDNHSCVSRVVSSVSSVSCVVSVNSSRNTYGHTYDHPPRFDLPKAKAKADPFWFKWFFQAWFFFFAFAAPPGDGPDIRHGRFIKTFGFKAFHPDRDDPRCRHQGIKTFIWHDDPNDIDTGIDGPVGIGTDARAEAEQQGKDQIDMDMPDDDFKRKDKPRVCQWDADSNRMIGGHDADKIKMKIATSSGHIYIHMYGYHHDFDAFPAKDWPAQEAEAEAFDKDAIDMQTPPNNGNQAQKAKDKPDVCQWDADSRRIIHGRAADWIKMWIATNVGHIDIHIYGYFYDAKDKAWAADAQFKIKIFIDQTPHFQWKFKWKDFPPDDIDTDDIGGSPDGMDMDGRHHGPTKMKMWMWTWHDDPNDIGTGDIYDIYMDGYFWEAKAWPDWAADPFFIKTFTDQIPQFQWKWKWKDLDPPDDTDTPDIGRHSPPGMDTDGRDDAQGKMKMWMWTWHDDPNDIGIYDIYDIDMDHD

Secondary structure (DSSP, 8-state):
--SSSHHHHHHHHSSSTTSSS-S--S--------TT-HHHHHTTTS-HHHHHHHHHHHHH-TTEEEEEEEEEEEHHHHHHHHTSTT-SEEETTS-GGGB--STTTEETTTTEEPEEETTTEEEBPHHHHHHHH-GGGG-STTTGGGGB--B--TTT--HHHHHHHHTTSTTTT-EEEEE-TTS-EEEEEEEHHHHHHHHHHHHTB-HHHHHHHHHHHH-SPBPSSSTT-B-STTTSS-S-GGGTT---TT-TT--SSS-HHHHHHHHHHS-SSTT-S--SHHHHHHHHHHHHHHTTGGGT--SHHHHHH---TTSSS-TT-S-S--BTTHHHHHHHHHHHHHHHTT-TTS-EEEEEEEEET---TT--EEESSSS-EEEEESS-EEEESSSSTTSPEEEEE-TT-EEEEEEEEE--SPSSHHHHH--EEEEEEEEETTEEEEEEEEGGGEEEPPSEEEETT-EEE--EEESS---EEEEES-TTTEEE-TT-EEEE-SSEEEEEEEEETTS-EEEEEEEEESS-----EEEES-SEEEEETT-EEE--EEEESTT-TT-PPEEEES-TTTEEE-TT-EEEE-SSEEEEEEEE-TT--EEEEEEEEE-----EEEEE-STT-EEEEEPPPSS-SEEEEEEE-TTSPPEEEEEEETT--EEEE-SPPTT--EEEEEEEEEEETTEEEE-PPPPPEEE---PPPP-EEEEEEETTEEEEEEPPPTT-SEEEEEEESSSSSPPEEEEEE--TT--EEEEE-PPTT-EEEEEEEEEEEETTEEEE-PPPPPEEEE-

Mean predicted aligned error: 14.45 Å

Nearest PDB structures (foldseek):
  7quz-assembly2_DDD  TM=5.161E-01  e=6.630E-11  Paenibacillus illinoisensis
  4lxo-assembly2_B  TM=5.086E-01  e=6.860E-10  Homo sapiens
  6xay-assembly3_C  TM=4.493E-01  e=6.860E-10  Homo sapiens
  7nwl-assembly1_C  TM=3.528E-01  e=1.854E-11  Homo sapiens
  5utk-assembly1_A  TM=3.540E-01  e=1.297E-09  Homo sapiens

Solvent-accessible surface area (backbone atoms only — not comparable to full-atom values): 41550 Å² total; per-residue (Å²): 144,87,81,72,66,70,66,59,62,61,56,62,68,54,58,73,65,60,76,81,70,83,84,84,94,76,77,96,64,94,74,75,88,64,82,81,46,71,66,60,62,59,47,64,81,49,60,77,89,48,49,68,39,51,52,57,50,33,75,75,26,74,50,49,43,64,42,69,37,74,34,83,42,47,40,67,62,49,31,57,56,44,51,35,94,70,47,25,23,38,59,65,88,38,32,73,89,39,39,33,70,49,89,86,25,35,41,52,92,77,74,41,74,36,58,77,49,78,88,48,25,22,40,25,14,56,56,38,42,29,46,66,67,40,60,76,82,33,55,48,89,42,29,37,54,16,21,33,48,40,36,48,46,82,91,82,57,48,54,68,58,33,35,59,67,30,54,90,26,38,48,37,96,21,37,42,24,48,30,32,72,87,67,46,82,47,78,52,96,46,36,43,36,56,52,40,45,52,19,12,68,74,30,42,19,14,38,62,50,51,54,53,47,30,41,71,63,49,51,43,54,51,32,94,86,46,70,39,24,39,54,33,65,38,48,45,18,64,67,42,86,96,41,34,7,32,24,32,51,64,50,58,62,42,49,97,58,103,51,31,54,60,38,9,43,54,47,26,60,54,56,81,61,52,54,30,46,8,52,39,64,68,34,19,51,30,14,48,34,32,63,65,10,61,80,36,30,70,34,56,28,29,20,43,47,32,27,44,54,15,59,41,76,87,31,79,52,63,59,64,43,88,44,79,50,38,55,58,57,46,42,47,56,51,12,34,54,48,34,55,49,30,54,74,68,69,45,63,67,48,76,45,4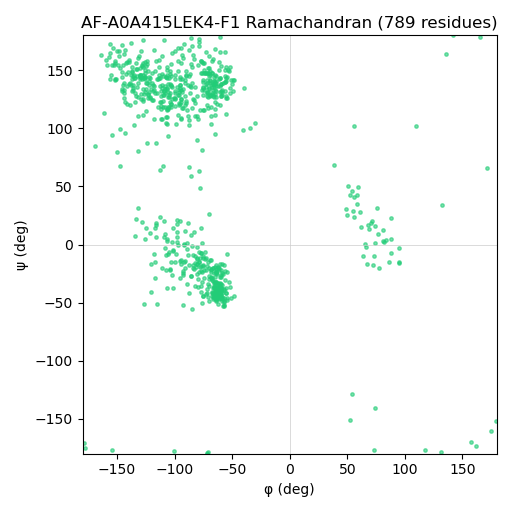9,29,50,39,72,38,54,38,78,65,65,62,77,83,48,49,54,44,34,43,76,86,71,68,45,46,28,28,24,75,40,71,42,66,24,9,72,41,48,44,89,86,39,59,68,79,47,73,46,48,50,70,39,65,33,37,34,72,45,52,41,56,37,79,62,67,89,51,72,70,33,49,53,57,42,47,19,26,35,36,37,39,72,58,95,92,42,77,48,73,29,16,33,56,44,91,44,47,51,64,52,62,78,45,52,31,14,46,74,30,76,46,75,55,52,72,46,60,77,57,96,72,73,52,42,55,48,45,78,38,51,41,27,28,40,59,43,77,87,37,44,32,37,22,59,26,58,45,76,34,46,34,39,38,26,36,53,58,59,39,39,23,57,38,27,36,31,20,32,80,62,76,35,70,56,80,45,61,46,60,81,51,58,64,44,83,39,39,40,77,39,69,53,73,51,49,78,48,46,33,58,85,78,20,31,34,47,61,58,47,57,47,44,77,35,59,69,33,31,38,56,39,77,76,35,41,36,35,32,64,31,58,44,75,37,43,37,36,42,29,29,68,82,65,53,69,41,63,22,47,34,38,24,21,26,39,72,42,57,55,45,43,38,61,62,25,27,32,18,36,36,34,38,42,59,79,62,77,75,39,56,20,36,42,34,30,41,25,48,81,97,53,74,77,41,80,78,49,76,44,53,38,86,60,44,65,49,76,51,66,91,42,60,60,62,47,58,38,39,33,34,37,24,32,26,28,68,58,89,94,46,74,37,64,24,49,69,23,70,76,23,59,36,42,14,29,22,47,61,32,49,69,74,50,73,42,74,47,99,53,19,39,36,39,33,38,58,74,54,69,75,27,42,18,39,41,36,27,40,18,77,39,93,86,51,78,66,44,82,78,44,77,41,85,42,46,83,65,40,60,50,77,48,66,84,56,58,74,83,43,53,40,26,35,36,37,23,24,26,27,68,58,95,87,46,76,32,65,25,47,65,20,74,76,46,74,52,66,70